Protein AF-0000000080271892 (afdb_homodimer)

Organism: NCBI:txid1552

Nearest PDB structures (foldseek):
  3av7-assembly1_C  TM=9.190E-01  e=1.797E-29  Pyrococcus horikoshii OT3
  1wst-assembly1_A-2  TM=9.150E-01  e=1.702E-29  Thermococcus profundus
  4n0b-assembly2_C  TM=7.225E-01  e=3.549E-30  Bacillus subtilis
  2zc0-assembly1_A  TM=8.458E-01  e=5.361E-26  Thermococcus litoralis
  5yhv-assembly1_B  TM=8.227E-01  e=1.534E-19  Mycobacterium tuberculosis H37Rv

Sequence (890 aa):
MLKYEKIIDYIHNGISAGNFTYKKKLPSIRTISQLFNCSIGTVLKAYDKLEKDNIVYPSPKSGYYLLEDFHNTNSTNNTIIDFSSGVPDIESFPYKDFQHCLNKSIDLYKETLFTYSNPRGLNSLTHVLSKHFQQYQVFTSSDNIVITSSSQQALTLLSIMPFPNGKSNILVEQPTYYGIIKILELNNVSVLGIERGLNGIDLYELENTFKYGNIKFFYTVPRFHNPTGTSYSKEEKESIVAMAQKYNVYIVEDDIVSDLDINKKNDPMFTYDTTEKVIYLKSYSKILMPGLRVAALILPSLLISTFLNYKKWTDMNSPILSQGALEIYLKSGLFDIHRNKMSTLYCDRMTYLKNTISLLQQSKIKWNIPKSGYFSCIYVDDSLQYDKIISSLLNNNIKMLDTNLCFLEQNRNDHYFRISISNVNEEKIKKGIPIVIDTIQKYMIMLKYEKIIDYIHNGISAGNFTYKKKLPSIRTISQLFNCSIGTVLKAYDKLEKDNIVYPSPKSGYYLLEDFHNTNSTNNTIIDFSSGVPDIESFPYKDFQHCLNKSIDLYKETLFTYSNPRGLNSLTHVLSKHFQQYQVFTSSDNIVITSSSQQALTLLSIMPFPNGKSNILVEQPTYYGIIKILELNNVSVLGIERGLNGIDLYELENTFKYGNIKFFYTVPRFHNPTGTSYSKEEKESIVAMAQKYNVYIVEDDIVSDLDINKKNDPMFTYDTTEKVIYLKSYSKILMPGLRVAALILPSLLISTFLNYKKWTDMNSPILSQGALEIYLKSGLFDIHRNKMSTLYCDRMTYLKNTISLLQQSKIKWNIPKSGYFSCIYVDDSLQYDKIISSLLNNNIKMLDTNLCFLEQNRNDHYFRISISNVNEEKIKKGIPIVIDTIQKYMI

Solvent-accessible surface area (backbone atoms only — not comparable to full-atom values): 46286 Å² total; per-residue (Å²): 128,56,67,38,54,53,51,42,49,50,50,50,50,27,39,74,72,57,75,47,40,68,86,35,75,45,77,40,60,68,55,48,13,61,74,68,69,48,52,60,66,43,38,47,50,22,51,48,49,33,33,62,65,44,37,28,41,82,41,89,101,71,38,38,24,37,36,74,79,38,64,72,82,67,78,84,85,73,63,65,41,43,27,46,45,83,45,48,40,69,88,70,48,61,56,68,63,44,52,52,23,35,51,51,31,44,69,59,49,46,62,66,44,32,35,84,61,52,46,48,38,62,65,71,36,30,50,51,43,31,59,56,33,42,83,58,55,38,84,59,58,38,88,32,40,34,42,32,40,22,57,48,30,50,50,44,51,62,69,72,51,88,56,93,76,72,40,67,24,33,35,34,44,34,51,25,54,38,63,64,52,50,38,33,58,76,67,69,49,58,71,46,77,42,62,36,55,96,87,43,65,56,65,67,61,47,48,52,42,47,67,71,53,49,33,36,31,39,46,44,46,52,55,49,14,48,46,49,14,47,58,62,51,72,68,54,37,50,51,51,48,51,49,24,63,76,51,58,25,32,34,38,39,43,45,48,56,58,72,30,54,82,58,84,81,70,61,50,58,59,56,70,46,85,79,61,39,45,29,41,37,36,37,41,30,55,77,54,34,44,20,51,31,44,13,40,34,38,44,31,77,87,48,44,67,62,51,45,54,52,47,28,47,40,40,44,52,51,54,38,54,44,46,41,15,49,39,46,35,55,74,69,45,56,45,60,56,49,38,53,52,49,25,52,51,32,25,52,48,32,51,50,48,48,55,56,55,69,69,50,90,61,87,63,54,44,72,39,73,36,72,35,48,44,27,16,20,38,37,39,80,60,55,58,49,50,69,59,40,56,51,53,36,41,77,67,34,30,39,64,46,69,43,51,53,20,28,56,83,93,61,56,55,78,36,53,39,40,39,20,51,31,53,45,55,67,70,48,45,68,60,46,50,60,52,51,53,50,44,51,58,69,40,46,104,129,58,67,38,54,53,51,42,48,49,50,52,49,27,39,73,72,57,76,46,41,65,85,36,75,45,79,41,60,68,55,48,15,61,74,67,69,46,53,61,65,44,40,48,50,23,51,48,48,34,33,61,65,46,35,28,41,84,40,90,101,71,39,38,27,38,36,74,80,40,64,70,78,70,63,85,87,72,64,64,42,43,27,45,45,82,46,48,41,69,90,70,45,62,54,68,63,45,50,53,22,34,52,52,31,42,70,58,51,45,63,66,43,32,35,83,61,53,45,48,38,61,66,71,35,31,49,52,44,30,59,58,34,42,82,59,54,39,83,59,60,39,88,34,39,34,40,31,42,21,56,48,30,48,52,43,51,61,68,72,50,89,54,92,76,71,38,69,24,33,35,34,43,34,52,24,54,38,63,63,51,49,39,33,58,77,66,67,48,58,70,47,79,42,62,36,57,98,86,42,66,56,66,67,60,48,50,51,41,46,68,72,53,46,33,34,30,40,46,44,46,52,56,50,13,49,46,48,14,50,58,62,50,71,66,54,38,49,50,52,48,52,49,25,64,74,52,57,24,32,33,39,39,45,45,48,54,59,72,29,54,84,59,86,80,68,61,52,58,60,57,70,47,86,77,62,39,46,29,40,36,36,36,41,30,54,76,55,37,44,21,52,31,44,14,40,33,38,44,31,78,88,49,45,66,62,48,44,53,53,48,28,47,40,41,43,52,50,54,38,54,45,45,42,15,48,40,45,34,54,74,68,46,54,46,60,56,49,38,53,53,50,26,51,51,32,26,52,47,32,50,49,46,47,57,55,56,69,69,49,90,61,87,61,56,45,71,40,72,36,72,37,46,44,28,17,20,39,36,40,80,59,55,58,49,50,70,58,41,56,51,53,35,42,77,68,34,30,39,64,47,69,44,50,54,20,27,55,83,93,60,54,55,76,37,53,40,41,40,21,52,31,55,44,55,67,69,47,45,68,60,46,49,60,52,52,55,50,44,51,60,68,43,47,104

Radius of gyration: 29.69 Å; Cα contacts (8 Å, |Δi|>4): 1701; chains: 2; bounding box: 80×80×88 Å

pLDDT: mean 89.12, std 12.48, range [31.44, 98.94]

Secondary structure (DSSP, 8-state):
--HHHHHHHHHHHHHHTTSS-TTPBPPPHHHHHHHHT--HHHHHHHHHHHHHTTSEEEETTTEEEE-TT---SSS-S---EETT--S--GGG--HHHHHHHHHHHHHHHGGGGGSPPPTT--HHHHHHHHHHGGGGT----GGGEEEES-HHHHHHHHHHS--TT---EEEEEES--HHHHHHHHHTT--EEEEEEETTEE-HHHHHHHHHHS-EEEEEE--SS-TTT-----HHHHHHHHHHHHHHT-EEEEE-TTGGG---TT---GGGG-SSS-EEEEEESTTTT-GGG--EEEE--HHHHHHHHHHHHHHHS---HHHHHHHHHHHHTTHHHHHHHHHHHHHHHHHHHHHHHHHTS--SSEEEE--SSSSEEEEEE-S-B-HHHHHHHHHHTTEE---GGGGS-GGG--TTEEEEE-TT--HHHHHHHHHHHHHHHHHTB-/--HHHHHHHHHHHHHHTTSS-TTPBPPPHHHHHHHHT--HHHHHHHHHHHHHTTSEEEETTTEEEE-TT---SSS-S---EETT--S--GGG--HHHHHHHHHHHHHHHGGGGGS---TT--HHHHHHHHHHGGGGT----GGGEEEES-HHHHHHHHHHS--TT---EEEEEES--HHHHHHHHHTT--EEEEEEETTEE-HHHHHHHHHHS-EEEEEE--SS-TTT-----HHHHHHHHHHHHHHT-EEEEE-TTGGG---TT---GGGG-SSS-EEEEEESTTTT-GGG--EEEE--HHHHHHHHHHHHHHHS---HHHHHHHHHHHHTTHHHHHHHHHHHHHHHHHHHHHHHHHTS--SSEEEE--SSSSEEEEEE-S-B-HHHHHHHHHHTTEE---GGGGS-GGG--TTEEEEE-TT--HHHHHHHHHHHHHHHHHTB-

InterPro domains:
  IPR000524 Transcription regulator HTH, GntR [PF00392] (3-65)
  IPR000524 Transcription regulator HTH, GntR [PS50949] (1-69)
  IPR000524 Transcription regulator HTH, GntR [SM00345] (7-66)
  IPR000524 Transcription regulator HTH, GntR [cd07377] (3-65)
  IPR004839 Aminotransferase, class I/classII, large domain [PF00155] (80-432)
  IPR015421 Pyridoxal phosphate-dependent transferase, major domain [G3DSA:3.40.640.10] (67-434)
  IPR015424 Pyridoxal phosphate-dependent transferase [SSF53383] (65-443)
  IPR036388 Winged helix-like DNA-binding domain superfamily [G3DSA:1.10.10.10] (2-66)
  IPR036390 Winged helix DNA-binding domain superfamily [SSF46785] (5-70)
  IPR051446 HTH-type transcriptional regulator with aminotransferase domain [PTHR46577] (3-443)

Structure (mmCIF, N/CA/C/O backbone):
data_AF-0000000080271892-model_v1
#
loop_
_entity.id
_entity.type
_entity.pdbx_description
1 polymer 'GntR family transcriptional regulator'
#
loop_
_atom_site.group_PDB
_atom_site.id
_atom_site.type_symbol
_atom_site.label_atom_id
_atom_site.label_alt_id
_atom_site.label_comp_id
_atom_site.label_asym_id
_atom_site.label_entity_id
_atom_site.label_seq_id
_atom_site.pdbx_PDB_ins_code
_atom_site.Cartn_x
_atom_site.Cartn_y
_atom_site.Cartn_z
_atom_site.occupancy
_atom_site.B_iso_or_equiv
_atom_site.auth_seq_id
_atom_site.auth_comp_id
_atom_site.auth_asym_id
_atom_site.auth_atom_id
_atom_site.pdbx_PDB_model_num
ATOM 1 N N . MET A 1 1 ? -4.547 0.405 48.406 1 55.66 1 MET A N 1
ATOM 2 C CA . MET A 1 1 ? -4 0.007 47.125 1 55.66 1 MET A CA 1
ATOM 3 C C . MET A 1 1 ? -4.125 -1.5 46.906 1 55.66 1 MET A C 1
ATOM 5 O O . MET A 1 1 ? -3.77 -2.281 47.812 1 55.66 1 MET A O 1
ATOM 9 N N . LEU A 1 2 ? -4.738 -1.966 46 1 74.69 2 LEU A N 1
ATOM 10 C CA . LEU A 1 2 ? -4.93 -3.393 45.75 1 74.69 2 LEU A CA 1
ATOM 11 C C . LEU A 1 2 ? -3.592 -4.086 45.5 1 74.69 2 LEU A C 1
ATOM 13 O O . LEU A 1 2 ? -2.67 -3.488 44.938 1 74.69 2 LEU A O 1
ATOM 17 N N . LYS A 1 3 ? -3.512 -5.172 45.969 1 79.25 3 LYS A N 1
ATOM 18 C CA . LYS A 1 3 ? -2.232 -5.875 46 1 79.25 3 LYS A CA 1
ATOM 19 C C . LYS A 1 3 ? -1.634 -5.977 44.594 1 79.25 3 LYS A C 1
ATOM 21 O O . LYS A 1 3 ? -0.42 -5.848 44.406 1 79.25 3 LYS A O 1
ATOM 26 N N . TYR A 1 4 ? -2.568 -6.203 43.594 1 81.56 4 TYR A N 1
ATOM 27 C CA . TYR A 1 4 ? -2.004 -6.32 42.25 1 81.56 4 TYR A CA 1
ATOM 28 C C . TYR A 1 4 ? -1.417 -4.992 41.781 1 81.56 4 TYR A C 1
ATOM 30 O O . TYR A 1 4 ? -0.429 -4.969 41.062 1 81.56 4 TYR A O 1
ATOM 38 N N . GLU A 1 5 ? -1.819 -3.914 42.281 1 81 5 GLU A N 1
ATOM 39 C CA . GLU A 1 5 ? -1.272 -2.596 41.969 1 81 5 GLU A CA 1
ATOM 40 C C . GLU A 1 5 ? 0.095 -2.4 42.625 1 81 5 GLU A C 1
ATOM 42 O O . GLU A 1 5 ? 0.984 -1.782 42.031 1 81 5 GLU A O 1
ATOM 47 N N . LYS A 1 6 ? 0.251 -2.852 43.781 1 82.31 6 LYS A N 1
ATOM 48 C CA . LYS A 1 6 ? 1.539 -2.783 44.469 1 82.31 6 LYS A CA 1
ATOM 49 C C . LYS A 1 6 ? 2.607 -3.564 43.719 1 82.31 6 LYS A C 1
ATOM 51 O O . LYS A 1 6 ? 3.764 -3.143 43.656 1 82.31 6 LYS A O 1
ATOM 56 N N . ILE A 1 7 ? 2.188 -4.691 43.156 1 85.75 7 ILE A N 1
ATOM 57 C CA . ILE A 1 7 ? 3.096 -5.5 42.344 1 85.75 7 ILE A CA 1
ATOM 58 C C . ILE A 1 7 ? 3.496 -4.73 41.094 1 85.75 7 ILE A C 1
ATOM 60 O O . ILE A 1 7 ? 4.672 -4.695 40.719 1 85.75 7 ILE A O 1
ATOM 64 N N . ILE A 1 8 ? 2.508 -4.082 40.562 1 81.12 8 ILE A N 1
ATOM 65 C CA . ILE A 1 8 ? 2.779 -3.291 39.344 1 81.12 8 ILE A CA 1
ATOM 66 C C . ILE A 1 8 ? 3.746 -2.158 39.688 1 81.12 8 ILE A C 1
ATOM 68 O O . ILE A 1 8 ? 4.715 -1.925 38.969 1 81.12 8 ILE A O 1
ATOM 72 N N . ASP A 1 9 ? 3.529 -1.544 40.812 1 80.19 9 ASP A N 1
ATOM 73 C CA . ASP A 1 9 ? 4.414 -0.485 41.281 1 80.19 9 ASP A CA 1
ATOM 74 C C . ASP A 1 9 ? 5.816 -1.024 41.562 1 80.19 9 ASP A C 1
ATOM 76 O O . ASP A 1 9 ? 6.812 -0.364 41.25 1 80.19 9 ASP A O 1
ATOM 80 N N . TYR A 1 10 ? 5.887 -2.17 42.094 1 82.25 10 TYR A N 1
ATOM 81 C CA . TYR A 1 10 ? 7.156 -2.834 42.375 1 82.25 10 TYR A CA 1
ATOM 82 C C . TYR A 1 10 ? 7.938 -3.086 41.094 1 82.25 10 TYR A C 1
ATOM 84 O O . TYR A 1 10 ? 9.141 -2.832 41.031 1 82.25 10 TYR A O 1
ATOM 92 N N . ILE A 1 11 ? 7.266 -3.492 40.094 1 79.25 11 ILE A N 1
ATOM 93 C CA . ILE A 1 11 ? 7.93 -3.768 38.812 1 79.25 11 ILE A CA 1
ATOM 94 C C . ILE A 1 11 ? 8.344 -2.457 38.156 1 79.25 11 ILE A C 1
ATOM 96 O O . ILE A 1 11 ? 9.477 -2.32 37.688 1 79.25 11 ILE A O 1
ATOM 100 N N . HIS A 1 12 ? 7.484 -1.486 38.219 1 76.38 12 HIS A N 1
ATOM 101 C CA . HIS A 1 12 ? 7.797 -0.176 37.656 1 76.38 12 HIS A CA 1
ATOM 102 C C . HIS A 1 12 ? 8.992 0.455 38.375 1 76.38 12 HIS A C 1
ATOM 104 O O . HIS A 1 12 ? 9.891 0.992 37.719 1 76.38 12 HIS A O 1
ATOM 110 N N . ASN A 1 13 ? 8.938 0.368 39.656 1 76.19 13 ASN A N 1
ATOM 111 C CA . ASN A 1 13 ? 10.039 0.899 40.469 1 76.19 13 ASN A CA 1
ATOM 112 C C . ASN A 1 13 ? 11.336 0.147 40.188 1 76.19 13 ASN A C 1
ATOM 114 O O . ASN A 1 13 ? 12.414 0.751 40.156 1 76.19 13 ASN A O 1
ATOM 118 N N . GLY A 1 14 ? 11.219 -1.125 40 1 77.44 14 GLY A N 1
ATOM 119 C CA . GLY A 1 14 ? 12.383 -1.925 39.656 1 77.44 14 GLY A CA 1
ATOM 120 C C . GLY A 1 14 ? 12.953 -1.587 38.312 1 77.44 14 GLY A C 1
ATOM 121 O O . GLY A 1 14 ? 14.172 -1.577 38.125 1 77.44 14 GLY A O 1
ATOM 122 N N . ILE A 1 15 ? 12.062 -1.291 37.469 1 72.81 15 ILE A N 1
ATOM 123 C CA . ILE A 1 15 ? 12.492 -0.89 36.125 1 72.81 15 ILE A CA 1
ATOM 124 C C . ILE A 1 15 ? 13.164 0.482 36.188 1 72.81 15 ILE A C 1
ATOM 126 O O . ILE A 1 15 ? 14.25 0.677 35.656 1 72.81 15 ILE A O 1
ATOM 130 N N . SER A 1 16 ? 12.617 1.364 36.875 1 66.81 16 SER A N 1
ATOM 131 C CA . SER A 1 16 ? 13.125 2.723 37.031 1 66.81 16 SER A CA 1
ATOM 132 C C . SER A 1 16 ? 14.445 2.734 37.812 1 66.81 16 SER A C 1
ATOM 134 O O . SER A 1 16 ? 15.312 3.568 37.531 1 66.81 16 SER A O 1
ATOM 136 N N . ALA A 1 17 ? 14.617 1.83 38.75 1 67.19 17 ALA A N 1
ATOM 137 C CA . ALA A 1 17 ? 15.805 1.739 39.594 1 67.19 17 ALA A CA 1
ATOM 138 C C . ALA A 1 17 ? 16.891 0.908 38.906 1 67.19 17 ALA A C 1
ATOM 140 O O . ALA A 1 17 ? 18 0.776 39.438 1 67.19 17 ALA A O 1
ATOM 141 N N . GLY A 1 18 ? 16.391 0.496 37.625 1 69.44 18 GLY A N 1
ATOM 142 C CA . GLY A 1 18 ? 17.359 -0.292 36.906 1 69.44 18 GLY A CA 1
ATOM 143 C C . GLY A 1 18 ? 17.5 -1.714 37.406 1 69.44 18 GLY A C 1
ATOM 144 O O . GLY A 1 18 ? 18.406 -2.443 37 1 69.44 18 GLY A O 1
ATOM 145 N N . ASN A 1 19 ? 16.75 -2.166 38.375 1 72.69 19 ASN A N 1
ATOM 146 C CA . ASN A 1 19 ? 16.812 -3.52 38.906 1 72.69 19 ASN A CA 1
ATOM 147 C C . ASN A 1 19 ? 16.281 -4.547 37.906 1 72.69 19 ASN A C 1
ATOM 149 O O . ASN A 1 19 ? 16.688 -5.707 37.938 1 72.69 19 ASN A O 1
ATOM 153 N N . PHE A 1 20 ? 15.312 -4.023 37.094 1 73.56 20 PHE A N 1
ATOM 154 C CA . PHE A 1 20 ? 14.781 -4.863 36.031 1 73.56 20 PHE A CA 1
ATOM 155 C C . PHE A 1 20 ? 15.102 -4.27 34.688 1 73.56 20 PHE A C 1
ATOM 157 O O . PHE A 1 20 ? 14.75 -3.127 34.375 1 73.56 20 PHE A O 1
ATOM 164 N N . THR A 1 21 ? 15.914 -4.926 34 1 64.75 21 THR A N 1
ATOM 165 C CA . THR A 1 21 ? 16.406 -4.406 32.719 1 64.75 21 THR A CA 1
ATOM 166 C C . THR A 1 21 ? 15.883 -5.25 31.562 1 64.75 21 THR A C 1
ATOM 168 O O . THR A 1 21 ? 15.445 -6.383 31.766 1 64.75 21 THR A O 1
ATOM 171 N N . TYR A 1 22 ? 16.094 -4.582 30.359 1 62.69 22 TYR A N 1
ATOM 172 C CA . TYR A 1 22 ? 15.703 -5.262 29.141 1 62.69 22 TYR A CA 1
ATOM 173 C C . TYR A 1 22 ? 16.438 -6.59 28.984 1 62.69 22 TYR A C 1
ATOM 175 O O . TYR A 1 22 ? 17.609 -6.703 29.359 1 62.69 22 TYR A O 1
ATOM 183 N N . LYS A 1 23 ? 15.727 -7.672 28.609 1 58.09 23 LYS A N 1
ATOM 184 C CA . LYS A 1 23 ? 16.234 -9.016 28.359 1 58.09 23 LYS A CA 1
ATOM 185 C C . LYS A 1 23 ? 16.484 -9.758 29.656 1 58.09 23 LYS A C 1
ATOM 187 O O . LYS A 1 23 ? 16.984 -10.891 29.656 1 58.09 23 LYS A O 1
ATOM 192 N N . LYS A 1 24 ? 16.203 -9.102 30.828 1 66.31 24 LYS A N 1
ATOM 193 C CA . LYS A 1 24 ? 16.344 -9.867 32.062 1 66.31 24 LYS A CA 1
ATOM 194 C C . LYS A 1 24 ? 14.992 -10.375 32.562 1 66.31 24 LYS A C 1
ATOM 196 O O . LYS A 1 24 ? 13.984 -9.664 32.469 1 66.31 24 LYS A O 1
ATOM 201 N N . LYS A 1 25 ? 15.055 -11.547 33.125 1 73.56 25 LYS A N 1
ATOM 202 C CA . LYS A 1 25 ? 13.867 -12.227 33.625 1 73.56 25 LYS A CA 1
ATOM 203 C C . LYS A 1 25 ? 13.328 -11.531 34.875 1 73.56 25 LYS A C 1
ATOM 205 O O . LYS A 1 25 ? 14.094 -11.219 35.812 1 73.56 25 LYS A O 1
ATOM 210 N N . LEU A 1 26 ? 12.062 -11.211 34.812 1 79.94 26 LEU A N 1
ATOM 211 C CA . LEU A 1 26 ? 11.406 -10.664 36 1 79.94 26 LEU A CA 1
ATOM 212 C C . LEU A 1 26 ? 11.188 -11.75 37.031 1 79.94 26 LEU A C 1
ATOM 214 O O . LEU A 1 26 ? 11.203 -12.938 36.719 1 79.94 26 LEU A O 1
ATOM 218 N N . PRO A 1 27 ? 11.023 -11.398 38.281 1 81.44 27 PRO A N 1
ATOM 219 C CA . PRO A 1 27 ? 10.742 -12.398 39.312 1 81.44 27 PRO A CA 1
ATOM 220 C C . PRO A 1 27 ? 9.57 -13.305 38.938 1 81.44 27 PRO A C 1
ATOM 222 O O . PRO A 1 27 ? 8.594 -12.852 38.375 1 81.44 27 PRO A O 1
ATOM 225 N N . SER A 1 28 ? 9.727 -14.539 39.125 1 79.69 28 SER A N 1
ATOM 226 C CA . SER A 1 28 ? 8.703 -15.516 38.812 1 79.69 28 SER A CA 1
ATOM 227 C C . SER A 1 28 ? 7.398 -15.227 39.531 1 79.69 28 SER A C 1
ATOM 229 O O . SER A 1 28 ? 7.402 -14.578 40.594 1 79.69 28 SER A O 1
ATOM 231 N N . ILE A 1 29 ? 6.332 -15.711 39.031 1 82.62 29 ILE A N 1
ATOM 232 C CA . ILE A 1 29 ? 5.004 -15.547 39.625 1 82.62 29 ILE A CA 1
ATOM 233 C C . ILE A 1 29 ? 5.004 -16.062 41.062 1 82.62 29 ILE A C 1
ATOM 235 O O . ILE A 1 29 ? 4.418 -15.43 41.938 1 82.62 29 ILE A O 1
ATOM 239 N N . ARG A 1 30 ? 5.684 -17.141 41.281 1 80.75 30 ARG A N 1
ATOM 240 C CA . ARG A 1 30 ? 5.758 -17.734 42.594 1 80.75 30 ARG A CA 1
ATOM 241 C C . ARG A 1 30 ? 6.555 -16.844 43.562 1 80.75 30 ARG A C 1
ATOM 243 O O . ARG A 1 30 ? 6.172 -16.656 44.719 1 80.75 30 ARG A O 1
ATOM 250 N N . THR A 1 31 ? 7.668 -16.266 43.031 1 84.62 31 THR A N 1
ATOM 251 C CA . THR A 1 31 ? 8.508 -15.375 43.844 1 84.62 31 THR A CA 1
ATOM 252 C C . THR A 1 31 ? 7.742 -14.125 44.25 1 84.62 31 THR A C 1
ATOM 254 O O . THR A 1 31 ? 7.805 -13.695 45.406 1 84.62 31 THR A O 1
ATOM 257 N N . ILE A 1 32 ? 6.984 -13.531 43.375 1 84.75 32 ILE A N 1
ATOM 258 C CA . ILE A 1 32 ? 6.227 -12.312 43.625 1 84.75 32 ILE A CA 1
ATOM 259 C C . ILE A 1 32 ? 5.078 -12.617 44.594 1 84.75 32 ILE A C 1
ATOM 261 O O . ILE A 1 32 ? 4.785 -11.82 45.469 1 84.75 32 ILE A O 1
ATOM 265 N N . SER A 1 33 ? 4.551 -13.758 44.312 1 88.56 33 SER A N 1
ATOM 266 C CA . SER A 1 33 ? 3.494 -14.18 45.219 1 88.56 33 SER A CA 1
ATOM 267 C C . SER A 1 33 ? 4 -14.25 46.656 1 88.56 33 SER A C 1
ATOM 269 O O . SER A 1 33 ? 3.314 -13.812 47.594 1 88.56 33 SER A O 1
ATOM 271 N N . GLN A 1 34 ? 5.148 -14.75 46.844 1 84.94 34 GLN A N 1
ATOM 272 C CA . GLN A 1 34 ? 5.762 -14.867 48.156 1 84.94 34 GLN A CA 1
ATOM 273 C C . GLN A 1 34 ? 6.164 -13.492 48.688 1 84.94 34 GLN A C 1
ATOM 275 O O . GLN A 1 34 ? 5.938 -13.195 49.875 1 84.94 34 GLN A O 1
ATOM 280 N N . LEU A 1 35 ? 6.672 -12.68 47.844 1 82.56 35 LEU A N 1
ATOM 281 C CA . LEU A 1 35 ? 7.184 -11.367 48.219 1 82.56 35 LEU A CA 1
ATOM 282 C C . LEU A 1 35 ? 6.059 -10.461 48.688 1 82.56 35 LEU A C 1
ATOM 284 O O . LEU A 1 35 ? 6.242 -9.688 49.656 1 82.56 35 LEU A O 1
ATOM 288 N N . PHE A 1 36 ? 4.898 -10.633 48.062 1 83.62 36 PHE A N 1
ATOM 289 C CA . PHE A 1 36 ? 3.797 -9.719 48.344 1 83.62 36 PHE A CA 1
ATOM 290 C C . PHE A 1 36 ? 2.689 -10.438 49.125 1 83.62 36 PHE A C 1
ATOM 292 O O . PHE A 1 36 ? 1.625 -9.859 49.375 1 83.62 36 PHE A O 1
ATOM 299 N N . ASN A 1 37 ? 2.996 -11.766 49.438 1 85.81 37 ASN A N 1
ATOM 300 C CA . ASN A 1 37 ? 2.059 -12.594 50.188 1 85.81 37 ASN A CA 1
ATOM 301 C C . ASN A 1 37 ? 0.652 -12.523 49.594 1 85.81 37 ASN A C 1
ATOM 303 O O . ASN A 1 37 ? -0.3 -12.164 50.281 1 85.81 37 ASN A O 1
ATOM 307 N N . CYS A 1 38 ? 0.627 -12.836 48.312 1 84.5 38 CYS A N 1
ATOM 308 C CA . CYS A 1 38 ? -0.662 -12.812 47.625 1 84.5 38 CYS A CA 1
ATOM 309 C C . CYS A 1 38 ? -0.835 -14.055 46.75 1 84.5 38 CYS A C 1
ATOM 311 O O . CYS A 1 38 ? 0.102 -14.836 46.594 1 84.5 38 CYS A O 1
ATOM 313 N N . SER A 1 39 ? -2.049 -14.281 46.281 1 81.38 39 SER A N 1
ATOM 314 C CA . SER A 1 39 ? -2.344 -15.453 45.469 1 81.38 39 SER A CA 1
ATOM 315 C C . SER A 1 39 ? -1.67 -15.352 44.094 1 81.38 39 SER A C 1
ATOM 317 O O . SER A 1 39 ? -1.348 -14.258 43.625 1 81.38 39 SER A O 1
ATOM 319 N N . ILE A 1 40 ? -1.516 -16.5 43.594 1 81.56 40 ILE A N 1
ATOM 320 C CA . ILE A 1 40 ? -0.978 -16.594 42.25 1 81.56 40 ILE A CA 1
ATOM 321 C C . ILE A 1 40 ? -1.882 -15.836 41.281 1 81.56 40 ILE A C 1
ATOM 323 O O . ILE A 1 40 ? -1.398 -15.172 40.344 1 81.56 40 ILE A O 1
ATOM 327 N N . GLY A 1 41 ? -3.037 -15.891 41.5 1 81.62 41 GLY A N 1
ATOM 328 C CA . GLY A 1 41 ? -4 -15.18 40.656 1 81.62 41 GLY A CA 1
ATOM 329 C C . GLY A 1 41 ? -3.812 -13.672 40.688 1 81.62 41 GLY A C 1
ATOM 330 O O . GLY A 1 41 ? -3.928 -13.016 39.656 1 81.62 41 GLY A O 1
ATOM 331 N N . THR A 1 42 ? -3.541 -13.227 41.781 1 80.31 42 THR A N 1
ATOM 332 C CA . THR A 1 42 ? -3.285 -11.797 41.969 1 80.31 42 THR A CA 1
ATOM 333 C C . THR A 1 42 ? -2.031 -11.383 41.188 1 80.31 42 THR A C 1
ATOM 335 O O . THR A 1 42 ? -2.006 -10.32 40.562 1 80.31 42 THR A O 1
ATOM 338 N N . VAL A 1 43 ? -1.01 -12.164 41.25 1 82.88 43 VAL A N 1
ATOM 339 C CA . VAL A 1 43 ? 0.233 -11.891 40.562 1 82.88 43 VAL A CA 1
ATOM 340 C C . VAL A 1 43 ? -0.014 -11.938 39.031 1 82.88 43 VAL A C 1
ATOM 342 O O . VAL A 1 43 ? 0.445 -11.062 38.312 1 82.88 43 VAL A O 1
ATOM 345 N N . LEU A 1 44 ? -0.759 -12.898 38.719 1 79.81 44 LEU A N 1
ATOM 346 C CA . LEU A 1 44 ? -1.065 -13.031 37.312 1 79.81 44 LEU A CA 1
ATOM 347 C C . LEU A 1 44 ? -1.852 -11.828 36.812 1 79.81 44 LEU A C 1
ATOM 349 O O . LEU A 1 44 ? -1.622 -11.352 35.688 1 79.81 44 LEU A O 1
ATOM 353 N N . LYS A 1 45 ? -2.645 -11.375 37.594 1 79.44 45 LYS A N 1
ATOM 354 C CA . LYS A 1 45 ? -3.383 -10.156 37.25 1 79.44 45 LYS A CA 1
ATOM 355 C C . LYS A 1 45 ? -2.436 -8.977 37.031 1 79.44 45 LYS A C 1
ATOM 357 O O . LYS A 1 45 ? -2.621 -8.188 36.125 1 79.44 45 LYS A O 1
ATOM 362 N N . ALA A 1 46 ? -1.484 -8.812 37.875 1 80.31 46 ALA A N 1
ATOM 363 C CA . ALA A 1 46 ? -0.488 -7.75 37.75 1 80.31 46 ALA A CA 1
ATOM 364 C C . ALA A 1 46 ? 0.334 -7.91 36.469 1 80.31 46 ALA A C 1
ATOM 366 O O . ALA A 1 46 ? 0.519 -6.953 35.719 1 80.31 46 ALA A O 1
ATOM 367 N N . TYR A 1 47 ? 0.828 -9.07 36.281 1 78.88 47 TYR A N 1
ATOM 368 C CA . TYR A 1 47 ? 1.67 -9.312 35.125 1 78.88 47 TYR A CA 1
ATOM 369 C C . TYR A 1 47 ? 0.86 -9.211 33.844 1 78.88 47 TYR A C 1
ATOM 371 O O . TYR A 1 47 ? 1.363 -8.742 32.812 1 78.88 47 TYR A O 1
ATOM 379 N N . ASP A 1 48 ? -0.367 -9.641 34.094 1 74 48 ASP A N 1
ATOM 380 C CA . ASP A 1 48 ? -1.277 -9.477 32.969 1 74 48 ASP A CA 1
ATOM 381 C C . ASP A 1 48 ? -1.467 -7.996 32.625 1 74 48 ASP A C 1
ATOM 383 O O . ASP A 1 48 ? -1.468 -7.617 31.453 1 74 48 ASP A O 1
ATOM 387 N N . LYS A 1 49 ? -1.61 -7.211 33.625 1 72.06 49 LYS A N 1
ATOM 388 C CA . LYS A 1 49 ? -1.705 -5.766 33.469 1 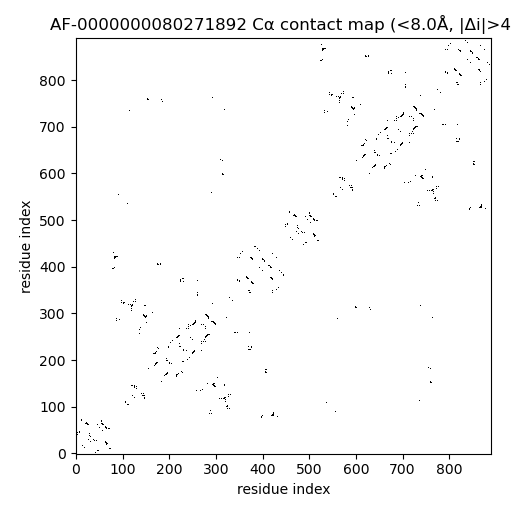72.06 49 LYS A CA 1
ATOM 389 C C . LYS A 1 49 ? -0.407 -5.199 32.875 1 72.06 49 LYS A C 1
ATOM 391 O O . LYS A 1 49 ? -0.434 -4.367 31.984 1 72.06 49 LYS A O 1
ATOM 396 N N . LEU A 1 50 ? 0.697 -5.551 33.375 1 73.5 50 LEU A N 1
ATOM 397 C CA . LEU A 1 50 ? 2.006 -5.121 32.875 1 73.5 50 LEU A CA 1
ATOM 398 C C . LEU A 1 50 ? 2.217 -5.539 31.438 1 73.5 50 LEU A C 1
ATOM 400 O O . LEU A 1 50 ? 2.807 -4.797 30.656 1 73.5 50 LEU A O 1
ATOM 404 N N . GLU A 1 51 ? 1.783 -6.719 31.203 1 69.56 51 GLU A N 1
ATOM 405 C CA . GLU A 1 51 ? 1.871 -7.223 29.844 1 69.56 51 GLU A CA 1
ATOM 406 C C . GLU A 1 51 ? 0.978 -6.418 28.906 1 69.56 51 GLU A C 1
ATOM 408 O O . GLU A 1 51 ? 1.399 -6.043 27.812 1 69.56 51 GLU A O 1
ATOM 413 N N . LYS A 1 52 ? -0.112 -6.059 29.391 1 63.47 52 LYS A N 1
ATOM 414 C CA . LYS A 1 52 ? -1.069 -5.25 28.641 1 63.47 52 LYS A CA 1
ATOM 415 C C . LYS A 1 52 ? -0.54 -3.838 28.406 1 63.47 52 LYS A C 1
ATOM 417 O O . LYS A 1 52 ? -0.806 -3.229 27.375 1 63.47 52 LYS A O 1
ATOM 422 N N . ASP A 1 53 ? 0.257 -3.424 29.406 1 59.22 53 ASP A N 1
ATOM 423 C CA . ASP A 1 53 ? 0.879 -2.105 29.359 1 59.22 53 ASP A CA 1
ATOM 424 C C . ASP A 1 53 ? 2.195 -2.148 28.578 1 59.22 53 ASP A C 1
ATOM 426 O O . ASP A 1 53 ? 2.947 -1.172 28.578 1 59.22 53 ASP A O 1
ATOM 430 N N . ASN A 1 54 ? 2.4 -3.229 28 1 58.88 54 ASN A N 1
ATOM 431 C CA . ASN A 1 54 ? 3.609 -3.49 27.219 1 58.88 54 ASN A CA 1
ATOM 432 C C . ASN A 1 54 ? 4.867 -3.229 28.047 1 58.88 54 ASN A C 1
ATOM 434 O O . ASN A 1 54 ? 5.84 -2.66 27.547 1 58.88 54 ASN A O 1
ATOM 438 N N . ILE A 1 55 ? 4.824 -3.436 29.141 1 65.75 55 ILE A N 1
ATOM 439 C CA . ILE A 1 55 ? 5.969 -3.285 30.047 1 65.75 55 ILE A CA 1
ATOM 440 C C . ILE A 1 55 ? 6.719 -4.609 30.141 1 65.75 55 ILE A C 1
ATOM 442 O O . ILE A 1 55 ? 7.953 -4.637 30.141 1 65.75 55 ILE A O 1
ATOM 446 N N . VAL A 1 56 ? 5.855 -5.707 30.188 1 71.06 56 VAL A N 1
ATOM 447 C CA . VAL A 1 56 ? 6.469 -7.027 30.312 1 71.06 56 VAL A CA 1
ATOM 448 C C . VAL A 1 56 ? 5.887 -7.965 29.266 1 71.06 56 VAL A C 1
ATOM 450 O O . VAL A 1 56 ? 4.809 -7.711 28.719 1 71.06 56 VAL A O 1
ATOM 453 N N . TYR A 1 57 ? 6.652 -8.945 28.812 1 64.75 57 TYR A N 1
ATOM 454 C CA . TYR A 1 57 ? 6.129 -9.984 27.922 1 64.75 57 TYR A CA 1
ATOM 455 C C . TYR A 1 57 ? 6.418 -11.367 28.5 1 64.75 57 TYR A C 1
ATOM 457 O O . TYR A 1 57 ? 7.473 -11.594 29.094 1 64.75 57 TYR A O 1
ATOM 465 N N . PRO A 1 58 ? 5.312 -12.273 28.422 1 65.38 58 PRO A N 1
ATOM 466 C CA . PRO A 1 58 ? 5.543 -13.641 28.906 1 65.38 58 PRO A CA 1
ATOM 467 C C . PRO A 1 58 ? 6.363 -14.484 27.922 1 65.38 58 PRO A C 1
ATOM 469 O O . PRO A 1 58 ? 6.246 -14.312 26.719 1 65.38 58 PRO A O 1
ATOM 472 N N . SER A 1 59 ? 7.383 -15.164 28.422 1 59.41 59 SER A N 1
ATOM 473 C CA . SER A 1 59 ? 8.117 -16.188 27.688 1 59.41 59 SER A CA 1
ATOM 474 C C . SER A 1 59 ? 7.727 -17.594 28.156 1 59.41 59 SER A C 1
ATOM 476 O O . SER A 1 59 ? 7.77 -17.875 29.359 1 59.41 59 SER A O 1
ATOM 478 N N . PRO A 1 60 ? 7.258 -18.453 27.281 1 55.44 60 PRO A N 1
ATOM 479 C CA . PRO A 1 60 ? 6.855 -19.797 27.703 1 55.44 60 PRO A CA 1
ATOM 480 C C . PRO A 1 60 ? 7.965 -20.531 28.453 1 55.44 60 PRO A C 1
ATOM 482 O O . PRO A 1 60 ? 9.102 -20.594 27.969 1 55.44 60 PRO A O 1
ATOM 485 N N . LYS A 1 61 ? 7.574 -21.141 29.641 1 59.44 61 LYS A N 1
ATOM 486 C CA . LYS A 1 61 ? 8.344 -21.969 30.562 1 59.44 61 LYS A CA 1
ATOM 487 C C . LYS A 1 61 ? 9.523 -21.188 31.141 1 59.44 61 LYS A C 1
ATOM 489 O O . LYS A 1 61 ? 10.414 -21.766 31.766 1 59.44 61 LYS A O 1
ATOM 494 N N . SER A 1 62 ? 9.594 -19.812 30.797 1 62.5 62 SER A N 1
ATOM 495 C CA . SER A 1 62 ? 10.742 -19.062 31.281 1 62.5 62 SER A CA 1
ATOM 496 C C . SER A 1 62 ? 10.305 -17.922 32.188 1 62.5 62 SER A C 1
ATOM 498 O O . SER A 1 62 ? 11.117 -17.375 32.938 1 62.5 62 SER A O 1
ATOM 500 N N . GLY A 1 63 ? 9.117 -17.453 32.094 1 68.88 63 GLY A N 1
ATOM 501 C CA . GLY A 1 63 ? 8.625 -16.391 32.938 1 68.88 63 GLY A CA 1
ATOM 502 C C . GLY A 1 63 ? 8.328 -15.109 32.156 1 68.88 63 GLY A C 1
ATOM 503 O O . GLY A 1 63 ? 8.062 -15.141 30.969 1 68.88 63 GLY A O 1
ATOM 504 N N . TYR A 1 64 ? 8.242 -13.953 32.844 1 75.75 64 TYR A N 1
ATOM 505 C CA . TYR A 1 64 ? 7.941 -12.641 32.281 1 75.75 64 TYR A CA 1
ATOM 506 C C . TYR A 1 64 ? 9.219 -11.82 32.094 1 75.75 64 TYR A C 1
ATOM 508 O O . TYR A 1 64 ? 10.133 -11.891 32.938 1 75.75 64 TYR A O 1
ATOM 516 N N . TYR A 1 65 ? 9.352 -11.133 31 1 71.56 65 TYR A N 1
ATOM 517 C CA . TYR A 1 65 ? 10.477 -10.273 30.672 1 71.56 65 TYR A CA 1
ATOM 518 C C . TYR A 1 65 ? 10.016 -8.844 30.406 1 71.56 65 TYR A C 1
ATOM 520 O O . TYR A 1 65 ? 8.867 -8.617 30.031 1 71.56 65 TYR A O 1
ATOM 528 N N . LEU A 1 66 ? 10.938 -7.898 30.703 1 62.56 66 LEU A N 1
ATOM 529 C CA . LEU A 1 66 ? 10.68 -6.496 30.406 1 62.56 66 LEU A CA 1
ATOM 530 C C . LEU A 1 66 ? 10.742 -6.246 28.906 1 62.56 66 LEU A C 1
ATOM 532 O O . LEU A 1 66 ? 11.641 -6.754 28.219 1 62.56 66 LEU A O 1
ATOM 536 N N . LEU A 1 67 ? 9.727 -5.668 28.328 1 55.28 67 LEU A N 1
ATOM 537 C CA . LEU A 1 67 ? 9.773 -5.258 26.938 1 55.28 67 LEU A CA 1
ATOM 538 C C . LEU A 1 67 ? 10.789 -4.137 26.719 1 55.28 67 LEU A C 1
ATOM 540 O O . LEU A 1 67 ? 10.969 -3.289 27.609 1 55.28 67 LEU A O 1
ATOM 544 N N . GLU A 1 68 ? 11.555 -4.145 25.734 1 45.31 68 GLU A N 1
ATOM 545 C CA . GLU A 1 68 ? 12.609 -3.158 25.516 1 45.31 68 GLU A CA 1
ATOM 546 C C . GLU A 1 68 ? 12.086 -1.738 25.719 1 45.31 68 GLU A C 1
ATOM 548 O O . GLU A 1 68 ? 12.734 -0.919 26.359 1 45.31 68 GLU A O 1
ATOM 553 N N . ASP A 1 69 ? 11.172 -1.341 24.812 1 40.94 69 ASP A N 1
ATOM 554 C CA . ASP A 1 69 ? 10.812 0.072 24.75 1 40.94 69 ASP A CA 1
ATOM 555 C C . ASP A 1 69 ? 9.852 0.439 25.875 1 40.94 69 ASP A C 1
ATOM 557 O O . ASP A 1 69 ? 9.125 1.432 25.781 1 40.94 69 ASP A O 1
ATOM 561 N N . PHE A 1 70 ? 9.617 -0.426 26.766 1 36.22 70 PHE A N 1
ATOM 562 C CA . PHE A 1 70 ? 8.781 0.045 27.859 1 36.22 70 PHE A CA 1
ATOM 563 C C . PHE A 1 70 ? 9.398 1.27 28.531 1 36.22 70 PHE A C 1
ATOM 565 O O . PHE A 1 70 ? 10.359 1.151 29.281 1 36.22 70 PHE A O 1
ATOM 572 N N . HIS A 1 71 ? 9.523 2.27 27.812 1 34.38 71 HIS A N 1
ATOM 573 C CA . HIS A 1 71 ? 9.742 3.463 28.625 1 34.38 71 HIS A CA 1
ATOM 574 C C . HIS A 1 71 ? 8.781 3.512 29.812 1 34.38 71 HIS A C 1
ATOM 576 O O . HIS A 1 71 ? 7.605 3.17 29.672 1 34.38 71 HIS A O 1
ATOM 582 N N . ASN A 1 72 ? 9.125 3.174 30.938 1 32.41 72 ASN A N 1
ATOM 583 C CA . ASN A 1 72 ? 8.508 3.559 32.219 1 32.41 72 ASN A CA 1
ATOM 584 C C . ASN A 1 72 ? 7.551 4.73 32.031 1 32.41 72 ASN A C 1
ATOM 586 O O . ASN A 1 72 ? 7.973 5.848 31.734 1 32.41 72 ASN A O 1
ATOM 590 N N . THR A 1 73 ? 6.383 4.523 31.719 1 32.22 73 THR A N 1
ATOM 591 C CA . THR A 1 73 ? 5.441 5.609 31.938 1 32.22 73 THR A CA 1
ATOM 592 C C . THR A 1 73 ? 5.578 6.156 33.375 1 32.22 73 THR A C 1
ATOM 594 O O . THR A 1 73 ? 4.832 7.051 33.781 1 32.22 73 THR A O 1
ATOM 597 N N . ASN A 1 74 ? 5.809 5.328 34.375 1 31.44 74 ASN A N 1
ATOM 598 C CA . ASN A 1 74 ? 5.707 5.977 35.688 1 31.44 74 ASN A CA 1
ATOM 599 C C . ASN A 1 74 ? 6.613 7.203 35.781 1 31.44 74 ASN A C 1
ATOM 601 O O . ASN A 1 74 ? 6.496 8.008 36.719 1 31.44 74 ASN A O 1
ATOM 605 N N . SER A 1 75 ? 8.008 6.816 36.156 1 32.16 75 SER A N 1
ATOM 606 C CA . SER A 1 75 ? 8.602 7.836 37 1 32.16 75 SER A CA 1
ATOM 607 C C . SER A 1 75 ? 8.328 9.234 36.469 1 32.16 75 SER A C 1
ATOM 609 O O . SER A 1 75 ? 7.797 10.086 37.188 1 32.16 75 SER A O 1
ATOM 611 N N . THR A 1 76 ? 9.516 10.055 36.5 1 33.06 76 THR A N 1
ATOM 612 C CA . THR A 1 76 ? 9.766 11.477 36.312 1 33.06 76 THR A CA 1
ATOM 613 C C . THR A 1 76 ? 9.148 11.953 35 1 33.06 76 THR A C 1
ATOM 615 O O . THR A 1 76 ? 8.914 11.156 34.094 1 33.06 76 THR A O 1
ATOM 618 N N . ASN A 1 77 ? 8.805 13.32 34.781 1 39.19 77 ASN A N 1
ATOM 619 C CA . ASN A 1 77 ? 8.445 14.586 34.156 1 39.19 77 ASN A CA 1
ATOM 620 C C . ASN A 1 77 ? 9.016 14.688 32.75 1 39.19 77 ASN A C 1
ATOM 622 O O . ASN A 1 77 ? 9.047 15.773 32.156 1 39.19 77 ASN A O 1
ATOM 626 N N . ASN A 1 78 ? 10 13.906 32.406 1 48.31 78 ASN A N 1
ATOM 627 C CA . ASN A 1 78 ? 10.711 14.336 31.219 1 48.31 78 ASN A CA 1
ATOM 628 C C . ASN A 1 78 ? 10.008 13.852 29.953 1 48.31 78 ASN A C 1
ATOM 630 O O . ASN A 1 78 ? 10.539 13.008 29.234 1 48.31 78 ASN A O 1
ATOM 634 N N . THR A 1 79 ? 8.727 13.695 29.922 1 74 79 THR A N 1
ATOM 635 C CA . THR A 1 79 ? 7.906 13.375 28.766 1 74 79 THR A CA 1
ATOM 636 C C . THR A 1 79 ? 8.25 14.281 27.578 1 74 79 THR A C 1
ATOM 638 O O . THR A 1 79 ? 8.289 15.508 27.734 1 74 79 THR A O 1
ATOM 641 N N . ILE A 1 80 ? 8.852 13.562 26.641 1 88.81 80 ILE A N 1
ATOM 642 C CA . ILE A 1 80 ? 9.172 14.32 25.438 1 88.81 80 ILE A CA 1
ATOM 643 C C . ILE A 1 80 ? 7.934 15.078 24.969 1 88.81 80 ILE A C 1
ATOM 645 O O . ILE A 1 80 ? 6.836 14.516 24.906 1 88.81 80 ILE A O 1
ATOM 649 N N . ILE A 1 81 ? 8.008 16.422 25.016 1 95.31 81 ILE A N 1
ATOM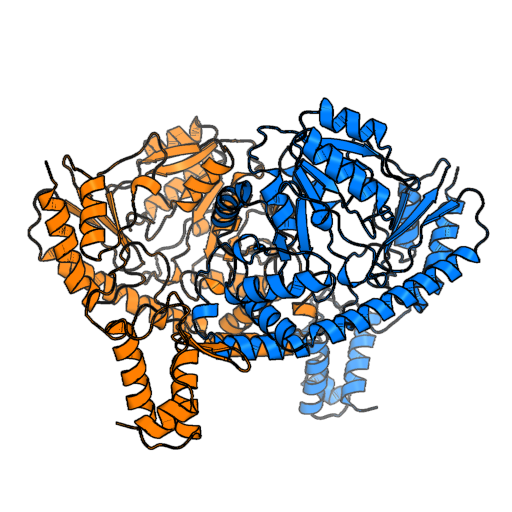 650 C CA . ILE A 1 81 ? 7.004 17.234 24.359 1 95.31 81 ILE A CA 1
ATOM 651 C C . ILE A 1 81 ? 7.242 17.219 22.844 1 95.31 81 ILE A C 1
ATOM 653 O O . ILE A 1 81 ? 8.234 17.781 22.359 1 95.31 81 ILE A O 1
ATOM 657 N N . ASP A 1 82 ? 6.359 16.578 22.109 1 94.62 82 ASP A N 1
ATOM 658 C CA . ASP A 1 82 ? 6.566 16.344 20.688 1 94.62 82 ASP A CA 1
ATOM 659 C C . ASP A 1 82 ? 5.797 17.375 19.844 1 94.62 82 ASP A C 1
ATOM 661 O O . ASP A 1 82 ? 4.648 17.141 19.484 1 94.62 82 ASP A O 1
ATOM 665 N N . PHE A 1 83 ? 6.504 18.438 19.422 1 97.25 83 PHE A N 1
ATOM 666 C CA . PHE A 1 83 ? 5.918 19.453 18.547 1 97.25 83 PHE A CA 1
ATOM 667 C C . PHE A 1 83 ? 6.152 19.094 17.078 1 97.25 83 PHE A C 1
ATOM 669 O O . PHE A 1 83 ? 5.891 19.906 16.188 1 97.25 83 PHE A O 1
ATOM 676 N N . SER A 1 84 ? 6.648 17.844 16.844 1 94.31 84 SER A N 1
ATOM 677 C CA . SER A 1 84 ? 7.016 17.469 15.484 1 94.31 84 SER A CA 1
ATOM 678 C C . SER A 1 84 ? 5.922 16.641 14.82 1 94.31 84 SER A C 1
ATOM 680 O O . SER A 1 84 ? 5.91 16.469 13.602 1 94.31 84 SER A O 1
ATOM 682 N N . SER A 1 85 ? 5.008 16.203 15.547 1 85.62 85 SER A N 1
ATOM 683 C CA . SER A 1 85 ? 4.113 15.133 15.109 1 85.62 85 SER A CA 1
ATOM 684 C C . SER A 1 85 ? 3.033 15.664 14.172 1 85.62 85 SER A C 1
ATOM 686 O O . SER A 1 85 ? 2.66 16.844 14.25 1 85.62 85 SER A O 1
ATOM 688 N N . GLY A 1 86 ? 2.631 14.852 13.25 1 84.38 86 GLY A N 1
ATOM 689 C CA . GLY A 1 86 ? 1.437 15.102 12.461 1 84.38 86 GLY A CA 1
ATOM 690 C C . GLY A 1 86 ? 0.332 14.094 12.711 1 84.38 86 GLY A C 1
ATOM 691 O O . GLY A 1 86 ? -0.587 13.961 11.898 1 84.38 86 GLY A O 1
ATOM 692 N N . VAL A 1 87 ? 0.42 13.453 13.797 1 82 87 VAL A N 1
ATOM 693 C CA . VAL A 1 87 ? -0.532 12.398 14.148 1 82 87 VAL A CA 1
ATOM 694 C C . VAL A 1 87 ? -1.455 12.891 15.258 1 82 87 VAL A C 1
ATOM 696 O O . VAL A 1 87 ? -1.01 13.57 16.188 1 82 87 VAL A O 1
ATOM 699 N N . PRO A 1 88 ? -2.678 12.57 15.125 1 83.25 88 PRO A N 1
ATOM 700 C CA . PRO A 1 88 ? -3.6 12.969 16.188 1 83.25 88 PRO A CA 1
ATOM 701 C C . PRO A 1 88 ? -3.236 12.359 17.547 1 83.25 88 PRO A C 1
ATOM 703 O O . PRO A 1 88 ? -2.494 11.375 17.609 1 83.25 88 PRO A O 1
ATOM 706 N N . ASP A 1 89 ? -3.779 12.945 18.516 1 82.06 89 ASP A N 1
ATOM 707 C CA . ASP A 1 89 ? -3.602 12.453 19.891 1 82.06 89 ASP A CA 1
ATOM 708 C C . ASP A 1 89 ? -4.18 11.047 20.047 1 82.06 89 ASP A C 1
ATOM 710 O O . ASP A 1 89 ? -5.379 10.836 19.828 1 82.06 89 ASP A O 1
ATOM 714 N N . ILE A 1 90 ? -3.418 10.172 20.484 1 78.62 90 ILE A N 1
ATOM 715 C CA . ILE A 1 90 ? -3.779 8.758 20.578 1 78.62 90 ILE A CA 1
ATOM 716 C C . ILE A 1 90 ? -4.969 8.594 21.531 1 78.62 90 ILE A C 1
ATOM 718 O O . ILE A 1 90 ? -5.816 7.723 21.312 1 78.62 90 ILE A O 1
ATOM 722 N N . GLU A 1 91 ? -5.008 9.445 22.516 1 79 91 GLU A N 1
ATOM 723 C CA . GLU A 1 91 ? -6.062 9.352 23.516 1 79 91 GLU A CA 1
ATOM 724 C C . GLU A 1 91 ? -7.426 9.68 22.922 1 79 91 GLU A C 1
ATOM 726 O O . GLU A 1 91 ? -8.461 9.344 23.5 1 79 91 GLU A O 1
ATOM 731 N N . SER A 1 92 ? -7.418 10.281 21.828 1 81.56 92 SER A N 1
ATOM 732 C CA . SER A 1 92 ? -8.664 10.703 21.188 1 81.56 92 SER A CA 1
ATOM 733 C C . SER A 1 92 ? -9.156 9.672 20.188 1 81.56 92 SER A C 1
ATOM 735 O O . SER A 1 92 ? -10.227 9.836 19.594 1 81.56 92 SER A O 1
ATOM 737 N N . PHE A 1 93 ? -8.43 8.594 20.078 1 82.62 93 PHE A N 1
ATOM 738 C CA . PHE A 1 93 ? -8.773 7.613 19.062 1 82.62 93 PHE A CA 1
ATOM 739 C C . PHE A 1 93 ? -10.109 6.945 19.375 1 82.62 93 PHE A C 1
ATOM 741 O O . PHE A 1 93 ? -10.297 6.434 20.484 1 82.62 93 PHE A O 1
ATOM 748 N N . PRO A 1 94 ? -10.961 6.91 18.438 1 89.38 94 PRO A N 1
ATOM 749 C CA . PRO A 1 94 ? -12.219 6.184 18.641 1 89.38 94 PRO A CA 1
ATOM 750 C C . PRO A 1 94 ? -12.109 4.703 18.281 1 89.38 94 PRO A C 1
ATOM 752 O O . PRO A 1 94 ? -12.961 4.176 17.562 1 89.38 94 PRO A O 1
ATOM 755 N N . TYR A 1 95 ? -11.156 3.998 18.828 1 86.81 95 TYR A N 1
ATOM 756 C CA . TYR A 1 95 ? -10.836 2.65 18.359 1 86.81 95 TYR A CA 1
ATOM 757 C C . TYR A 1 95 ? -11.945 1.674 18.734 1 86.81 95 TYR A C 1
ATOM 759 O O . TYR A 1 95 ? -12.219 0.729 17.984 1 86.81 95 TYR A O 1
ATOM 767 N N . LYS A 1 96 ? -12.719 1.914 19.875 1 86.44 96 LYS A N 1
ATOM 768 C CA . LYS A 1 96 ? -13.812 1.024 20.266 1 86.44 96 LYS A CA 1
ATOM 769 C C . LYS A 1 96 ? -14.977 1.129 19.281 1 86.44 96 LYS A C 1
ATOM 771 O O . LYS A 1 96 ? -15.57 0.116 18.906 1 86.44 96 LYS A O 1
ATOM 776 N N . ASP A 1 97 ? -15.266 2.395 18.922 1 88.06 97 ASP A N 1
ATOM 777 C CA . ASP A 1 97 ? -16.297 2.6 17.906 1 88.06 97 ASP A CA 1
ATOM 778 C C . ASP A 1 97 ? -15.945 1.894 16.609 1 88.06 97 ASP A C 1
ATOM 780 O O . ASP A 1 97 ? -16.812 1.266 15.984 1 88.06 97 ASP A O 1
ATOM 784 N N . PHE A 1 98 ? -14.734 1.939 16.297 1 89.44 98 PHE A N 1
ATOM 785 C CA . PHE A 1 98 ? -14.32 1.368 15.023 1 89.44 98 PHE A CA 1
ATOM 786 C C . PHE A 1 98 ? -14.281 -0.154 15.102 1 89.44 98 PHE A C 1
ATOM 788 O O . PHE A 1 98 ? -14.555 -0.836 14.109 1 89.44 98 PHE A O 1
ATOM 795 N N . GLN A 1 99 ? -13.867 -0.681 16.25 1 88.31 99 GLN A N 1
ATOM 796 C CA . GLN A 1 99 ? -13.953 -2.125 16.438 1 88.31 99 GLN A CA 1
ATOM 797 C C . GLN A 1 99 ? -15.375 -2.627 16.203 1 88.31 99 GLN A C 1
ATOM 799 O O . GLN A 1 99 ? -15.578 -3.65 15.539 1 88.31 99 GLN A O 1
ATOM 804 N N . HIS A 1 100 ? -16.297 -1.893 16.734 1 89.25 100 HIS A N 1
ATOM 805 C CA . HIS A 1 100 ? -17.703 -2.223 16.531 1 89.25 100 HIS A CA 1
ATOM 806 C C . HIS A 1 100 ? -18.078 -2.145 15.062 1 89.25 100 HIS A C 1
ATOM 808 O O . HIS A 1 100 ? -18.734 -3.049 14.531 1 89.25 100 HIS A O 1
ATOM 814 N N . CYS A 1 101 ? -17.672 -1.112 14.375 1 90.88 101 CYS A N 1
ATOM 815 C CA . CYS A 1 101 ? -17.969 -0.929 12.961 1 90.88 101 CYS A CA 1
ATOM 816 C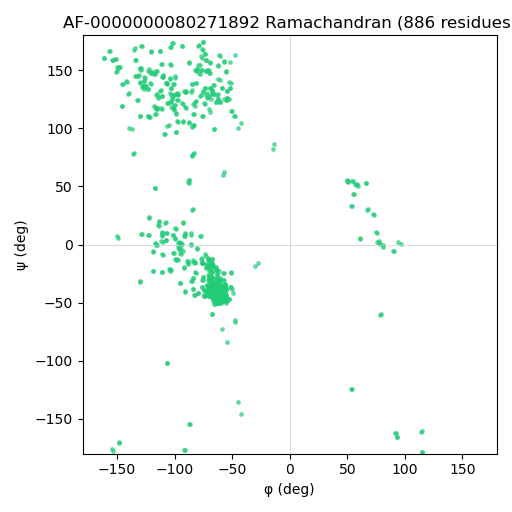 C . CYS A 1 101 ? -17.312 -2.021 12.117 1 90.88 101 CYS A C 1
ATOM 818 O O . CYS A 1 101 ? -17.891 -2.471 11.125 1 90.88 101 CYS A O 1
ATOM 820 N N . LEU A 1 102 ? -16.125 -2.447 12.516 1 91.38 102 LEU A N 1
ATOM 821 C CA . LEU A 1 102 ? -15.422 -3.529 11.844 1 91.38 102 LEU A CA 1
ATOM 822 C C . LEU A 1 102 ? -16.219 -4.828 11.914 1 91.38 102 LEU A C 1
ATOM 824 O O . LEU A 1 102 ? -16.406 -5.496 10.898 1 91.38 102 LEU A O 1
ATOM 828 N N . ASN A 1 103 ? -16.641 -5.121 13.078 1 89.25 103 ASN A N 1
ATOM 829 C CA . ASN A 1 103 ? -17.422 -6.344 13.266 1 89.25 103 ASN A CA 1
ATOM 830 C C . ASN A 1 103 ? -18.734 -6.309 12.477 1 89.25 103 ASN A C 1
ATOM 832 O O . ASN A 1 103 ? -19.094 -7.297 11.844 1 89.25 103 ASN A O 1
ATOM 836 N N . LYS A 1 104 ? -19.359 -5.215 12.516 1 88.12 104 LYS A N 1
ATOM 837 C CA . LYS A 1 104 ? -20.609 -5.062 11.758 1 88.12 104 LYS A CA 1
ATOM 838 C C . LYS A 1 104 ? -20.359 -5.223 10.266 1 88.12 104 LYS A C 1
ATOM 840 O O . LYS A 1 104 ? -21.172 -5.828 9.562 1 88.12 104 LYS A O 1
ATOM 845 N N . SER A 1 105 ? -19.312 -4.656 9.805 1 91.12 105 SER A N 1
ATOM 846 C CA . SER A 1 105 ? -18.969 -4.754 8.391 1 91.12 105 SER A CA 1
ATOM 847 C C . SER A 1 105 ? -18.688 -6.199 7.988 1 91.12 105 SER A C 1
ATOM 849 O O . SER A 1 105 ? -19.109 -6.645 6.918 1 91.12 105 SER A O 1
ATOM 851 N N . ILE A 1 106 ? -17.938 -6.93 8.812 1 89.25 106 ILE A N 1
ATOM 852 C CA . ILE A 1 106 ? -17.609 -8.328 8.531 1 89.25 106 ILE A CA 1
ATOM 853 C C . ILE A 1 106 ? -18.891 -9.156 8.508 1 89.25 106 ILE A C 1
ATOM 855 O O . ILE A 1 106 ? -19.047 -10.047 7.672 1 89.25 106 ILE A O 1
ATOM 859 N N . ASP A 1 107 ? -19.766 -8.828 9.422 1 86.31 107 ASP A N 1
ATOM 860 C CA . ASP A 1 107 ? -21.031 -9.539 9.469 1 86.31 107 ASP A CA 1
ATOM 861 C C . ASP A 1 107 ? -21.859 -9.258 8.219 1 86.31 107 ASP A C 1
ATOM 863 O O . ASP A 1 107 ? -22.562 -10.141 7.723 1 86.31 107 ASP A O 1
ATOM 867 N N . LEU A 1 108 ? -21.766 -8.062 7.77 1 85.62 108 LEU A N 1
ATOM 868 C CA . LEU A 1 108 ? -22.547 -7.621 6.625 1 85.62 108 LEU A CA 1
ATOM 869 C C . LEU A 1 108 ? -22 -8.203 5.328 1 85.62 108 LEU A C 1
ATOM 871 O O . LEU A 1 108 ? -22.75 -8.711 4.496 1 85.62 108 LEU A O 1
ATOM 875 N N . TYR A 1 109 ? -20.656 -8.18 5.141 1 85.06 109 TYR A N 1
ATOM 876 C CA . TYR A 1 109 ? -20.047 -8.492 3.852 1 85.06 109 TYR A CA 1
ATOM 877 C C . TYR A 1 109 ? -19.453 -9.891 3.854 1 85.06 109 TYR A C 1
ATOM 879 O O . TYR A 1 109 ? -19.156 -10.453 2.793 1 85.06 109 TYR A O 1
ATOM 887 N N . LYS A 1 110 ? -19.156 -10.438 4.984 1 83.56 110 LYS A N 1
ATOM 888 C CA . LYS A 1 110 ? -18.625 -11.789 5.168 1 83.56 110 LYS A CA 1
ATOM 889 C C . LYS A 1 110 ? -17.359 -12 4.328 1 83.56 110 LYS A C 1
ATOM 891 O O . LYS A 1 110 ? -16.438 -11.188 4.375 1 83.56 110 LYS A O 1
ATOM 896 N N . GLU A 1 111 ? -17.266 -12.969 3.475 1 78.75 111 GLU A N 1
ATOM 897 C CA . GLU A 1 111 ? -16.062 -13.359 2.746 1 78.75 111 GLU A CA 1
ATOM 898 C C . GLU A 1 111 ? -15.688 -12.312 1.701 1 78.75 111 GLU A C 1
ATOM 900 O O . GLU A 1 111 ? -14.523 -12.195 1.324 1 78.75 111 GLU A O 1
ATOM 905 N N . THR A 1 112 ? -16.547 -11.477 1.343 1 78.06 112 THR A N 1
ATOM 906 C CA . THR A 1 112 ? -16.281 -10.5 0.29 1 78.06 112 THR A CA 1
ATOM 907 C C . THR A 1 112 ? -15.328 -9.422 0.783 1 78.06 112 THR A C 1
ATOM 909 O O . THR A 1 112 ? -14.664 -8.758 -0.018 1 78.06 112 THR A O 1
ATOM 912 N N . LEU A 1 113 ? -15.242 -9.312 2.092 1 78.38 113 LEU A N 1
ATOM 913 C CA . LEU A 1 113 ? -14.328 -8.336 2.676 1 78.38 113 LEU A CA 1
ATOM 914 C C . LEU A 1 113 ? -12.898 -8.867 2.688 1 78.38 113 LEU A C 1
ATOM 916 O O . LEU A 1 113 ? -11.961 -8.125 3.006 1 78.38 113 LEU A O 1
ATOM 920 N N . PHE A 1 114 ? -12.844 -10.062 2.246 1 75.94 114 PHE A N 1
ATOM 921 C CA . PHE A 1 114 ? -11.531 -10.68 2.383 1 75.94 114 PHE A CA 1
ATOM 922 C C . PHE A 1 114 ? -11.008 -11.141 1.028 1 75.94 114 PHE A C 1
ATOM 924 O O . PHE A 1 114 ? -10.008 -11.852 0.956 1 75.94 114 PHE A O 1
ATOM 931 N N . THR A 1 115 ? -11.656 -10.812 0.007 1 75.94 115 THR A N 1
ATOM 932 C CA . THR A 1 115 ? -11.211 -11.156 -1.34 1 75.94 115 THR A CA 1
ATOM 933 C C . THR A 1 115 ? -10.562 -9.945 -2.018 1 75.94 115 THR A C 1
ATOM 935 O O . THR A 1 115 ? -10.461 -8.875 -1.42 1 75.94 115 THR A O 1
ATOM 938 N N . TYR A 1 116 ? -10 -10.305 -3.24 1 68.75 116 TYR A N 1
ATOM 939 C CA . TYR A 1 116 ? -9.508 -9.172 -4.016 1 68.75 116 TYR A CA 1
ATOM 940 C C . TYR A 1 116 ? -10.641 -8.227 -4.387 1 68.75 116 TYR A C 1
ATOM 942 O O . TYR A 1 116 ? -11.75 -8.672 -4.707 1 68.75 116 TYR A O 1
ATOM 950 N N . SER A 1 117 ? -10.312 -6.961 -4.047 1 66.5 117 SER A N 1
ATOM 951 C CA . SER A 1 117 ? -11.328 -5.953 -4.344 1 66.5 117 SER A CA 1
ATOM 952 C C . SER A 1 117 ? -10.961 -5.141 -5.582 1 66.5 117 SER A C 1
ATOM 954 O O . SER A 1 117 ? -9.914 -5.371 -6.191 1 66.5 117 SER A O 1
ATOM 956 N N . ASN A 1 118 ? -11.891 -4.395 -5.992 1 79.62 118 ASN A N 1
ATOM 957 C CA . ASN A 1 118 ? -11.688 -3.352 -6.992 1 79.62 118 ASN A CA 1
ATOM 958 C C . ASN A 1 118 ? -10.586 -2.381 -6.578 1 79.62 118 ASN A C 1
ATOM 960 O O . ASN A 1 118 ? -10.586 -1.889 -5.445 1 79.62 118 ASN A O 1
ATOM 964 N N . PRO A 1 119 ? -9.602 -2.268 -7.48 1 85.5 119 PRO A N 1
ATOM 965 C CA . PRO A 1 119 ? -8.547 -1.303 -7.141 1 85.5 119 PRO A CA 1
ATOM 966 C C . PRO A 1 119 ? -9.109 0.064 -6.754 1 85.5 119 PRO A C 1
ATOM 968 O O . PRO A 1 119 ? -8.445 0.831 -6.051 1 85.5 119 PRO A O 1
ATOM 971 N N . ARG A 1 120 ? -10.273 0.385 -7.195 1 90.88 120 ARG A N 1
ATOM 972 C CA . ARG A 1 120 ? -10.922 1.648 -6.852 1 90.88 120 ARG A CA 1
ATOM 973 C C . ARG A 1 120 ? -11.289 1.691 -5.371 1 90.88 120 ARG A C 1
ATOM 975 O O . ARG A 1 120 ? -11.305 2.764 -4.762 1 90.88 120 ARG A O 1
ATOM 982 N N . GLY A 1 121 ? -11.516 0.559 -4.82 1 91.75 121 GLY A N 1
ATOM 983 C CA . GLY A 1 121 ? -11.992 0.441 -3.451 1 91.75 121 GLY A CA 1
ATOM 984 C C . GLY A 1 121 ? -13.383 -0.152 -3.355 1 91.75 121 GLY A C 1
ATOM 985 O O . GLY A 1 121 ? -13.961 -0.574 -4.363 1 91.75 121 GLY A O 1
ATOM 986 N N . LEU A 1 122 ? -13.883 -0.257 -2.168 1 91.5 122 LEU A N 1
ATOM 987 C CA . LEU A 1 122 ? -15.219 -0.782 -1.916 1 91.5 122 LEU A CA 1
ATOM 988 C C . LEU A 1 122 ? -16.281 0.123 -2.529 1 91.5 122 LEU A C 1
ATOM 990 O O . LEU A 1 122 ? -16.359 1.309 -2.199 1 91.5 122 LEU A O 1
ATOM 994 N N . ASN A 1 123 ? -17.094 -0.443 -3.395 1 90.81 123 ASN A N 1
ATOM 995 C CA . ASN A 1 123 ? -18.078 0.331 -4.125 1 90.81 123 ASN A CA 1
ATOM 996 C C . ASN A 1 123 ? -19.047 1.044 -3.18 1 90.81 123 ASN A C 1
ATOM 998 O O . ASN A 1 123 ? -19.375 2.213 -3.387 1 90.81 123 ASN A O 1
ATOM 1002 N N . SER A 1 124 ? -19.484 0.343 -2.219 1 91.81 124 SER A N 1
ATOM 1003 C CA . SER A 1 124 ? -20.422 0.934 -1.268 1 91.81 124 SER A CA 1
ATOM 1004 C C . SER A 1 124 ? -19.797 2.123 -0.545 1 91.81 124 SER A C 1
ATOM 1006 O O . SER A 1 124 ? -20.469 3.113 -0.269 1 91.81 124 SER A O 1
ATOM 1008 N N . LEU A 1 125 ? -18.516 2.066 -0.3 1 95.62 125 LEU A N 1
ATOM 1009 C CA . LEU A 1 125 ? -17.844 3.17 0.375 1 95.62 125 LEU A CA 1
ATOM 1010 C C . LEU A 1 125 ? -17.75 4.391 -0.533 1 95.62 125 LEU A C 1
ATOM 1012 O O . LEU A 1 125 ? -17.969 5.52 -0.086 1 95.62 125 LEU A O 1
ATOM 1016 N N . THR A 1 126 ? -17.406 4.211 -1.835 1 96.56 126 THR A N 1
ATOM 1017 C CA . THR A 1 126 ? -17.281 5.348 -2.738 1 96.56 126 THR A CA 1
ATOM 1018 C C . THR A 1 126 ? -18.625 6.078 -2.867 1 96.56 126 THR A C 1
ATOM 1020 O O . THR A 1 126 ? -18.656 7.305 -2.986 1 96.56 126 THR A O 1
ATOM 1023 N N . HIS A 1 127 ? -19.719 5.367 -2.76 1 95.44 127 HIS A N 1
ATOM 1024 C CA . HIS A 1 127 ? -21.047 5.988 -2.807 1 95.44 127 HIS A CA 1
ATOM 1025 C C . HIS A 1 127 ? -21.312 6.801 -1.546 1 95.44 127 HIS A C 1
ATOM 1027 O O . HIS A 1 127 ? -21.828 7.918 -1.622 1 95.44 127 HIS A O 1
ATOM 1033 N N . VAL A 1 128 ? -20.938 6.234 -0.445 1 96.88 128 VAL A N 1
ATOM 1034 C CA . VAL A 1 128 ? -21.109 6.938 0.823 1 96.88 128 VAL A CA 1
ATOM 1035 C C . VAL A 1 128 ? -20.25 8.195 0.843 1 96.88 128 VAL A C 1
ATOM 1037 O O . VAL A 1 128 ? -20.703 9.25 1.303 1 96.88 128 VAL A O 1
ATOM 1040 N N . LEU A 1 129 ? -19.109 8.094 0.28 1 97.88 129 LEU A N 1
ATOM 1041 C CA . LEU A 1 129 ? -18.172 9.211 0.284 1 97.88 129 LEU A CA 1
ATOM 1042 C C . LEU A 1 129 ? -18.641 10.336 -0.633 1 97.88 129 LEU A C 1
ATOM 1044 O O . LEU A 1 129 ? -18.453 11.516 -0.334 1 97.88 129 LEU A O 1
ATOM 1048 N N . SER A 1 130 ? -19.25 9.969 -1.789 1 97.44 130 SER A N 1
ATOM 1049 C CA . SER A 1 130 ? -19.766 10.984 -2.697 1 97.44 130 SER A CA 1
ATOM 1050 C C . SER A 1 130 ? -20.781 11.891 -1.995 1 97.44 130 SER A C 1
ATOM 1052 O O . SER A 1 130 ? -20.812 13.102 -2.238 1 97.44 130 SER A O 1
ATOM 1054 N N . LYS A 1 131 ? -21.531 11.352 -1.09 1 95.62 131 LYS A N 1
ATOM 1055 C CA . LYS A 1 131 ? -22.484 12.125 -0.313 1 95.62 131 LYS A CA 1
ATOM 1056 C C . LYS A 1 131 ? -21.797 12.875 0.827 1 95.62 131 LYS A C 1
ATOM 1058 O O . LYS A 1 131 ? -22.109 14.039 1.083 1 95.62 131 LYS A O 1
ATOM 1063 N N . HIS A 1 132 ? -20.906 12.18 1.426 1 95.75 132 HIS A N 1
ATOM 1064 C CA . HIS A 1 132 ? -20.172 12.742 2.553 1 95.75 132 HIS A CA 1
ATOM 1065 C C . HIS A 1 132 ? -19.406 13.992 2.141 1 95.75 132 HIS A C 1
ATOM 1067 O O . HIS A 1 132 ? -19.359 14.977 2.889 1 95.75 132 HIS A O 1
ATOM 1073 N N . PHE A 1 133 ? -18.859 14.055 0.953 1 96.06 133 PHE A N 1
ATOM 1074 C CA . PHE A 1 133 ? -18.031 15.141 0.468 1 96.06 133 PHE A CA 1
ATOM 1075 C C . PHE A 1 133 ? -18.859 16.391 0.214 1 96.06 133 PHE A C 1
ATOM 1077 O O . PHE A 1 133 ? -18.312 17.5 0.188 1 96.06 133 PHE A O 1
ATOM 1084 N N . GLN A 1 134 ? -20.125 16.203 0.117 1 94.75 134 GLN A N 1
ATOM 1085 C CA . GLN A 1 134 ? -21 17.344 -0.147 1 94.75 134 GLN A CA 1
ATOM 1086 C C . GLN A 1 134 ? -20.969 18.344 1.013 1 94.75 134 GLN A C 1
ATOM 1088 O O . GLN A 1 134 ? -21.094 19.547 0.807 1 94.75 134 GLN A O 1
ATOM 1093 N N . GLN A 1 135 ? -20.734 17.859 2.207 1 91.81 135 GLN A N 1
ATOM 1094 C CA . GLN A 1 135 ? -20.688 18.734 3.375 1 91.81 135 GLN A CA 1
ATOM 1095 C C . GLN A 1 135 ? -19.469 19.656 3.314 1 91.81 135 GLN A C 1
ATOM 1097 O O . GLN A 1 135 ? -19.438 20.688 3.988 1 91.81 135 GLN A O 1
ATOM 1102 N N . TYR A 1 136 ? -18.516 19.297 2.484 1 92.81 136 TYR A N 1
ATOM 1103 C CA . TYR A 1 136 ? -17.328 20.125 2.287 1 92.81 136 TYR A CA 1
ATOM 1104 C C . TYR A 1 136 ? -17.438 20.922 0.993 1 92.81 136 TYR A C 1
ATOM 1106 O O . TYR A 1 136 ? -16.438 21.484 0.521 1 92.81 136 TYR A O 1
ATOM 1114 N N . GLN A 1 137 ? -18.594 20.891 0.366 1 93.56 137 GLN A N 1
ATOM 1115 C CA . GLN A 1 137 ? -18.859 21.562 -0.902 1 93.56 137 GLN A CA 1
ATOM 1116 C C . GLN A 1 137 ? -18.062 20.922 -2.037 1 93.56 137 GLN A C 1
ATOM 1118 O O . GLN A 1 137 ? -17.578 21.625 -2.936 1 93.56 137 GLN A O 1
ATOM 1123 N N . VAL A 1 138 ? -17.812 19.688 -1.892 1 95.44 138 VAL A N 1
ATOM 1124 C CA . VAL A 1 138 ? -17.203 18.875 -2.938 1 95.44 138 VAL A CA 1
ATOM 1125 C C . VAL A 1 138 ? -18.266 17.984 -3.578 1 95.44 138 VAL A C 1
ATOM 1127 O O . VAL A 1 138 ? -18.688 16.969 -2.988 1 95.44 138 VAL A O 1
ATOM 1130 N N . PHE A 1 139 ? -18.703 18.375 -4.73 1 95.31 139 PHE A N 1
ATOM 1131 C CA . PHE A 1 139 ? -19.719 17.625 -5.461 1 95.31 139 PHE A CA 1
ATOM 1132 C C . PHE A 1 139 ? -19.078 16.781 -6.559 1 95.31 139 PHE A C 1
ATOM 1134 O O . PHE A 1 139 ? -18.438 17.312 -7.469 1 95.31 139 PHE A O 1
ATOM 1141 N N . THR A 1 140 ? -19.203 15.508 -6.426 1 95.81 140 THR A N 1
ATOM 1142 C CA . THR A 1 140 ? -18.578 14.594 -7.371 1 95.81 140 THR A CA 1
ATOM 1143 C C . THR A 1 140 ? -19.359 13.289 -7.473 1 95.81 140 THR A C 1
ATOM 1145 O O . THR A 1 140 ? -20.25 13.023 -6.652 1 95.81 140 THR A O 1
ATOM 1148 N N . SER A 1 141 ? -19.141 12.57 -8.57 1 95.5 141 SER A N 1
ATOM 1149 C CA . SER A 1 141 ? -19.703 11.227 -8.727 1 95.5 141 SER A CA 1
ATOM 1150 C C . SER A 1 141 ? -18.844 10.188 -8.016 1 95.5 141 SER A C 1
ATOM 1152 O O . SER A 1 141 ? -17.625 10.352 -7.914 1 95.5 141 SER A O 1
ATOM 1154 N N . SER A 1 142 ? -19.484 9.078 -7.535 1 95.94 142 SER A N 1
ATOM 1155 C CA . SER A 1 142 ? -18.766 7.973 -6.922 1 95.94 142 SER A CA 1
ATOM 1156 C C . SER A 1 142 ? -17.734 7.387 -7.883 1 95.94 142 SER A C 1
ATOM 1158 O O . SER A 1 142 ? -16.688 6.883 -7.457 1 95.94 142 SER A O 1
ATOM 1160 N N . ASP A 1 143 ? -17.922 7.543 -9.18 1 94.25 143 ASP A N 1
ATOM 1161 C CA . ASP A 1 143 ? -17.047 6.984 -10.203 1 94.25 143 ASP A CA 1
ATOM 1162 C C . ASP A 1 143 ? -15.719 7.738 -10.266 1 94.25 143 ASP A C 1
ATOM 1164 O O . ASP A 1 143 ? -14.742 7.238 -10.82 1 94.25 143 ASP A O 1
ATOM 1168 N N . ASN A 1 144 ? -15.703 8.922 -9.68 1 97.44 144 ASN A N 1
ATOM 1169 C CA . ASN A 1 144 ? -14.492 9.727 -9.695 1 97.44 144 ASN A CA 1
ATOM 1170 C C . ASN A 1 144 ? -13.688 9.555 -8.406 1 97.44 144 ASN A C 1
ATOM 1172 O O . ASN A 1 144 ? -12.594 10.094 -8.273 1 97.44 144 ASN A O 1
ATOM 1176 N N . ILE A 1 145 ? -14.242 8.758 -7.496 1 98 145 ILE A N 1
ATOM 1177 C CA . ILE A 1 145 ? -13.602 8.562 -6.203 1 98 145 ILE A CA 1
ATOM 1178 C C . ILE A 1 145 ? -12.781 7.277 -6.219 1 98 145 ILE A C 1
ATOM 1180 O O . ILE A 1 145 ? -13.266 6.227 -6.641 1 98 145 ILE A O 1
ATOM 1184 N N . VAL A 1 146 ? -11.516 7.352 -5.816 1 97.38 146 VAL A N 1
ATOM 1185 C CA . VAL A 1 146 ? -10.648 6.188 -5.648 1 97.38 146 VAL A CA 1
ATOM 1186 C C . VAL A 1 146 ? -10.109 6.148 -4.219 1 97.38 146 VAL A C 1
ATOM 1188 O O . VAL A 1 146 ? -9.688 7.176 -3.68 1 97.38 146 VAL A O 1
ATOM 1191 N N . ILE A 1 147 ? -10.18 4.949 -3.619 1 96.5 147 ILE A N 1
ATOM 1192 C CA . ILE A 1 147 ? -9.664 4.754 -2.27 1 96.5 147 ILE A CA 1
ATOM 1193 C C . ILE A 1 147 ? -8.203 4.328 -2.334 1 96.5 147 ILE A C 1
ATOM 1195 O O . ILE A 1 147 ? -7.832 3.467 -3.135 1 96.5 147 ILE A O 1
ATOM 1199 N N . THR A 1 148 ? -7.348 4.941 -1.592 1 95.06 148 THR A N 1
ATOM 1200 C CA . THR A 1 148 ? -5.953 4.547 -1.416 1 95.06 148 THR A CA 1
ATOM 1201 C C . THR A 1 148 ? -5.656 4.258 0.053 1 95.06 148 THR A C 1
ATOM 1203 O O . THR A 1 148 ? -6.465 4.57 0.929 1 95.06 148 THR A O 1
ATOM 1206 N N . SER A 1 149 ? -4.543 3.645 0.313 1 91.88 149 SER A N 1
ATOM 1207 C CA . SER A 1 149 ? -4.156 3.326 1.684 1 91.88 149 SER A CA 1
ATOM 1208 C C . SER A 1 149 ? -3.771 4.582 2.455 1 91.88 149 SER A C 1
ATOM 1210 O O . SER A 1 149 ? -3.844 4.609 3.686 1 91.88 149 SER A O 1
ATOM 1212 N N . SER A 1 150 ? -3.324 5.574 1.745 1 92.06 150 SER A N 1
ATOM 1213 C CA . SER A 1 150 ? -2.93 6.852 2.328 1 92.06 150 SER A CA 1
ATOM 1214 C C . SER A 1 150 ? -2.883 7.953 1.273 1 92.06 150 SER A C 1
ATOM 1216 O O . SER A 1 150 ? -2.859 7.668 0.074 1 92.06 150 SER A O 1
ATOM 1218 N N . SER A 1 151 ? -2.936 9.172 1.797 1 94.31 151 SER A N 1
ATOM 1219 C CA . SER A 1 151 ? -2.693 10.281 0.879 1 94.31 151 SER A CA 1
ATOM 1220 C C . SER A 1 151 ? -1.283 10.227 0.302 1 94.31 151 SER A C 1
ATOM 1222 O O . SER A 1 151 ? -1.057 10.633 -0.839 1 94.31 151 SER A O 1
ATOM 1224 N N . GLN A 1 152 ? -0.392 9.648 1.076 1 94.25 152 GLN A N 1
ATOM 1225 C CA . GLN A 1 152 ? 0.978 9.484 0.601 1 94.25 152 GLN A CA 1
ATOM 1226 C C . GLN A 1 152 ? 1.036 8.555 -0.608 1 94.25 152 GLN A C 1
ATOM 1228 O O . GLN A 1 152 ? 1.78 8.812 -1.558 1 94.25 152 GLN A O 1
ATOM 1233 N N . GLN A 1 153 ? 0.299 7.477 -0.554 1 95.06 153 GLN A N 1
ATOM 1234 C CA . GLN A 1 153 ? 0.247 6.594 -1.713 1 95.06 153 GLN A CA 1
ATOM 1235 C C . GLN A 1 153 ? -0.3 7.32 -2.938 1 95.06 153 GLN A C 1
ATOM 1237 O O . GLN A 1 153 ? 0.207 7.148 -4.047 1 95.06 153 GLN A O 1
ATOM 1242 N N . ALA A 1 154 ? -1.347 8.078 -2.729 1 96.81 154 ALA A N 1
ATOM 1243 C CA . ALA A 1 154 ? -1.921 8.859 -3.822 1 96.81 154 ALA A CA 1
ATOM 1244 C C . ALA A 1 154 ? -0.875 9.766 -4.453 1 96.81 154 ALA A C 1
ATOM 1246 O O . ALA A 1 154 ? -0.749 9.82 -5.68 1 96.81 154 ALA A O 1
ATOM 1247 N N . LEU A 1 155 ? -0.153 10.43 -3.609 1 97.75 155 LEU A N 1
ATOM 1248 C CA . LEU A 1 155 ? 0.875 11.352 -4.082 1 97.75 155 LEU A CA 1
ATOM 1249 C C . LEU A 1 155 ? 1.96 10.602 -4.852 1 97.75 155 LEU A C 1
ATOM 1251 O O . LEU A 1 155 ? 2.445 11.094 -5.875 1 97.75 155 LEU A O 1
ATOM 1255 N N . THR A 1 156 ? 2.322 9.477 -4.359 1 96.62 156 THR A N 1
ATOM 1256 C CA . THR A 1 156 ? 3.332 8.664 -5.031 1 96.62 156 THR A CA 1
ATOM 1257 C C . THR A 1 156 ? 2.875 8.281 -6.438 1 96.62 156 THR A C 1
ATOM 1259 O O . THR A 1 156 ? 3.609 8.477 -7.406 1 96.62 156 THR A O 1
ATOM 1262 N N . LEU A 1 157 ? 1.683 7.785 -6.547 1 96.88 157 LEU A N 1
ATOM 1263 C CA . LEU A 1 157 ? 1.146 7.34 -7.828 1 96.88 157 LEU A CA 1
ATOM 1264 C C . LEU A 1 157 ? 1.008 8.508 -8.797 1 96.88 157 LEU A C 1
ATOM 1266 O O . LEU A 1 157 ? 1.408 8.406 -9.961 1 96.88 157 LEU A O 1
ATOM 1270 N N . LEU A 1 158 ? 0.484 9.625 -8.312 1 98.25 158 LEU A N 1
ATOM 1271 C CA . LEU A 1 158 ? 0.301 10.805 -9.148 1 98.25 158 LEU A CA 1
ATOM 1272 C C . LEU A 1 158 ? 1.642 11.328 -9.656 1 98.25 158 LEU A C 1
ATOM 1274 O O . LEU A 1 158 ? 1.729 11.852 -10.766 1 98.25 158 LEU A O 1
ATOM 1278 N N . SER A 1 159 ? 2.654 11.203 -8.859 1 97.69 159 SER A N 1
ATOM 1279 C CA . SER A 1 159 ? 3.963 11.75 -9.203 1 97.69 159 SER A CA 1
ATOM 1280 C C . SER A 1 159 ? 4.609 10.969 -10.336 1 97.69 159 SER A C 1
ATOM 1282 O O . SER A 1 159 ? 5.32 11.539 -11.172 1 97.69 159 SER A O 1
ATOM 1284 N N . ILE A 1 160 ? 4.324 9.672 -10.445 1 95.62 160 ILE A N 1
ATOM 1285 C CA . ILE A 1 160 ? 5.094 8.852 -11.375 1 95.62 160 ILE A CA 1
ATOM 1286 C C . ILE A 1 160 ? 4.258 8.562 -12.625 1 95.62 160 ILE A C 1
ATOM 1288 O O . ILE A 1 160 ? 4.805 8.25 -13.688 1 95.62 160 ILE A O 1
ATOM 1292 N N . MET A 1 161 ? 2.953 8.633 -12.547 1 97 161 MET A N 1
ATOM 1293 C CA . MET A 1 161 ? 2.107 8.297 -13.695 1 97 161 MET A CA 1
ATOM 1294 C C . MET A 1 161 ? 2.072 9.438 -14.703 1 97 161 MET A C 1
ATOM 1296 O O . MET A 1 161 ? 2.27 10.594 -14.336 1 97 161 MET A O 1
ATOM 1300 N N . PRO A 1 162 ? 1.813 9.18 -15.969 1 96.94 162 PRO A N 1
ATOM 1301 C CA . PRO A 1 162 ? 1.656 10.25 -16.953 1 96.94 162 PRO A CA 1
ATOM 1302 C C . PRO A 1 162 ? 0.304 10.953 -16.859 1 96.94 162 PRO A C 1
ATOM 1304 O O . PRO A 1 162 ? -0.671 10.359 -16.391 1 96.94 162 PRO A O 1
ATOM 1307 N N . PHE A 1 163 ? 0.299 12.188 -17.219 1 97.88 163 PHE A N 1
ATOM 1308 C CA . PHE A 1 163 ? -0.921 12.984 -17.281 1 97.88 163 PHE A CA 1
ATOM 1309 C C . PHE A 1 163 ? -1.271 13.328 -18.719 1 97.88 163 PHE A C 1
ATOM 1311 O O . PHE A 1 163 ? -0.396 13.352 -19.594 1 97.88 163 PHE A O 1
ATOM 1318 N N . PRO A 1 164 ? -2.52 13.578 -18.938 1 97.12 164 PRO A N 1
ATOM 1319 C CA . PRO A 1 164 ? -2.951 13.836 -20.312 1 97.12 164 PRO A CA 1
ATOM 1320 C C . PRO A 1 164 ? -2.443 15.172 -20.859 1 97.12 164 PRO A C 1
ATOM 1322 O O . PRO A 1 164 ? -2.475 15.406 -22.062 1 97.12 164 PRO A O 1
ATOM 1325 N N . ASN A 1 165 ? -2.053 16.141 -20 1 97.81 165 ASN A N 1
ATOM 1326 C CA . ASN A 1 165 ? -1.551 17.422 -20.484 1 97.81 165 ASN A CA 1
ATOM 1327 C C . ASN A 1 165 ? -0.152 17.281 -21.078 1 97.81 165 ASN A C 1
ATOM 1329 O O . ASN A 1 165 ? 0.373 18.234 -21.672 1 97.81 165 ASN A O 1
ATOM 1333 N N . GLY A 1 166 ? 0.511 16.125 -20.922 1 97.56 166 GLY A N 1
ATOM 1334 C CA . GLY A 1 166 ? 1.773 15.82 -21.578 1 97.56 166 GLY A CA 1
ATOM 1335 C C . GLY A 1 166 ? 2.959 16.531 -20.938 1 97.56 166 GLY A C 1
ATOM 1336 O O . GLY A 1 166 ? 4.055 16.531 -21.5 1 97.56 166 GLY A O 1
ATOM 1337 N N . LYS A 1 167 ? 2.76 17.141 -19.812 1 98 167 LYS A N 1
ATOM 1338 C CA . LYS A 1 167 ? 3.812 17.891 -19.141 1 98 167 LYS A CA 1
ATOM 1339 C C . LYS A 1 167 ? 4.547 17.031 -18.109 1 98 167 LYS A C 1
ATOM 1341 O O . LYS A 1 167 ? 4.129 15.914 -17.828 1 98 167 LYS A O 1
ATOM 1346 N N . SER A 1 168 ? 5.695 17.578 -17.547 1 97.38 168 SER A N 1
ATOM 1347 C CA . SER A 1 168 ? 6.547 16.641 -16.812 1 97.38 168 SER A CA 1
ATOM 1348 C C . SER A 1 168 ? 6.906 17.172 -15.438 1 97.38 168 SER A C 1
ATOM 1350 O O . SER A 1 168 ? 7.051 16.406 -14.484 1 97.38 168 SER A O 1
ATOM 1352 N N . ASN A 1 169 ? 7.02 18.516 -15.25 1 98.62 169 ASN A N 1
ATOM 1353 C CA . ASN A 1 169 ? 7.516 19.062 -13.992 1 98.62 169 ASN A CA 1
ATOM 1354 C C . ASN A 1 169 ? 6.41 19.125 -12.938 1 98.62 169 ASN A C 1
ATOM 1356 O O . ASN A 1 169 ? 5.262 19.438 -13.258 1 98.62 169 ASN A O 1
ATOM 1360 N N . ILE A 1 170 ? 6.758 18.781 -11.734 1 98.88 170 ILE A N 1
ATOM 1361 C CA . ILE A 1 170 ? 5.863 18.984 -10.594 1 98.88 170 ILE A CA 1
ATOM 1362 C C . ILE A 1 170 ? 6.242 20.25 -9.852 1 98.88 170 ILE A C 1
ATOM 1364 O O . ILE A 1 170 ? 7.422 20.516 -9.609 1 98.88 170 ILE A O 1
ATOM 1368 N N . LEU A 1 171 ? 5.273 21.109 -9.609 1 98.94 171 LEU A N 1
ATOM 1369 C CA . LEU A 1 171 ? 5.488 22.344 -8.844 1 98.94 171 LEU A CA 1
ATOM 1370 C C . LEU A 1 171 ? 5.016 22.172 -7.406 1 98.94 171 LEU A C 1
ATOM 1372 O O . LEU A 1 171 ? 3.9 21.703 -7.164 1 98.94 171 LEU A O 1
ATOM 1376 N N . VAL A 1 172 ? 5.922 22.531 -6.461 1 98.75 172 VAL A N 1
ATOM 1377 C CA . VAL A 1 172 ? 5.559 22.422 -5.051 1 98.75 172 VAL A CA 1
ATOM 1378 C C . VAL A 1 172 ? 5.871 23.734 -4.336 1 98.75 172 VAL A C 1
ATOM 1380 O O . VAL A 1 172 ? 6.785 24.453 -4.73 1 98.75 172 VAL A O 1
ATOM 1383 N N . GLU A 1 173 ? 5.148 24 -3.336 1 98.44 173 GLU A N 1
ATOM 1384 C CA . GLU A 1 173 ? 5.371 25.156 -2.488 1 98.44 173 GLU A CA 1
ATOM 1385 C C . GLU A 1 173 ? 6.641 25 -1.655 1 98.44 173 GLU A C 1
ATOM 1387 O O . GLU A 1 173 ? 7.047 23.891 -1.342 1 98.44 173 GLU A O 1
ATOM 1392 N N . GLN A 1 174 ? 7.301 26.141 -1.328 1 97.81 174 GLN A N 1
ATOM 1393 C CA . GLN A 1 174 ? 8.453 26.188 -0.438 1 97.81 174 GLN A CA 1
ATOM 1394 C C . GLN A 1 174 ? 8.188 27.109 0.751 1 97.81 174 GLN A C 1
ATOM 1396 O O . GLN A 1 174 ? 8.125 28.328 0.598 1 97.81 174 GLN A O 1
ATOM 1401 N N . PRO A 1 175 ? 8.039 26.5 1.943 1 97.31 175 PRO A N 1
ATOM 1402 C CA . PRO A 1 175 ? 8.07 25.078 2.279 1 97.31 175 PRO A CA 1
ATOM 1403 C C . PRO A 1 175 ? 6.75 24.375 1.963 1 97.31 175 PRO A C 1
ATOM 1405 O O . PRO A 1 175 ? 5.773 25.031 1.586 1 97.31 175 PRO A O 1
ATOM 1408 N N . THR A 1 176 ? 6.73 23.031 2.062 1 97.88 176 THR A N 1
ATOM 1409 C CA . THR A 1 176 ? 5.52 22.234 1.915 1 97.88 176 THR A CA 1
ATOM 1410 C C . THR A 1 176 ? 5.637 20.922 2.686 1 97.88 176 THR A C 1
ATOM 1412 O O . THR A 1 176 ? 6.562 20.734 3.484 1 97.88 176 THR A O 1
ATOM 1415 N N . TYR A 1 177 ? 4.652 20.109 2.6 1 97.12 177 TYR A N 1
ATOM 1416 C CA . TYR A 1 177 ? 4.645 18.797 3.238 1 97.12 177 TYR A CA 1
ATOM 1417 C C . TYR A 1 177 ? 5.859 17.984 2.816 1 97.12 177 TYR A C 1
ATOM 1419 O O . TYR A 1 177 ? 6.055 17.719 1.627 1 97.12 177 TYR A O 1
ATOM 1427 N N . TYR A 1 178 ? 6.598 17.5 3.754 1 96.56 178 TYR A N 1
ATOM 1428 C CA . TYR A 1 178 ? 7.883 16.875 3.484 1 96.56 178 TYR A CA 1
ATOM 1429 C C . TYR A 1 178 ? 7.699 15.539 2.768 1 96.56 178 TYR A C 1
ATOM 1431 O O . TYR A 1 178 ? 8.609 15.07 2.078 1 96.56 178 TYR A O 1
ATOM 1439 N N . GLY A 1 179 ? 6.539 14.883 2.875 1 96 179 GLY A N 1
ATOM 1440 C CA . GLY A 1 179 ? 6.305 13.617 2.203 1 96 179 GLY A CA 1
ATOM 1441 C C . GLY A 1 179 ? 6.379 13.719 0.691 1 96 179 GLY A C 1
ATOM 1442 O O . GLY A 1 179 ? 6.898 12.82 0.027 1 96 179 GLY A O 1
ATOM 1443 N N . ILE A 1 180 ? 5.824 14.805 0.131 1 97.69 180 ILE A N 1
ATOM 1444 C CA . ILE A 1 180 ? 5.871 14.984 -1.315 1 97.69 180 ILE A CA 1
ATOM 1445 C C . ILE A 1 180 ? 7.309 15.242 -1.758 1 97.69 180 ILE A C 1
ATOM 1447 O O . ILE A 1 180 ? 7.734 14.758 -2.811 1 97.69 180 ILE A O 1
ATOM 1451 N N . ILE A 1 181 ? 8.062 15.953 -0.97 1 97.5 181 ILE A N 1
ATOM 1452 C CA . ILE A 1 181 ? 9.461 16.234 -1.288 1 97.5 181 ILE A CA 1
ATOM 1453 C C . ILE A 1 181 ? 10.25 14.922 -1.337 1 97.5 181 ILE A C 1
ATOM 1455 O O . ILE A 1 181 ? 10.984 14.672 -2.291 1 97.5 181 ILE A O 1
ATOM 1459 N N . LYS A 1 182 ? 10.031 14.125 -0.378 1 95.75 182 LYS A N 1
ATOM 1460 C CA . LYS A 1 182 ? 10.781 12.883 -0.248 1 95.75 182 LYS A CA 1
ATOM 1461 C C . LYS A 1 182 ? 10.492 11.945 -1.414 1 95.75 182 LYS A C 1
ATOM 1463 O O . LYS A 1 182 ? 11.406 11.336 -1.976 1 95.75 182 LYS A O 1
ATOM 1468 N N . ILE A 1 183 ? 9.266 11.766 -1.803 1 95.44 183 ILE A N 1
ATOM 1469 C CA . ILE A 1 183 ? 8.922 10.805 -2.846 1 95.44 183 ILE A CA 1
ATOM 1470 C C . ILE A 1 183 ? 9.445 11.305 -4.191 1 95.44 183 ILE A C 1
ATOM 1472 O O . ILE A 1 183 ? 9.844 10.5 -5.043 1 95.44 183 ILE A O 1
ATOM 1476 N N . LEU A 1 184 ? 9.406 12.594 -4.375 1 97.06 184 LEU A N 1
ATOM 1477 C CA . LEU A 1 184 ? 9.93 13.141 -5.621 1 97.06 184 LEU A CA 1
ATOM 1478 C C . LEU A 1 184 ? 11.43 12.922 -5.723 1 97.06 184 LEU A C 1
ATOM 1480 O O . LEU A 1 184 ? 11.945 12.602 -6.797 1 97.06 184 LEU A O 1
ATOM 1484 N N . GLU A 1 185 ? 12.078 13.062 -4.574 1 95.94 185 GLU A N 1
ATOM 1485 C CA . GLU A 1 185 ? 13.516 12.812 -4.512 1 95.94 185 GLU A CA 1
ATOM 1486 C C . GLU A 1 185 ? 13.836 11.344 -4.762 1 95.94 185 GLU A C 1
ATOM 1488 O O . GLU A 1 185 ? 14.695 11.023 -5.582 1 95.94 185 GLU A O 1
ATOM 1493 N N . LEU A 1 186 ? 13.164 10.477 -4.117 1 92.94 186 LEU A N 1
ATOM 1494 C CA . LEU A 1 186 ? 13.438 9.047 -4.184 1 92.94 186 LEU A CA 1
ATOM 1495 C C . LEU A 1 186 ? 13.195 8.508 -5.59 1 92.94 186 LEU A C 1
ATOM 1497 O O . LEU A 1 186 ? 13.898 7.605 -6.047 1 92.94 186 LEU A O 1
ATOM 1501 N N . ASN A 1 187 ? 12.242 9.055 -6.277 1 93.38 187 ASN A N 1
ATOM 1502 C CA . ASN A 1 187 ? 11.875 8.562 -7.602 1 93.38 187 ASN A CA 1
ATOM 1503 C C . ASN A 1 187 ? 12.492 9.414 -8.703 1 93.38 187 ASN A C 1
ATOM 1505 O O . ASN A 1 187 ? 12.172 9.242 -9.883 1 93.38 187 ASN A O 1
ATOM 1509 N N . ASN A 1 188 ? 13.32 10.367 -8.344 1 93.88 188 ASN A N 1
ATOM 1510 C CA . ASN A 1 188 ? 14.031 11.227 -9.281 1 93.88 188 ASN A CA 1
ATOM 1511 C C . ASN A 1 188 ? 13.078 11.938 -10.234 1 93.88 188 ASN A C 1
ATOM 1513 O O . ASN A 1 188 ? 13.289 11.93 -11.445 1 93.88 188 ASN A O 1
ATOM 1517 N N . VAL A 1 189 ? 11.977 12.445 -9.695 1 96.25 189 VAL A N 1
ATOM 1518 C CA . VAL A 1 189 ? 10.992 13.172 -10.477 1 96.25 189 VAL A CA 1
ATOM 1519 C C . VAL A 1 189 ? 11.398 14.641 -10.594 1 96.25 189 VAL A C 1
ATOM 1521 O O . VAL A 1 189 ? 11.875 15.234 -9.617 1 96.25 189 VAL A O 1
ATOM 1524 N N . SER A 1 190 ? 11.258 15.242 -11.773 1 97.25 190 SER A N 1
ATOM 1525 C CA . SER A 1 190 ? 11.57 16.656 -11.984 1 97.25 190 SER A CA 1
ATOM 1526 C C . SER A 1 190 ? 10.625 17.547 -11.195 1 97.25 190 SER A C 1
ATOM 1528 O O . SER A 1 190 ? 9.398 17.422 -11.305 1 97.25 190 SER A O 1
ATOM 1530 N N . VAL A 1 191 ? 11.203 18.5 -10.422 1 98.38 191 VAL A N 1
ATOM 1531 C CA . VAL A 1 191 ? 10.391 19.297 -9.516 1 98.38 191 VAL A CA 1
ATOM 1532 C C . VAL A 1 191 ? 10.883 20.734 -9.5 1 98.38 191 VAL A C 1
ATOM 1534 O O . VAL A 1 191 ? 12.078 21 -9.641 1 98.38 191 VAL A O 1
ATOM 1537 N N . LEU A 1 192 ? 9.969 21.703 -9.469 1 98.38 192 LEU A N 1
ATOM 1538 C CA . LEU A 1 192 ? 10.219 23.125 -9.266 1 98.38 192 LEU A CA 1
ATOM 1539 C C . LEU A 1 192 ? 9.594 23.609 -7.961 1 98.38 192 LEU A C 1
ATOM 1541 O O . LEU A 1 192 ? 8.586 23.047 -7.508 1 98.38 192 LEU A O 1
ATOM 1545 N N . GLY A 1 193 ? 10.227 24.609 -7.355 1 98.25 193 GLY A N 1
ATOM 1546 C CA . GLY A 1 193 ? 9.695 25.203 -6.137 1 98.25 193 GLY A CA 1
ATOM 1547 C C . GLY A 1 193 ? 9.18 26.609 -6.336 1 98.25 193 GLY A C 1
ATOM 1548 O O . GLY A 1 193 ? 9.719 27.359 -7.148 1 98.25 193 GLY A O 1
ATOM 1549 N N . ILE A 1 194 ? 8.148 26.906 -5.598 1 98.31 194 ILE A N 1
ATOM 1550 C CA . ILE A 1 194 ? 7.648 28.281 -5.539 1 98.31 194 ILE A CA 1
ATOM 1551 C C . ILE A 1 194 ? 7.473 28.703 -4.082 1 98.31 194 ILE A C 1
ATOM 1553 O O . ILE A 1 194 ? 6.973 27.938 -3.26 1 98.31 194 ILE A O 1
ATOM 1557 N N . GLU A 1 195 ? 7.82 29.859 -3.797 1 96.19 195 GLU A N 1
ATOM 1558 C CA . GLU A 1 195 ? 7.801 30.312 -2.414 1 96.19 195 GLU A CA 1
ATOM 1559 C C . GLU A 1 195 ? 6.371 30.516 -1.92 1 96.19 195 GLU A C 1
ATOM 1561 O O . GLU A 1 195 ? 5.539 31.094 -2.627 1 96.19 195 GLU A O 1
ATOM 1566 N N . ARG A 1 196 ? 6.105 29.953 -0.769 1 94.5 196 ARG A N 1
ATOM 1567 C CA . ARG A 1 196 ? 4.898 30.203 0.017 1 94.5 196 ARG A CA 1
ATOM 1568 C C . ARG A 1 196 ? 5.234 30.375 1.494 1 94.5 196 ARG A C 1
ATOM 1570 O O . ARG A 1 196 ? 5.039 29.469 2.295 1 94.5 196 ARG A O 1
ATOM 1577 N N . GLY A 1 197 ? 5.723 31.516 1.817 1 85.81 197 GLY A N 1
ATOM 1578 C CA . GLY A 1 197 ? 6.062 31.828 3.197 1 85.81 197 GLY A CA 1
ATOM 1579 C C . GLY A 1 197 ? 4.895 32.375 3.994 1 85.81 197 GLY A C 1
ATOM 1580 O O . GLY A 1 197 ? 3.738 32.062 3.707 1 85.81 197 GLY A O 1
ATOM 1581 N N . LEU A 1 198 ? 5.184 33.125 5.008 1 87.69 198 LEU A N 1
ATOM 1582 C CA . LEU A 1 198 ? 4.164 33.656 5.895 1 87.69 198 LEU A CA 1
ATOM 1583 C C . LEU A 1 198 ? 3.338 34.719 5.18 1 87.69 198 LEU A C 1
ATOM 1585 O O . LEU A 1 198 ? 2.197 35 5.562 1 87.69 198 LEU A O 1
ATOM 1589 N N . ASN A 1 199 ? 3.953 35.188 4.105 1 85.06 199 ASN A N 1
ATOM 1590 C CA . ASN A 1 199 ? 3.266 36.25 3.352 1 85.06 199 ASN A CA 1
ATOM 1591 C C . ASN A 1 199 ? 2.443 35.656 2.209 1 85.06 199 ASN A C 1
ATOM 1593 O O . ASN A 1 199 ? 1.804 36.375 1.455 1 85.06 199 ASN A O 1
ATOM 1597 N N . GLY A 1 200 ? 2.471 34.406 2.105 1 89.19 200 GLY A N 1
ATOM 1598 C CA . GLY A 1 200 ? 1.662 33.75 1.088 1 89.19 200 GLY A CA 1
ATOM 1599 C C . GLY A 1 200 ? 2.404 33.531 -0.218 1 89.19 200 GLY A C 1
ATOM 1600 O O . GLY A 1 200 ? 3.635 33.469 -0.238 1 89.19 200 GLY A O 1
ATOM 1601 N N . ILE A 1 201 ? 1.652 33.281 -1.278 1 95.25 201 ILE A N 1
ATOM 1602 C CA . ILE A 1 201 ? 2.213 32.938 -2.582 1 95.25 201 ILE A CA 1
ATOM 1603 C C . ILE A 1 201 ? 2.123 34.156 -3.51 1 95.25 201 ILE A C 1
ATOM 1605 O O . ILE A 1 201 ? 1.201 34.969 -3.396 1 95.25 201 ILE A O 1
ATOM 1609 N N . ASP A 1 202 ? 3.141 34.375 -4.371 1 96.62 202 ASP A N 1
ATOM 1610 C CA . ASP A 1 202 ? 3.096 35.406 -5.426 1 96.62 202 ASP A CA 1
ATOM 1611 C C . ASP A 1 202 ? 2.369 34.875 -6.66 1 96.62 202 ASP A C 1
ATOM 1613 O O . ASP A 1 202 ? 2.918 34.062 -7.41 1 96.62 202 ASP A O 1
ATOM 1617 N N . LEU A 1 203 ? 1.214 35.438 -6.93 1 97.75 203 LEU A N 1
ATOM 1618 C CA . LEU A 1 203 ? 0.363 34.938 -8 1 97.75 203 LEU A CA 1
ATOM 1619 C C . LEU A 1 203 ? 0.974 35.219 -9.367 1 97.75 203 LEU A C 1
ATOM 1621 O O . LEU A 1 203 ? 0.785 34.469 -10.32 1 97.75 203 LEU A O 1
ATOM 1625 N N . TYR A 1 204 ? 1.696 36.281 -9.445 1 97.69 204 TYR A N 1
ATOM 1626 C CA . TYR A 1 204 ? 2.361 36.625 -10.711 1 97.69 204 TYR A CA 1
ATOM 1627 C C . TYR A 1 204 ? 3.459 35.594 -11.016 1 97.69 204 TYR A C 1
ATOM 1629 O O . TYR A 1 204 ? 3.578 35.125 -12.148 1 97.69 204 TYR A O 1
ATOM 1637 N N . GLU A 1 205 ? 4.199 35.281 -10.047 1 97.94 205 GLU A N 1
ATOM 1638 C CA . GLU A 1 205 ? 5.234 34.281 -10.211 1 97.94 205 GLU A CA 1
ATOM 1639 C C . GLU A 1 205 ? 4.621 32.906 -10.547 1 97.94 205 GLU A C 1
ATOM 1641 O O . GLU A 1 205 ? 5.152 32.188 -11.383 1 97.94 205 GLU A O 1
ATOM 1646 N N . LEU A 1 206 ? 3.541 32.656 -9.922 1 98.62 206 LEU A N 1
ATOM 1647 C CA . LEU A 1 206 ? 2.859 31.375 -10.172 1 98.62 206 LEU A CA 1
ATOM 1648 C C . LEU A 1 206 ? 2.379 31.297 -11.617 1 98.62 206 LEU A C 1
ATOM 1650 O O . LEU A 1 206 ? 2.555 30.266 -12.273 1 98.62 206 LEU A O 1
ATOM 1654 N N . GLU A 1 207 ? 1.791 32.344 -12.039 1 98.62 207 GLU A N 1
ATOM 1655 C CA . GLU A 1 207 ? 1.288 32.375 -13.414 1 98.62 207 GLU A CA 1
ATOM 1656 C C . GLU A 1 207 ? 2.416 32.156 -14.414 1 98.62 207 GLU A C 1
ATOM 1658 O O . GLU A 1 207 ? 2.262 31.391 -15.375 1 98.62 207 GLU A O 1
ATOM 1663 N N . ASN A 1 208 ? 3.48 32.812 -14.195 1 98.56 208 ASN A N 1
ATOM 1664 C CA . ASN A 1 208 ? 4.637 32.656 -15.062 1 98.56 208 ASN A CA 1
ATOM 1665 C C . ASN A 1 208 ? 5.145 31.219 -15.055 1 98.56 208 ASN A C 1
ATOM 1667 O O . ASN A 1 208 ? 5.531 30.688 -16.094 1 98.56 208 ASN A O 1
ATOM 1671 N N . THR A 1 209 ? 5.164 30.625 -13.938 1 98.69 209 THR A N 1
ATOM 1672 C CA . THR A 1 209 ? 5.625 29.25 -13.805 1 98.69 209 THR A CA 1
ATOM 1673 C C . THR A 1 209 ? 4.672 28.281 -14.516 1 98.69 209 THR A C 1
ATOM 1675 O O . THR A 1 209 ? 5.113 2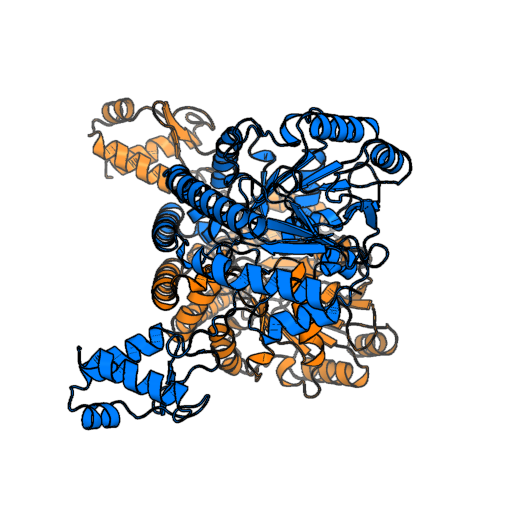7.328 -15.164 1 98.69 209 THR A O 1
ATOM 1678 N N . PHE A 1 210 ? 3.373 28.531 -14.375 1 98.81 210 PHE A N 1
ATOM 1679 C CA . PHE A 1 210 ? 2.393 27.719 -15.086 1 98.81 210 PHE A CA 1
ATOM 1680 C C . PHE A 1 210 ? 2.572 27.844 -16.594 1 98.81 210 PHE A C 1
ATOM 1682 O O . PHE A 1 210 ? 2.467 26.844 -17.312 1 98.81 210 PHE A O 1
ATOM 1689 N N . LYS A 1 211 ? 2.848 29.047 -17.016 1 98.38 211 LYS A N 1
ATOM 1690 C CA . LYS A 1 211 ? 2.922 29.359 -18.438 1 98.38 211 LYS A CA 1
ATOM 1691 C C . LYS A 1 211 ? 4.18 28.766 -19.062 1 98.38 211 LYS A C 1
ATOM 1693 O O . LYS A 1 211 ? 4.129 28.219 -20.172 1 98.38 211 LYS A O 1
ATOM 1698 N N . TYR A 1 212 ? 5.328 28.797 -18.391 1 98.25 212 TYR A N 1
ATOM 1699 C CA . TYR A 1 212 ? 6.598 28.516 -19.047 1 98.25 212 TYR A CA 1
ATOM 1700 C C . TYR A 1 212 ? 7.273 27.297 -18.422 1 98.25 212 TYR A C 1
ATOM 1702 O O . TYR A 1 212 ? 8.219 26.75 -18.984 1 98.25 212 TYR A O 1
ATOM 1710 N N . GLY A 1 213 ? 6.789 26.734 -17.375 1 98.5 213 GLY A N 1
ATOM 1711 C CA . GLY A 1 213 ? 7.543 25.781 -16.578 1 98.5 213 GLY A CA 1
ATOM 1712 C C . GLY A 1 213 ? 7.258 24.328 -16.953 1 98.5 213 GLY A C 1
ATOM 1713 O O . GLY A 1 213 ? 7.801 23.406 -16.344 1 98.5 213 GLY A O 1
ATOM 1714 N N . ASN A 1 214 ? 6.395 24.016 -17.953 1 98.62 214 ASN A N 1
ATOM 1715 C CA . ASN A 1 214 ? 6.039 22.656 -18.328 1 98.62 214 ASN A CA 1
ATOM 1716 C C . ASN A 1 214 ? 5.527 21.859 -17.141 1 98.62 214 ASN A C 1
ATOM 1718 O O . ASN A 1 214 ? 6.008 20.75 -16.859 1 98.62 214 ASN A O 1
ATOM 1722 N N . ILE A 1 215 ? 4.512 22.422 -16.484 1 98.88 215 ILE A N 1
ATOM 1723 C CA . ILE A 1 215 ? 4.059 21.922 -15.188 1 98.88 215 ILE A CA 1
ATOM 1724 C C . ILE A 1 215 ? 2.984 20.859 -15.391 1 98.88 215 ILE A C 1
ATOM 1726 O O . ILE A 1 215 ? 1.912 21.141 -15.93 1 98.88 215 ILE A O 1
ATOM 1730 N N . LYS A 1 216 ? 3.332 19.625 -14.914 1 98.5 216 LYS A N 1
ATOM 1731 C CA . LYS A 1 216 ? 2.381 18.531 -14.883 1 98.5 216 LYS A CA 1
ATOM 1732 C C . LYS A 1 216 ? 1.26 18.797 -13.883 1 98.5 216 LYS A C 1
ATOM 1734 O O . LYS A 1 216 ? 0.086 18.828 -14.258 1 98.5 216 LYS A O 1
ATOM 1739 N N . PHE A 1 217 ? 1.614 18.953 -12.688 1 98.88 217 PHE A N 1
ATOM 1740 C CA . PHE A 1 217 ? 0.64 19.391 -11.695 1 98.88 217 PHE A CA 1
ATOM 1741 C C . PHE A 1 217 ? 1.304 20.25 -10.625 1 98.88 217 PHE A C 1
ATOM 1743 O O . PHE A 1 217 ? 2.521 20.188 -10.438 1 98.88 217 PHE A O 1
ATOM 1750 N N . PHE A 1 218 ? 0.503 21.141 -10.031 1 98.94 218 PHE A N 1
ATOM 1751 C CA . PHE A 1 218 ? 0.848 21.969 -8.875 1 98.94 218 PHE A CA 1
ATOM 1752 C C . PHE A 1 218 ? 0.295 21.359 -7.59 1 98.94 218 PHE A C 1
ATOM 1754 O O . PHE A 1 218 ? -0.92 21.219 -7.434 1 98.94 218 PHE A O 1
ATOM 1761 N N . TYR A 1 219 ? 1.185 20.891 -6.715 1 98.88 219 TYR A N 1
ATOM 1762 C CA . TYR A 1 219 ? 0.777 20.406 -5.406 1 98.88 219 TYR A CA 1
ATOM 1763 C C . TYR A 1 219 ? 0.663 21.547 -4.402 1 98.88 219 TYR A C 1
ATOM 1765 O O . TYR A 1 219 ? 1.604 22.328 -4.23 1 98.88 219 TYR A O 1
ATOM 1773 N N . THR A 1 220 ? -0.46 21.547 -3.67 1 98.62 220 THR A N 1
ATOM 1774 C CA . THR A 1 220 ? -0.647 22.625 -2.717 1 98.62 220 THR A CA 1
ATOM 1775 C C . THR A 1 220 ? -1.495 22.172 -1.533 1 98.62 220 THR A C 1
ATOM 1777 O O . THR A 1 220 ? -2.305 21.25 -1.661 1 98.62 220 THR A O 1
ATOM 1780 N N . VAL A 1 221 ? -1.226 22.734 -0.425 1 97.94 221 VAL A N 1
ATOM 1781 C CA . VAL A 1 221 ? -2.035 22.609 0.782 1 97.94 221 VAL A CA 1
ATOM 1782 C C . VAL A 1 221 ? -2.756 23.922 1.064 1 97.94 221 VAL A C 1
ATOM 1784 O O . VAL A 1 221 ? -2.246 24.781 1.804 1 97.94 221 VAL A O 1
ATOM 1787 N N . PRO A 1 222 ? -3.959 24.062 0.631 1 97.5 222 PRO A N 1
ATOM 1788 C CA . PRO A 1 222 ? -4.582 25.391 0.601 1 97.5 222 PRO A CA 1
ATOM 1789 C C . PRO A 1 222 ? -5.023 25.859 1.983 1 97.5 222 PRO A C 1
ATOM 1791 O O . PRO A 1 222 ? -5.113 27.062 2.225 1 97.5 222 PRO A O 1
ATOM 1794 N N . ARG A 1 223 ? -5.387 24.953 2.836 1 95.31 223 ARG A N 1
ATOM 1795 C CA . ARG A 1 223 ? -5.797 25.359 4.18 1 95.31 223 ARG A CA 1
ATOM 1796 C C . ARG A 1 223 ? -4.996 24.609 5.242 1 95.31 223 ARG A C 1
ATOM 1798 O O . ARG A 1 223 ? -4.668 23.438 5.062 1 95.31 223 ARG A O 1
ATOM 1805 N N . PHE A 1 224 ? -4.715 25.375 6.312 1 95.81 224 PHE A N 1
ATOM 1806 C CA . PHE A 1 224 ? -3.934 24.828 7.422 1 95.81 224 PHE A CA 1
ATOM 1807 C C . PHE A 1 224 ? -2.656 24.172 6.918 1 95.81 224 PHE A C 1
ATOM 1809 O O . PHE A 1 224 ? -2.375 23.016 7.246 1 95.81 224 PHE A O 1
ATOM 1816 N N . HIS A 1 225 ? -1.936 24.906 6.215 1 96.94 225 HIS A N 1
ATOM 1817 C CA . HIS A 1 225 ? -0.752 24.531 5.457 1 96.94 225 HIS A CA 1
ATOM 1818 C C . HIS A 1 225 ? 0.262 23.812 6.34 1 96.94 225 HIS A C 1
ATOM 1820 O O . HIS A 1 225 ? 0.518 24.234 7.469 1 96.94 225 HIS A O 1
ATOM 1826 N N . ASN A 1 226 ? 0.644 22.672 5.949 1 96.38 226 ASN A N 1
ATOM 1827 C CA . ASN A 1 226 ? 1.82 22.016 6.5 1 96.38 226 ASN A CA 1
ATOM 1828 C C . ASN A 1 226 ? 3.092 22.422 5.762 1 96.38 226 ASN A C 1
ATOM 1830 O O . ASN A 1 226 ? 3.295 22.047 4.609 1 96.38 226 ASN A O 1
ATOM 1834 N N . PRO A 1 227 ? 3.945 23.25 6.312 1 96.06 227 PRO A N 1
ATOM 1835 C CA . PRO A 1 227 ? 4.203 23.344 7.75 1 96.06 227 PRO A CA 1
ATOM 1836 C C . PRO A 1 227 ? 3.793 24.703 8.336 1 96.06 227 PRO A C 1
ATOM 1838 O O . PRO A 1 227 ? 3.869 24.906 9.547 1 96.06 227 PRO A O 1
ATOM 1841 N N . THR A 1 228 ? 3.273 25.672 7.598 1 96.19 228 THR A N 1
ATOM 1842 C CA . THR A 1 228 ? 3.246 27.062 8.047 1 96.19 228 THR A CA 1
ATOM 1843 C C . THR A 1 228 ? 1.94 27.375 8.773 1 96.19 228 THR A C 1
ATOM 1845 O O . THR A 1 228 ? 1.826 28.391 9.453 1 96.19 228 THR A O 1
ATOM 1848 N N . GLY A 1 229 ? 0.923 26.562 8.547 1 95.88 229 GLY A N 1
ATOM 1849 C CA . GLY A 1 229 ? -0.376 26.797 9.156 1 95.88 229 GLY A CA 1
ATOM 1850 C C . GLY A 1 229 ? -1.2 27.844 8.422 1 95.88 229 GLY A C 1
ATOM 1851 O O . GLY A 1 229 ? -2.355 28.078 8.766 1 95.88 229 GLY A O 1
ATOM 1852 N N . THR A 1 230 ? -0.678 28.406 7.375 1 95.62 230 THR A N 1
ATOM 1853 C CA . THR A 1 230 ? -1.384 29.438 6.621 1 95.62 230 THR A CA 1
ATOM 1854 C C . THR A 1 230 ? -2.455 28.812 5.73 1 95.62 230 THR A C 1
ATOM 1856 O O . THR A 1 230 ? -2.453 27.609 5.5 1 95.62 230 THR A O 1
ATOM 1859 N N . SER A 1 231 ? -3.393 29.625 5.289 1 96.31 231 SER A N 1
ATOM 1860 C CA . SER A 1 231 ? -4.434 29.219 4.355 1 96.31 231 SER A CA 1
ATOM 1861 C C . SER A 1 231 ? -4.617 30.25 3.244 1 96.31 231 SER A C 1
ATOM 1863 O O . SER A 1 231 ? -4.445 31.453 3.467 1 96.31 231 SER A O 1
ATOM 1865 N N . TYR A 1 232 ? -4.926 29.797 2.066 1 96.94 232 TYR A N 1
ATOM 1866 C CA . TYR A 1 232 ? -5.289 30.703 0.978 1 96.94 232 TYR A CA 1
ATOM 1867 C C . TYR A 1 232 ? -6.652 31.344 1.228 1 96.94 232 TYR A C 1
ATOM 1869 O O . TYR A 1 232 ? -7.547 30.719 1.793 1 96.94 232 TYR A O 1
ATOM 1877 N N . SER A 1 233 ? -6.777 32.562 0.763 1 95.69 233 SER A N 1
ATOM 1878 C CA . SER A 1 233 ? -8.094 33.188 0.72 1 95.69 233 SER A CA 1
ATOM 1879 C C . SER A 1 233 ? -8.938 32.656 -0.421 1 95.69 233 SER A C 1
ATOM 1881 O O . SER A 1 233 ? -8.43 31.922 -1.284 1 95.69 233 SER A O 1
ATOM 1883 N N . LYS A 1 234 ? -10.203 33 -0.354 1 96.62 234 LYS A N 1
ATOM 1884 C CA . LYS A 1 234 ? -11.102 32.594 -1.435 1 96.62 234 LYS A CA 1
ATOM 1885 C C . LYS A 1 234 ? -10.609 33.125 -2.779 1 96.62 234 LYS A C 1
ATOM 1887 O O . LYS A 1 234 ? -10.578 32.406 -3.768 1 96.62 234 LYS A O 1
ATOM 1892 N N . GLU A 1 235 ? -10.195 34.375 -2.807 1 96.81 235 GLU A N 1
ATOM 1893 C CA . GLU A 1 235 ? -9.742 35.031 -4.035 1 96.81 235 GLU A CA 1
ATOM 1894 C C . GLU A 1 235 ? -8.492 34.344 -4.582 1 96.81 235 GLU A C 1
ATOM 1896 O O . GLU A 1 235 ? -8.359 34.156 -5.793 1 96.81 235 GLU A O 1
ATOM 1901 N N . GLU A 1 236 ? -7.605 34 -3.756 1 97.31 236 GLU A N 1
ATOM 1902 C CA . GLU A 1 236 ? -6.398 33.281 -4.168 1 97.31 236 GLU A CA 1
ATOM 1903 C C . GLU A 1 236 ? -6.73 31.938 -4.777 1 97.31 236 GLU A C 1
ATOM 1905 O O . GLU A 1 236 ? -6.191 31.562 -5.824 1 97.31 236 GLU A O 1
ATOM 1910 N N . LYS A 1 237 ? -7.605 31.188 -4.133 1 98.06 237 LYS A N 1
ATOM 1911 C CA . LYS A 1 237 ? -8.008 29.875 -4.625 1 98.06 237 LYS A CA 1
ATOM 1912 C C . LYS A 1 237 ? -8.633 29.984 -6.012 1 98.06 237 LYS A C 1
ATOM 1914 O O . LYS A 1 237 ? -8.281 29.219 -6.918 1 98.06 237 LYS A O 1
ATOM 1919 N N . GLU A 1 238 ? -9.516 30.922 -6.156 1 98 238 GLU A N 1
ATOM 1920 C CA . GLU A 1 238 ? -10.18 31.141 -7.438 1 98 238 GLU A CA 1
ATOM 1921 C C . GLU A 1 238 ? -9.172 31.484 -8.523 1 98 238 GLU A C 1
ATOM 1923 O O . GLU A 1 238 ? -9.25 30.969 -9.641 1 98 238 GLU A O 1
ATOM 1928 N N . SER A 1 239 ? -8.266 32.344 -8.18 1 98.31 239 SER A N 1
ATOM 1929 C CA . SER A 1 239 ? -7.246 32.75 -9.133 1 98.31 239 SER A CA 1
ATOM 1930 C C . SER A 1 239 ? -6.359 31.594 -9.555 1 98.31 239 SER A C 1
ATOM 1932 O O . SER A 1 239 ? -6.047 31.453 -10.742 1 98.31 239 SER A O 1
ATOM 1934 N N . ILE A 1 240 ? -5.957 30.781 -8.648 1 98.69 240 ILE A N 1
ATOM 1935 C CA . ILE A 1 240 ? -5.07 29.656 -8.922 1 98.69 240 ILE A CA 1
ATOM 1936 C C . ILE A 1 240 ? -5.777 28.641 -9.828 1 98.69 240 ILE A C 1
ATOM 1938 O O . ILE A 1 240 ? -5.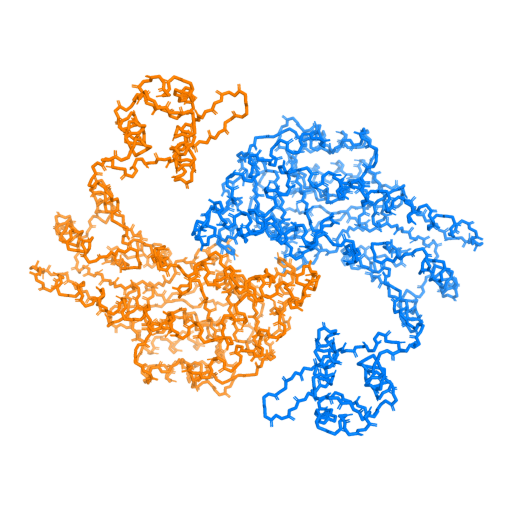199 28.172 -10.805 1 98.69 240 ILE A O 1
ATOM 1942 N N . VAL A 1 241 ? -7.031 28.359 -9.508 1 98.69 241 VAL A N 1
ATOM 1943 C CA . VAL A 1 241 ? -7.809 27.422 -10.305 1 98.69 241 VAL A CA 1
ATOM 1944 C C . VAL A 1 241 ? -7.984 27.953 -11.719 1 98.69 241 VAL A C 1
ATOM 1946 O O . VAL A 1 241 ? -7.859 27.203 -12.695 1 98.69 241 VAL A O 1
ATOM 1949 N N . ALA A 1 242 ? -8.266 29.234 -11.789 1 98.44 242 ALA A N 1
ATOM 1950 C CA . ALA A 1 242 ? -8.43 29.859 -13.102 1 98.44 242 ALA A CA 1
ATOM 1951 C C . ALA A 1 242 ? -7.141 29.766 -13.914 1 98.44 242 ALA A C 1
ATOM 1953 O O . ALA A 1 242 ? -7.18 29.5 -15.125 1 98.44 242 ALA A O 1
ATOM 1954 N N . MET A 1 243 ? -6.023 30.016 -13.305 1 98.38 243 MET A N 1
ATOM 1955 C CA . MET A 1 243 ? -4.73 29.922 -13.977 1 98.38 243 MET A CA 1
ATOM 1956 C C . MET A 1 243 ? -4.469 28.484 -14.438 1 98.38 243 MET A C 1
ATOM 1958 O O . MET A 1 243 ? -3.906 28.266 -15.516 1 98.38 243 MET A O 1
ATOM 1962 N N . ALA A 1 244 ? -4.84 27.531 -13.586 1 98.44 244 ALA A N 1
ATOM 1963 C CA . ALA A 1 244 ? -4.648 26.109 -13.93 1 98.44 244 ALA A CA 1
ATOM 1964 C C . ALA A 1 244 ? -5.402 25.766 -15.211 1 98.44 244 ALA A C 1
ATOM 1966 O O . ALA A 1 244 ? -4.879 25.047 -16.062 1 98.44 244 ALA A O 1
ATOM 1967 N N . GLN A 1 245 ? -6.598 26.266 -15.328 1 97.56 245 GLN A N 1
ATOM 1968 C CA . GLN A 1 245 ? -7.402 26.062 -16.531 1 97.56 245 GLN A CA 1
ATOM 1969 C C . GLN A 1 245 ? -6.766 26.719 -17.75 1 97.56 245 GLN A C 1
ATOM 1971 O O . GLN A 1 245 ? -6.625 26.109 -18.797 1 97.56 245 GLN A O 1
ATOM 1976 N N . LYS A 1 246 ? -6.375 27.906 -17.531 1 98.12 246 LYS A N 1
ATOM 1977 C CA . LYS A 1 246 ? -5.828 28.719 -18.609 1 98.12 246 LYS A CA 1
ATOM 1978 C C . LYS A 1 246 ? -4.574 28.078 -19.203 1 98.12 246 LYS A C 1
ATOM 1980 O O . LYS A 1 246 ? -4.387 28.062 -20.422 1 98.12 246 LYS A O 1
ATOM 1985 N N . TYR A 1 247 ? -3.744 27.484 -18.375 1 98.56 247 TYR A N 1
ATOM 1986 C CA . TYR A 1 247 ? -2.436 27.031 -18.828 1 98.56 247 TYR A CA 1
ATOM 1987 C C . TYR A 1 247 ? -2.363 25.5 -18.859 1 98.56 247 TYR A C 1
ATOM 1989 O O . TYR A 1 247 ? -1.284 24.922 -19.016 1 98.56 247 TYR A O 1
ATOM 1997 N N . ASN A 1 248 ? -3.453 24.828 -18.641 1 98.38 248 ASN A N 1
ATOM 1998 C CA . ASN A 1 248 ? -3.568 23.375 -18.703 1 98.38 248 ASN A CA 1
ATOM 1999 C C . ASN A 1 248 ? -2.627 22.688 -17.703 1 98.38 248 ASN A C 1
ATOM 2001 O O . ASN A 1 248 ? -1.834 21.828 -18.078 1 98.38 248 ASN A O 1
ATOM 2005 N N . VAL A 1 249 ? -2.723 23.156 -16.5 1 98.75 249 VAL A N 1
ATOM 2006 C CA . VAL A 1 249 ? -1.992 22.578 -15.375 1 98.75 249 VAL A CA 1
ATOM 2007 C C . VAL A 1 249 ? -2.969 21.922 -14.414 1 98.75 249 VAL A C 1
ATOM 2009 O O . VAL A 1 249 ? -4.055 22.438 -14.156 1 98.75 249 VAL A O 1
ATOM 2012 N N . TYR A 1 250 ? -2.686 20.688 -13.977 1 98.88 250 TYR A N 1
ATOM 2013 C CA . TYR A 1 250 ? -3.508 20.078 -12.938 1 98.88 250 TYR A CA 1
ATOM 2014 C C . TYR A 1 250 ? -3.113 20.578 -11.555 1 98.88 250 TYR A C 1
ATOM 2016 O O . TYR A 1 250 ? -1.98 21.016 -11.352 1 98.88 250 TYR A O 1
ATOM 2024 N N . ILE A 1 251 ? -4.051 20.609 -10.648 1 98.88 251 ILE A N 1
ATOM 2025 C CA . ILE A 1 251 ? -3.809 20.953 -9.25 1 98.88 251 ILE A CA 1
ATOM 2026 C C . ILE A 1 251 ? -4.07 19.719 -8.375 1 98.88 251 ILE A C 1
ATOM 2028 O O . ILE A 1 251 ? -5.098 19.062 -8.516 1 98.88 251 ILE A O 1
ATOM 2032 N N . VAL A 1 252 ? -3.137 19.359 -7.578 1 98.88 252 VAL A N 1
ATOM 2033 C CA . VAL A 1 252 ? -3.361 18.391 -6.5 1 98.88 252 VAL A CA 1
ATOM 2034 C C . VAL A 1 252 ? -3.602 19.141 -5.188 1 98.88 252 VAL A C 1
ATOM 2036 O O . VAL A 1 252 ? -2.666 19.672 -4.594 1 98.88 252 VAL A O 1
ATOM 2039 N N . GLU A 1 253 ? -4.812 19.156 -4.766 1 98.75 253 GLU A N 1
ATOM 2040 C CA . GLU A 1 253 ? -5.238 19.844 -3.547 1 98.75 253 GLU A CA 1
ATOM 2041 C C . GLU A 1 253 ? -5.211 18.891 -2.35 1 98.75 253 GLU A C 1
ATOM 2043 O O . GLU A 1 253 ? -6.078 18.031 -2.217 1 98.75 253 GLU A O 1
ATOM 2048 N N . ASP A 1 254 ? -4.246 19.094 -1.539 1 98.12 254 ASP A N 1
ATOM 2049 C CA . ASP A 1 254 ? -4.125 18.328 -0.301 1 98.12 254 ASP A CA 1
ATOM 2050 C C . ASP A 1 254 ? -4.969 18.953 0.811 1 98.12 254 ASP A C 1
ATOM 2052 O O . ASP A 1 254 ? -4.527 19.875 1.484 1 98.12 254 ASP A O 1
ATOM 2056 N N . ASP A 1 255 ? -6.105 18.391 1.067 1 96.69 255 ASP A N 1
ATOM 2057 C CA . ASP A 1 255 ? -7.07 18.953 2.002 1 96.69 255 ASP A CA 1
ATOM 2058 C C . ASP A 1 255 ? -7.297 18.016 3.191 1 96.69 255 ASP A C 1
ATOM 2060 O O . ASP A 1 255 ? -8.438 17.797 3.605 1 96.69 255 ASP A O 1
ATOM 2064 N N . ILE A 1 256 ? -6.285 17.562 3.777 1 90.62 256 ILE A N 1
ATOM 2065 C CA . ILE A 1 256 ? -6.312 16.453 4.738 1 90.62 256 ILE A CA 1
ATOM 2066 C C . ILE A 1 256 ? -6.852 16.969 6.078 1 90.62 256 ILE A C 1
ATOM 2068 O O . ILE A 1 256 ? -7.297 16.172 6.91 1 90.62 256 ILE A O 1
ATOM 2072 N N . VAL A 1 257 ? -6.926 18.266 6.367 1 91.06 257 VAL A N 1
ATOM 2073 C CA . VAL A 1 257 ? -7.344 18.766 7.676 1 91.06 257 VAL A CA 1
ATOM 2074 C C . VAL A 1 257 ? -8.672 19.516 7.547 1 91.06 257 VAL A C 1
ATOM 2076 O O . VAL A 1 257 ? -9.07 20.234 8.453 1 91.06 257 VAL A O 1
ATOM 2079 N N . SER A 1 258 ? -9.375 19.328 6.469 1 92.69 258 SER A N 1
ATOM 2080 C CA . SER A 1 258 ? -10.625 20.031 6.219 1 92.69 258 SER A CA 1
ATOM 2081 C C . SER A 1 258 ? -11.633 19.781 7.332 1 92.69 258 SER A C 1
ATOM 2083 O O . SER A 1 258 ? -12.445 20.641 7.656 1 92.69 258 SER A O 1
ATOM 2085 N N . ASP A 1 259 ? -11.555 18.641 7.938 1 94.19 259 ASP A N 1
ATOM 2086 C CA . ASP A 1 259 ? -12.5 18.234 8.961 1 94.19 259 ASP A CA 1
ATOM 2087 C C . ASP A 1 259 ? -12.375 19.109 10.211 1 94.19 259 ASP A C 1
ATOM 2089 O O . ASP A 1 259 ? -13.312 19.188 11.016 1 94.19 259 ASP A O 1
ATOM 2093 N N . LEU A 1 260 ? -11.281 19.766 10.336 1 94.25 260 LEU A N 1
ATOM 2094 C CA . LEU A 1 260 ? -11.031 20.562 11.539 1 94.25 260 LEU A CA 1
ATOM 2095 C C . LEU A 1 260 ? -11.422 22.016 11.312 1 94.25 260 LEU A C 1
ATOM 2097 O O . LEU A 1 260 ? -11.383 22.812 12.242 1 94.25 260 LEU A O 1
ATOM 2101 N N . ASP A 1 261 ? -11.758 22.359 10.109 1 94.25 261 ASP A N 1
ATOM 2102 C CA . ASP A 1 261 ? -12.086 23.75 9.789 1 94.25 261 ASP A CA 1
ATOM 2103 C C . ASP A 1 261 ? -13.461 24.125 10.336 1 94.25 261 ASP A C 1
ATOM 2105 O O . ASP A 1 261 ? -14.469 23.531 9.953 1 94.25 261 ASP A O 1
ATOM 2109 N N . ILE A 1 262 ? -13.531 25.094 11.148 1 91.44 262 ILE A N 1
ATOM 2110 C CA . ILE A 1 262 ? -14.781 25.531 11.75 1 91.44 262 ILE A CA 1
ATOM 2111 C C . ILE A 1 262 ? -15.469 26.562 10.844 1 91.44 262 ILE A C 1
ATOM 2113 O O . ILE A 1 262 ? -16.641 26.875 11.031 1 91.44 262 ILE A O 1
ATOM 2117 N N . ASN A 1 263 ? -14.68 27.062 9.938 1 91.81 263 ASN A N 1
ATOM 2118 C CA . ASN A 1 263 ? -15.242 28 8.961 1 91.81 263 ASN A CA 1
ATOM 2119 C C . ASN A 1 263 ? -15.898 27.266 7.797 1 91.81 263 ASN A C 1
ATOM 2121 O O . ASN A 1 263 ? -15.227 26.891 6.836 1 91.81 263 ASN A O 1
ATOM 2125 N N . LYS A 1 264 ? -17.156 27.188 7.781 1 85.25 264 LYS A N 1
ATOM 2126 C CA . LYS A 1 264 ? -17.906 26.438 6.777 1 85.25 264 LYS A CA 1
ATOM 2127 C C . LYS A 1 264 ? -17.844 27.125 5.418 1 85.25 264 LYS A C 1
ATOM 2129 O O . LYS A 1 264 ? -18.172 26.516 4.395 1 85.25 264 LYS A O 1
ATOM 2134 N N . LYS A 1 265 ? -17.406 28.328 5.352 1 88.69 265 LYS A N 1
ATOM 2135 C CA . LYS A 1 265 ? -17.359 29.078 4.102 1 88.69 265 LYS A CA 1
ATOM 2136 C C . LYS A 1 265 ? -16.016 28.922 3.408 1 88.69 265 LYS A C 1
ATOM 2138 O O . LYS A 1 265 ? -15.812 29.422 2.303 1 88.69 265 LYS A O 1
ATOM 2143 N N . ASN A 1 266 ? -15.133 28.281 4.039 1 94.31 266 ASN A N 1
ATOM 2144 C CA . ASN A 1 266 ? -13.812 28.047 3.455 1 94.31 266 ASN A CA 1
ATOM 2145 C C . ASN A 1 266 ? -13.82 26.844 2.514 1 94.31 266 ASN A C 1
ATOM 2147 O O . ASN A 1 266 ? -13.234 25.812 2.824 1 94.31 266 ASN A O 1
ATOM 2151 N N . ASP A 1 267 ? -14.336 27.109 1.326 1 96.5 267 ASP A N 1
ATOM 2152 C CA . ASP A 1 267 ? -14.492 26.047 0.345 1 96.5 267 ASP A CA 1
ATOM 2153 C C . ASP A 1 267 ? -13.141 25.625 -0.237 1 96.5 267 ASP A C 1
ATOM 2155 O O . ASP A 1 267 ? -12.227 26.453 -0.343 1 96.5 267 ASP A O 1
ATOM 2159 N N . PRO A 1 268 ? -13.031 24.375 -0.615 1 97.69 268 PRO A N 1
ATOM 2160 C CA . PRO A 1 268 ? -11.789 23.953 -1.267 1 97.69 268 PRO A CA 1
ATOM 2161 C C . PRO A 1 268 ? -11.664 24.469 -2.699 1 97.69 268 PRO A C 1
ATOM 2163 O O . PRO A 1 268 ? -12.656 24.922 -3.283 1 97.69 268 PRO A O 1
ATOM 2166 N N . MET A 1 269 ? -10.461 24.422 -3.242 1 98.06 269 MET A N 1
ATOM 2167 C CA . MET A 1 269 ? -10.219 24.797 -4.629 1 98.06 269 MET A CA 1
ATOM 2168 C C . MET A 1 269 ? -11.094 23.984 -5.578 1 98.06 269 MET A C 1
ATOM 2170 O O . MET A 1 269 ? -11.523 24.484 -6.621 1 98.06 269 MET A O 1
ATOM 2174 N N . PHE A 1 270 ? -11.32 22.75 -5.211 1 98.19 270 PHE A N 1
ATOM 2175 C CA . PHE A 1 270 ? -12.133 21.844 -6.004 1 98.19 270 PHE A CA 1
ATOM 2176 C C . PHE A 1 270 ? -13.477 22.484 -6.352 1 98.19 270 PHE A C 1
ATOM 2178 O O . PHE A 1 270 ? -14 22.281 -7.453 1 98.19 270 PHE A O 1
ATOM 2185 N N . THR A 1 271 ? -14.039 23.234 -5.461 1 96.81 271 THR A N 1
ATOM 2186 C CA . THR A 1 271 ? -15.344 23.859 -5.617 1 96.81 271 THR A CA 1
ATOM 2187 C C . THR A 1 271 ? -15.352 24.797 -6.82 1 96.81 271 THR A C 1
ATOM 2189 O O . THR A 1 271 ? -16.375 24.969 -7.477 1 96.81 271 THR A O 1
ATOM 2192 N N . TYR A 1 272 ? -14.258 25.375 -7.133 1 96.94 272 TYR A N 1
ATOM 2193 C CA . TYR A 1 272 ? -14.188 26.422 -8.148 1 96.94 272 TYR A CA 1
ATOM 2194 C C . TYR A 1 272 ? -13.781 25.844 -9.5 1 96.94 272 TYR A C 1
ATOM 2196 O O . TYR A 1 272 ? -13.734 26.547 -10.5 1 96.94 272 TYR A O 1
ATOM 2204 N N . ASP A 1 273 ? -13.492 24.547 -9.5 1 96.06 273 ASP A N 1
ATOM 2205 C CA . ASP A 1 273 ? -13.023 23.875 -10.719 1 96.06 273 ASP A CA 1
ATOM 2206 C C . ASP A 1 273 ? -14.195 23.516 -11.633 1 96.06 273 ASP A C 1
ATOM 2208 O O . ASP A 1 273 ? -15.07 22.734 -11.25 1 96.06 273 ASP A O 1
ATOM 2212 N N . THR A 1 274 ? -14.172 23.969 -12.836 1 91.56 274 THR A N 1
ATOM 2213 C CA . THR A 1 274 ? -15.234 23.688 -13.789 1 91.56 274 THR A CA 1
ATOM 2214 C C . THR A 1 274 ? -14.695 22.891 -14.977 1 91.56 274 THR A C 1
ATOM 2216 O O . THR A 1 274 ? -15.445 22.531 -15.891 1 91.56 274 THR A O 1
ATOM 2219 N N . THR A 1 275 ? -13.461 22.562 -14.992 1 93.38 275 THR A N 1
ATOM 2220 C CA . THR A 1 275 ? -12.867 21.953 -16.172 1 93.38 275 THR A CA 1
ATOM 2221 C C . THR A 1 275 ? -12.117 20.688 -15.812 1 93.38 275 THR A C 1
ATOM 2223 O O . THR A 1 275 ? -11.305 20.188 -16.594 1 93.38 275 THR A O 1
ATOM 2226 N N . GLU A 1 276 ? -12.227 20.188 -14.602 1 94.81 276 GLU A N 1
ATOM 2227 C CA . GLU A 1 276 ? -11.633 18.953 -14.133 1 94.81 276 GLU A CA 1
ATOM 2228 C C . GLU A 1 276 ? -10.109 19.031 -14.102 1 94.81 276 GLU A C 1
ATOM 2230 O O . GLU A 1 276 ? -9.422 18.188 -14.656 1 94.81 276 GLU A O 1
ATOM 2235 N N . LYS A 1 277 ? -9.648 20.062 -13.445 1 97.81 277 LYS A N 1
ATOM 2236 C CA . LYS A 1 277 ? -8.203 20.234 -13.32 1 97.81 277 LYS A CA 1
ATOM 2237 C C . LYS A 1 277 ? -7.746 20.016 -11.883 1 97.81 277 LYS A C 1
ATOM 2239 O O . LYS A 1 277 ? -6.551 19.859 -11.617 1 97.81 277 LYS A O 1
ATOM 2244 N N . VAL A 1 278 ? -8.688 19.875 -10.977 1 98.62 278 VAL A N 1
ATOM 2245 C CA . VAL A 1 278 ? -8.32 19.766 -9.57 1 98.62 278 VAL A CA 1
ATOM 2246 C C . VAL A 1 278 ? -8.492 18.328 -9.094 1 98.62 278 VAL A C 1
ATOM 2248 O O . VAL A 1 278 ? -9.57 17.75 -9.25 1 98.62 278 VAL A O 1
ATOM 2251 N N . ILE A 1 279 ? -7.441 17.766 -8.617 1 98.75 279 ILE A N 1
ATOM 2252 C CA . ILE A 1 279 ? -7.441 16.484 -7.902 1 98.75 279 ILE A CA 1
ATOM 2253 C C . ILE A 1 279 ? -7.543 16.75 -6.398 1 98.75 279 ILE A C 1
ATOM 2255 O O . ILE A 1 279 ? -6.707 17.453 -5.824 1 98.75 279 ILE A O 1
ATOM 2259 N N . TYR A 1 280 ? -8.562 16.203 -5.797 1 98.44 280 TYR A N 1
ATOM 2260 C CA . TYR A 1 280 ? -8.844 16.453 -4.391 1 98.44 280 TYR A CA 1
ATOM 2261 C C . TYR A 1 280 ? -8.398 15.281 -3.525 1 98.44 280 TYR A C 1
ATOM 2263 O O . TYR A 1 280 ? -8.773 14.141 -3.783 1 98.44 280 TYR A O 1
ATOM 2271 N N . LEU A 1 281 ? -7.574 15.562 -2.533 1 97.88 281 LEU A N 1
ATOM 2272 C CA . LEU A 1 281 ? -7.09 14.523 -1.629 1 97.88 281 LEU A CA 1
ATOM 2273 C C . LEU A 1 281 ? -7.676 14.703 -0.233 1 97.88 281 LEU A C 1
ATOM 2275 O O . LEU A 1 281 ? -7.586 15.789 0.351 1 97.88 281 LEU A O 1
ATOM 2279 N N . LYS A 1 282 ? -8.242 13.641 0.244 1 96.12 282 LYS A N 1
ATOM 2280 C CA . LYS A 1 282 ? -8.773 13.562 1.602 1 96.12 282 LYS A CA 1
ATOM 2281 C C . LYS A 1 282 ? -8.195 12.359 2.35 1 96.12 282 LYS A C 1
ATOM 2283 O O . LYS A 1 282 ? -8.062 11.273 1.781 1 96.12 282 LYS A O 1
ATOM 2288 N N . SER A 1 283 ? -7.781 12.578 3.557 1 92.62 283 SER A N 1
ATOM 2289 C CA . SER A 1 283 ? -7.277 11.492 4.383 1 92.62 283 SER A CA 1
ATOM 2290 C C . SER A 1 283 ? -8.117 11.32 5.648 1 92.62 283 SER A C 1
ATOM 2292 O O . SER A 1 283 ? -8.617 12.305 6.203 1 92.62 283 SER A O 1
ATOM 2294 N N . TYR A 1 284 ? -8.219 10.164 6.105 1 92.88 284 TYR A N 1
ATOM 2295 C CA . TYR A 1 284 ? -8.945 9.898 7.344 1 92.88 284 TYR A CA 1
ATOM 2296 C C . TYR A 1 284 ? -7.988 9.555 8.477 1 92.88 284 TYR A C 1
ATOM 2298 O O . TYR A 1 284 ? -8.422 9.273 9.602 1 92.88 284 TYR A O 1
ATOM 2306 N N . SER A 1 285 ? -6.73 9.641 8.156 1 86.56 285 SER A N 1
ATOM 2307 C CA . SER A 1 285 ? -5.691 9.375 9.148 1 86.56 285 SER A CA 1
ATOM 2308 C C . SER A 1 285 ? -5.613 10.492 10.18 1 86.56 285 SER A C 1
ATOM 2310 O O . SER A 1 285 ? -5.285 10.25 11.344 1 86.56 285 SER A O 1
ATOM 2312 N N . LYS A 1 286 ? -5.848 11.703 9.688 1 86.75 286 LYS A N 1
ATOM 2313 C CA . LYS A 1 286 ? -5.621 12.859 10.547 1 86.75 286 LYS A CA 1
ATOM 2314 C C . LYS A 1 286 ? -6.828 13.125 11.438 1 86.75 286 LYS A C 1
ATOM 2316 O O . LYS A 1 286 ? -6.691 13.688 12.523 1 86.75 286 LYS A O 1
ATOM 2321 N N . ILE A 1 287 ? -7.973 12.781 11.016 1 91.31 287 ILE A N 1
ATOM 2322 C CA . ILE A 1 287 ? -9.172 13.047 11.797 1 91.31 287 ILE A CA 1
ATOM 2323 C C . ILE A 1 287 ? -9.539 11.82 12.633 1 91.31 287 ILE A C 1
ATOM 2325 O O . ILE A 1 287 ? -10.148 11.938 13.688 1 91.31 287 ILE A O 1
ATOM 2329 N N . LEU A 1 288 ? -9.289 10.703 12.148 1 92 288 LEU A N 1
ATOM 2330 C CA . LEU A 1 288 ? -9.617 9.461 12.859 1 92 288 LEU A CA 1
ATOM 2331 C C . LEU A 1 288 ? -8.352 8.805 13.406 1 92 288 LEU A C 1
ATOM 2333 O O . LEU A 1 288 ? -7.738 9.32 14.344 1 92 288 LEU A O 1
ATOM 2337 N N . MET A 1 289 ? -7.883 7.758 12.711 1 89.56 289 MET A N 1
ATOM 2338 C CA . MET A 1 289 ? -6.715 7.004 13.156 1 89.56 289 MET A CA 1
ATOM 2339 C C . MET A 1 289 ? -5.824 6.629 11.977 1 89.56 289 MET A C 1
ATOM 2341 O O . MET A 1 289 ? -6.293 6.039 11 1 89.56 289 MET A O 1
ATOM 2345 N N . PRO A 1 290 ? -4.535 6.918 12.133 1 85.38 290 PRO A N 1
ATOM 2346 C CA . PRO A 1 290 ? -3.629 6.641 11.008 1 85.38 290 PRO A CA 1
ATOM 2347 C C . PRO A 1 290 ? -3.557 5.156 10.664 1 85.38 290 PRO A C 1
ATOM 2349 O O . PRO A 1 290 ? -3.346 4.797 9.5 1 85.38 290 PRO A O 1
ATOM 2352 N N . GLY A 1 291 ? -3.803 4.336 11.523 1 85.75 291 GLY A N 1
ATOM 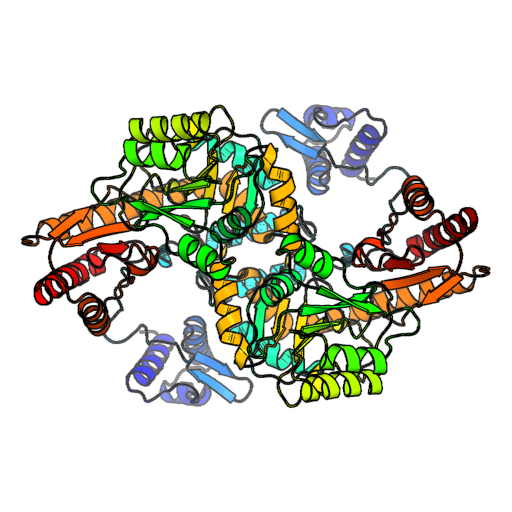2353 C CA . GLY A 1 291 ? -3.732 2.896 11.312 1 85.75 291 GLY A CA 1
ATOM 2354 C C . GLY A 1 291 ? -4.832 2.371 10.414 1 85.75 291 GLY A C 1
ATOM 2355 O O . GLY A 1 291 ? -4.754 1.24 9.922 1 85.75 291 GLY A O 1
ATOM 2356 N N . LEU A 1 292 ? -5.812 3.121 10.148 1 87.5 292 LEU A N 1
ATOM 2357 C CA . LEU A 1 292 ? -6.891 2.705 9.258 1 87.5 292 LEU A CA 1
ATOM 2358 C C . LEU A 1 292 ? -6.395 2.586 7.82 1 87.5 292 LEU A C 1
ATOM 2360 O O . LEU A 1 292 ? -6.922 1.789 7.039 1 87.5 292 LEU A O 1
ATOM 2364 N N . ARG A 1 293 ? -5.484 3.365 7.48 1 90 293 ARG A N 1
ATOM 2365 C CA . ARG A 1 293 ? -4.875 3.336 6.156 1 90 293 ARG A CA 1
ATOM 2366 C C . ARG A 1 293 ? -5.922 3.525 5.066 1 90 293 ARG A C 1
ATOM 2368 O O . ARG A 1 293 ? -5.969 2.758 4.102 1 90 293 ARG A O 1
ATOM 2375 N N . VAL A 1 294 ? -6.73 4.574 5.211 1 93.44 294 VAL A N 1
ATOM 2376 C CA . VAL A 1 294 ? -7.746 4.879 4.203 1 93.44 294 VAL A CA 1
ATOM 2377 C C . VAL A 1 294 ? -7.688 6.359 3.84 1 93.44 294 VAL A C 1
ATOM 2379 O O . VAL A 1 294 ? -7.77 7.223 4.715 1 93.44 294 VAL A O 1
ATOM 2382 N N . ALA A 1 295 ? -7.539 6.613 2.658 1 95.56 295 ALA A N 1
ATOM 2383 C CA . ALA A 1 295 ? -7.656 7.941 2.062 1 95.56 295 ALA A CA 1
ATOM 2384 C C . ALA A 1 295 ? -8.508 7.902 0.794 1 95.56 295 ALA A C 1
ATOM 2386 O O . ALA A 1 295 ? -8.758 6.828 0.244 1 95.56 295 ALA A O 1
ATOM 2387 N N . ALA A 1 296 ? -9.016 8.992 0.425 1 96.81 296 ALA A N 1
ATOM 2388 C CA . ALA A 1 296 ? -9.82 9.109 -0.792 1 96.81 296 ALA A CA 1
ATOM 2389 C C . ALA A 1 296 ? -9.289 10.227 -1.691 1 96.81 296 ALA A C 1
ATOM 2391 O O . ALA A 1 296 ? -8.859 11.273 -1.205 1 96.81 296 ALA A O 1
ATOM 2392 N N . LEU A 1 297 ? -9.328 9.93 -2.945 1 96.94 297 LEU A N 1
ATOM 2393 C CA . LEU A 1 297 ? -8.977 10.938 -3.943 1 96.94 297 LEU A CA 1
ATOM 2394 C C . LEU A 1 297 ? -10.078 11.07 -4.992 1 96.94 297 LEU A C 1
ATOM 2396 O O . LEU A 1 297 ? -10.688 10.07 -5.387 1 96.94 297 LEU A O 1
ATOM 2400 N N . ILE A 1 298 ? -10.375 12.289 -5.309 1 98.31 298 ILE A N 1
ATOM 2401 C CA . ILE A 1 298 ? -11.258 12.578 -6.43 1 98.31 298 ILE A CA 1
ATOM 2402 C C . ILE A 1 298 ? -10.438 12.961 -7.652 1 98.31 298 ILE A C 1
ATOM 2404 O O . ILE A 1 298 ? -9.68 13.938 -7.617 1 98.31 298 ILE A O 1
ATOM 2408 N N . LEU A 1 299 ? -10.609 12.18 -8.695 1 98.31 299 LEU A N 1
ATOM 2409 C CA . LEU A 1 299 ? -9.812 12.359 -9.898 1 98.31 299 LEU A CA 1
ATOM 2410 C C . LEU A 1 299 ? -10.672 12.891 -11.047 1 98.31 299 LEU A C 1
ATOM 2412 O O . LEU A 1 299 ? -11.828 12.492 -11.188 1 98.31 299 LEU A O 1
ATOM 2416 N N . PRO A 1 300 ? -10.016 13.758 -11.859 1 97.5 300 PRO A N 1
ATOM 2417 C CA . PRO A 1 300 ? -10.617 14 -13.172 1 97.5 300 PRO A CA 1
ATOM 2418 C C . PRO A 1 300 ? -10.828 12.711 -13.961 1 97.5 300 PRO A C 1
ATOM 2420 O O . PRO A 1 300 ? -10.016 11.781 -13.875 1 97.5 300 PRO A O 1
ATOM 2423 N N . SER A 1 301 ? -11.859 12.672 -14.773 1 95.75 301 SER A N 1
ATOM 2424 C CA . SER A 1 301 ? -12.266 11.477 -15.508 1 95.75 301 SER A CA 1
ATOM 2425 C C . SER A 1 301 ? -11.133 10.938 -16.375 1 95.75 301 SER A C 1
ATOM 2427 O O . SER A 1 301 ? -10.922 9.727 -16.438 1 95.75 301 SER A O 1
ATOM 2429 N N . LEU A 1 302 ? -10.344 11.805 -16.891 1 96.38 302 LEU A N 1
ATOM 2430 C CA . LEU A 1 302 ? -9.312 11.422 -17.844 1 96.38 302 LEU A CA 1
ATOM 2431 C C . LEU A 1 302 ? -8.133 10.766 -17.141 1 96.38 302 LEU A C 1
ATOM 2433 O O . LEU A 1 302 ? -7.285 10.141 -17.781 1 96.38 302 LEU A O 1
ATOM 2437 N N . LEU A 1 303 ? -8.047 10.914 -15.82 1 97.94 303 LEU A N 1
ATOM 2438 C CA . LEU A 1 303 ? -6.906 10.391 -15.078 1 97.94 303 LEU A CA 1
ATOM 2439 C C . LEU A 1 303 ? -7.242 9.039 -14.445 1 97.94 303 LEU A C 1
ATOM 2441 O O . LEU A 1 303 ? -6.348 8.312 -14.016 1 97.94 303 LEU A O 1
ATOM 2445 N N . ILE A 1 304 ? -8.5 8.641 -14.414 1 96.62 304 ILE A N 1
ATOM 2446 C CA . ILE A 1 304 ? -8.992 7.543 -13.594 1 96.62 304 ILE A CA 1
ATOM 2447 C C . ILE A 1 304 ? -8.375 6.227 -14.07 1 96.62 304 ILE A C 1
ATOM 2449 O O . ILE A 1 304 ? -7.801 5.48 -13.273 1 96.62 304 ILE A O 1
ATOM 2453 N N . SER A 1 305 ? -8.438 5.922 -15.32 1 96.06 305 SER A N 1
ATOM 2454 C CA . SER A 1 305 ? -7.973 4.645 -15.852 1 96.06 305 SER A CA 1
ATOM 2455 C C . SER A 1 305 ? -6.48 4.461 -15.609 1 96.06 305 SER A C 1
ATOM 2457 O O . SER A 1 305 ? -6.043 3.393 -15.172 1 96.06 305 SER A O 1
ATOM 2459 N N . THR A 1 306 ? -5.703 5.504 -15.898 1 96.25 306 THR A N 1
ATOM 2460 C CA . THR A 1 306 ? -4.258 5.453 -15.703 1 96.25 306 THR A CA 1
ATOM 2461 C C . THR A 1 306 ? -3.922 5.273 -14.219 1 96.25 306 THR A C 1
ATOM 2463 O O . THR A 1 306 ? -3.07 4.457 -13.867 1 96.25 306 THR A O 1
ATOM 2466 N N . PHE A 1 307 ? -4.613 6.004 -13.406 1 97.62 307 PHE A N 1
ATOM 2467 C CA . PHE A 1 307 ? -4.363 5.922 -11.969 1 97.62 307 PHE A CA 1
ATOM 2468 C C . PHE A 1 307 ? -4.652 4.52 -11.453 1 97.62 307 PHE A C 1
ATOM 2470 O O . PHE A 1 307 ? -3.855 3.953 -10.703 1 97.62 307 PHE A O 1
ATOM 2477 N N . LEU A 1 308 ? -5.762 3.988 -11.828 1 95.12 308 LEU A N 1
ATOM 2478 C CA . LEU A 1 308 ? -6.16 2.664 -11.367 1 95.12 308 LEU A CA 1
ATOM 2479 C C . LEU A 1 308 ? -5.18 1.603 -11.852 1 95.12 308 LEU A C 1
ATOM 2481 O O . LEU A 1 308 ? -4.906 0.634 -11.141 1 95.12 308 LEU A O 1
ATOM 2485 N N . ASN A 1 309 ? -4.699 1.761 -13.031 1 94.25 309 ASN A N 1
ATOM 2486 C CA . ASN A 1 309 ? -3.703 0.838 -13.562 1 94.25 309 ASN A CA 1
ATOM 2487 C C . ASN A 1 309 ? -2.424 0.857 -12.727 1 94.25 309 ASN A C 1
ATOM 2489 O O . ASN A 1 309 ? -1.91 -0.196 -12.344 1 94.25 309 ASN A O 1
ATOM 2493 N N . TYR A 1 310 ? -1.908 2.041 -12.43 1 95.5 310 TYR A N 1
ATOM 2494 C CA . TYR A 1 310 ? -0.719 2.178 -11.594 1 95.5 310 TYR A CA 1
ATOM 2495 C C . TYR A 1 310 ? -0.974 1.643 -10.195 1 95.5 310 TYR A C 1
ATOM 2497 O O . TYR A 1 310 ? -0.123 0.958 -9.617 1 95.5 310 TYR A O 1
ATOM 2505 N N . LYS A 1 311 ? -2.102 1.972 -9.68 1 94.38 311 LYS A N 1
ATOM 2506 C CA . LYS A 1 311 ? -2.438 1.521 -8.336 1 94.38 311 LYS A CA 1
ATOM 2507 C C . LYS A 1 311 ? -2.48 -0.002 -8.258 1 94.38 311 LYS A C 1
ATOM 2509 O O . LYS A 1 311 ? -1.913 -0.599 -7.34 1 94.38 311 LYS A O 1
ATOM 2514 N N . LYS A 1 312 ? -3.162 -0.587 -9.18 1 91.94 312 LYS A N 1
ATOM 2515 C CA . LYS A 1 312 ? -3.307 -2.039 -9.211 1 91.94 312 LYS A CA 1
ATOM 2516 C C . LYS A 1 312 ? -1.948 -2.73 -9.156 1 91.94 312 LYS A C 1
ATOM 2518 O O . LYS A 1 312 ? -1.728 -3.611 -8.32 1 91.94 312 LYS A O 1
ATOM 2523 N N . TRP A 1 313 ? -1.112 -2.266 -9.93 1 91.88 313 TRP A N 1
ATOM 2524 C CA . TRP A 1 313 ? 0.13 -3.012 -10.102 1 91.88 313 TRP A CA 1
ATOM 2525 C C . TRP A 1 313 ? 1.171 -2.586 -9.07 1 91.88 313 TRP A C 1
ATOM 2527 O O . TRP A 1 313 ? 2.17 -3.279 -8.867 1 91.88 313 TRP A O 1
ATOM 2537 N N . THR A 1 314 ? 0.926 -1.454 -8.406 1 90.19 314 THR A N 1
ATOM 2538 C CA . THR A 1 314 ? 1.811 -1.05 -7.32 1 90.19 314 THR A CA 1
ATOM 2539 C C . THR A 1 314 ? 1.565 -1.902 -6.078 1 90.19 314 THR A C 1
ATOM 2541 O O . THR A 1 314 ? 2.514 -2.328 -5.414 1 90.19 314 THR A O 1
ATOM 2544 N N . ASP A 1 315 ? 0.318 -2.133 -5.762 1 82.5 315 ASP A N 1
ATOM 2545 C CA . ASP A 1 315 ? 0.085 -2.895 -4.539 1 82.5 315 ASP A CA 1
ATOM 2546 C C . ASP A 1 315 ? -1.196 -3.719 -4.641 1 82.5 315 ASP A C 1
ATOM 2548 O O . ASP A 1 315 ? -1.629 -4.328 -3.658 1 82.5 315 ASP A O 1
ATOM 2552 N N . MET A 1 316 ? -1.83 -3.758 -5.715 1 76.06 316 MET A N 1
ATOM 2553 C CA . MET A 1 316 ? -3.01 -4.555 -6.043 1 76.06 316 MET A CA 1
ATOM 2554 C C . MET A 1 316 ? -4.273 -3.92 -5.469 1 76.06 316 MET A C 1
ATOM 2556 O O . MET A 1 316 ? -5.199 -3.596 -6.211 1 76.06 316 MET A O 1
ATOM 2560 N N . ASN A 1 317 ? -4.293 -3.775 -4.133 1 79.06 317 ASN A N 1
ATOM 2561 C CA . ASN A 1 317 ? -5.52 -3.262 -3.533 1 79.06 317 ASN A CA 1
ATOM 2562 C C . ASN A 1 317 ? -5.246 -2.572 -2.201 1 79.06 317 ASN A C 1
ATOM 2564 O O . ASN A 1 317 ? -4.148 -2.688 -1.651 1 79.06 317 ASN A O 1
ATOM 2568 N N . SER A 1 318 ? -6.176 -1.748 -1.841 1 83.88 318 SER A N 1
ATOM 2569 C CA . SER A 1 318 ? -6.176 -1.16 -0.505 1 83.88 318 SER A CA 1
ATOM 2570 C C . SER A 1 318 ? -6.902 -2.055 0.493 1 83.88 318 SER A C 1
ATOM 2572 O O . SER A 1 318 ? -7.758 -2.854 0.111 1 83.88 318 SER A O 1
ATOM 2574 N N . PRO A 1 319 ? -6.562 -1.89 1.733 1 85.06 319 PRO A N 1
ATOM 2575 C CA . PRO A 1 319 ? -7.191 -2.756 2.734 1 85.06 319 PRO A CA 1
ATOM 2576 C C . PRO A 1 319 ? -8.711 -2.602 2.777 1 85.06 319 PRO A C 1
ATOM 2578 O O . PRO A 1 319 ? -9.219 -1.542 3.154 1 85.06 319 PRO A O 1
ATOM 2581 N N . ILE A 1 320 ? -9.422 -3.59 2.596 1 87.75 320 ILE A N 1
ATOM 2582 C CA . ILE A 1 320 ? -10.875 -3.549 2.43 1 87.75 320 ILE A CA 1
ATOM 2583 C C . ILE A 1 320 ? -11.547 -3.543 3.799 1 87.75 320 ILE A C 1
ATOM 2585 O O . ILE A 1 320 ? -12.625 -2.963 3.965 1 87.75 320 ILE A O 1
ATOM 2589 N N . LEU A 1 321 ? -10.961 -4.176 4.793 1 89.06 321 LEU A N 1
ATOM 2590 C CA . LEU A 1 321 ? -11.531 -4.227 6.133 1 89.06 321 LEU A CA 1
ATOM 2591 C C . LEU A 1 321 ? -11.742 -2.824 6.688 1 89.06 321 LEU A C 1
ATOM 2593 O O . LEU A 1 321 ? -12.812 -2.514 7.211 1 89.06 321 LEU A O 1
ATOM 2597 N N . SER A 1 322 ? -10.742 -2.016 6.543 1 92.44 322 SER A N 1
ATOM 2598 C CA . SER A 1 322 ? -10.828 -0.642 7.027 1 92.44 322 SER A CA 1
ATOM 2599 C C . SER A 1 322 ? -11.883 0.151 6.262 1 92.44 322 SER A C 1
ATOM 2601 O O . SER A 1 322 ? -12.555 1.011 6.832 1 92.44 322 SER A O 1
ATOM 2603 N N . GLN A 1 323 ? -11.984 -0.16 5 1 93.69 323 GLN A N 1
ATOM 2604 C CA . GLN A 1 323 ? -12.969 0.529 4.164 1 93.69 323 GLN A CA 1
ATOM 2605 C C . GLN A 1 323 ? -14.391 0.212 4.613 1 93.69 323 GLN A C 1
ATOM 2607 O O . GLN A 1 323 ? -15.234 1.108 4.707 1 93.69 323 GLN A O 1
ATOM 2612 N N . GLY A 1 324 ? -14.633 -1.092 4.844 1 93.44 324 GLY A N 1
ATOM 2613 C CA . GLY A 1 324 ? -15.945 -1.478 5.348 1 93.44 324 GLY A CA 1
ATOM 2614 C C . GLY A 1 324 ? -16.297 -0.818 6.668 1 93.44 324 GLY A C 1
ATOM 2615 O O . GLY A 1 324 ? -17.422 -0.353 6.859 1 93.44 324 GLY A O 1
ATOM 2616 N N . ALA A 1 325 ? -15.344 -0.777 7.555 1 92.94 325 ALA A N 1
ATOM 2617 C CA . ALA A 1 325 ? -15.547 -0.147 8.852 1 92.94 325 ALA A CA 1
ATOM 2618 C C . ALA A 1 325 ? -15.844 1.343 8.703 1 92.94 325 ALA A C 1
ATOM 2620 O O . ALA A 1 325 ? -16.734 1.88 9.375 1 92.94 325 ALA A O 1
ATOM 2621 N N . LEU A 1 326 ? -15.102 2.018 7.855 1 95.88 326 LEU A N 1
ATOM 2622 C CA . LEU A 1 326 ? -15.297 3.445 7.625 1 95.88 326 LEU A CA 1
ATOM 2623 C C . LEU A 1 326 ? -16.688 3.717 7.059 1 95.88 326 LEU A C 1
ATOM 2625 O O . LEU A 1 326 ? -17.344 4.688 7.445 1 95.88 326 LEU A O 1
ATOM 2629 N N . GLU A 1 327 ? -17.094 2.832 6.133 1 95.62 327 GLU A N 1
ATOM 2630 C CA . GLU A 1 327 ? -18.438 2.969 5.555 1 95.62 327 GLU A CA 1
ATOM 2631 C C . GLU A 1 327 ? -19.5 3 6.637 1 95.62 327 GLU A C 1
ATOM 2633 O O . GLU A 1 327 ? -20.359 3.893 6.648 1 95.62 327 GLU A O 1
ATOM 2638 N N . ILE A 1 328 ? -19.406 2.055 7.555 1 92.69 328 ILE A N 1
ATOM 2639 C CA . ILE A 1 328 ? -20.391 1.949 8.625 1 92.69 328 ILE A CA 1
ATOM 2640 C C . ILE A 1 328 ? -20.25 3.148 9.562 1 92.69 328 ILE A C 1
ATOM 2642 O O . ILE A 1 328 ? -21.266 3.715 10 1 92.69 328 ILE A O 1
ATOM 2646 N N . TYR A 1 329 ? -19.062 3.553 9.844 1 94.75 329 TYR A N 1
ATOM 2647 C CA . TYR A 1 329 ? -18.797 4.68 10.734 1 94.75 329 TYR A CA 1
ATOM 2648 C C . TYR A 1 329 ? -19.391 5.965 10.18 1 94.75 329 TYR A C 1
ATOM 2650 O O . TYR A 1 329 ? -19.969 6.758 10.93 1 94.75 329 TYR A O 1
ATOM 2658 N N . LEU A 1 330 ? -19.312 6.176 8.914 1 95.69 330 LEU A N 1
ATOM 2659 C CA . LEU A 1 330 ? -19.859 7.352 8.25 1 95.69 330 LEU A CA 1
ATOM 2660 C C . LEU A 1 330 ? -21.391 7.305 8.242 1 95.69 330 LEU A C 1
ATOM 2662 O O . LEU A 1 330 ? -22.047 8.289 8.586 1 95.69 330 LEU A O 1
ATOM 2666 N N . LYS A 1 331 ? -21.922 6.188 7.953 1 91.56 331 LYS A N 1
ATOM 2667 C CA . LYS A 1 331 ? -23.359 6.023 7.836 1 91.56 331 LYS A CA 1
ATOM 2668 C C . LYS A 1 331 ? -24.047 6.18 9.188 1 91.56 331 LYS A C 1
ATOM 2670 O O . LYS A 1 331 ? -25.188 6.645 9.266 1 91.56 331 LYS A O 1
ATOM 2675 N N . SER A 1 332 ? -23.344 5.848 10.242 1 89 332 SER A N 1
ATOM 2676 C CA . SER A 1 332 ? -23.938 5.832 11.57 1 89 332 SER A CA 1
ATOM 2677 C C . SER A 1 332 ? -23.969 7.23 12.18 1 89 332 SER A C 1
ATOM 2679 O O . SER A 1 332 ? -24.594 7.445 13.219 1 89 332 SER A O 1
ATOM 2681 N N . GLY A 1 333 ? -23.234 8.172 11.648 1 88.94 333 GLY A N 1
ATOM 2682 C CA . GLY A 1 333 ? -23.172 9.516 12.195 1 88.94 333 GLY A CA 1
ATOM 2683 C C . GLY A 1 333 ? -22.078 9.695 13.227 1 88.94 333 GLY A C 1
ATOM 2684 O O . GLY A 1 333 ? -21.797 10.82 13.664 1 88.94 333 GLY A O 1
ATOM 2685 N N . LEU A 1 334 ? -21.438 8.586 13.555 1 89.94 334 LEU A N 1
ATOM 2686 C CA . LEU A 1 334 ? -20.375 8.617 14.555 1 89.94 334 LEU A CA 1
ATOM 2687 C C . LEU A 1 334 ? -19.234 9.523 14.102 1 89.94 334 LEU A C 1
ATOM 2689 O O . LEU A 1 334 ? -18.578 10.156 14.922 1 89.94 334 LEU A O 1
ATOM 2693 N N . PHE A 1 335 ? -19.047 9.617 12.82 1 94.94 335 PHE A N 1
ATOM 2694 C CA . PHE A 1 335 ? -17.984 10.445 12.273 1 94.94 335 PHE A CA 1
ATOM 2695 C C . PHE A 1 335 ? -18.203 11.914 12.617 1 94.94 335 PHE A C 1
ATOM 2697 O O . PHE A 1 335 ? -17.281 12.602 13.07 1 94.94 335 PHE A O 1
ATOM 2704 N N . ASP A 1 336 ? -19.391 12.352 12.406 1 92.75 336 ASP A N 1
ATOM 2705 C CA . ASP A 1 336 ? -19.719 13.758 12.641 1 92.75 336 ASP A CA 1
ATOM 2706 C C . ASP A 1 336 ? -19.547 14.117 14.117 1 92.75 336 ASP A C 1
ATOM 2708 O O . ASP A 1 336 ? -19.062 15.203 14.445 1 92.75 336 ASP A O 1
ATOM 2712 N N . ILE A 1 337 ? -19.938 13.227 14.938 1 92.31 337 ILE A N 1
ATOM 2713 C CA . ILE A 1 337 ? -19.781 13.43 16.375 1 92.31 337 ILE A CA 1
ATOM 2714 C C . ILE A 1 337 ? -18.312 13.547 16.719 1 92.31 337 ILE A C 1
ATOM 2716 O O . ILE A 1 337 ? -17.906 14.477 17.438 1 92.31 337 ILE A O 1
ATOM 2720 N N . HIS A 1 338 ? -17.547 12.656 16.188 1 93.19 338 HIS A N 1
ATOM 2721 C CA . HIS A 1 338 ? -16.109 12.664 16.453 1 93.19 338 HIS A CA 1
ATOM 2722 C C . HIS A 1 338 ? -15.445 13.906 15.867 1 93.19 338 HIS A C 1
ATOM 2724 O O . HIS A 1 338 ? -14.602 14.523 16.531 1 93.19 338 HIS A O 1
ATOM 2730 N N . ARG A 1 339 ? -15.773 14.211 14.68 1 94.25 339 ARG A N 1
ATOM 2731 C CA . ARG A 1 339 ? -15.219 15.375 13.992 1 94.25 339 ARG A CA 1
ATOM 2732 C C . ARG A 1 339 ? -15.438 16.656 14.805 1 94.25 339 ARG A C 1
ATOM 2734 O O . ARG A 1 339 ? -14.523 17.469 14.945 1 94.25 339 ARG A O 1
ATOM 2741 N N . ASN A 1 340 ? -16.625 16.812 15.305 1 93.62 340 ASN A N 1
ATOM 2742 C CA . ASN A 1 340 ? -16.938 17.984 16.109 1 93.62 340 ASN A CA 1
ATOM 2743 C C . ASN A 1 340 ? -16.109 18.031 17.391 1 93.62 340 ASN A C 1
ATOM 2745 O O . ASN A 1 340 ? -15.641 19.094 17.781 1 93.62 340 ASN A O 1
ATOM 2749 N N . LYS A 1 341 ? -15.992 16.906 17.953 1 93.38 341 LYS A N 1
ATOM 2750 C CA . LYS A 1 341 ? -15.172 16.797 19.141 1 93.38 341 LYS A CA 1
ATOM 2751 C C . LYS A 1 341 ? -13.727 17.203 18.859 1 93.38 341 LYS A C 1
ATOM 2753 O O . LYS A 1 341 ? -13.125 17.969 19.609 1 93.38 341 LYS A O 1
ATOM 2758 N N . MET A 1 342 ? -13.203 16.734 17.781 1 94.38 342 MET A N 1
ATOM 2759 C CA . MET A 1 342 ? -11.82 17 17.422 1 94.38 342 MET A CA 1
ATOM 2760 C C . MET A 1 342 ? -11.641 18.469 17.031 1 94.38 342 MET A C 1
ATOM 2762 O O . MET A 1 342 ? -10.633 19.094 17.375 1 94.38 342 MET A O 1
ATOM 2766 N N . SER A 1 343 ? -12.57 18.984 16.281 1 94.44 343 SER A N 1
ATOM 2767 C CA . SER A 1 343 ? -12.508 20.391 15.875 1 94.44 343 SER A CA 1
ATOM 2768 C C . SER A 1 343 ? -12.453 21.312 17.094 1 94.44 343 SER A C 1
ATOM 2770 O O . SER A 1 343 ? -11.641 22.234 17.141 1 94.44 343 SER A O 1
ATOM 2772 N N . THR A 1 344 ? -13.273 21.016 18.062 1 94.75 344 THR A N 1
ATOM 2773 C CA . THR A 1 344 ? -13.297 21.812 19.281 1 94.75 344 THR A CA 1
ATOM 2774 C C . THR A 1 344 ? -11.969 21.688 20.031 1 94.75 344 THR A C 1
ATOM 2776 O O . THR A 1 344 ? -11.398 22.688 20.469 1 94.75 344 THR A O 1
ATOM 2779 N N . LEU A 1 345 ? -11.516 20.5 20.125 1 94.44 345 LEU A N 1
ATOM 2780 C CA . LEU A 1 345 ? -10.273 20.219 20.828 1 94.44 345 LEU A CA 1
ATOM 2781 C C . LEU A 1 345 ? -9.109 21 20.234 1 94.44 345 LEU A C 1
ATOM 2783 O O . LEU A 1 345 ? -8.367 21.672 20.969 1 94.44 345 LEU A O 1
ATOM 2787 N N . TYR A 1 346 ? -8.977 20.969 18.953 1 95.38 346 TYR A N 1
ATOM 2788 C CA . TYR A 1 346 ? -7.797 21.562 18.344 1 95.38 346 TYR A CA 1
ATOM 2789 C C . TYR A 1 346 ? -7.957 23.062 18.188 1 95.38 346 TYR A C 1
ATOM 2791 O O . TYR A 1 346 ? -6.969 23.797 18.172 1 95.38 346 TYR A O 1
ATOM 2799 N N . CYS A 1 347 ? -9.188 23.562 18.141 1 96.69 347 CYS A N 1
ATOM 2800 C CA . CYS A 1 347 ? -9.406 25 18.25 1 96.69 347 CYS A CA 1
ATOM 2801 C C . CYS A 1 347 ? -8.953 25.516 19.594 1 96.69 347 CYS A C 1
ATOM 2803 O O . CYS A 1 347 ? -8.289 26.547 19.688 1 96.69 347 CYS A O 1
ATOM 2805 N N . ASP A 1 348 ? -9.312 24.797 20.609 1 96.25 348 ASP A N 1
ATOM 2806 C CA . ASP A 1 348 ? -8.938 25.172 21.969 1 96.25 348 ASP A CA 1
ATOM 2807 C C . ASP A 1 348 ? -7.418 25.156 22.141 1 96.25 348 ASP A C 1
ATOM 2809 O O . ASP A 1 348 ? -6.844 26.078 22.734 1 96.25 348 ASP A O 1
ATOM 2813 N N . ARG A 1 349 ? -6.824 24.141 21.625 1 95.69 349 ARG A N 1
ATOM 2814 C CA . ARG A 1 349 ? -5.375 24.016 21.734 1 95.69 349 ARG A CA 1
ATOM 2815 C C . ARG A 1 349 ? -4.668 25.141 20.984 1 95.69 349 ARG A C 1
ATOM 2817 O O . ARG A 1 349 ? -3.666 25.688 21.453 1 95.69 349 ARG A O 1
ATOM 2824 N N . MET A 1 350 ? -5.188 25.469 19.812 1 97.44 350 MET A N 1
ATOM 2825 C CA . MET A 1 350 ? -4.598 26.547 19.031 1 97.44 350 MET A CA 1
ATOM 2826 C C . MET A 1 350 ? -4.746 27.875 19.766 1 97.44 350 MET A C 1
ATOM 2828 O O . MET A 1 350 ? -3.822 28.703 19.766 1 97.44 350 MET A O 1
ATOM 2832 N N . THR A 1 351 ? -5.871 28.078 20.328 1 97.25 351 THR A N 1
ATOM 2833 C CA . THR A 1 351 ? -6.102 29.297 21.094 1 97.25 351 THR A CA 1
ATOM 2834 C C . THR A 1 351 ? -5.129 29.391 22.266 1 97.25 351 THR A C 1
ATOM 2836 O O . THR A 1 351 ? -4.562 30.453 22.531 1 97.25 351 THR A O 1
ATOM 2839 N N . TYR A 1 352 ? -4.965 28.281 22.875 1 97.31 352 TYR A N 1
ATOM 2840 C CA . TYR A 1 352 ? -4.039 28.25 24 1 97.31 352 TYR A CA 1
ATOM 2841 C C . TYR A 1 352 ? -2.615 28.547 23.547 1 97.31 352 TYR A C 1
ATOM 2843 O O . TYR A 1 352 ? -1.881 29.281 24.219 1 97.31 352 TYR A O 1
ATOM 2851 N N . LEU A 1 353 ? -2.246 27.953 22.484 1 97.62 353 LEU A N 1
ATOM 2852 C CA . LEU A 1 353 ? -0.927 28.203 21.922 1 97.62 353 LEU A CA 1
ATOM 2853 C C . LEU A 1 353 ? -0.75 29.688 21.594 1 97.62 353 LEU A C 1
ATOM 2855 O O . LEU A 1 353 ? 0.282 30.281 21.922 1 97.62 353 LEU A O 1
ATOM 2859 N N . LYS A 1 354 ? -1.698 30.266 20.953 1 96.62 354 LYS A N 1
ATOM 2860 C CA . LYS A 1 354 ? -1.658 31.688 20.578 1 96.62 354 LYS A CA 1
ATOM 2861 C C . LYS A 1 354 ? -1.494 32.562 21.812 1 96.62 354 LYS A C 1
ATOM 2863 O O . LYS A 1 354 ? -0.679 33.5 21.828 1 96.62 354 LYS A O 1
ATOM 2868 N N . ASN A 1 355 ? -2.258 32.25 22.812 1 96.19 355 ASN A N 1
ATOM 2869 C CA . ASN A 1 355 ? -2.174 33 24.047 1 96.19 355 ASN A CA 1
ATOM 2870 C C . ASN A 1 355 ? -0.799 32.875 24.703 1 96.19 355 ASN A C 1
ATOM 2872 O O . ASN A 1 355 ? -0.253 33.844 25.219 1 96.19 355 ASN A O 1
ATOM 2876 N N . THR A 1 356 ? -0.298 31.688 24.656 1 95.31 356 THR A N 1
ATOM 2877 C CA . THR A 1 356 ? 0.995 31.422 25.266 1 95.31 356 THR A CA 1
ATOM 2878 C C . THR A 1 356 ? 2.109 32.156 24.547 1 95.31 356 THR A C 1
ATOM 2880 O O . THR A 1 356 ? 2.945 32.812 25.188 1 95.31 356 THR A O 1
ATOM 2883 N N . ILE A 1 357 ? 2.107 32.125 23.281 1 93.69 357 ILE A N 1
ATOM 2884 C CA . ILE A 1 357 ? 3.178 32.75 22.5 1 93.69 357 ILE A CA 1
ATOM 2885 C C . ILE A 1 357 ? 3.055 34.281 22.562 1 93.69 357 ILE A C 1
ATOM 2887 O O . ILE A 1 357 ? 4.062 34.969 22.594 1 93.69 357 ILE A O 1
ATOM 2891 N N . SER A 1 358 ? 1.873 34.781 22.609 1 91.81 358 SER A N 1
ATOM 2892 C CA . SER A 1 358 ? 1.628 36.219 22.625 1 91.81 358 SER A CA 1
ATOM 2893 C C . SER A 1 358 ? 2.184 36.875 23.891 1 91.81 358 SER A C 1
ATOM 2895 O O . SER A 1 358 ? 2.484 38.062 23.906 1 91.81 358 SER A O 1
ATOM 2897 N N . LEU A 1 359 ? 2.352 36.125 24.875 1 89.69 359 LEU A N 1
ATOM 2898 C CA . LEU A 1 359 ? 2.832 36.625 26.156 1 89.69 359 LEU A CA 1
ATOM 2899 C C . LEU A 1 359 ? 4.355 36.719 26.172 1 89.69 359 LEU A C 1
ATOM 2901 O O . LEU A 1 359 ? 4.938 37.344 27.047 1 89.69 359 LEU A O 1
ATOM 2905 N N . LEU A 1 360 ? 4.816 36.094 25.266 1 83.25 360 LEU A N 1
ATOM 2906 C CA . LEU A 1 360 ? 6.273 36.062 25.266 1 83.25 360 LEU A CA 1
ATOM 2907 C C . LEU A 1 360 ? 6.859 37.219 24.469 1 83.25 360 LEU A C 1
ATOM 2909 O O . LEU A 1 360 ? 6.27 37.625 23.469 1 83.25 360 LEU A O 1
ATOM 2913 N N . GLN A 1 361 ? 7.906 37.938 25.109 1 66.69 361 GLN A N 1
ATOM 2914 C CA . GLN A 1 361 ? 8.586 39.062 24.469 1 66.69 361 GLN A CA 1
ATOM 2915 C C . GLN A 1 361 ? 9.438 38.594 23.297 1 66.69 361 GLN A C 1
ATOM 2917 O O . GLN A 1 361 ? 10.242 37.656 23.422 1 66.69 361 GLN A O 1
ATOM 2922 N N . GLN A 1 362 ? 9.117 38.969 22.094 1 66.5 362 GLN A N 1
ATOM 2923 C CA . GLN A 1 362 ? 9.883 38.406 20.984 1 66.5 362 GLN A CA 1
ATOM 2924 C C . GLN A 1 362 ? 10.227 39.469 19.953 1 66.5 362 GLN A C 1
ATOM 2926 O O . GLN A 1 362 ? 9.336 40.094 19.375 1 66.5 362 GLN A O 1
ATOM 2931 N N . SER A 1 363 ? 11.516 39.938 20.109 1 71.44 363 SER A N 1
ATOM 2932 C CA . SER A 1 363 ? 11.953 40.812 19.016 1 71.44 363 SER A CA 1
ATOM 2933 C C . SER A 1 363 ? 12.43 39.969 17.828 1 71.44 363 SER A C 1
ATOM 2935 O O . SER A 1 363 ? 13.086 38.938 18 1 71.44 363 SER A O 1
ATOM 2937 N N . LYS A 1 364 ? 11.93 39.969 16.641 1 84.94 364 LYS A N 1
ATOM 2938 C CA . LYS A 1 364 ? 12.406 39.406 15.375 1 84.94 364 LYS A CA 1
ATOM 2939 C C . LYS A 1 364 ? 11.781 38.031 15.109 1 84.94 364 LYS A C 1
ATOM 2941 O O . LYS A 1 364 ? 12.273 37.281 14.273 1 84.94 364 LYS A O 1
ATOM 2946 N N . ILE A 1 365 ? 10.953 37.656 16.062 1 89.81 365 ILE A N 1
ATOM 2947 C CA . ILE A 1 365 ? 10.258 36.406 15.859 1 89.81 365 ILE A CA 1
ATOM 2948 C C . ILE A 1 365 ? 8.828 36.656 15.391 1 89.81 365 ILE A C 1
ATOM 2950 O O . ILE A 1 365 ? 8.086 37.406 16.047 1 89.81 365 ILE A O 1
ATOM 2954 N N . LYS A 1 366 ? 8.625 36.188 14.273 1 91.94 366 LYS A N 1
ATOM 2955 C CA . LYS A 1 366 ? 7.266 36.188 13.742 1 91.94 366 LYS A CA 1
ATOM 2956 C C . LYS A 1 366 ? 6.629 34.812 13.836 1 91.94 366 LYS A C 1
ATOM 2958 O O . LYS A 1 366 ? 7.328 33.812 14 1 91.94 366 LYS A O 1
ATOM 2963 N N . TRP A 1 367 ? 5.301 34.812 13.883 1 93.25 367 TRP A N 1
ATOM 2964 C CA . TRP A 1 367 ? 4.645 33.5 13.93 1 93.25 367 TRP A CA 1
ATOM 2965 C C . TRP A 1 367 ? 3.277 33.562 13.258 1 93.25 367 TRP A C 1
ATOM 2967 O O . TRP A 1 367 ? 2.709 34.625 13.078 1 93.25 367 TRP A O 1
ATOM 2977 N N . ASN A 1 368 ? 2.846 32.469 12.75 1 95.38 368 ASN A N 1
ATOM 2978 C CA . ASN A 1 368 ? 1.478 32.25 12.305 1 95.38 368 ASN A CA 1
ATOM 2979 C C . ASN A 1 368 ? 0.807 31.125 13.102 1 95.38 368 ASN A C 1
ATOM 2981 O O . ASN A 1 368 ? 1.286 30 13.117 1 95.38 368 ASN A O 1
ATOM 2985 N N . ILE A 1 369 ? -0.264 31.484 13.789 1 96.62 369 ILE A N 1
ATOM 2986 C CA . ILE A 1 369 ? -1.079 30.516 14.516 1 96.62 369 ILE A CA 1
ATOM 2987 C C . ILE A 1 369 ? -2.523 30.594 14.031 1 96.62 369 ILE A C 1
ATOM 2989 O O . ILE A 1 369 ? -3.244 31.547 14.336 1 96.62 369 ILE A O 1
ATOM 2993 N N . PRO A 1 370 ? -2.955 29.594 13.352 1 96.38 370 PRO A N 1
ATOM 2994 C CA . PRO A 1 370 ? -4.324 29.609 12.836 1 96.38 370 PRO A CA 1
ATOM 2995 C C . PRO A 1 370 ? -5.367 29.344 13.914 1 96.38 370 PRO A C 1
ATOM 2997 O O . PRO A 1 370 ? -5.012 29.078 15.07 1 96.38 370 PRO A O 1
ATOM 3000 N N . LYS A 1 371 ? -6.598 29.469 13.5 1 95.5 371 LYS A N 1
ATOM 3001 C CA . LYS A 1 371 ? -7.699 29.281 14.438 1 95.5 371 LYS A CA 1
ATOM 3002 C C . LYS A 1 371 ? -7.914 27.797 14.75 1 95.5 371 LYS A C 1
ATOM 3004 O O . LYS A 1 371 ? -8.484 27.453 15.789 1 95.5 371 LYS A O 1
ATOM 3009 N N . SER A 1 372 ? -7.566 26.938 13.812 1 95.31 372 SER A N 1
ATOM 3010 C CA . SER A 1 372 ? -7.688 25.484 13.938 1 95.31 372 SER A CA 1
ATOM 3011 C C . SER A 1 372 ? -6.59 24.781 13.164 1 95.31 372 SER A C 1
ATOM 3013 O O . SER A 1 372 ? -5.605 25.391 12.75 1 95.31 372 SER A O 1
ATOM 3015 N N . GLY A 1 373 ? -6.742 23.422 13.062 1 94.38 373 GLY A N 1
ATOM 3016 C CA . GLY A 1 373 ? -5.707 22.641 12.398 1 94.38 373 GLY A CA 1
ATOM 3017 C C . GLY A 1 373 ? -4.672 22.094 13.359 1 94.38 373 GLY A C 1
ATOM 3018 O O . GLY A 1 373 ? -4.883 22.094 14.578 1 94.38 373 GLY A O 1
ATOM 3019 N N . TYR A 1 374 ? -3.559 21.641 12.742 1 95.31 374 TYR A N 1
ATOM 3020 C CA . TYR A 1 374 ? -2.533 20.984 13.547 1 95.31 374 TYR A CA 1
ATOM 3021 C C . TYR A 1 374 ? -1.276 21.844 13.641 1 95.31 374 TYR A C 1
ATOM 3023 O O . TYR A 1 374 ? -0.506 21.734 14.594 1 95.31 374 TYR A O 1
ATOM 3031 N N . PHE A 1 375 ? -1.1 22.703 12.688 1 96.94 375 PHE A N 1
ATOM 3032 C CA . PHE A 1 375 ? 0.246 23.234 12.508 1 96.94 375 PHE A CA 1
ATOM 3033 C C . PHE A 1 375 ? 0.254 24.766 12.656 1 96.94 375 PHE A C 1
ATOM 3035 O O . PHE A 1 375 ? -0.67 25.438 12.203 1 96.94 375 PHE A O 1
ATOM 3042 N N . SER A 1 376 ? 1.22 25.219 13.305 1 96.88 376 SER A N 1
ATOM 3043 C CA . SER A 1 376 ? 1.634 26.625 13.359 1 96.88 376 SER A CA 1
ATOM 3044 C C . SER A 1 376 ? 3.119 26.766 13.047 1 96.88 376 SER A C 1
ATOM 3046 O O . SER A 1 376 ? 3.83 25.781 12.898 1 96.88 376 SER A O 1
ATOM 3048 N N . CYS A 1 377 ? 3.525 28.031 12.883 1 96.69 377 CYS A N 1
ATOM 3049 C CA . CYS A 1 377 ? 4.902 28.203 12.438 1 96.69 377 CYS A CA 1
ATOM 3050 C C . CYS A 1 377 ? 5.52 29.453 13.062 1 96.69 377 CYS A C 1
ATOM 3052 O O . CYS A 1 377 ? 4.852 30.469 13.211 1 96.69 377 CYS A O 1
ATOM 3054 N N . ILE A 1 378 ? 6.75 29.297 13.477 1 95.06 378 ILE A N 1
ATOM 3055 C CA . ILE A 1 378 ? 7.586 30.406 13.906 1 95.06 378 ILE A CA 1
ATOM 3056 C C . ILE A 1 378 ? 8.594 30.766 12.812 1 95.06 378 ILE A C 1
ATOM 3058 O O . ILE A 1 378 ? 9.18 29.859 12.195 1 95.06 378 ILE A O 1
ATOM 3062 N N . TYR A 1 379 ? 8.664 31.969 12.469 1 94.25 379 TYR A N 1
ATOM 3063 C CA . TYR A 1 379 ? 9.633 32.5 11.508 1 94.25 379 TYR A CA 1
ATOM 3064 C C . TYR A 1 379 ? 10.586 33.469 12.18 1 94.25 379 TYR A C 1
ATOM 3066 O O . TYR A 1 379 ? 10.148 34.406 12.844 1 94.25 379 TYR A O 1
ATOM 3074 N N . VAL A 1 380 ? 11.891 33.281 11.992 1 93 380 VAL A N 1
ATOM 3075 C CA . VAL A 1 380 ? 12.898 34.156 12.57 1 93 380 VAL A CA 1
ATOM 3076 C C . VAL A 1 380 ? 13.664 34.875 11.453 1 93 380 VAL A C 1
ATOM 3078 O O . VAL A 1 380 ? 14.352 34.219 10.664 1 93 380 VAL A O 1
ATOM 3081 N N . ASP A 1 381 ? 13.492 36.125 11.508 1 85.62 381 ASP A N 1
ATOM 3082 C CA . ASP A 1 381 ? 14.148 36.938 10.492 1 85.62 381 ASP A CA 1
ATOM 3083 C C . ASP A 1 381 ? 15.57 37.312 10.922 1 85.62 381 ASP A C 1
ATOM 3085 O O . ASP A 1 381 ? 15.883 38.5 11.062 1 85.62 381 ASP A O 1
ATOM 3089 N N . ASP A 1 382 ? 16.391 36.438 11.234 1 86.94 382 ASP A N 1
ATOM 3090 C CA . ASP A 1 382 ? 17.781 36.656 11.633 1 86.94 382 ASP A CA 1
ATOM 3091 C C . ASP A 1 382 ? 18.609 35.375 11.391 1 86.94 382 ASP A C 1
ATOM 3093 O O . ASP A 1 382 ? 18.062 34.312 11.086 1 86.94 382 ASP A O 1
ATOM 3097 N N . SER A 1 383 ? 19.938 35.594 11.469 1 89.12 383 SER A N 1
ATOM 3098 C CA . SER A 1 383 ? 20.812 34.438 11.352 1 89.12 383 SER A CA 1
ATOM 3099 C C . SER A 1 383 ? 20.688 33.531 12.57 1 89.12 383 SER A C 1
ATOM 3101 O O . SER A 1 383 ? 20.562 34.031 13.703 1 89.12 383 SER A O 1
ATOM 3103 N N . LEU A 1 384 ? 20.594 32.281 12.227 1 91.88 384 LEU A N 1
ATOM 3104 C CA . LEU A 1 384 ? 20.391 31.297 13.297 1 91.88 384 LEU A CA 1
ATOM 3105 C C . LEU A 1 384 ? 21.375 30.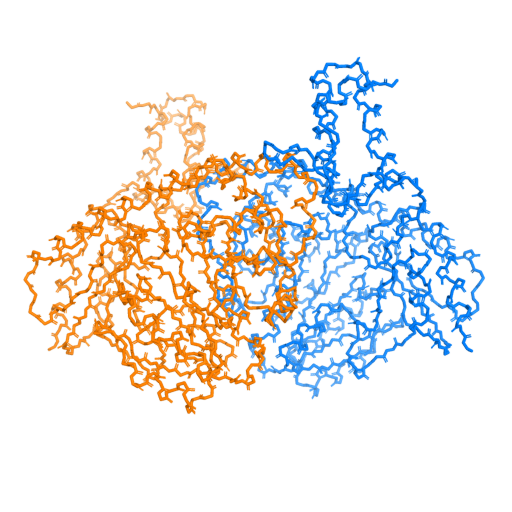125 13.164 1 91.88 384 LEU A C 1
ATOM 3107 O O . LEU A 1 384 ? 21.781 29.797 12.055 1 91.88 384 LEU A O 1
ATOM 3111 N N . GLN A 1 385 ? 21.766 29.625 14.281 1 92.94 385 GLN A N 1
ATOM 3112 C CA . GLN A 1 385 ? 22.391 28.297 14.32 1 92.94 385 GLN A CA 1
ATOM 3113 C C . GLN A 1 385 ? 21.328 27.203 14.398 1 92.94 385 GLN A C 1
ATOM 3115 O O . GLN A 1 385 ? 21.172 26.562 15.445 1 92.94 385 GLN A O 1
ATOM 3120 N N . TYR A 1 386 ? 20.734 26.922 13.352 1 94.56 386 TYR A N 1
ATOM 3121 C CA . TYR A 1 386 ? 19.516 26.109 13.25 1 94.56 386 TYR A CA 1
ATOM 3122 C C . TYR A 1 386 ? 19.719 24.734 13.875 1 94.56 386 TYR A C 1
ATOM 3124 O O . TYR A 1 386 ? 18.922 24.297 14.711 1 94.56 386 TYR A O 1
ATOM 3132 N N . ASP A 1 387 ? 20.844 24.047 13.5 1 93.5 387 ASP A N 1
ATOM 3133 C CA . ASP A 1 387 ? 21.094 22.688 13.977 1 93.5 387 ASP A CA 1
ATOM 3134 C C . ASP A 1 387 ? 21.281 22.672 15.492 1 93.5 387 ASP A C 1
ATOM 3136 O O . ASP A 1 387 ? 20.875 21.719 16.156 1 93.5 387 ASP A O 1
ATOM 3140 N N . LYS A 1 388 ? 21.875 23.656 16.016 1 94.31 388 LYS A N 1
ATOM 3141 C CA . LYS A 1 388 ? 22.094 23.75 17.453 1 94.31 388 LYS A CA 1
ATOM 3142 C C . LYS A 1 388 ? 20.766 23.938 18.188 1 94.31 388 LYS A C 1
ATOM 3144 O O . LYS A 1 388 ? 20.594 23.422 19.297 1 94.31 388 LYS A O 1
ATOM 3149 N N . ILE A 1 389 ? 19.938 24.688 17.578 1 96.38 389 ILE A N 1
ATOM 3150 C CA . ILE A 1 389 ? 18.625 24.906 18.172 1 96.38 389 ILE A CA 1
ATOM 3151 C C . ILE A 1 389 ? 17.875 23.578 18.281 1 96.38 389 ILE A C 1
ATOM 3153 O O . ILE A 1 389 ? 17.406 23.219 19.359 1 96.38 389 ILE A O 1
ATOM 3157 N N . ILE A 1 390 ? 17.812 22.828 17.188 1 96.12 390 ILE A N 1
ATOM 3158 C CA . ILE A 1 390 ? 17.078 21.578 17.141 1 96.12 390 ILE A CA 1
ATOM 3159 C C . ILE A 1 390 ? 17.672 20.594 18.141 1 96.12 390 ILE A C 1
ATOM 3161 O O . ILE A 1 390 ? 16.953 19.938 18.891 1 96.12 390 ILE A O 1
ATOM 3165 N N . SER A 1 391 ? 18.953 20.5 18.203 1 94.88 391 SER A N 1
ATOM 3166 C CA . SER A 1 391 ? 19.625 19.562 19.109 1 94.88 391 SER A CA 1
ATOM 3167 C C . SER A 1 391 ? 19.438 19.969 20.562 1 94.88 391 SER A C 1
ATOM 3169 O O . SER A 1 391 ? 19.234 19.125 21.422 1 94.88 391 SER A O 1
ATOM 3171 N N . SER A 1 392 ? 19.578 21.25 20.828 1 95.81 392 SER A N 1
ATOM 3172 C CA . SER A 1 392 ? 19.391 21.766 22.188 1 95.81 392 SER A CA 1
ATOM 3173 C C . SER A 1 392 ? 17.984 21.484 22.703 1 95.81 392 SER A C 1
ATOM 3175 O O . SER A 1 392 ? 17.812 21.094 23.859 1 95.81 392 SER A O 1
ATOM 3177 N N . LEU A 1 393 ? 17.016 21.703 21.828 1 97.38 393 LEU A N 1
ATOM 3178 C CA . LEU A 1 393 ? 15.633 21.422 22.203 1 97.38 393 LEU A CA 1
ATOM 3179 C C . LEU A 1 393 ? 15.43 19.953 22.5 1 97.38 393 LEU A C 1
ATOM 3181 O O . LEU A 1 393 ? 14.773 19.594 23.5 1 97.38 393 LEU A O 1
ATOM 3185 N N . LEU A 1 394 ? 15.984 19.125 21.656 1 95.31 394 LEU A N 1
ATOM 3186 C CA . LEU A 1 394 ? 15.867 17.688 21.891 1 95.31 394 LEU A CA 1
ATOM 3187 C C . LEU A 1 394 ? 16.5 17.297 23.219 1 95.31 394 LEU A C 1
ATOM 3189 O O . LEU A 1 394 ? 15.969 16.469 23.953 1 95.31 394 LEU A O 1
ATOM 3193 N N . ASN A 1 395 ? 17.641 17.875 23.562 1 92.75 395 ASN A N 1
ATOM 3194 C CA . ASN A 1 395 ? 18.312 17.625 24.828 1 92.75 395 ASN A CA 1
ATOM 3195 C C . ASN A 1 395 ? 17.469 18.078 26.016 1 92.75 395 ASN A C 1
ATOM 3197 O O . ASN A 1 395 ? 17.656 17.594 27.141 1 92.75 395 ASN A O 1
ATOM 3201 N N . ASN A 1 396 ? 16.578 18.953 25.75 1 94.19 396 ASN A N 1
ATOM 3202 C CA . ASN A 1 396 ? 15.656 19.422 26.766 1 94.19 396 ASN A CA 1
ATOM 3203 C C . ASN A 1 396 ? 14.305 18.734 26.672 1 94.19 396 ASN A C 1
ATOM 3205 O O . ASN A 1 396 ? 13.289 19.266 27.125 1 94.19 396 ASN A O 1
ATOM 3209 N N . ASN A 1 397 ? 14.242 17.641 25.906 1 94.31 397 ASN A N 1
ATOM 3210 C CA . ASN A 1 397 ? 13.078 16.766 25.781 1 94.31 397 ASN A CA 1
ATOM 3211 C C . ASN A 1 397 ? 11.961 17.422 24.984 1 94.31 397 ASN A C 1
ATOM 3213 O O . ASN A 1 397 ? 10.781 17.25 25.281 1 94.31 397 ASN A O 1
ATOM 3217 N N . ILE A 1 398 ? 12.359 18.328 24.141 1 96.88 398 ILE A N 1
ATOM 3218 C CA . ILE A 1 398 ? 11.43 18.922 23.188 1 96.88 398 ILE A CA 1
ATOM 3219 C C . ILE A 1 398 ? 11.797 18.484 21.766 1 96.88 398 ILE A C 1
ATOM 3221 O O . ILE A 1 398 ? 12.891 18.781 21.297 1 96.88 398 ILE A O 1
ATOM 3225 N N . LYS A 1 399 ? 10.891 17.797 21.172 1 96.19 399 LYS A N 1
ATOM 3226 C CA . LYS A 1 399 ? 11.125 17.312 19.812 1 96.19 399 LYS A CA 1
ATOM 3227 C C . LYS A 1 399 ? 10.477 18.234 18.797 1 96.19 399 LYS A C 1
ATOM 3229 O O . LYS A 1 399 ? 9.281 18.531 18.875 1 96.19 399 LYS A O 1
ATOM 3234 N N . MET A 1 400 ? 11.305 18.719 17.859 1 96.44 400 MET A N 1
ATOM 3235 C CA . MET A 1 400 ? 10.844 19.547 16.75 1 96.44 400 MET A CA 1
ATOM 3236 C C . MET A 1 400 ? 11.109 18.859 15.406 1 96.44 400 MET A C 1
ATOM 3238 O O . MET A 1 400 ? 12.062 18.078 15.281 1 96.44 400 MET A O 1
ATOM 3242 N N . LEU A 1 401 ? 10.266 19.078 14.5 1 95.69 401 LEU A N 1
ATOM 3243 C CA . LEU A 1 401 ? 10.578 18.688 13.125 1 95.69 401 LEU A CA 1
ATOM 3244 C C . LEU A 1 401 ? 11.719 19.531 12.57 1 95.69 401 LEU A C 1
ATOM 3246 O O . LEU A 1 401 ? 11.766 20.734 12.773 1 95.69 401 LEU A O 1
ATOM 3250 N N . ASP A 1 402 ? 12.695 18.891 11.938 1 95.31 402 ASP A N 1
ATOM 3251 C CA . ASP A 1 402 ? 13.594 19.656 11.078 1 95.31 402 ASP A CA 1
ATOM 3252 C C . ASP A 1 402 ? 12.844 20.219 9.875 1 95.31 402 ASP A C 1
ATOM 3254 O O . ASP A 1 402 ? 12.656 19.531 8.875 1 95.31 402 ASP A O 1
ATOM 3258 N N . THR A 1 403 ? 12.461 21.453 9.914 1 96.06 403 THR A N 1
ATOM 3259 C CA . THR A 1 403 ? 11.586 22.047 8.906 1 96.06 403 THR A CA 1
ATOM 3260 C C . THR A 1 403 ? 12.297 22.141 7.559 1 96.06 403 THR A C 1
ATOM 3262 O O . THR A 1 403 ? 11.656 22.328 6.523 1 96.06 403 THR A O 1
ATOM 3265 N N . ASN A 1 404 ? 13.625 21.922 7.566 1 94.56 404 ASN A N 1
ATOM 3266 C CA . ASN A 1 404 ? 14.352 21.891 6.305 1 94.56 404 ASN A CA 1
ATOM 3267 C C . ASN A 1 404 ? 13.906 20.734 5.426 1 94.56 404 ASN A C 1
ATOM 3269 O O . ASN A 1 404 ? 14.055 20.766 4.207 1 94.56 404 ASN A O 1
ATOM 3273 N N . LEU A 1 405 ? 13.297 19.75 6.047 1 95.62 405 LEU A N 1
ATOM 3274 C CA . LEU A 1 405 ? 12.766 18.625 5.301 1 95.62 405 LEU A CA 1
ATOM 3275 C C . LEU A 1 405 ? 11.594 19.047 4.426 1 95.62 405 LEU A C 1
ATOM 3277 O O . LEU A 1 405 ? 11.195 18.312 3.51 1 95.62 405 LEU A O 1
ATOM 3281 N N . CYS A 1 406 ? 11.039 20.203 4.719 1 97.69 406 CYS A N 1
ATOM 3282 C CA . CYS A 1 406 ? 9.859 20.703 4.016 1 97.69 406 CYS A CA 1
ATOM 3283 C C . CYS A 1 406 ? 10.258 21.547 2.811 1 97.69 406 CYS A C 1
ATOM 3285 O O . CYS A 1 406 ? 9.406 22.188 2.193 1 97.69 406 CYS A O 1
ATOM 3287 N N . PHE A 1 407 ? 11.57 21.562 2.512 1 97.62 407 PHE A N 1
ATOM 3288 C CA . PHE A 1 407 ? 12.094 22.328 1.389 1 97.62 407 PHE A CA 1
ATOM 3289 C C . PHE A 1 407 ? 12.805 21.406 0.399 1 97.62 407 PHE A C 1
ATOM 3291 O O . PHE A 1 407 ? 13.391 20.406 0.791 1 97.62 407 PHE A O 1
ATOM 3298 N N . LEU A 1 408 ? 12.68 21.828 -0.833 1 97.19 408 LEU A N 1
ATOM 3299 C CA . LEU A 1 408 ? 13.648 21.266 -1.774 1 97.19 408 LEU A CA 1
ATOM 3300 C C . LEU A 1 408 ? 15.07 21.656 -1.386 1 97.19 408 LEU A C 1
ATOM 3302 O O . LEU A 1 408 ? 15.289 22.719 -0.783 1 97.19 408 LEU A O 1
ATOM 3306 N N . GLU A 1 409 ? 16.031 20.859 -1.783 1 93.62 409 GLU A N 1
ATOM 3307 C CA . GLU A 1 409 ? 17.422 21.094 -1.394 1 93.62 409 GLU A CA 1
ATOM 3308 C C . GLU A 1 409 ? 17.891 22.484 -1.798 1 93.62 409 GLU A C 1
ATOM 3310 O O . GLU A 1 409 ? 18.547 23.172 -1.018 1 93.62 409 GLU A O 1
ATOM 3315 N N . GLN A 1 410 ? 17.547 22.938 -2.938 1 93.25 410 GLN A N 1
ATOM 3316 C CA . GLN A 1 410 ? 18 24.219 -3.467 1 93.25 410 GLN A CA 1
ATOM 3317 C C . GLN A 1 410 ? 17.25 25.391 -2.812 1 93.25 410 GLN A C 1
ATOM 3319 O O . GLN A 1 410 ? 17.656 26.547 -2.947 1 93.25 410 GLN A O 1
ATOM 3324 N N . ASN A 1 411 ? 16.156 25.078 -2.07 1 93.25 411 ASN A N 1
ATOM 3325 C CA . ASN A 1 411 ? 15.32 26.125 -1.467 1 93.25 411 ASN A CA 1
ATOM 3326 C C . ASN A 1 411 ? 15.445 26.125 0.054 1 93.25 411 ASN A C 1
ATOM 3328 O O . ASN A 1 411 ? 14.688 26.812 0.741 1 93.25 411 ASN A O 1
ATOM 3332 N N . ARG A 1 412 ? 16.359 25.422 0.536 1 90.38 412 ARG A N 1
ATOM 3333 C CA . ARG A 1 412 ? 16.484 25.281 1.981 1 90.38 412 ARG A CA 1
ATOM 3334 C C . ARG A 1 412 ? 16.531 26.641 2.666 1 90.38 412 ARG A C 1
ATOM 3336 O O . ARG A 1 412 ? 17.125 27.578 2.146 1 90.38 412 ARG A O 1
ATOM 3343 N N . ASN A 1 413 ? 15.836 26.703 3.822 1 90.31 413 ASN A N 1
ATOM 3344 C CA . ASN A 1 413 ? 15.672 27.922 4.609 1 90.31 413 ASN A CA 1
ATOM 3345 C C . ASN A 1 413 ? 15.633 27.625 6.105 1 90.31 413 ASN A C 1
ATOM 3347 O O . ASN A 1 413 ? 14.672 27.016 6.598 1 90.31 413 ASN A O 1
ATOM 3351 N N . ASP A 1 414 ? 16.5 28.125 6.844 1 90.94 414 ASP A N 1
ATOM 3352 C CA . ASP A 1 414 ? 16.688 27.781 8.25 1 90.94 414 ASP A CA 1
ATOM 3353 C C . ASP A 1 414 ? 15.898 28.734 9.148 1 90.94 414 ASP A C 1
ATOM 3355 O O . ASP A 1 414 ? 16.172 28.812 10.352 1 90.94 414 ASP A O 1
ATOM 3359 N N . HIS A 1 415 ? 14.953 29.406 8.586 1 93.5 415 HIS A N 1
ATOM 3360 C CA . HIS A 1 415 ? 14.273 30.453 9.352 1 93.5 415 HIS A CA 1
ATOM 3361 C C . HIS A 1 415 ? 12.922 29.953 9.867 1 93.5 415 HIS A C 1
ATOM 3363 O O . HIS A 1 415 ? 12.266 30.656 10.641 1 93.5 415 HIS A O 1
ATOM 3369 N N . TYR A 1 416 ? 12.531 28.766 9.43 1 95.5 416 TYR A N 1
ATOM 3370 C CA . TYR A 1 416 ? 11.195 28.281 9.75 1 95.5 416 TYR A CA 1
ATOM 3371 C C . TYR A 1 416 ? 11.25 27.188 10.805 1 95.5 416 TYR A C 1
ATOM 3373 O O . TYR A 1 416 ? 12.117 26.297 10.75 1 95.5 416 TYR A O 1
ATOM 3381 N N . PHE A 1 417 ? 10.32 27.219 11.773 1 96.62 417 PHE A N 1
ATOM 3382 C CA . PHE A 1 417 ? 10.094 26.172 12.766 1 96.62 417 PHE A CA 1
ATOM 3383 C C . PHE A 1 417 ? 8.625 25.797 12.828 1 96.62 417 PHE A C 1
ATOM 3385 O O . PHE A 1 417 ? 7.797 26.578 13.32 1 96.62 417 PHE A O 1
ATOM 3392 N N . ARG A 1 418 ? 8.273 24.625 12.383 1 97.31 418 ARG A N 1
ATOM 3393 C CA . ARG A 1 418 ? 6.895 24.156 12.492 1 97.31 418 ARG A CA 1
ATOM 3394 C C . ARG A 1 418 ? 6.559 23.766 13.93 1 97.31 418 ARG A C 1
ATOM 3396 O O . ARG A 1 418 ? 7.355 23.094 14.602 1 97.31 418 ARG A O 1
ATOM 3403 N N . ILE A 1 419 ? 5.453 24.172 14.398 1 97.44 419 ILE A N 1
ATOM 3404 C CA . ILE A 1 419 ? 4.922 23.75 15.688 1 97.44 419 ILE A CA 1
ATOM 3405 C C . ILE A 1 419 ? 3.621 22.984 15.484 1 97.44 419 ILE A C 1
ATOM 3407 O O . ILE A 1 419 ? 2.625 23.531 15.016 1 97.44 419 ILE A O 1
ATOM 3411 N N . SER A 1 420 ? 3.639 21.75 15.859 1 97.25 420 SER A N 1
ATOM 3412 C CA . SER A 1 420 ? 2.434 20.938 15.766 1 97.25 420 SER A CA 1
ATOM 3413 C C . SER A 1 420 ? 1.775 20.766 17.125 1 97.25 420 SER A C 1
ATOM 3415 O O . SER A 1 420 ? 2.455 20.5 18.125 1 97.25 420 SER A O 1
ATOM 3417 N N . ILE A 1 421 ? 0.511 20.922 17.188 1 96.12 421 ILE A N 1
ATOM 3418 C CA . ILE A 1 421 ? -0.214 20.75 18.453 1 96.12 421 ILE A CA 1
ATOM 3419 C C . ILE A 1 421 ? -0.996 19.438 18.406 1 96.12 421 ILE A C 1
ATOM 3421 O O . ILE A 1 421 ? -1.851 19.188 19.266 1 96.12 421 ILE A O 1
ATOM 3425 N N . SER A 1 422 ? -0.742 18.641 17.422 1 92.25 422 SER A N 1
ATOM 3426 C CA . SER A 1 422 ? -1.528 17.422 17.203 1 92.25 422 SER A CA 1
ATOM 3427 C C . SER A 1 422 ? -1.439 16.484 18.391 1 92.25 422 SER A C 1
ATOM 3429 O O . SER A 1 422 ? -2.428 15.844 18.766 1 92.25 422 SER A O 1
ATOM 3431 N N . ASN A 1 423 ? -0.274 16.406 19 1 89.12 423 ASN A N 1
ATOM 3432 C CA . ASN A 1 423 ? -0.058 15.414 20.047 1 89.12 423 ASN A CA 1
ATOM 3433 C C . ASN A 1 423 ? 0.359 16.062 21.359 1 89.12 423 ASN A C 1
ATOM 3435 O O . ASN A 1 423 ? 1.067 15.453 22.172 1 89.12 423 ASN A O 1
ATOM 3439 N N . VAL A 1 424 ? 0.051 17.328 21.578 1 92.81 424 VAL A N 1
ATOM 3440 C CA . VAL A 1 424 ? 0.394 18.016 22.828 1 92.81 424 VAL A CA 1
ATOM 3441 C C . VAL A 1 424 ? -0.853 18.672 23.406 1 92.81 424 VAL A C 1
ATOM 3443 O O . VAL A 1 424 ? -1.687 19.203 22.688 1 92.81 424 VAL A O 1
ATOM 3446 N N . ASN A 1 425 ? -0.993 18.516 24.656 1 92.06 425 ASN A N 1
ATOM 3447 C CA . ASN A 1 425 ? -2.092 19.188 25.344 1 92.06 425 ASN A CA 1
ATOM 3448 C C . ASN A 1 425 ? -1.671 20.547 25.875 1 92.06 425 ASN A C 1
ATOM 3450 O O . ASN A 1 425 ? -0.55 21 25.625 1 92.06 425 ASN A O 1
ATOM 3454 N N . GLU A 1 426 ? -2.564 21.203 26.562 1 94.12 426 GLU A N 1
ATOM 3455 C CA . GLU A 1 426 ? -2.346 22.562 27.031 1 94.12 426 GLU A CA 1
ATOM 3456 C C . GLU A 1 426 ? -1.184 22.625 28.016 1 94.12 426 GLU A C 1
ATOM 3458 O O . GLU A 1 426 ? -0.393 23.578 28 1 94.12 426 GLU A O 1
ATOM 3463 N N . GLU A 1 427 ? -1.06 21.609 28.812 1 93.44 427 GLU A N 1
ATOM 3464 C CA . GLU A 1 427 ? 0.029 21.562 29.797 1 93.44 427 GLU A CA 1
ATOM 3465 C C . GLU A 1 427 ? 1.387 21.5 29.094 1 93.44 427 GLU A C 1
ATOM 3467 O O . GLU A 1 427 ? 2.326 22.188 29.5 1 93.44 427 GLU A O 1
ATOM 3472 N N . LYS A 1 428 ? 1.44 20.734 28.109 1 95 428 LYS A N 1
ATOM 3473 C CA . LYS A 1 428 ? 2.68 20.594 27.359 1 95 428 LYS A CA 1
ATOM 3474 C C . LYS A 1 428 ? 2.994 21.875 26.578 1 95 428 LYS A C 1
ATOM 3476 O O . LYS A 1 428 ? 4.16 22.25 26.453 1 95 428 LYS A O 1
ATOM 3481 N N . ILE A 1 429 ? 2.004 22.547 26.094 1 96.62 429 ILE A N 1
ATOM 3482 C CA . ILE A 1 429 ? 2.182 23.812 25.391 1 96.62 429 ILE A CA 1
ATOM 3483 C C . ILE A 1 429 ? 2.734 24.859 26.359 1 96.62 429 ILE A C 1
ATOM 3485 O O . ILE A 1 429 ? 3.717 25.547 26.047 1 96.62 429 ILE A O 1
ATOM 3489 N N . LYS A 1 430 ? 2.156 24.922 27.5 1 95.25 430 LYS A N 1
ATOM 3490 C CA . LYS A 1 430 ? 2.561 25.891 28.5 1 95.25 430 LYS A CA 1
ATOM 3491 C C . LYS A 1 430 ? 4.016 25.688 28.922 1 95.25 430 LYS A C 1
ATOM 3493 O O . LYS A 1 430 ? 4.754 26.656 29.109 1 95.25 430 LYS A O 1
ATOM 3498 N N . LYS A 1 431 ? 4.359 24.484 28.969 1 95.44 431 LYS A N 1
ATOM 3499 C CA . LYS A 1 431 ? 5.703 24.125 29.422 1 95.44 431 LYS A CA 1
ATOM 3500 C C . LYS A 1 431 ? 6.715 24.25 28.297 1 95.44 431 LYS A C 1
ATOM 3502 O O . LYS A 1 431 ? 7.832 24.734 28.5 1 95.44 431 LYS A O 1
ATOM 3507 N N . GLY A 1 432 ? 6.379 23.797 27.156 1 96.88 432 GLY A N 1
ATOM 3508 C CA . GLY A 1 432 ? 7.32 23.594 26.078 1 96.88 432 GLY A CA 1
ATOM 3509 C C . GLY A 1 432 ? 7.574 24.859 25.266 1 96.88 432 GLY A C 1
ATOM 3510 O O . GLY A 1 432 ? 8.711 25.125 24.875 1 96.88 432 GLY A O 1
ATOM 3511 N N . ILE A 1 433 ? 6.605 25.672 25 1 96.62 433 ILE A N 1
ATOM 3512 C CA . ILE A 1 433 ? 6.699 26.781 24.062 1 96.62 433 ILE A CA 1
ATOM 3513 C C . ILE A 1 433 ? 7.676 27.828 24.578 1 96.62 433 ILE A C 1
ATOM 3515 O O . ILE A 1 433 ? 8.516 28.328 23.828 1 96.62 433 ILE A O 1
ATOM 3519 N N . PRO A 1 434 ? 7.645 28.188 25.891 1 95.38 434 PRO A N 1
ATOM 3520 C CA . PRO A 1 434 ? 8.648 29.141 26.391 1 95.38 434 PRO A CA 1
ATOM 3521 C C . PRO A 1 434 ? 10.078 28.656 26.188 1 95.38 434 PRO A C 1
ATOM 3523 O O . PRO A 1 434 ? 10.961 29.438 25.859 1 95.38 434 PRO A O 1
ATOM 3526 N N . ILE A 1 435 ? 10.242 27.344 26.328 1 95.5 435 ILE A N 1
ATOM 3527 C CA . ILE A 1 435 ? 11.57 26.766 26.141 1 95.5 435 ILE A CA 1
ATOM 3528 C C . ILE A 1 435 ? 11.984 26.906 24.672 1 95.5 435 ILE A C 1
ATOM 3530 O O . ILE A 1 435 ? 13.133 27.234 24.375 1 95.5 435 ILE A O 1
ATOM 3534 N N . VAL A 1 436 ? 11.055 26.656 23.781 1 96.38 436 VAL A N 1
ATOM 3535 C CA . VAL A 1 436 ? 11.32 26.766 22.344 1 96.38 436 VAL A CA 1
ATOM 3536 C C . VAL A 1 436 ? 11.742 28.203 22.016 1 96.38 436 VAL A C 1
ATOM 3538 O O . VAL A 1 436 ? 12.781 28.406 21.375 1 96.38 436 VAL A O 1
ATOM 3541 N N . ILE A 1 437 ? 11.008 29.156 22.469 1 94.62 437 ILE A N 1
ATOM 3542 C CA . ILE A 1 437 ? 11.266 30.562 22.141 1 94.62 437 ILE A CA 1
ATOM 3543 C C . ILE A 1 437 ? 12.602 31 22.75 1 94.62 437 ILE A C 1
ATOM 3545 O O . ILE A 1 437 ? 13.406 31.656 22.094 1 94.62 437 ILE A O 1
ATOM 3549 N N . ASP A 1 438 ? 12.844 30.625 23.984 1 93.38 438 ASP A N 1
ATOM 3550 C CA . ASP A 1 438 ? 14.086 30.969 24.656 1 93.38 438 ASP A CA 1
ATOM 3551 C C . ASP A 1 438 ? 15.297 30.391 23.938 1 93.38 438 ASP A C 1
ATOM 3553 O O . ASP A 1 438 ? 16.328 31.047 23.797 1 93.38 438 ASP A O 1
ATOM 3557 N N . THR A 1 439 ? 15.148 29.141 23.531 1 94.88 439 THR A N 1
ATOM 3558 C CA . THR A 1 439 ? 16.25 28.469 22.844 1 94.88 439 THR A CA 1
ATOM 3559 C C . THR A 1 439 ? 16.516 29.141 21.5 1 94.88 439 THR A C 1
ATOM 3561 O O . THR A 1 439 ? 17.688 29.312 21.109 1 94.88 439 THR A O 1
ATOM 3564 N N . ILE A 1 440 ? 15.492 29.5 20.75 1 94.38 440 ILE A N 1
ATOM 3565 C CA . ILE A 1 440 ? 15.656 30.188 19.469 1 94.38 440 ILE A CA 1
ATOM 3566 C C . ILE A 1 440 ? 16.375 31.516 19.703 1 94.38 440 ILE A C 1
ATOM 3568 O O . ILE A 1 440 ? 17.328 31.844 18.969 1 94.38 440 ILE A O 1
ATOM 3572 N N . GLN A 1 441 ? 16.031 32.219 20.734 1 91.94 441 GLN A N 1
ATOM 3573 C CA . GLN A 1 441 ? 16.641 33.531 21.031 1 91.94 441 GLN A CA 1
ATOM 3574 C C . GLN A 1 441 ? 18.109 33.375 21.438 1 91.94 441 GLN A C 1
ATOM 3576 O O . GLN A 1 441 ? 18.938 34.219 21.078 1 91.94 441 GLN A O 1
ATOM 3581 N N . LYS A 1 442 ? 18.328 32.344 22.141 1 91.75 442 LYS A N 1
ATOM 3582 C CA . LYS A 1 442 ? 19.688 32.094 22.594 1 91.75 442 LYS A CA 1
ATOM 3583 C C . LYS A 1 442 ? 20.641 31.875 21.422 1 91.75 442 LYS A C 1
ATOM 3585 O O . LYS A 1 442 ? 21.812 32.25 21.5 1 91.75 442 LYS A O 1
ATOM 3590 N N . TYR A 1 443 ? 20.156 31.281 20.406 1 91.88 443 TYR A N 1
ATOM 3591 C CA . TYR A 1 443 ? 21.047 30.906 19.297 1 91.88 443 TYR A CA 1
ATOM 3592 C C . TYR A 1 443 ? 20.812 31.781 18.078 1 91.88 443 TYR A C 1
ATOM 3594 O O . TYR A 1 443 ? 21.109 31.391 16.953 1 91.88 443 TYR A O 1
ATOM 3602 N N . MET A 1 444 ? 20.188 32.875 18.359 1 88.06 444 MET A N 1
ATOM 3603 C CA . MET A 1 444 ? 20.141 33.938 17.359 1 88.06 444 MET A CA 1
ATOM 3604 C C . MET A 1 444 ? 21.469 34.688 17.297 1 88.06 444 MET A C 1
ATOM 3606 O O . MET A 1 444 ? 22.109 34.906 18.328 1 88.06 444 MET A O 1
ATOM 3610 N N . ILE A 1 445 ? 22.031 34.844 16.156 1 78.12 445 ILE A N 1
ATOM 3611 C CA . ILE A 1 445 ? 23.312 35.5 15.992 1 78.12 445 ILE A CA 1
ATOM 3612 C C . ILE A 1 445 ? 23.094 37 15.781 1 78.12 445 ILE A C 1
ATOM 3614 O O . ILE A 1 445 ? 22.203 37.406 15.023 1 78.12 445 ILE A O 1
ATOM 3618 N N . MET B 1 1 ? -41.312 -25.688 1.802 1 56.03 1 MET B N 1
ATOM 3619 C CA . MET B 1 1 ? -40.469 -24.516 1.599 1 56.03 1 MET B CA 1
ATOM 3620 C C . MET B 1 1 ? -40.938 -23.344 2.463 1 56.03 1 MET B C 1
ATOM 3622 O O . MET B 1 1 ? -42.125 -23.047 2.506 1 56.03 1 MET B O 1
ATOM 3626 N N . LEU B 1 2 ? -40.219 -22.828 3.293 1 74.81 2 LEU B N 1
ATOM 3627 C CA . LEU B 1 2 ? -40.594 -21.719 4.168 1 74.81 2 LEU B CA 1
ATOM 3628 C C . LEU B 1 2 ? -40.969 -20.484 3.355 1 74.81 2 LEU B C 1
ATOM 3630 O O . LEU B 1 2 ? -40.406 -20.25 2.287 1 74.81 2 LEU B O 1
ATOM 3634 N N . LYS B 1 3 ? -41.875 -19.875 3.797 1 79.5 3 LYS B N 1
ATOM 3635 C CA . LYS B 1 3 ? -42.469 -18.781 3.027 1 79.5 3 LYS B CA 1
ATOM 3636 C C . LYS B 1 3 ? -41.438 -17.75 2.621 1 79.5 3 LYS B C 1
ATOM 3638 O O . LYS B 1 3 ? -41.469 -17.219 1.51 1 79.5 3 LYS B O 1
ATOM 3643 N N . TYR B 1 4 ? -40.469 -17.531 3.592 1 81.62 4 TYR B N 1
ATOM 3644 C CA . TYR B 1 4 ? -39.469 -16.531 3.223 1 81.62 4 TYR B CA 1
ATOM 3645 C C . TYR B 1 4 ? -38.594 -17.031 2.084 1 81.62 4 TYR B C 1
ATOM 3647 O O . TYR B 1 4 ? -38.156 -16.25 1.24 1 81.62 4 TYR B O 1
ATOM 3655 N N . GLU B 1 5 ? -38.469 -18.266 1.878 1 81 5 GLU B N 1
ATOM 3656 C CA . GLU B 1 5 ? -37.719 -18.859 0.769 1 81 5 GLU B CA 1
ATOM 3657 C C . GLU B 1 5 ? -38.5 -18.703 -0.545 1 81 5 GLU B C 1
ATOM 3659 O O . GLU B 1 5 ? -37.875 -18.484 -1.597 1 81 5 GLU B O 1
ATOM 3664 N N . LYS B 1 6 ? -39.75 -18.859 -0.513 1 82.31 6 LYS B N 1
ATOM 3665 C CA . LYS B 1 6 ? -40.562 -18.672 -1.697 1 82.31 6 LYS B CA 1
ATOM 3666 C C . LYS B 1 6 ? -40.469 -17.234 -2.207 1 82.31 6 LYS B C 1
ATOM 3668 O O . LYS B 1 6 ? -40.469 -17 -3.418 1 82.31 6 LYS B O 1
ATOM 3673 N N . ILE B 1 7 ? -40.375 -16.312 -1.265 1 85.94 7 ILE B N 1
ATOM 3674 C CA . ILE B 1 7 ? -40.25 -14.906 -1.621 1 85.94 7 ILE B CA 1
ATOM 3675 C C . ILE B 1 7 ? -38.875 -14.688 -2.287 1 85.94 7 ILE B C 1
ATOM 3677 O O . ILE B 1 7 ? -38.781 -14.008 -3.311 1 85.94 7 ILE B O 1
ATOM 3681 N N . ILE B 1 8 ? -37.938 -15.344 -1.724 1 81.12 8 ILE B N 1
ATOM 3682 C CA . ILE B 1 8 ? -36.594 -15.234 -2.291 1 81.12 8 ILE B CA 1
ATOM 3683 C C . ILE B 1 8 ? -36.562 -15.812 -3.703 1 81.12 8 ILE B C 1
ATOM 3685 O O . ILE B 1 8 ? -36.031 -15.195 -4.629 1 81.12 8 ILE B O 1
ATOM 3689 N N . ASP B 1 9 ? -37.219 -16.906 -3.881 1 80.25 9 ASP B N 1
ATOM 3690 C CA . ASP B 1 9 ? -37.344 -17.531 -5.195 1 80.25 9 ASP B CA 1
ATOM 3691 C C . ASP B 1 9 ? -38.125 -16.641 -6.16 1 80.25 9 ASP B C 1
ATOM 3693 O O . ASP B 1 9 ? -37.75 -16.531 -7.336 1 80.25 9 ASP B O 1
ATOM 3697 N N . TYR B 1 10 ? -39.125 -16.016 -5.688 1 82.31 10 TYR B N 1
ATOM 3698 C CA . TYR B 1 10 ? -39.938 -15.094 -6.477 1 82.31 10 TYR B CA 1
ATOM 3699 C C . TYR B 1 10 ? -39.094 -13.922 -6.973 1 82.31 10 TYR B C 1
ATOM 3701 O O . TYR B 1 10 ? -39.156 -13.547 -8.141 1 82.31 10 TYR B O 1
ATOM 3709 N N . ILE B 1 11 ? -38.25 -13.43 -6.129 1 79.44 11 ILE B N 1
ATOM 3710 C CA . ILE B 1 11 ? -37.406 -12.305 -6.512 1 79.44 11 ILE B CA 1
ATOM 3711 C C . ILE B 1 11 ? -36.312 -12.781 -7.484 1 79.44 11 ILE B C 1
ATOM 3713 O O . ILE B 1 11 ? -36.094 -12.148 -8.516 1 79.44 11 ILE B O 1
ATOM 3717 N N . HIS B 1 12 ? -35.75 -13.922 -7.227 1 76.56 12 HIS B N 1
ATOM 3718 C CA . HIS B 1 12 ? -34.75 -14.492 -8.117 1 76.56 12 HIS B CA 1
ATOM 3719 C C . HIS B 1 12 ? -35.344 -14.781 -9.5 1 76.56 12 HIS B C 1
ATOM 3721 O O . HIS B 1 12 ? -34.719 -14.461 -10.516 1 76.56 12 HIS B O 1
ATOM 3727 N N . ASN B 1 13 ? -36.469 -15.367 -9.477 1 76.25 13 ASN B N 1
ATOM 3728 C CA . ASN B 1 13 ? -37.156 -15.664 -10.727 1 76.25 13 ASN B CA 1
ATOM 3729 C C . ASN B 1 13 ? -37.531 -14.391 -11.477 1 76.25 13 ASN B C 1
ATOM 3731 O O . ASN B 1 13 ? -37.469 -14.344 -12.703 1 76.25 13 ASN B O 1
ATOM 3735 N N . GLY B 1 14 ? -37.938 -13.398 -10.742 1 77.5 14 GLY B N 1
ATOM 3736 C CA . GLY B 1 14 ? -38.219 -12.109 -11.344 1 77.5 14 GLY B CA 1
ATOM 3737 C C . GLY B 1 14 ? -37 -11.438 -11.945 1 77.5 14 GLY B C 1
ATOM 3738 O O . GLY B 1 14 ? -37.094 -10.812 -13 1 77.5 14 GLY B O 1
ATOM 3739 N N . ILE B 1 15 ? -35.938 -11.641 -11.266 1 72.75 15 ILE B N 1
ATOM 3740 C CA . ILE B 1 15 ? -34.688 -11.094 -11.773 1 72.75 15 ILE B CA 1
ATOM 3741 C C . ILE B 1 15 ? -34.281 -11.852 -13.031 1 72.75 15 ILE B C 1
ATOM 3743 O O . ILE B 1 15 ? -33.938 -11.25 -14.047 1 72.75 15 ILE B O 1
ATOM 3747 N N . SER B 1 16 ? -34.375 -13.102 -13.031 1 66.94 16 SER B N 1
ATOM 3748 C CA . SER B 1 16 ? -34 -13.969 -14.148 1 66.94 16 SER B CA 1
ATOM 3749 C C . SER B 1 16 ? -34.938 -13.758 -15.336 1 66.94 16 SER B C 1
ATOM 3751 O O . SER B 1 16 ? -34.5 -13.859 -16.484 1 66.94 16 SER B O 1
ATOM 3753 N N . ALA B 1 17 ? -36.219 -13.469 -15.094 1 67.31 17 ALA B N 1
ATOM 3754 C CA . ALA B 1 17 ? -37.219 -13.281 -16.125 1 67.31 17 ALA B CA 1
ATOM 3755 C C . ALA B 1 17 ? -37.219 -11.844 -16.641 1 67.31 17 ALA B C 1
ATOM 3757 O O . ALA B 1 17 ? -37.969 -11.508 -17.562 1 67.31 17 ALA B O 1
ATOM 3758 N N . GLY B 1 18 ? -36.219 -11.125 -15.922 1 69.62 18 GLY B N 1
ATOM 3759 C CA . GLY B 1 18 ? -36.125 -9.742 -16.344 1 69.62 18 GLY B CA 1
ATOM 3760 C C . GLY B 1 18 ? -37.219 -8.867 -15.789 1 69.62 18 GLY B C 1
ATOM 3761 O O . GLY B 1 18 ? -37.375 -7.715 -16.203 1 69.62 18 GLY B O 1
ATOM 3762 N N . ASN B 1 19 ? -38.125 -9.336 -14.945 1 72.75 19 ASN B N 1
ATOM 3763 C CA . ASN B 1 19 ? -39.188 -8.562 -14.352 1 72.75 19 ASN B CA 1
ATOM 3764 C C . ASN B 1 19 ? -38.688 -7.543 -13.344 1 72.75 19 ASN B C 1
ATOM 3766 O O . ASN B 1 19 ? -39.281 -6.504 -13.125 1 72.75 19 ASN B O 1
ATOM 3770 N N . PHE B 1 20 ? -37.531 -7.965 -12.727 1 73.94 20 PHE B N 1
ATOM 3771 C CA . PHE B 1 20 ? -36.875 -7.055 -11.805 1 73.94 20 PHE B CA 1
ATOM 3772 C C . PHE B 1 20 ? -35.469 -6.684 -12.32 1 73.94 20 PHE B C 1
ATOM 3774 O O . PHE B 1 20 ? -34.656 -7.559 -12.555 1 73.94 20 PHE B O 1
ATOM 3781 N N . THR B 1 21 ? -35.344 -5.496 -12.672 1 65.12 21 THR B N 1
ATOM 3782 C CA . THR B 1 21 ? -34.125 -5.047 -13.289 1 65.12 21 THR B CA 1
ATOM 3783 C C . THR B 1 21 ? -33.375 -4.074 -12.375 1 65.12 21 THR B C 1
ATOM 3785 O O . THR B 1 21 ? -33.969 -3.52 -11.445 1 65.12 21 THR B O 1
ATOM 3788 N N . TYR B 1 22 ? -32.094 -3.885 -12.812 1 63.03 22 TYR B N 1
ATOM 3789 C CA . TYR B 1 22 ? -31.234 -2.945 -12.086 1 63.03 22 TYR B CA 1
ATOM 3790 C C . TYR B 1 22 ? -31.859 -1.554 -12.07 1 63.03 22 TYR B C 1
ATOM 3792 O O . TYR B 1 22 ? -32.469 -1.124 -13.055 1 63.03 22 TYR B O 1
ATOM 3800 N N . LYS B 1 23 ? -31.859 -0.884 -10.906 1 58.06 23 LYS B N 1
ATOM 3801 C CA . LYS B 1 23 ? -32.344 0.471 -10.672 1 58.06 23 LYS B CA 1
ATOM 3802 C C . LYS B 1 23 ? -33.875 0.502 -10.594 1 58.06 23 LYS B C 1
ATOM 3804 O O . LYS B 1 23 ? -34.469 1.572 -10.477 1 58.06 23 LYS B O 1
ATOM 3809 N N . LYS B 1 24 ? -34.531 -0.69 -10.719 1 66.25 24 LYS B N 1
ATOM 3810 C CA . LYS B 1 24 ? -36 -0.668 -10.531 1 66.25 24 LYS B CA 1
ATOM 3811 C C . LYS B 1 24 ? -36.375 -1.134 -9.125 1 66.25 24 LYS B C 1
ATOM 3813 O O . LYS B 1 24 ? -35.75 -2.066 -8.594 1 66.25 24 LYS B O 1
ATOM 3818 N N . LYS B 1 25 ? -37.375 -0.5 -8.625 1 73.44 25 LYS B N 1
ATOM 3819 C CA . LYS B 1 25 ? -37.906 -0.77 -7.281 1 73.44 25 LYS B CA 1
ATOM 3820 C C . LYS B 1 25 ? -38.562 -2.143 -7.211 1 73.44 25 LYS B C 1
ATOM 3822 O O . LYS B 1 25 ? -39.375 -2.488 -8.062 1 73.44 25 LYS B O 1
ATOM 3827 N N . LEU B 1 26 ? -38.094 -2.906 -6.266 1 80.06 26 LEU B N 1
ATOM 3828 C CA . LEU B 1 26 ? -38.75 -4.191 -6.016 1 80.06 26 LEU B CA 1
ATOM 3829 C C . LEU B 1 26 ? -40.094 -3.994 -5.34 1 80.06 26 LEU B C 1
ATOM 3831 O O . LEU B 1 26 ? -40.344 -2.938 -4.762 1 80.06 26 LEU B O 1
ATOM 3835 N N . PRO B 1 27 ? -41 -4.953 -5.422 1 81.56 27 PRO B N 1
ATOM 3836 C CA . PRO B 1 27 ? -42.281 -4.832 -4.73 1 81.56 27 PRO B CA 1
ATOM 3837 C C . PRO B 1 27 ? -42.125 -4.496 -3.25 1 81.56 27 PRO B C 1
ATOM 3839 O O . PRO B 1 27 ? -41.188 -4.988 -2.594 1 81.56 27 PRO B O 1
ATOM 3842 N N . SER B 1 28 ? -42.875 -3.605 -2.797 1 79.62 28 SER B N 1
ATOM 3843 C CA . SER B 1 28 ? -42.812 -3.164 -1.407 1 79.62 28 SER B CA 1
ATOM 3844 C C . SER B 1 28 ? -43.031 -4.324 -0.448 1 79.62 28 SER B C 1
ATOM 3846 O O . SER B 1 28 ? -43.656 -5.328 -0.82 1 79.62 28 SER B O 1
ATOM 3848 N N . ILE B 1 29 ? -42.594 -4.199 0.736 1 82.69 29 ILE B N 1
ATOM 3849 C CA . ILE B 1 29 ? -42.75 -5.195 1.789 1 82.69 29 ILE B CA 1
ATOM 3850 C C . ILE B 1 29 ? -44.25 -5.523 1.969 1 82.69 29 ILE B C 1
ATOM 3852 O O . ILE B 1 29 ? -44.594 -6.688 2.129 1 82.69 29 ILE B O 1
ATOM 3856 N N . ARG B 1 30 ? -45.031 -4.512 1.882 1 80.75 30 ARG B N 1
ATOM 3857 C CA . ARG B 1 30 ? -46.5 -4.688 2.041 1 80.75 30 ARG B CA 1
ATOM 3858 C C . ARG B 1 30 ? -47.062 -5.461 0.867 1 80.75 30 ARG B C 1
ATOM 3860 O O . ARG B 1 30 ? -47.938 -6.332 1.056 1 80.75 30 ARG B O 1
ATOM 3867 N N . THR B 1 31 ? -46.594 -5.16 -0.354 1 84.5 31 THR B N 1
ATOM 3868 C CA . THR B 1 31 ? -47.062 -5.836 -1.559 1 84.5 31 THR B CA 1
ATOM 3869 C C . THR B 1 31 ? -46.719 -7.316 -1.526 1 84.5 31 THR B C 1
ATOM 3871 O O . THR B 1 31 ? -47.531 -8.172 -1.848 1 84.5 31 THR B O 1
ATOM 3874 N N . ILE B 1 32 ? -45.531 -7.656 -1.12 1 84.69 32 ILE B N 1
ATOM 3875 C CA . ILE B 1 32 ? -45.062 -9.031 -1.066 1 84.69 32 ILE B CA 1
ATOM 3876 C C . ILE B 1 32 ? -45.781 -9.789 0.038 1 84.69 32 ILE B C 1
ATOM 3878 O O . ILE B 1 32 ? -46.156 -10.953 -0.137 1 84.69 32 ILE B O 1
ATOM 3882 N N . SER B 1 33 ? -45.938 -9.047 1.081 1 88.44 33 SER B N 1
ATOM 3883 C CA . SER B 1 33 ? -46.719 -9.648 2.166 1 88.44 33 SER B CA 1
ATOM 3884 C C . SER B 1 33 ? -48.094 -10.07 1.694 1 88.44 33 SER B C 1
ATOM 3886 O O . SER B 1 33 ? -48.562 -11.164 2.029 1 88.44 33 SER B O 1
ATOM 3888 N N . GLN B 1 34 ? -48.719 -9.273 0.923 1 84.94 34 GLN B N 1
ATOM 3889 C CA . GLN B 1 34 ? -50.031 -9.562 0.384 1 84.94 34 GLN B CA 1
ATOM 3890 C C . GLN B 1 34 ? -49.969 -10.672 -0.662 1 84.94 34 GLN B C 1
ATOM 3892 O O . GLN B 1 34 ? -50.812 -11.57 -0.667 1 84.94 34 GLN B O 1
ATOM 3897 N N . LEU B 1 35 ? -48.969 -10.633 -1.459 1 82.75 35 LEU B N 1
ATOM 3898 C CA . LEU B 1 35 ? -48.812 -11.57 -2.568 1 82.75 35 LEU B CA 1
ATOM 3899 C C . LEU B 1 35 ? -48.594 -12.992 -2.055 1 82.75 35 LEU B C 1
ATOM 3901 O O . LEU B 1 35 ? -49.125 -13.945 -2.635 1 82.75 35 LEU B O 1
ATOM 3905 N N . PHE B 1 36 ? -47.906 -13.078 -0.925 1 83.62 36 PHE B N 1
ATOM 3906 C CA . PHE B 1 36 ? -47.531 -14.391 -0.426 1 83.62 36 PHE B CA 1
ATOM 3907 C C . PHE B 1 36 ? -48.281 -14.727 0.858 1 83.62 36 PHE B C 1
ATOM 3909 O O . PHE B 1 36 ? -48 -15.742 1.493 1 83.62 36 PHE B O 1
ATOM 3916 N N . ASN B 1 37 ? -49.188 -13.742 1.23 1 85.75 37 ASN B N 1
ATOM 3917 C CA . ASN B 1 37 ? -50 -13.914 2.416 1 85.75 37 ASN B CA 1
ATOM 3918 C C . ASN B 1 37 ? -49.188 -14.297 3.635 1 85.75 37 ASN B C 1
ATOM 3920 O O . ASN B 1 37 ? -49.438 -15.336 4.254 1 85.75 37 ASN B O 1
ATOM 3924 N N . CYS B 1 38 ? -48.188 -13.445 3.865 1 84.56 38 CYS B N 1
ATOM 3925 C CA . CYS B 1 38 ? -47.344 -13.695 5.012 1 84.56 38 CYS B CA 1
ATOM 3926 C C . CYS B 1 38 ? -47.094 -12.422 5.809 1 84.56 38 CYS B C 1
ATOM 3928 O O . CYS B 1 38 ? -47.5 -11.336 5.387 1 84.56 38 CYS B O 1
ATOM 3930 N N . SER B 1 39 ? -46.531 -12.562 6.996 1 81.69 39 SER B N 1
ATOM 3931 C CA . SER B 1 39 ? -46.281 -11.414 7.867 1 81.69 39 SER B CA 1
ATOM 3932 C C . SER B 1 39 ? -45.188 -10.516 7.297 1 81.69 39 SER B C 1
ATOM 3934 O O . SER B 1 39 ? -44.375 -10.961 6.496 1 81.69 39 SER B O 1
ATOM 3936 N N . ILE B 1 40 ? -45.312 -9.344 7.742 1 81.75 40 ILE B N 1
ATOM 3937 C CA . ILE B 1 40 ? -44.281 -8.367 7.383 1 81.75 40 ILE B CA 1
ATOM 3938 C C . ILE B 1 40 ? -42.906 -8.867 7.84 1 81.75 40 ILE B C 1
ATOM 3940 O O . ILE B 1 40 ? -41.906 -8.688 7.137 1 81.75 40 ILE B O 1
ATOM 3944 N N . GLY B 1 41 ? -42.875 -9.461 8.859 1 81.75 41 GLY B N 1
ATOM 3945 C CA . GLY B 1 41 ? -41.656 -10.016 9.383 1 81.75 41 GLY B CA 1
ATOM 3946 C C . GLY B 1 41 ? -41.031 -11.062 8.484 1 81.75 41 GLY B C 1
ATOM 3947 O O . GLY B 1 41 ? -39.812 -11.102 8.305 1 81.75 41 GLY B O 1
ATOM 3948 N N . THR B 1 42 ? -41.812 -11.828 7.969 1 80.5 42 THR B N 1
ATOM 3949 C CA . THR B 1 42 ? -41.375 -12.859 7.039 1 80.5 42 THR B CA 1
ATOM 3950 C C . THR B 1 42 ? -40.781 -12.242 5.773 1 80.5 42 THR B C 1
ATOM 3952 O O . THR B 1 42 ? -39.781 -12.711 5.262 1 80.5 42 THR B O 1
ATOM 3955 N N . VAL B 1 43 ? -41.438 -11.227 5.273 1 83.25 43 VAL B N 1
ATOM 3956 C CA . VAL B 1 43 ? -40.938 -10.523 4.086 1 83.25 43 VAL B CA 1
ATOM 3957 C C . VAL B 1 43 ? -39.625 -9.852 4.395 1 83.25 43 VAL B C 1
ATOM 3959 O O . VAL B 1 43 ? -38.688 -9.938 3.598 1 83.25 43 VAL B O 1
ATOM 3962 N N . LEU B 1 44 ? -39.625 -9.32 5.523 1 80.06 44 LEU B N 1
ATOM 3963 C CA . LEU B 1 44 ? -38.375 -8.656 5.926 1 80.06 44 LEU B CA 1
ATOM 3964 C C . LEU B 1 44 ? -37.219 -9.656 6.043 1 80.06 44 LEU B C 1
ATOM 3966 O O . LEU B 1 44 ? -36.094 -9.359 5.66 1 80.06 44 LEU B O 1
ATOM 3970 N N . LYS B 1 45 ? -37.531 -10.734 6.477 1 79.69 45 LYS B N 1
ATOM 3971 C CA . LYS B 1 45 ? -36.562 -11.812 6.535 1 79.69 45 LYS B CA 1
ATOM 3972 C C . LYS B 1 45 ? -36.031 -12.164 5.145 1 79.69 45 LYS B C 1
ATOM 3974 O O . LYS B 1 45 ? -34.844 -12.375 4.961 1 79.69 45 LYS B O 1
ATOM 3979 N N . ALA B 1 46 ? -36.875 -12.258 4.184 1 80.56 46 ALA B N 1
ATOM 3980 C CA . ALA B 1 46 ? -36.5 -12.547 2.803 1 80.56 46 ALA B CA 1
ATOM 3981 C C . ALA B 1 46 ? -35.625 -11.43 2.225 1 80.56 46 ALA B C 1
ATOM 3983 O O . ALA B 1 46 ? -34.594 -11.695 1.625 1 80.56 46 ALA B O 1
ATOM 3984 N N . TYR B 1 47 ? -36.094 -10.266 2.377 1 79.19 47 TYR B N 1
ATOM 3985 C CA . TYR B 1 47 ? -35.375 -9.133 1.816 1 79.19 47 TYR B CA 1
ATOM 3986 C C . TYR B 1 47 ? -34.031 -8.93 2.531 1 79.19 47 TYR B C 1
ATOM 3988 O O . TYR B 1 47 ? -33.031 -8.555 1.909 1 79.19 47 TYR B O 1
ATOM 3996 N N . ASP B 1 48 ? -34.188 -9.281 3.801 1 74.31 48 ASP B N 1
ATOM 3997 C CA . ASP B 1 48 ? -32.938 -9.258 4.566 1 74.31 48 ASP B CA 1
ATOM 3998 C C . ASP B 1 48 ? -31.938 -10.281 4.027 1 74.31 48 ASP B C 1
ATOM 4000 O O . ASP B 1 48 ? -30.75 -9.992 3.895 1 74.31 48 ASP B O 1
ATOM 4004 N N . LYS B 1 49 ? -32.438 -11.438 3.711 1 72.56 49 LYS B N 1
ATOM 4005 C CA . LYS B 1 49 ? -31.609 -12.469 3.096 1 72.56 49 LYS B CA 1
ATOM 4006 C C . LYS B 1 49 ? -31.141 -12.039 1.713 1 72.56 49 LYS B C 1
ATOM 4008 O O . LYS B 1 49 ? -29.969 -12.227 1.369 1 72.56 49 LYS B O 1
ATOM 4013 N N . LEU B 1 50 ? -31.938 -11.523 0.898 1 73.81 50 LEU B N 1
ATOM 4014 C CA . LEU B 1 50 ? -31.594 -11.023 -0.43 1 73.81 50 LEU B CA 1
ATOM 4015 C C . LEU B 1 50 ? -30.578 -9.898 -0.342 1 73.81 50 LEU B C 1
ATOM 4017 O O . LEU B 1 50 ? -29.672 -9.812 -1.184 1 73.81 50 LEU B O 1
ATOM 4021 N N . GLU B 1 51 ? -30.812 -9.094 0.627 1 69.69 51 GLU B N 1
ATOM 4022 C CA . GLU B 1 51 ? -29.875 -8.008 0.862 1 69.69 51 GLU B CA 1
ATOM 4023 C C . GLU B 1 51 ? -28.516 -8.547 1.293 1 69.69 51 GLU B C 1
ATOM 4025 O O . GLU B 1 51 ? -27.469 -8.102 0.792 1 69.69 51 GLU B O 1
ATOM 4030 N N . LYS B 1 52 ? -28.562 -9.531 2.045 1 63.84 52 LYS B N 1
ATOM 4031 C CA . LYS B 1 52 ? -27.359 -10.195 2.521 1 63.84 52 LYS B CA 1
ATOM 4032 C C . LYS B 1 52 ? -26.641 -10.906 1.381 1 63.84 52 LYS B C 1
ATOM 4034 O O . LYS B 1 52 ? -25.406 -10.977 1.361 1 63.84 52 LYS B O 1
ATOM 4039 N N . ASP B 1 53 ? -27.469 -11.367 0.432 1 59.72 53 ASP B N 1
ATOM 4040 C CA . ASP B 1 53 ? -26.953 -12.047 -0.754 1 59.72 53 ASP B CA 1
ATOM 4041 C C . ASP B 1 53 ? -26.578 -11.047 -1.843 1 59.72 53 ASP B C 1
ATOM 4043 O O . ASP B 1 53 ? -26.281 -11.438 -2.975 1 59.72 53 ASP B O 1
ATOM 4047 N N . ASN B 1 54 ? -26.594 -9.875 -1.459 1 58.91 54 ASN B N 1
ATOM 4048 C CA . ASN B 1 54 ? -26.281 -8.758 -2.35 1 58.91 54 ASN B CA 1
ATOM 4049 C C . ASN B 1 54 ? -27.141 -8.797 -3.613 1 58.91 54 ASN B C 1
ATOM 4051 O O . ASN B 1 54 ? -26.641 -8.547 -4.711 1 58.91 54 ASN B O 1
ATOM 4055 N N . ILE B 1 55 ? -28.172 -9.195 -3.529 1 65.69 55 ILE B N 1
ATOM 4056 C CA . ILE B 1 55 ? -29.125 -9.227 -4.641 1 65.69 55 ILE B CA 1
ATOM 4057 C C . ILE B 1 55 ? -29.953 -7.949 -4.648 1 65.69 55 ILE B C 1
ATOM 4059 O O . ILE B 1 55 ? -30.219 -7.379 -5.711 1 65.69 55 ILE B O 1
ATOM 4063 N N . VAL B 1 56 ? -30.328 -7.539 -3.354 1 71 56 VAL B N 1
ATOM 4064 C CA . VAL B 1 56 ? -31.156 -6.336 -3.246 1 71 56 VAL B CA 1
ATOM 4065 C C . VAL B 1 56 ? -30.531 -5.375 -2.234 1 71 56 VAL B C 1
ATOM 4067 O O . VAL B 1 56 ? -29.734 -5.781 -1.395 1 71 56 VAL B O 1
ATOM 4070 N N . TYR B 1 57 ? -30.719 -4.074 -2.406 1 65.38 57 TYR B N 1
ATOM 4071 C CA . TYR B 1 57 ? -30.312 -3.098 -1.401 1 65.38 57 TYR B CA 1
ATOM 4072 C C . TYR B 1 57 ? -31.484 -2.213 -0.997 1 65.38 57 TYR B C 1
ATOM 4074 O O . TYR B 1 57 ? -32.312 -1.872 -1.829 1 65.38 57 TYR B O 1
ATOM 4082 N N . PRO B 1 58 ? -31.578 -2.002 0.42 1 65.38 58 PRO B N 1
ATOM 4083 C CA . PRO B 1 58 ? -32.656 -1.118 0.872 1 65.38 58 PRO B CA 1
ATOM 4084 C C . PRO B 1 58 ? -32.375 0.357 0.613 1 65.38 58 PRO B C 1
ATOM 4086 O O . PRO B 1 58 ? -31.203 0.775 0.677 1 65.38 58 PRO B O 1
ATOM 4089 N N . SER B 1 59 ? -33.312 1.073 0.04 1 59.72 59 SER B N 1
ATOM 4090 C CA . SER B 1 59 ? -33.281 2.529 -0.061 1 59.72 59 SER B CA 1
ATOM 4091 C C . SER B 1 59 ? -34.219 3.164 0.948 1 59.72 59 SER B C 1
ATOM 4093 O O . SER B 1 59 ? -35.406 2.811 1.006 1 59.72 59 SER B O 1
ATOM 4095 N N . PRO B 1 60 ? -33.75 4.035 1.83 1 55.81 60 PRO B N 1
ATOM 4096 C CA . PRO B 1 60 ? -34.625 4.645 2.824 1 55.81 60 PRO B CA 1
ATOM 4097 C C . PRO B 1 60 ? -35.844 5.336 2.193 1 55.81 60 PRO B C 1
ATOM 4099 O O . PRO B 1 60 ? -35.688 6.105 1.242 1 55.81 60 PRO B O 1
ATOM 4102 N N . LYS B 1 61 ? -37.062 5.031 2.783 1 59.44 61 LYS B N 1
ATOM 4103 C CA . LYS B 1 61 ? -38.406 5.551 2.475 1 59.44 61 LYS B CA 1
ATOM 4104 C C . LYS B 1 61 ? -38.812 5.215 1.042 1 59.44 61 LYS B C 1
ATOM 4106 O O . LYS B 1 61 ? -39.781 5.746 0.529 1 59.44 61 LYS B O 1
ATOM 4111 N N . SER B 1 62 ? -37.906 4.398 0.311 1 62.69 62 SER B N 1
ATOM 4112 C CA . SER B 1 62 ? -38.25 4.113 -1.079 1 62.69 62 SER B CA 1
ATOM 4113 C C . SER B 1 62 ? -38.438 2.617 -1.305 1 62.69 62 SER B C 1
ATOM 4115 O O . SER B 1 62 ? -39.031 2.205 -2.305 1 62.69 62 SER B O 1
ATOM 4117 N N . GLY B 1 63 ? -37.875 1.782 -0.497 1 69.25 63 GLY B N 1
ATOM 4118 C CA . GLY B 1 63 ? -38.031 0.343 -0.632 1 69.25 63 GLY B CA 1
ATOM 4119 C C . GLY B 1 63 ? -36.75 -0.37 -0.974 1 69.25 63 GLY B C 1
ATOM 4120 O O . GLY B 1 63 ? -35.656 0.127 -0.674 1 69.25 63 GLY B O 1
ATOM 4121 N N . TYR B 1 64 ? -36.781 -1.595 -1.511 1 76.12 64 TYR B N 1
ATOM 4122 C CA . TYR B 1 64 ? -35.656 -2.436 -1.873 1 76.12 64 TYR B CA 1
ATOM 4123 C C . TYR B 1 64 ? -35.406 -2.387 -3.375 1 76.12 64 TYR B C 1
ATOM 4125 O O . TYR B 1 64 ? -36.344 -2.324 -4.172 1 76.12 64 TYR B O 1
ATOM 4133 N N . TYR B 1 65 ? -34.156 -2.316 -3.787 1 72 65 TYR B N 1
ATOM 4134 C CA . TYR B 1 65 ? -33.719 -2.291 -5.18 1 72 65 TYR B CA 1
ATOM 4135 C C . TYR B 1 65 ? -32.75 -3.432 -5.473 1 72 65 TYR B C 1
ATOM 4137 O O . TYR B 1 65 ? -32.094 -3.939 -4.562 1 72 65 TYR B O 1
ATOM 4145 N N . LEU B 1 66 ? -32.812 -3.875 -6.742 1 62.97 66 LEU B N 1
ATOM 4146 C CA . LEU B 1 66 ? -31.859 -4.887 -7.195 1 62.97 66 LEU B CA 1
ATOM 4147 C C . LEU B 1 66 ? -30.453 -4.309 -7.312 1 62.97 66 LEU B C 1
ATOM 4149 O O . LEU B 1 66 ? -30.281 -3.189 -7.801 1 62.97 66 LEU B O 1
ATOM 4153 N N . LEU B 1 67 ? -29.484 -4.922 -6.715 1 55.91 67 LEU B N 1
ATOM 4154 C CA . LEU B 1 67 ? -28.094 -4.523 -6.902 1 55.91 67 LEU B CA 1
ATOM 4155 C C . LEU B 1 67 ? -27.641 -4.797 -8.336 1 55.91 67 LEU B C 1
ATOM 4157 O O . LEU B 1 67 ? -28.062 -5.777 -8.945 1 55.91 67 LEU B O 1
ATOM 4161 N N . GLU B 1 68 ? -26.953 -3.953 -8.953 1 45.69 68 GLU B N 1
ATOM 4162 C CA . GLU B 1 68 ? -26.547 -4.098 -10.352 1 45.69 68 GLU B CA 1
ATOM 4163 C C . GLU B 1 68 ? -25.969 -5.488 -10.617 1 45.69 68 GLU B C 1
ATOM 4165 O O . GLU B 1 68 ? -26.297 -6.117 -11.625 1 45.69 68 GLU B O 1
ATOM 4170 N N . ASP B 1 69 ? -24.844 -5.773 -9.984 1 41.16 69 ASP B N 1
ATOM 4171 C CA . ASP B 1 69 ? -24.078 -6.965 -10.352 1 41.16 69 ASP B CA 1
ATOM 4172 C C . ASP B 1 69 ? -24.719 -8.227 -9.773 1 41.16 69 ASP B C 1
ATOM 4174 O O . ASP B 1 69 ? -24.047 -9.25 -9.625 1 41.16 69 ASP B O 1
ATOM 4178 N N . PHE B 1 70 ? -25.844 -8.125 -9.203 1 36.94 70 PHE B N 1
ATOM 4179 C CA . PHE B 1 70 ? -26.438 -9.391 -8.781 1 36.94 70 PHE B CA 1
ATOM 4180 C C . PHE B 1 70 ? -26.609 -10.328 -9.969 1 36.94 70 PHE B C 1
ATOM 4182 O O . PHE B 1 70 ? -27.531 -10.164 -10.773 1 36.94 70 PHE B O 1
ATOM 4189 N N . HIS B 1 71 ? -25.609 -10.648 -10.594 1 34.56 71 HIS B N 1
ATOM 4190 C CA . HIS B 1 71 ? -25.828 -11.828 -11.422 1 34.56 71 HIS B CA 1
ATOM 4191 C C . HIS B 1 71 ? -26.625 -12.891 -10.672 1 34.56 71 HIS B C 1
ATOM 4193 O O . HIS B 1 71 ? -26.406 -13.094 -9.477 1 34.56 71 HIS B O 1
ATOM 4199 N N . ASN B 1 72 ? -27.828 -13.102 -10.914 1 32.75 72 ASN B N 1
ATOM 4200 C CA . ASN B 1 72 ? -28.625 -14.297 -10.648 1 32.75 72 ASN B CA 1
ATOM 4201 C C . ASN B 1 72 ? -27.734 -15.5 -10.32 1 32.75 72 ASN B C 1
ATOM 4203 O O . ASN B 1 72 ? -27.047 -16.016 -11.195 1 32.75 72 ASN B O 1
ATOM 4207 N N . THR B 1 73 ? -27.312 -15.648 -9.211 1 32.34 73 THR B N 1
ATOM 4208 C CA . THR B 1 73 ? -26.797 -16.984 -8.891 1 32.34 73 THR B CA 1
ATOM 4209 C C . THR B 1 73 ? -27.797 -18.062 -9.305 1 32.34 73 THR B C 1
ATOM 4211 O O . THR B 1 73 ? -27.531 -19.25 -9.141 1 32.34 73 THR B O 1
ATOM 4214 N N . ASN B 1 74 ? -29.094 -17.891 -9.094 1 31.84 74 ASN B N 1
ATOM 4215 C CA . ASN B 1 74 ? -29.906 -19.062 -9.336 1 31.84 74 ASN B CA 1
ATOM 4216 C C . ASN B 1 74 ? -29.766 -19.562 -10.773 1 31.84 74 ASN B C 1
ATOM 4218 O O . ASN B 1 74 ? -30.391 -20.547 -11.164 1 31.84 74 ASN B O 1
ATOM 4222 N N . SER B 1 75 ? -30.422 -18.703 -11.742 1 32.12 75 SER B N 1
ATOM 4223 C CA . SER B 1 75 ? -30.828 -19.547 -12.867 1 32.12 75 SER B CA 1
ATOM 4224 C C . SER B 1 75 ? -29.734 -20.531 -13.234 1 32.12 75 SER B C 1
ATOM 4226 O O . SER B 1 75 ? -28.609 -20.438 -12.742 1 32.12 75 SER B O 1
ATOM 4228 N N . THR B 1 76 ? -29.703 -20.766 -14.648 1 33.66 76 THR B N 1
ATOM 4229 C CA . THR B 1 76 ? -28.922 -21.719 -15.414 1 33.66 76 THR B CA 1
ATOM 4230 C C . THR B 1 76 ? -27.453 -21.688 -14.984 1 33.66 76 THR B C 1
ATOM 4232 O O . THR B 1 76 ? -27 -20.703 -14.398 1 33.66 76 THR B O 1
ATOM 4235 N N . ASN B 1 77 ? -26.562 -22.766 -15.32 1 39.59 77 ASN B N 1
ATOM 4236 C CA . ASN B 1 77 ? -25.391 -23.609 -15.609 1 39.59 77 ASN B CA 1
ATOM 4237 C C . ASN B 1 77 ? -24.234 -22.766 -16.141 1 39.59 77 ASN B C 1
ATOM 4239 O O . ASN B 1 77 ? -23.281 -23.312 -16.688 1 39.59 77 ASN B O 1
ATOM 4243 N N . ASN B 1 78 ? -24.484 -21.578 -16.562 1 49.28 78 ASN B N 1
ATOM 4244 C CA . ASN B 1 78 ? -23.391 -21 -17.344 1 49.28 78 ASN B CA 1
ATOM 4245 C C . ASN B 1 78 ? -22.359 -20.344 -16.438 1 49.28 78 ASN B C 1
ATOM 4247 O O . ASN B 1 78 ? -22.094 -19.141 -16.547 1 49.28 78 ASN B O 1
ATOM 4251 N N . THR B 1 79 ? -22.156 -20.766 -15.266 1 74.62 79 THR B N 1
ATOM 4252 C CA . THR B 1 79 ? -21.109 -20.344 -14.344 1 74.62 79 THR B CA 1
ATOM 4253 C C . THR B 1 79 ? -19.75 -20.328 -15.039 1 74.62 79 THR B C 1
ATOM 4255 O O . THR B 1 79 ? -19.359 -21.312 -15.664 1 74.62 79 THR B O 1
ATOM 4258 N N . ILE B 1 80 ? -19.344 -19.094 -15.172 1 89.06 80 ILE B N 1
ATOM 4259 C CA . ILE B 1 80 ? -18.016 -18.969 -15.766 1 89.06 80 ILE B CA 1
ATOM 4260 C C . ILE B 1 80 ? -17.031 -19.859 -15.016 1 89.06 80 ILE B C 1
ATOM 4262 O O . ILE B 1 80 ? -17 -19.875 -13.781 1 89.06 80 ILE B O 1
ATOM 4266 N N . ILE B 1 81 ? -16.5 -20.875 -15.734 1 95.44 81 ILE B N 1
ATOM 4267 C CA . ILE B 1 81 ? -15.367 -21.625 -15.211 1 95.44 81 ILE B CA 1
ATOM 4268 C C . ILE B 1 81 ? -14.094 -20.797 -15.359 1 95.44 81 ILE B C 1
ATOM 4270 O O . ILE B 1 81 ? -13.625 -20.562 -16.484 1 95.44 81 ILE B O 1
ATOM 4274 N N . ASP B 1 82 ? -13.555 -20.344 -14.242 1 94.62 82 ASP B N 1
ATOM 4275 C CA . ASP B 1 82 ? -12.438 -19.406 -14.266 1 94.62 82 ASP B CA 1
ATOM 4276 C C . ASP B 1 82 ? -11.109 -20.125 -14.047 1 94.62 82 ASP B C 1
ATOM 4278 O O . ASP B 1 82 ? -10.656 -20.266 -12.914 1 94.62 82 ASP B O 1
ATOM 4282 N N . PHE B 1 83 ? -10.398 -20.438 -15.164 1 97.25 83 PHE B N 1
ATOM 4283 C CA . PHE B 1 83 ? -9.078 -21.047 -15.102 1 97.25 83 PHE B CA 1
ATOM 4284 C C . PHE B 1 83 ? -7.988 -19.984 -15.078 1 97.25 83 PHE B C 1
ATOM 4286 O O . PHE B 1 83 ? -6.801 -20.297 -15.203 1 97.25 83 PHE B O 1
ATOM 4293 N N . SER B 1 84 ? -8.43 -18.703 -14.914 1 94.38 84 SER B N 1
ATOM 4294 C CA . SER B 1 84 ? -7.469 -17.609 -15.008 1 94.38 84 SER B CA 1
ATOM 4295 C C . SER B 1 84 ? -7.027 -17.141 -13.625 1 94.38 84 SER B C 1
ATOM 4297 O O . SER B 1 84 ? -6.023 -16.438 -13.492 1 94.38 84 SER B O 1
ATOM 4299 N N . SER B 1 85 ? -7.676 -17.531 -12.641 1 85.38 85 SER B N 1
ATOM 4300 C CA . SER B 1 85 ? -7.574 -16.906 -11.328 1 85.38 85 SER B CA 1
ATOM 4301 C C . SER B 1 85 ? -6.309 -17.344 -10.602 1 85.38 85 SER B C 1
ATOM 4303 O O . SER B 1 85 ? -5.801 -18.438 -10.836 1 85.38 85 SER B O 1
ATOM 4305 N N . GLY B 1 86 ? -5.773 -16.453 -9.828 1 84.19 86 GLY B N 1
ATOM 4306 C CA . GLY B 1 86 ? -4.734 -16.797 -8.867 1 84.19 86 GLY B CA 1
ATOM 4307 C C . GLY B 1 86 ? -5.176 -16.625 -7.426 1 84.19 86 GLY B C 1
ATOM 4308 O O . GLY B 1 86 ? -4.34 -16.531 -6.523 1 84.19 86 GLY B O 1
ATOM 4309 N N . VAL B 1 87 ? -6.422 -16.594 -7.238 1 81.75 87 VAL B N 1
ATOM 4310 C CA . VAL B 1 87 ? -6.996 -16.359 -5.918 1 81.75 87 VAL B CA 1
ATOM 4311 C C . VAL B 1 87 ? -7.59 -17.672 -5.383 1 81.75 87 VAL B C 1
ATOM 4313 O O . VAL B 1 87 ? -8.211 -18.422 -6.129 1 81.75 87 VAL B O 1
ATOM 4316 N N . PRO B 1 88 ? -7.367 -17.891 -4.148 1 83.12 88 PRO B N 1
ATOM 4317 C CA . PRO B 1 88 ? -7.957 -19.109 -3.568 1 83.12 88 PRO B CA 1
ATOM 4318 C C . PRO B 1 88 ? -9.484 -19.109 -3.646 1 83.12 88 PRO B C 1
ATOM 4320 O O . PRO B 1 88 ? -10.102 -18.062 -3.824 1 83.12 88 PRO B O 1
ATOM 4323 N N . ASP B 1 89 ? -9.992 -20.25 -3.486 1 81.88 89 ASP B N 1
ATOM 4324 C CA . ASP B 1 89 ? -11.438 -20.438 -3.459 1 81.88 89 ASP B CA 1
ATOM 4325 C C . ASP B 1 89 ? -12.07 -19.688 -2.287 1 81.88 89 ASP B C 1
ATOM 4327 O O . ASP B 1 89 ? -11.734 -19.953 -1.128 1 81.88 89 ASP B O 1
ATOM 4331 N N . ILE B 1 90 ? -12.992 -18.891 -2.547 1 78.44 90 ILE B N 1
ATOM 4332 C CA . ILE B 1 90 ? -13.617 -18.016 -1.562 1 78.44 90 ILE B CA 1
ATOM 4333 C C . ILE B 1 90 ? -14.289 -18.859 -0.475 1 78.44 90 ILE B C 1
ATOM 4335 O O . ILE B 1 90 ? -14.312 -18.453 0.693 1 78.44 90 ILE B O 1
ATOM 4339 N N . GLU B 1 91 ? -14.773 -19.984 -0.877 1 78.94 91 GLU B N 1
ATOM 4340 C CA . GLU B 1 91 ? -15.492 -20.844 0.055 1 78.94 91 GLU B CA 1
ATOM 4341 C C . GLU B 1 91 ? -14.555 -21.422 1.118 1 78.94 91 GLU B C 1
ATOM 4343 O O . GLU B 1 91 ? -15 -21.875 2.168 1 78.94 91 GLU B O 1
ATOM 4348 N N . SER B 1 92 ? -13.328 -21.344 0.865 1 81.56 92 SER B N 1
ATOM 4349 C CA . SER B 1 92 ? -12.344 -21.922 1.782 1 81.56 92 SER B CA 1
ATOM 4350 C C . SER B 1 92 ? -11.805 -20.859 2.74 1 81.56 92 SER B C 1
ATOM 4352 O O . SER B 1 92 ? -11.008 -21.172 3.631 1 81.56 92 SER B O 1
ATOM 4354 N N . PHE B 1 93 ? -12.32 -19.672 2.611 1 82.94 93 PHE B N 1
ATOM 4355 C CA . PHE B 1 93 ? -11.773 -18.594 3.422 1 82.94 93 PHE B CA 1
ATOM 4356 C C . PHE B 1 93 ? -12.094 -18.812 4.898 1 82.94 93 PHE B C 1
ATOM 4358 O O . PHE B 1 93 ? -13.25 -19.016 5.266 1 82.94 93 PHE B O 1
ATOM 4365 N N . PRO B 1 94 ? -11.102 -18.703 5.707 1 89.38 94 PRO B N 1
ATOM 4366 C CA . PRO B 1 94 ? -11.359 -18.797 7.145 1 89.38 94 PRO B CA 1
ATOM 4367 C C . PRO B 1 94 ? -11.703 -17.438 7.762 1 89.38 94 PRO B C 1
ATOM 4369 O O . PRO B 1 94 ? -11.125 -17.062 8.789 1 89.38 94 PRO B O 1
ATOM 4372 N N . TYR B 1 95 ? -12.664 -16.75 7.242 1 86.81 95 TYR B N 1
ATOM 4373 C CA . TYR B 1 95 ? -12.906 -15.352 7.617 1 86.81 95 TYR B CA 1
ATOM 4374 C C . TYR B 1 95 ? -13.438 -15.258 9.047 1 86.81 95 TYR B C 1
ATOM 4376 O O . TYR B 1 95 ? -13.141 -14.297 9.758 1 86.81 95 TYR B O 1
ATOM 4384 N N . LYS B 1 96 ? -14.188 -16.312 9.562 1 86.5 96 LYS B N 1
ATOM 4385 C CA . LYS B 1 96 ? -14.695 -16.297 10.938 1 86.5 96 LYS B CA 1
ATOM 4386 C C . LYS B 1 96 ? -13.562 -16.406 11.945 1 86.5 96 LYS B C 1
ATOM 4388 O O . LYS B 1 96 ? -13.547 -15.711 12.961 1 86.5 96 LYS B O 1
ATOM 4393 N N . ASP B 1 97 ? -12.648 -17.344 11.633 1 88.19 97 ASP B N 1
ATOM 4394 C CA . ASP B 1 97 ? -11.469 -17.469 12.484 1 88.19 97 ASP B CA 1
ATOM 4395 C C . ASP B 1 97 ? -10.695 -16.156 12.555 1 88.19 97 ASP B C 1
ATOM 4397 O O . ASP B 1 97 ? -10.25 -15.75 13.625 1 88.19 97 ASP B O 1
ATOM 4401 N N . PHE B 1 98 ? -10.641 -15.523 11.469 1 89.5 98 PHE B N 1
ATOM 4402 C CA . PHE B 1 98 ? -9.844 -14.297 11.414 1 89.5 98 PHE B CA 1
ATOM 4403 C C . PHE B 1 98 ? -10.578 -13.148 12.102 1 89.5 98 PHE B C 1
ATOM 4405 O O . PHE B 1 98 ? -9.945 -12.273 12.703 1 89.5 98 PHE B O 1
ATOM 4412 N N . GLN B 1 99 ? -11.898 -13.109 11.953 1 88.38 99 GLN B N 1
ATOM 4413 C CA . GLN B 1 99 ? -12.672 -12.125 12.711 1 88.38 99 GLN B CA 1
ATOM 4414 C C . GLN B 1 99 ? -12.398 -12.242 14.203 1 88.38 99 GLN B C 1
ATOM 4416 O O . GLN B 1 99 ? -12.227 -11.234 14.891 1 88.38 99 GLN B O 1
ATOM 4421 N N . HIS B 1 100 ? -12.367 -13.461 14.648 1 89.25 100 HIS B N 1
ATOM 4422 C CA . HIS B 1 100 ? -12.055 -13.719 16.047 1 89.25 100 HIS B CA 1
ATOM 4423 C C . HIS B 1 100 ? -10.648 -13.242 16.391 1 89.25 100 HIS B C 1
ATOM 4425 O O . HIS B 1 100 ? -10.453 -12.586 17.422 1 89.25 100 HIS B O 1
ATOM 4431 N N . CYS B 1 101 ? -9.68 -13.547 15.562 1 90.94 101 CYS B N 1
ATOM 4432 C CA . CYS B 1 101 ? -8.297 -13.148 15.789 1 90.94 101 CYS B CA 1
ATOM 4433 C C . CYS B 1 101 ? -8.164 -11.625 15.766 1 90.94 101 CYS B C 1
ATOM 4435 O O . CYS B 1 101 ? -7.371 -11.062 16.516 1 90.94 101 CYS B O 1
ATOM 4437 N N . LEU B 1 102 ? -8.938 -10.969 14.906 1 91.5 102 LEU B N 1
ATOM 4438 C CA . LEU B 1 102 ? -8.945 -9.508 14.82 1 91.5 102 LEU B CA 1
ATOM 4439 C C . LEU B 1 102 ? -9.406 -8.891 16.141 1 91.5 102 LEU B C 1
ATOM 4441 O O . LEU B 1 102 ? -8.766 -7.98 16.656 1 91.5 102 LEU B O 1
ATOM 4445 N N . ASN B 1 103 ? -10.469 -9.406 16.625 1 89.25 103 ASN B N 1
ATOM 4446 C CA . ASN B 1 103 ? -11.016 -8.891 17.875 1 89.25 103 ASN B CA 1
ATOM 4447 C C . ASN B 1 103 ? -10.047 -9.109 19.031 1 89.25 103 ASN B C 1
ATOM 4449 O O . ASN B 1 103 ? -9.844 -8.211 19.859 1 89.25 103 ASN B O 1
ATOM 4453 N N . LYS B 1 104 ? -9.492 -10.242 19.062 1 88.06 104 LYS B N 1
ATOM 4454 C CA . LYS B 1 104 ? -8.516 -10.539 20.109 1 88.06 104 LYS B CA 1
ATOM 4455 C C . LYS B 1 104 ? -7.316 -9.602 20.031 1 88.06 104 LYS B C 1
ATOM 4457 O O . LYS B 1 104 ? -6.797 -9.156 21.062 1 88.06 104 LYS B O 1
ATOM 4462 N N . SER B 1 105 ? -6.879 -9.367 18.844 1 91.12 105 SER B N 1
ATOM 4463 C CA . SER B 1 105 ? -5.746 -8.469 18.641 1 91.12 105 SER B CA 1
ATOM 4464 C C . SER B 1 105 ? -6.074 -7.051 19.094 1 91.12 105 SER B C 1
ATOM 4466 O O . SER B 1 105 ? -5.242 -6.383 19.719 1 91.12 105 SER B O 1
ATOM 4468 N N . ILE B 1 106 ? -7.258 -6.551 18.75 1 89.31 106 ILE B N 1
ATOM 4469 C CA . ILE B 1 106 ? -7.684 -5.211 19.141 1 89.31 106 ILE B CA 1
ATOM 4470 C C . ILE B 1 106 ? -7.77 -5.113 20.656 1 89.31 106 ILE B C 1
ATOM 4472 O O . ILE B 1 106 ? -7.391 -4.098 21.25 1 89.31 106 ILE B O 1
ATOM 4476 N N . ASP B 1 107 ? -8.25 -6.172 21.25 1 86.19 107 ASP B N 1
ATOM 4477 C CA . ASP B 1 107 ? -8.352 -6.199 22.703 1 86.19 107 ASP B CA 1
ATOM 4478 C C . ASP B 1 107 ? -6.965 -6.184 23.344 1 86.19 107 ASP B C 1
ATOM 4480 O O . ASP B 1 107 ? -6.77 -5.582 24.406 1 86.19 107 ASP B O 1
ATOM 4484 N N . LEU B 1 108 ? -6.082 -6.848 22.688 1 85.38 108 LEU B N 1
ATOM 4485 C CA . LEU B 1 108 ? -4.73 -6.988 23.219 1 85.38 108 LEU B CA 1
ATOM 4486 C C . LEU B 1 108 ? -3.945 -5.691 23.062 1 85.38 108 LEU B C 1
ATOM 4488 O O . LEU B 1 108 ? -3.287 -5.234 24 1 85.38 108 LEU B O 1
ATOM 4492 N N . TYR B 1 109 ? -4.039 -5.035 21.875 1 85.06 109 TYR B N 1
ATOM 4493 C CA . TYR B 1 109 ? -3.15 -3.93 21.531 1 85.06 109 TYR B CA 1
ATOM 4494 C C . TYR B 1 109 ? -3.875 -2.594 21.656 1 85.06 109 TYR B C 1
ATOM 4496 O O . TYR B 1 109 ? -3.24 -1.538 21.703 1 85.06 109 TYR B O 1
ATOM 4504 N N . LYS B 1 110 ? -5.164 -2.574 21.625 1 83.44 110 LYS B N 1
ATOM 4505 C CA . LYS B 1 110 ? -6.012 -1.393 21.781 1 83.44 110 LYS B CA 1
ATOM 4506 C C . LYS B 1 110 ? -5.602 -0.292 20.812 1 83.44 110 LYS B C 1
ATOM 4508 O O . LYS B 1 110 ? -5.465 -0.539 19.609 1 83.44 110 LYS B O 1
ATOM 4513 N N . GLU B 1 111 ? -5.289 0.899 21.219 1 78.56 111 GLU B N 1
ATOM 4514 C CA . GLU B 1 111 ? -5.043 2.066 20.375 1 78.56 111 GLU B CA 1
ATOM 4515 C C . GLU B 1 111 ? -3.746 1.914 19.578 1 78.56 111 GLU B C 1
ATOM 4517 O O . GLU B 1 111 ? -3.592 2.51 18.516 1 78.56 111 GLU B O 1
ATOM 4522 N N . THR B 1 112 ? -2.908 1.067 19.953 1 77.94 112 THR B N 1
ATOM 4523 C CA . THR B 1 112 ? -1.613 0.922 19.297 1 77.94 112 THR B CA 1
ATOM 4524 C C . THR B 1 112 ? -1.77 0.277 17.922 1 77.94 112 THR B C 1
ATOM 4526 O O . THR B 1 112 ? -0.913 0.441 17.047 1 77.94 112 THR B O 1
ATOM 4529 N N . LEU B 1 113 ? -2.891 -0.384 17.75 1 78.31 113 LEU B N 1
ATOM 4530 C CA . LEU B 1 113 ? -3.162 -1.013 16.453 1 78.31 113 LEU B CA 1
ATOM 4531 C C . LEU B 1 113 ? -3.676 0.011 15.453 1 78.31 113 LEU B C 1
ATOM 4533 O O . LEU B 1 113 ? -3.812 -0.294 14.266 1 78.31 113 LEU B O 1
ATOM 4537 N N . PHE B 1 114 ? -3.834 1.163 15.992 1 75.75 114 PHE B N 1
ATOM 4538 C CA . PHE B 1 114 ? -4.484 2.143 15.125 1 75.75 114 PHE B CA 1
ATOM 4539 C C . PHE B 1 114 ? -3.594 3.365 14.93 1 75.75 114 PHE B C 1
ATOM 4541 O O . PHE B 1 114 ? -4.039 4.387 14.398 1 75.75 114 PHE B O 1
ATOM 4548 N N . THR B 1 115 ? -2.422 3.316 15.375 1 75.81 115 THR B N 1
ATOM 4549 C CA . THR B 1 115 ? -1.476 4.41 15.195 1 75.81 115 THR B CA 1
ATOM 4550 C C . THR B 1 115 ? -0.479 4.086 14.086 1 75.81 115 THR B C 1
ATOM 4552 O O . THR B 1 115 ? -0.559 3.027 13.461 1 75.81 115 THR B O 1
ATOM 4555 N N . TYR B 1 116 ? 0.337 5.184 13.805 1 68.56 116 TYR B N 1
ATOM 4556 C CA . TYR B 1 116 ? 1.415 4.895 12.859 1 68.56 116 TYR B CA 1
ATOM 4557 C C . TYR B 1 116 ? 2.373 3.857 13.43 1 68.56 116 TYR B C 1
ATOM 4559 O O . TYR B 1 116 ? 2.68 3.877 14.625 1 68.56 116 TYR B O 1
ATOM 4567 N N . SER B 1 117 ? 2.557 2.859 12.531 1 66.69 117 SER B N 1
ATOM 4568 C CA . SER B 1 117 ? 3.451 1.789 12.969 1 66.69 117 SER B CA 1
ATOM 4569 C C . SER B 1 117 ? 4.816 1.904 12.297 1 66.69 117 SER B C 1
ATOM 4571 O O . SER B 1 117 ? 5.047 2.816 11.5 1 66.69 117 SER B O 1
ATOM 4573 N N . ASN B 1 118 ? 5.695 1.135 12.766 1 79.56 118 ASN B N 1
ATOM 4574 C CA . ASN B 1 118 ? 6.984 0.897 12.133 1 79.56 118 ASN B CA 1
ATOM 4575 C C . ASN B 1 118 ? 6.824 0.432 10.688 1 79.56 118 ASN B C 1
ATOM 4577 O O . ASN B 1 118 ? 6.043 -0.479 10.406 1 79.56 118 ASN B O 1
ATOM 4581 N N . PRO B 1 119 ? 7.473 1.189 9.797 1 85.38 119 PRO B N 1
ATOM 4582 C CA . PRO B 1 119 ? 7.387 0.742 8.406 1 85.38 119 PRO B CA 1
ATOM 4583 C C . PRO B 1 119 ? 7.746 -0.733 8.234 1 85.38 119 PRO B C 1
ATOM 4585 O O . PRO B 1 119 ? 7.332 -1.365 7.262 1 85.38 119 PRO B O 1
ATOM 4588 N N . ARG B 1 120 ? 8.492 -1.281 9.133 1 91 120 ARG B N 1
ATOM 4589 C CA . ARG B 1 120 ? 8.867 -2.691 9.086 1 91 120 ARG B CA 1
ATOM 4590 C C . ARG B 1 120 ? 7.656 -3.584 9.344 1 91 120 ARG B C 1
ATOM 4592 O O . ARG B 1 120 ? 7.586 -4.703 8.836 1 91 120 ARG B O 1
ATOM 4599 N N . GLY B 1 121 ? 6.727 -3.074 10.055 1 91.62 121 GLY B N 1
ATOM 4600 C CA . GLY B 1 121 ? 5.566 -3.836 10.484 1 91.62 121 GLY B CA 1
ATOM 4601 C C . GLY B 1 121 ? 5.5 -4.027 11.984 1 91.62 121 GLY B C 1
ATOM 4602 O O . GLY B 1 121 ? 6.312 -3.467 12.727 1 91.62 121 GLY B O 1
ATOM 4603 N N . LEU B 1 122 ? 4.5 -4.723 12.438 1 91.44 122 LEU B N 1
ATOM 4604 C CA . LEU B 1 122 ? 4.32 -5.016 13.852 1 91.44 122 LEU B CA 1
ATOM 4605 C C . LEU B 1 122 ? 5.461 -5.879 14.383 1 91.44 122 LEU B C 1
ATOM 4607 O O . LEU B 1 122 ? 5.695 -6.98 13.875 1 91.44 122 LEU B O 1
ATOM 4611 N N . ASN B 1 123 ? 6.137 -5.383 15.391 1 90.75 123 ASN B N 1
ATOM 4612 C CA . ASN B 1 123 ? 7.312 -6.062 15.922 1 90.75 123 ASN B CA 1
ATOM 4613 C C . ASN B 1 123 ? 6.977 -7.477 16.391 1 90.75 123 ASN B C 1
ATOM 4615 O O . ASN B 1 123 ? 7.73 -8.414 16.141 1 90.75 123 ASN B O 1
ATOM 4619 N N . SER B 1 124 ? 5.895 -7.582 17.078 1 91.88 124 SER B N 1
ATOM 4620 C CA . SER B 1 124 ? 5.496 -8.891 17.578 1 91.88 124 SER B CA 1
ATOM 4621 C C . SER B 1 124 ? 5.254 -9.875 16.438 1 91.88 124 SER B C 1
ATOM 4623 O O . SER B 1 124 ? 5.574 -11.062 16.562 1 91.88 124 SER B O 1
ATOM 4625 N N . LEU B 1 125 ? 4.77 -9.391 15.344 1 95.56 125 LEU B N 1
ATOM 4626 C CA . LEU B 1 125 ? 4.52 -10.266 14.195 1 95.56 125 LEU B CA 1
ATOM 4627 C C . LEU B 1 125 ? 5.832 -10.734 13.578 1 95.56 125 LEU B C 1
ATOM 4629 O O . LEU B 1 125 ? 5.969 -11.906 13.211 1 95.56 125 LEU B O 1
ATOM 4633 N N . THR B 1 126 ? 6.836 -9.828 13.398 1 96.56 126 THR B N 1
ATOM 4634 C CA . THR B 1 126 ? 8.102 -10.227 12.789 1 96.56 126 THR B CA 1
ATOM 4635 C C . THR B 1 126 ? 8.789 -11.297 13.617 1 96.56 126 THR B C 1
ATOM 4637 O O . THR B 1 126 ? 9.43 -12.195 13.07 1 96.56 126 THR B O 1
ATOM 4640 N N . HIS B 1 127 ? 8.602 -11.289 14.93 1 95.44 127 HIS B N 1
ATOM 4641 C CA . HIS B 1 127 ? 9.164 -12.312 15.797 1 95.44 127 HIS B CA 1
ATOM 4642 C C . HIS B 1 127 ? 8.461 -13.648 15.602 1 95.44 127 HIS B C 1
ATOM 4644 O O . HIS B 1 127 ? 9.117 -14.695 15.523 1 95.44 127 HIS B O 1
ATOM 4650 N N . VAL B 1 128 ? 7.176 -13.578 15.508 1 96.81 128 VAL B N 1
ATOM 4651 C CA . VAL B 1 128 ? 6.398 -14.789 15.281 1 96.81 128 VAL B CA 1
ATOM 4652 C C . VAL B 1 128 ? 6.758 -15.391 13.922 1 96.81 128 VAL B C 1
ATOM 4654 O O . VAL B 1 128 ? 6.895 -16.609 13.797 1 96.81 128 VAL B O 1
ATOM 4657 N N . LEU B 1 129 ? 6.988 -14.547 12.977 1 97.81 129 LEU B N 1
ATOM 4658 C CA . LEU B 1 129 ? 7.281 -15 11.617 1 97.81 129 LEU B CA 1
ATOM 4659 C C . LEU B 1 129 ? 8.672 -15.633 11.547 1 97.81 129 LEU B C 1
ATOM 4661 O O . LEU B 1 129 ? 8.875 -16.594 10.805 1 97.81 129 LEU B O 1
ATOM 4665 N N . SER B 1 130 ? 9.648 -15.062 12.289 1 97.38 130 SER B N 1
ATOM 4666 C CA . SER B 1 130 ? 10.984 -15.641 12.305 1 97.38 130 SER B CA 1
ATOM 4667 C C . SER B 1 130 ? 10.953 -17.109 12.734 1 97.38 130 SER B C 1
ATOM 4669 O O . SER B 1 130 ? 11.688 -17.922 12.188 1 97.38 130 SER B O 1
ATOM 4671 N N . LYS B 1 131 ? 10.078 -17.438 13.609 1 95.56 131 LYS B N 1
ATOM 4672 C CA . LYS B 1 131 ? 9.914 -18.828 14.062 1 95.56 131 LYS B CA 1
ATOM 4673 C C . LYS B 1 131 ? 9.102 -19.641 13.055 1 95.56 131 LYS B C 1
ATOM 4675 O O . LYS B 1 131 ? 9.438 -20.781 12.758 1 95.56 131 LYS B O 1
ATOM 4680 N N . HIS B 1 132 ? 8.094 -19 12.578 1 95.69 132 HIS B N 1
ATOM 4681 C CA . HIS B 1 132 ? 7.203 -19.656 11.625 1 95.69 132 HIS B CA 1
ATOM 4682 C C . HIS B 1 132 ? 7.957 -20.078 10.375 1 95.69 132 HIS B C 1
ATOM 4684 O O . HIS B 1 132 ? 7.711 -21.172 9.836 1 95.69 132 HIS B O 1
ATOM 4690 N N . PHE B 1 133 ? 8.914 -19.328 9.914 1 96 133 PHE B N 1
ATOM 4691 C CA . PHE B 1 133 ? 9.648 -19.562 8.68 1 96 133 PHE B CA 1
ATOM 4692 C C . PHE B 1 133 ? 10.578 -20.766 8.828 1 96 133 PHE B C 1
ATOM 4694 O O . PHE B 1 133 ? 10.977 -21.375 7.836 1 96 133 PHE B O 1
ATOM 4701 N N . GLN B 1 134 ? 10.844 -21.125 10.031 1 94.62 134 GLN B N 1
ATOM 4702 C CA . GLN B 1 134 ? 11.734 -22.25 10.266 1 94.62 134 GLN B CA 1
ATOM 4703 C C . GLN B 1 134 ? 11.133 -23.547 9.727 1 94.62 134 GLN B C 1
ATOM 4705 O O . GLN B 1 134 ? 11.867 -24.438 9.281 1 94.62 134 GLN B O 1
ATOM 4710 N N . GLN B 1 135 ? 9.812 -23.656 9.719 1 91.75 135 GLN B N 1
ATOM 4711 C CA . GLN B 1 135 ? 9.156 -24.859 9.219 1 91.75 135 GLN B CA 1
ATOM 4712 C C . GLN B 1 135 ? 9.375 -25.016 7.719 1 91.75 135 GLN B C 1
ATOM 4714 O O . GLN B 1 135 ? 9.219 -26.125 7.18 1 91.75 135 GLN B O 1
ATOM 4719 N N . TYR B 1 136 ? 9.766 -23.938 7.074 1 92.75 136 TYR B N 1
ATOM 4720 C CA . TYR B 1 136 ? 10.07 -23.969 5.648 1 92.75 136 TYR B CA 1
ATOM 4721 C C . TYR B 1 136 ? 11.57 -24.016 5.406 1 92.75 136 TYR B C 1
ATOM 4723 O O . TYR B 1 136 ? 12.031 -23.797 4.285 1 92.75 136 TYR B O 1
ATOM 4731 N N . GLN B 1 137 ? 12.336 -24.188 6.449 1 93.44 137 GLN B N 1
ATOM 4732 C CA . GLN B 1 137 ? 13.797 -24.219 6.41 1 93.44 137 GLN B CA 1
ATOM 4733 C C . GLN B 1 137 ? 14.359 -22.844 6.051 1 93.44 137 GLN B C 1
ATOM 4735 O O . GLN B 1 137 ? 15.359 -22.75 5.336 1 93.44 137 GLN B O 1
ATOM 4740 N N . VAL B 1 138 ? 13.656 -21.859 6.438 1 95.38 138 VAL B N 1
ATOM 4741 C CA . VAL B 1 138 ? 14.102 -20.484 6.324 1 95.38 138 VAL B CA 1
ATOM 4742 C C . VAL B 1 138 ? 14.492 -19.938 7.699 1 95.38 138 VAL B C 1
ATOM 4744 O O . VAL B 1 138 ? 13.617 -19.641 8.523 1 95.38 138 VAL B O 1
ATOM 4747 N N . PHE B 1 139 ? 15.758 -19.891 7.926 1 95.25 139 PHE B N 1
ATOM 4748 C CA . PHE B 1 139 ? 16.281 -19.406 9.203 1 95.25 139 PHE B CA 1
ATOM 4749 C C . PHE B 1 139 ? 16.766 -17.969 9.078 1 95.25 139 PHE B C 1
ATOM 4751 O O . PHE B 1 139 ? 17.656 -17.672 8.297 1 95.25 139 PHE B O 1
ATOM 4758 N N . THR B 1 140 ? 16.109 -17.109 9.797 1 95.75 140 THR B N 1
ATOM 4759 C CA . THR B 1 140 ? 16.422 -15.68 9.711 1 95.75 140 THR B CA 1
ATOM 4760 C C . THR B 1 140 ? 16.109 -14.977 11.023 1 95.75 140 THR B C 1
ATOM 4762 O O . THR B 1 140 ? 15.453 -15.555 11.898 1 95.75 140 THR B O 1
ATOM 4765 N N . SER B 1 141 ? 16.719 -13.812 11.219 1 95.38 141 SER B N 1
ATOM 4766 C CA . SER B 1 141 ? 16.391 -12.953 12.352 1 95.38 141 SER B CA 1
ATOM 4767 C C . SER B 1 141 ? 15.141 -12.117 12.062 1 95.38 141 SER B C 1
ATOM 4769 O O . SER B 1 141 ? 14.883 -11.766 10.906 1 95.38 141 SER B O 1
ATOM 4771 N N . SER B 1 142 ? 14.359 -11.789 13.141 1 95.88 142 SER B N 1
ATOM 4772 C CA . SER B 1 142 ? 13.203 -10.914 13 1 95.88 142 SER B CA 1
ATOM 4773 C C . SER B 1 142 ? 13.586 -9.562 12.406 1 95.88 142 SER B C 1
ATOM 4775 O O . SER B 1 142 ? 12.789 -8.93 11.719 1 95.88 142 SER B O 1
ATOM 4777 N N . ASP B 1 143 ? 14.836 -9.141 12.555 1 94.12 143 ASP B N 1
ATOM 4778 C CA . ASP B 1 143 ? 15.328 -7.84 12.086 1 94.12 143 ASP B CA 1
ATOM 4779 C C . ASP B 1 143 ? 15.445 -7.816 10.562 1 94.12 143 ASP B C 1
ATOM 4781 O O . ASP B 1 143 ? 15.531 -6.742 9.961 1 94.12 143 ASP B O 1
ATOM 4785 N N . ASN B 1 144 ? 15.445 -9 9.969 1 97.38 144 ASN B N 1
ATOM 4786 C CA . ASN B 1 144 ? 15.562 -9.078 8.516 1 97.38 144 ASN B CA 1
ATOM 4787 C C . ASN B 1 144 ? 14.203 -9.211 7.844 1 97.38 144 ASN B C 1
ATOM 4789 O O . ASN B 1 144 ? 14.102 -9.211 6.613 1 97.38 144 ASN B O 1
ATOM 4793 N N . ILE B 1 145 ? 13.164 -9.273 8.672 1 98 145 ILE B N 1
ATOM 4794 C CA . ILE B 1 145 ? 11.82 -9.461 8.148 1 98 145 ILE B CA 1
ATOM 4795 C C . ILE B 1 145 ? 11.117 -8.109 8.039 1 98 145 ILE B C 1
ATOM 4797 O O . ILE B 1 145 ? 11.125 -7.312 8.977 1 98 145 ILE B O 1
ATOM 4801 N N . VAL B 1 146 ? 10.539 -7.809 6.867 1 97.38 146 VAL B N 1
ATOM 4802 C CA . VAL B 1 146 ? 9.719 -6.625 6.648 1 97.38 146 VAL B CA 1
ATOM 4803 C C . VAL B 1 146 ? 8.344 -7.035 6.141 1 97.38 146 VAL B C 1
ATOM 4805 O O . VAL B 1 146 ? 8.227 -7.902 5.273 1 97.38 146 VAL B O 1
ATOM 4808 N N . ILE B 1 147 ? 7.312 -6.422 6.75 1 96.5 147 ILE B N 1
ATOM 4809 C CA . ILE B 1 147 ? 5.938 -6.688 6.34 1 96.5 147 ILE B CA 1
ATOM 4810 C C . ILE B 1 147 ? 5.523 -5.695 5.254 1 96.5 147 ILE B C 1
ATOM 4812 O O . ILE B 1 147 ? 5.785 -4.492 5.371 1 96.5 147 ILE B O 1
ATOM 4816 N N . THR B 1 148 ? 4.973 -6.152 4.188 1 95.06 148 THR B N 1
ATOM 4817 C CA . THR B 1 148 ? 4.371 -5.332 3.141 1 95.06 148 THR B CA 1
ATOM 4818 C C . THR B 1 148 ? 2.896 -5.676 2.961 1 95.06 148 THR B C 1
ATOM 4820 O O . THR B 1 148 ? 2.42 -6.684 3.488 1 95.06 148 THR B O 1
ATOM 4823 N N . SER B 1 149 ? 2.18 -4.836 2.271 1 91.81 149 SER B N 1
ATOM 4824 C CA . SER B 1 149 ? 0.76 -5.078 2.031 1 91.81 149 SER B CA 1
ATOM 4825 C C . SER B 1 149 ? 0.552 -6.238 1.066 1 91.81 149 SER B C 1
ATOM 4827 O O . SER B 1 149 ? -0.501 -6.879 1.076 1 91.81 149 SER B O 1
ATOM 4829 N N . SER B 1 150 ? 1.514 -6.469 0.223 1 92.12 150 SER B N 1
ATOM 4830 C CA . SER B 1 150 ? 1.476 -7.551 -0.753 1 92.12 150 SER B CA 1
ATOM 4831 C C . SER B 1 150 ? 2.871 -7.875 -1.275 1 92.12 150 SER B C 1
ATOM 4833 O O . SER B 1 150 ? 3.799 -7.078 -1.118 1 92.12 150 SER B O 1
ATOM 4835 N N . SER B 1 151 ? 2.947 -9.086 -1.827 1 94.31 151 SER B N 1
ATOM 4836 C CA . SER B 1 151 ? 4.188 -9.398 -2.531 1 94.31 151 SER B CA 1
ATOM 4837 C C . SER B 1 151 ? 4.395 -8.469 -3.721 1 94.31 151 SER B C 1
ATOM 4839 O O . SER B 1 151 ? 5.535 -8.141 -4.066 1 94.31 151 SER B O 1
ATOM 4841 N N . GLN B 1 152 ? 3.295 -8.008 -4.258 1 94.19 152 GLN B N 1
ATOM 4842 C CA . GLN B 1 152 ? 3.375 -7.062 -5.367 1 94.19 152 GLN B CA 1
ATOM 4843 C C . GLN B 1 152 ? 4.027 -5.754 -4.93 1 94.19 152 GLN B C 1
ATOM 4845 O O . GLN B 1 152 ? 4.828 -5.176 -5.668 1 94.19 152 GLN B O 1
ATOM 4850 N N . GLN B 1 153 ? 3.656 -5.266 -3.771 1 95.06 153 GLN B N 1
ATOM 4851 C CA . GLN B 1 153 ? 4.305 -4.062 -3.262 1 95.06 153 GLN B CA 1
ATOM 4852 C C . GLN B 1 153 ? 5.805 -4.281 -3.08 1 95.06 153 GLN B C 1
ATOM 4854 O O . GLN B 1 153 ? 6.605 -3.402 -3.404 1 95.06 153 GLN B O 1
ATOM 4859 N N . ALA B 1 154 ? 6.148 -5.422 -2.531 1 96.81 154 ALA B N 1
ATOM 4860 C CA . ALA B 1 154 ? 7.559 -5.75 -2.354 1 96.81 154 ALA B CA 1
ATOM 4861 C C . ALA B 1 154 ? 8.305 -5.695 -3.682 1 96.81 154 ALA B C 1
ATOM 4863 O O . ALA B 1 154 ? 9.383 -5.105 -3.773 1 96.81 154 ALA B O 1
ATOM 4864 N N . LEU B 1 155 ? 7.707 -6.289 -4.66 1 97.75 155 LEU B N 1
ATOM 4865 C CA . LEU B 1 155 ? 8.32 -6.328 -5.984 1 97.75 155 LEU B CA 1
ATOM 4866 C C . LEU B 1 155 ? 8.469 -4.922 -6.555 1 97.75 155 LEU B C 1
ATOM 4868 O O . LEU B 1 155 ? 9.484 -4.598 -7.172 1 97.75 155 LEU B O 1
ATOM 4872 N N . THR B 1 156 ? 7.473 -4.129 -6.363 1 96.56 156 THR B N 1
ATOM 4873 C CA . THR B 1 156 ? 7.512 -2.752 -6.84 1 96.56 156 THR B CA 1
ATOM 4874 C C . THR B 1 156 ? 8.672 -1.993 -6.203 1 96.56 156 THR B C 1
ATOM 4876 O O . THR B 1 156 ? 9.469 -1.361 -6.906 1 96.56 156 THR B O 1
ATOM 4879 N N . LEU B 1 157 ? 8.789 -2.074 -4.914 1 96.94 157 LEU B N 1
ATOM 4880 C CA . LEU B 1 157 ? 9.828 -1.354 -4.184 1 96.94 157 LEU B CA 1
ATOM 4881 C C . LEU B 1 157 ? 11.211 -1.853 -4.574 1 96.94 157 LEU B C 1
ATOM 4883 O O . LEU B 1 157 ? 12.117 -1.053 -4.836 1 96.94 157 LEU B O 1
ATOM 4887 N N . LEU B 1 158 ? 11.367 -3.162 -4.668 1 98.25 158 LEU B N 1
ATOM 4888 C CA . LEU B 1 158 ? 12.656 -3.75 -5.031 1 98.25 158 LEU B CA 1
ATOM 4889 C C . LEU B 1 158 ? 13.062 -3.328 -6.438 1 98.25 158 LEU B C 1
ATOM 4891 O O . LEU B 1 158 ? 14.25 -3.166 -6.723 1 98.25 158 LEU B O 1
ATOM 4895 N N . SER B 1 159 ? 12.117 -3.178 -7.305 1 97.69 159 SER B N 1
ATOM 4896 C CA . SER B 1 159 ? 12.398 -2.869 -8.703 1 97.69 159 SER B CA 1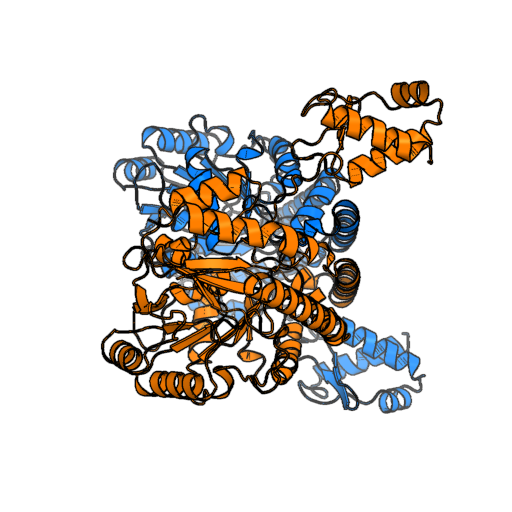
ATOM 4897 C C . SER B 1 159 ? 12.93 -1.448 -8.859 1 97.69 159 SER B C 1
ATOM 4899 O O . SER B 1 159 ? 13.766 -1.185 -9.727 1 97.69 159 SER B O 1
ATOM 4901 N N . ILE B 1 160 ? 12.516 -0.523 -7.984 1 95.62 160 ILE B N 1
ATOM 4902 C CA . ILE B 1 160 ? 12.828 0.879 -8.242 1 95.62 160 ILE B CA 1
ATOM 4903 C C . ILE B 1 160 ? 13.953 1.335 -7.316 1 95.62 160 ILE B C 1
ATOM 4905 O O . ILE B 1 160 ? 14.648 2.312 -7.609 1 95.62 160 ILE B O 1
ATOM 4909 N N . MET B 1 161 ? 14.188 0.675 -6.211 1 97 161 MET B N 1
ATOM 4910 C CA . MET B 1 161 ? 15.211 1.111 -5.266 1 97 161 MET B CA 1
ATOM 4911 C C . MET B 1 161 ? 16.594 0.696 -5.734 1 97 161 MET B C 1
ATOM 4913 O O . MET B 1 161 ? 16.75 -0.279 -6.477 1 97 161 MET B O 1
ATOM 4917 N N . PRO B 1 162 ? 17.656 1.388 -5.336 1 97 162 PRO B N 1
ATOM 4918 C CA . PRO B 1 162 ? 19.016 0.967 -5.668 1 97 162 PRO B CA 1
ATOM 4919 C C . PRO B 1 162 ? 19.5 -0.205 -4.812 1 97 162 PRO B C 1
ATOM 4921 O O . PRO B 1 162 ? 19.031 -0.389 -3.688 1 97 162 PRO B O 1
ATOM 4924 N N . PHE B 1 163 ? 20.359 -1.001 -5.391 1 97.94 163 PHE B N 1
ATOM 4925 C CA . PHE B 1 163 ? 21 -2.109 -4.688 1 97.94 163 PHE B CA 1
ATOM 4926 C C . PHE B 1 163 ? 22.484 -1.843 -4.492 1 97.94 163 PHE B C 1
ATOM 4928 O O . PHE B 1 163 ? 23.078 -1.075 -5.246 1 97.94 163 PHE B O 1
ATOM 4935 N N . PRO B 1 164 ? 23.031 -2.469 -3.504 1 97.19 164 PRO B N 1
ATOM 4936 C CA . PRO B 1 164 ? 24.438 -2.203 -3.197 1 97.19 164 PRO B CA 1
ATOM 4937 C C . PRO B 1 164 ? 25.375 -2.75 -4.262 1 97.19 164 PRO B C 1
ATOM 4939 O O . PRO B 1 164 ? 26.547 -2.371 -4.301 1 97.19 164 PRO B O 1
ATOM 4942 N N . ASN B 1 165 ? 24.969 -3.727 -5.098 1 97.75 165 ASN B N 1
ATOM 4943 C CA . ASN B 1 165 ? 25.859 -4.258 -6.129 1 97.75 165 ASN B CA 1
ATOM 4944 C C . ASN B 1 165 ? 26.031 -3.266 -7.273 1 97.75 165 ASN B C 1
ATOM 4946 O O . ASN B 1 165 ? 26.859 -3.484 -8.164 1 97.75 165 ASN B O 1
ATOM 4950 N N . GLY B 1 166 ? 25.266 -2.168 -7.309 1 97.5 166 GLY B N 1
ATOM 4951 C CA . GLY B 1 166 ? 25.453 -1.075 -8.25 1 97.5 166 GLY B CA 1
ATOM 4952 C C . GLY B 1 166 ? 24.984 -1.402 -9.648 1 97.5 166 GLY B C 1
ATOM 4953 O O . GLY B 1 166 ? 25.266 -0.66 -10.594 1 97.5 166 GLY B O 1
ATOM 4954 N N . LYS B 1 167 ? 24.297 -2.494 -9.805 1 98.06 167 LYS B N 1
ATOM 4955 C CA . LYS B 1 167 ? 23.828 -2.938 -11.117 1 98.06 167 LYS B CA 1
ATOM 4956 C C . LYS B 1 167 ? 22.406 -2.443 -11.391 1 98.06 167 LYS B C 1
ATOM 4958 O O . LYS B 1 167 ? 21.75 -1.9 -10.5 1 98.06 167 LYS B O 1
ATOM 4963 N N . SER B 1 168 ? 21.906 -2.631 -12.672 1 97.38 168 SER B N 1
ATOM 4964 C CA . SER B 1 168 ? 20.688 -1.889 -13.008 1 97.38 168 SER B CA 1
ATOM 4965 C C . SER B 1 168 ? 19.641 -2.801 -13.617 1 97.38 168 SER B C 1
ATOM 4967 O O . SER B 1 168 ? 18.438 -2.604 -13.406 1 97.38 168 SER B O 1
ATOM 4969 N N . ASN B 1 169 ? 20.031 -3.859 -14.375 1 98.62 169 ASN B N 1
ATOM 4970 C CA . ASN B 1 169 ? 19.062 -4.664 -15.109 1 98.62 169 ASN B CA 1
ATOM 4971 C C . ASN B 1 169 ? 18.391 -5.695 -14.211 1 98.62 169 ASN B C 1
ATOM 4973 O O . ASN B 1 169 ? 19.031 -6.285 -13.344 1 98.62 169 ASN B O 1
ATOM 4977 N N . ILE B 1 170 ? 17.109 -5.852 -14.391 1 98.88 170 ILE B N 1
ATOM 4978 C CA . ILE B 1 170 ? 16.375 -6.926 -13.742 1 98.88 170 ILE B CA 1
ATOM 4979 C C . ILE B 1 170 ? 16.203 -8.094 -14.703 1 98.88 170 ILE B C 1
ATOM 4981 O O . ILE B 1 170 ? 15.875 -7.898 -15.875 1 98.88 170 ILE B O 1
ATOM 4985 N N . LEU B 1 171 ? 16.531 -9.289 -14.258 1 98.88 171 LEU B N 1
ATOM 4986 C CA . LEU B 1 171 ? 16.359 -10.5 -15.055 1 98.88 171 LEU B CA 1
ATOM 4987 C C . LEU B 1 171 ? 15.109 -11.258 -14.617 1 98.88 171 LEU B C 1
ATOM 4989 O O . LEU B 1 171 ? 14.914 -11.5 -13.422 1 98.88 171 LEU B O 1
ATOM 4993 N N . VAL B 1 172 ? 14.258 -11.578 -15.617 1 98.75 172 VAL B N 1
ATOM 4994 C CA . VAL B 1 172 ? 13.039 -12.32 -15.305 1 98.75 172 VAL B CA 1
ATOM 4995 C C . VAL B 1 172 ? 12.914 -13.531 -16.219 1 98.75 172 VAL B C 1
ATOM 4997 O O . VAL B 1 172 ? 13.391 -13.508 -17.359 1 98.75 172 VAL B O 1
ATOM 5000 N N . GLU B 1 173 ? 12.281 -14.516 -15.75 1 98.44 173 GLU B N 1
ATOM 5001 C CA . GLU B 1 173 ? 12 -15.711 -16.531 1 98.44 173 GLU B CA 1
ATOM 5002 C C . GLU B 1 173 ? 10.945 -15.438 -17.594 1 98.44 173 GLU B C 1
ATOM 5004 O O . GLU B 1 173 ? 10.102 -14.555 -17.438 1 98.44 173 GLU B O 1
ATOM 5009 N N . GLN B 1 174 ? 11.016 -16.172 -18.734 1 97.81 174 GLN B N 1
ATOM 5010 C CA . GLN B 1 174 ? 10.031 -16.141 -19.812 1 97.81 174 GLN B CA 1
ATOM 5011 C C . GLN B 1 174 ? 9.438 -17.531 -20.062 1 97.81 174 GLN B C 1
ATOM 5013 O O . GLN B 1 174 ? 10.117 -18.422 -20.562 1 97.81 174 GLN B O 1
ATOM 5018 N N . PRO B 1 175 ? 8.164 -17.672 -19.688 1 97.31 175 PRO B N 1
ATOM 5019 C CA . PRO B 1 175 ? 7.246 -16.734 -19.047 1 97.31 175 PRO B CA 1
ATOM 5020 C C . PRO B 1 175 ? 7.477 -16.609 -17.547 1 97.31 175 PRO B C 1
ATOM 5022 O O . PRO B 1 175 ? 8.281 -17.359 -16.984 1 97.31 175 PRO B O 1
ATOM 5025 N N . THR B 1 176 ? 6.793 -15.648 -16.891 1 97.88 176 THR B N 1
ATOM 5026 C CA . THR B 1 176 ? 6.82 -15.492 -15.438 1 97.88 176 THR B CA 1
ATOM 5027 C C . THR B 1 176 ? 5.551 -14.805 -14.945 1 97.88 176 THR B C 1
ATOM 5029 O O . THR B 1 176 ? 4.594 -14.633 -15.703 1 97.88 176 THR B O 1
ATOM 5032 N N . TYR B 1 177 ? 5.527 -14.555 -13.703 1 97.19 177 TYR B N 1
ATOM 5033 C CA . TYR B 1 177 ? 4.398 -13.852 -13.094 1 97.19 177 TYR B CA 1
ATOM 5034 C C . TYR B 1 177 ? 4.176 -12.5 -13.758 1 97.19 177 TYR B C 1
ATOM 5036 O O . TYR B 1 177 ? 5.07 -11.648 -13.766 1 97.19 177 TYR B O 1
ATOM 5044 N N . TYR B 1 178 ? 2.971 -12.266 -14.234 1 96.31 178 TYR B N 1
ATOM 5045 C CA . TYR B 1 178 ? 2.68 -11.094 -15.055 1 96.31 178 TYR B CA 1
ATOM 5046 C C . TYR B 1 178 ? 2.771 -9.82 -14.227 1 96.31 178 TYR B C 1
ATOM 5048 O O . TYR B 1 178 ? 2.998 -8.734 -14.773 1 96.31 178 TYR B O 1
ATOM 5056 N N . GLY B 1 179 ? 2.613 -9.875 -12.891 1 96 179 GLY B N 1
ATOM 5057 C CA . GLY B 1 179 ? 2.703 -8.688 -12.055 1 96 179 GLY B CA 1
ATOM 5058 C C . GLY B 1 179 ? 4.066 -8.023 -12.109 1 96 179 GLY B C 1
ATOM 5059 O O . GLY B 1 179 ? 4.16 -6.793 -12.109 1 96 179 GLY B O 1
ATOM 5060 N N . ILE B 1 180 ? 5.137 -8.82 -12.133 1 97.69 180 ILE B N 1
ATOM 5061 C CA . ILE B 1 180 ? 6.48 -8.258 -12.203 1 97.69 180 ILE B CA 1
ATOM 5062 C C . ILE B 1 180 ? 6.699 -7.621 -13.57 1 97.69 180 ILE B C 1
ATOM 5064 O O . ILE B 1 180 ? 7.328 -6.566 -13.68 1 97.69 180 ILE B O 1
ATOM 5068 N N . ILE B 1 181 ? 6.16 -8.211 -14.602 1 97.44 181 ILE B N 1
ATOM 5069 C CA . ILE B 1 181 ? 6.289 -7.66 -15.945 1 97.44 181 ILE B CA 1
ATOM 5070 C C . ILE B 1 181 ? 5.613 -6.293 -16.016 1 97.44 181 ILE B C 1
ATOM 5072 O O . ILE B 1 181 ? 6.199 -5.328 -16.5 1 97.44 181 ILE B O 1
ATOM 5076 N N . LYS B 1 182 ? 4.461 -6.234 -15.484 1 95.75 182 LYS B N 1
ATOM 5077 C CA . LYS B 1 182 ? 3.662 -5.016 -15.555 1 95.75 182 LYS B CA 1
ATOM 5078 C C . LYS B 1 182 ? 4.336 -3.867 -14.812 1 95.75 182 LYS B C 1
ATOM 5080 O O . LYS B 1 182 ? 4.391 -2.742 -15.312 1 95.75 182 LYS B O 1
ATOM 5085 N N . ILE B 1 183 ? 4.844 -4.086 -13.641 1 95.44 183 ILE B N 1
ATOM 5086 C CA . ILE B 1 183 ? 5.414 -3.004 -12.844 1 95.44 183 ILE B CA 1
ATOM 5087 C C . ILE B 1 183 ? 6.715 -2.521 -13.484 1 95.44 183 ILE B C 1
ATOM 5089 O O . ILE B 1 183 ? 7.039 -1.333 -13.414 1 95.44 183 ILE B O 1
ATOM 5093 N N . LEU B 1 184 ? 7.441 -3.439 -14.062 1 97.06 184 LEU B N 1
ATOM 5094 C CA . LEU B 1 184 ? 8.672 -3.041 -14.734 1 97.06 184 LEU B CA 1
ATOM 5095 C C . LEU B 1 184 ? 8.375 -2.172 -15.945 1 97.06 184 LEU B C 1
ATOM 5097 O O . LEU B 1 184 ? 9.086 -1.199 -16.219 1 97.06 184 LEU B O 1
ATOM 5101 N N . GLU B 1 185 ? 7.301 -2.545 -16.641 1 96 185 GLU B N 1
ATOM 5102 C CA . GLU B 1 185 ? 6.859 -1.764 -17.781 1 96 185 GLU B CA 1
ATOM 5103 C C . GLU B 1 185 ? 6.379 -0.378 -17.359 1 96 185 GLU B C 1
ATOM 5105 O O . GLU B 1 185 ? 6.797 0.631 -17.938 1 96 185 GLU B O 1
ATOM 5110 N N . LEU B 1 186 ? 5.559 -0.312 -16.375 1 92.94 186 LEU B N 1
ATOM 5111 C CA . LEU B 1 186 ? 4.941 0.935 -15.938 1 92.94 186 LEU B CA 1
ATOM 5112 C C . LEU B 1 186 ? 5.996 1.905 -15.414 1 92.94 186 LEU B C 1
ATOM 5114 O O . LEU B 1 186 ? 5.871 3.119 -15.594 1 92.94 186 LEU B O 1
ATOM 5118 N N . ASN B 1 187 ? 7.031 1.399 -14.812 1 93.5 187 ASN B N 1
ATOM 5119 C CA . ASN B 1 187 ? 8.055 2.248 -14.211 1 93.5 187 ASN B CA 1
ATOM 5120 C C . ASN B 1 187 ? 9.273 2.383 -15.117 1 93.5 187 ASN B C 1
ATOM 5122 O O . ASN B 1 187 ? 10.305 2.922 -14.703 1 93.5 187 ASN B O 1
ATOM 5126 N N . ASN B 1 188 ? 9.195 1.849 -16.297 1 94 188 ASN B N 1
ATOM 5127 C CA . ASN B 1 188 ? 10.25 1.935 -17.297 1 94 188 ASN B CA 1
ATOM 5128 C C . ASN B 1 188 ? 11.586 1.427 -16.766 1 94 188 ASN B C 1
ATOM 5130 O O . ASN B 1 188 ? 12.609 2.096 -16.891 1 94 188 ASN B O 1
ATOM 5134 N N . VAL B 1 189 ? 11.539 0.305 -16.062 1 96.25 189 VAL B N 1
ATOM 5135 C CA . VAL B 1 189 ? 12.734 -0.314 -15.5 1 96.25 189 VAL B CA 1
ATOM 5136 C C . VAL B 1 189 ? 13.391 -1.205 -16.562 1 96.25 189 VAL B C 1
ATOM 5138 O O . VAL B 1 189 ? 12.703 -1.917 -17.297 1 96.25 189 VAL B O 1
ATOM 5141 N N . SER B 1 190 ? 14.727 -1.17 -16.672 1 97.31 190 SER B N 1
ATOM 5142 C CA . SER B 1 190 ? 15.461 -2.016 -17.609 1 97.31 190 SER B CA 1
ATOM 5143 C C . SER B 1 190 ? 15.344 -3.488 -17.234 1 97.31 190 SER B C 1
ATOM 5145 O O . SER B 1 190 ? 15.633 -3.867 -16.094 1 97.31 190 SER B O 1
ATOM 5147 N N . VAL B 1 191 ? 14.969 -4.328 -18.219 1 98.38 191 VAL B N 1
ATOM 5148 C CA . VAL B 1 191 ? 14.672 -5.723 -17.906 1 98.38 191 VAL B CA 1
ATOM 5149 C C . VAL B 1 191 ? 15.188 -6.621 -19.031 1 98.38 191 VAL B C 1
ATOM 5151 O O . VAL B 1 191 ? 15.18 -6.23 -20.203 1 98.38 191 VAL B O 1
ATOM 5154 N N . LEU B 1 192 ? 15.75 -7.77 -18.688 1 98.38 192 LEU B N 1
ATOM 5155 C CA . LEU B 1 192 ? 16.125 -8.844 -19.594 1 98.38 192 LEU B CA 1
ATOM 5156 C C . LEU B 1 192 ? 15.32 -10.109 -19.312 1 98.38 192 LEU B C 1
ATOM 5158 O O . LEU B 1 192 ? 14.875 -10.328 -18.188 1 98.38 192 LEU B O 1
ATOM 5162 N N . GLY B 1 193 ? 15.094 -10.883 -20.359 1 98.25 193 GLY B N 1
ATOM 5163 C CA . GLY B 1 193 ? 14.383 -12.141 -20.234 1 98.25 193 GLY B CA 1
ATOM 5164 C C . GLY B 1 193 ? 15.273 -13.359 -20.438 1 98.25 193 GLY B C 1
ATOM 5165 O O . GLY B 1 193 ? 16.203 -13.32 -21.234 1 98.25 193 GLY B O 1
ATOM 5166 N N . ILE B 1 194 ? 14.945 -14.383 -19.688 1 98.25 194 ILE B N 1
ATOM 5167 C CA . ILE B 1 194 ? 15.586 -15.68 -19.906 1 98.25 194 ILE B CA 1
ATOM 5168 C C . ILE B 1 194 ? 14.516 -16.766 -20 1 98.25 194 ILE B C 1
ATOM 5170 O O . ILE B 1 194 ? 13.555 -16.781 -19.234 1 98.25 194 ILE B O 1
ATOM 5174 N N . GLU B 1 195 ? 14.703 -17.641 -20.859 1 96.06 195 GLU B N 1
ATOM 5175 C CA . GLU B 1 195 ? 13.688 -18.656 -21.125 1 96.06 195 GLU B CA 1
ATOM 5176 C C . GLU B 1 195 ? 13.617 -19.672 -19.984 1 96.06 195 GLU B C 1
ATOM 5178 O O . GLU B 1 195 ? 14.648 -20.141 -19.5 1 96.06 195 GLU B O 1
ATOM 5183 N N . ARG B 1 196 ? 12.414 -19.875 -19.516 1 94.44 196 ARG B N 1
ATOM 5184 C CA . ARG B 1 196 ? 12.062 -20.969 -18.609 1 94.44 196 ARG B CA 1
ATOM 5185 C C . ARG B 1 196 ? 10.773 -21.641 -19.047 1 94.44 196 ARG B C 1
ATOM 5187 O O . ARG B 1 196 ? 9.711 -21.406 -18.453 1 94.44 196 ARG B O 1
ATOM 5194 N N . GLY B 1 197 ? 10.883 -22.469 -20.016 1 85.94 197 GLY B N 1
ATOM 5195 C CA . GLY B 1 197 ? 9.734 -23.203 -20.516 1 85.94 197 GLY B CA 1
ATOM 5196 C C . GLY B 1 197 ? 9.492 -24.5 -19.781 1 85.94 197 GLY B C 1
ATOM 5197 O O . GLY B 1 197 ? 9.836 -24.625 -18.609 1 85.94 197 GLY B O 1
ATOM 5198 N N . LEU B 1 198 ? 8.875 -25.422 -20.438 1 87.62 198 LEU B N 1
ATOM 5199 C CA . LEU B 1 198 ? 8.531 -26.719 -19.844 1 87.62 198 LEU B CA 1
ATOM 5200 C C . LEU B 1 198 ? 9.781 -27.547 -19.609 1 87.62 198 LEU B C 1
ATOM 5202 O O . LEU B 1 198 ? 9.789 -28.438 -18.75 1 87.62 198 LEU B O 1
ATOM 5206 N N . ASN B 1 199 ? 10.805 -27.141 -20.328 1 85.12 199 ASN B N 1
ATOM 5207 C CA . ASN B 1 199 ? 12.055 -27.875 -20.203 1 85.12 199 ASN B CA 1
ATOM 5208 C C . ASN B 1 199 ? 12.969 -27.25 -19.156 1 85.12 199 ASN B C 1
ATOM 5210 O O . ASN B 1 199 ? 14.078 -27.75 -18.906 1 85.12 199 ASN B O 1
ATOM 5214 N N . GLY B 1 200 ? 12.508 -26.234 -18.578 1 89.06 200 GLY B N 1
ATOM 5215 C CA . GLY B 1 200 ? 13.273 -25.609 -17.516 1 89.06 200 GLY B CA 1
ATOM 5216 C C . GLY B 1 200 ? 14.195 -24.5 -18 1 89.06 200 GLY B C 1
ATOM 5217 O O . GLY B 1 200 ? 13.953 -23.922 -19.062 1 89.06 200 GLY B O 1
ATOM 5218 N N . ILE B 1 201 ? 15.172 -24.141 -17.188 1 95.12 201 ILE B N 1
ATOM 5219 C CA . ILE B 1 201 ? 16.062 -23.031 -17.453 1 95.12 201 ILE B CA 1
ATOM 5220 C C . ILE B 1 201 ? 17.422 -23.547 -17.922 1 95.12 201 ILE B C 1
ATOM 5222 O O . ILE B 1 201 ? 17.859 -24.625 -17.5 1 95.12 201 ILE B O 1
ATOM 5226 N N . ASP B 1 202 ? 18.078 -22.859 -18.875 1 96.56 202 ASP B N 1
ATOM 5227 C CA . ASP B 1 202 ? 19.453 -23.156 -19.281 1 96.56 202 ASP B CA 1
ATOM 5228 C C . ASP B 1 202 ? 20.453 -22.484 -18.344 1 96.56 202 ASP B C 1
ATOM 5230 O O . ASP B 1 202 ? 20.656 -21.266 -18.422 1 96.56 202 ASP B O 1
ATOM 5234 N N . LEU B 1 203 ? 21.172 -23.297 -17.594 1 97.75 203 LEU B N 1
ATOM 5235 C CA . LEU B 1 203 ? 22.062 -22.766 -16.562 1 97.75 203 LEU B CA 1
ATOM 5236 C C . LEU B 1 203 ? 23.281 -22.078 -17.203 1 97.75 203 LEU B C 1
ATOM 5238 O O . LEU B 1 203 ? 23.812 -21.125 -16.641 1 97.75 203 LEU B O 1
ATOM 5242 N N . TYR B 1 204 ? 23.672 -22.547 -18.344 1 97.62 204 TYR B N 1
ATOM 5243 C CA . TYR B 1 204 ? 24.781 -21.906 -19.031 1 97.62 204 TYR B CA 1
ATOM 5244 C C . TYR B 1 204 ? 24.406 -20.5 -19.516 1 97.62 204 TYR B C 1
ATOM 5246 O O . TYR B 1 204 ? 25.172 -19.562 -19.344 1 97.62 204 TYR B O 1
ATOM 5254 N N . GLU B 1 205 ? 23.266 -20.406 -20.047 1 97.94 205 GLU B N 1
ATOM 5255 C CA . GLU B 1 205 ? 22.766 -19.094 -20.453 1 97.94 205 GLU B CA 1
ATOM 5256 C C . GLU B 1 205 ? 22.594 -18.172 -19.266 1 97.94 205 GLU B C 1
ATOM 5258 O O . GLU B 1 205 ? 22.906 -16.969 -19.359 1 97.94 205 GLU B O 1
ATOM 5263 N N . LEU B 1 206 ? 22.141 -18.734 -18.203 1 98.62 206 LEU B N 1
ATOM 5264 C CA . LEU B 1 206 ? 21.953 -17.938 -17 1 98.62 206 LEU B CA 1
ATOM 5265 C C . LEU B 1 206 ? 23.281 -17.391 -16.484 1 98.62 206 LEU B C 1
ATOM 5267 O O . LEU B 1 206 ? 23.375 -16.219 -16.125 1 98.62 206 LEU B O 1
ATOM 5271 N N . GLU B 1 207 ? 24.219 -18.266 -16.453 1 98.56 207 GLU B N 1
ATOM 5272 C CA . GLU B 1 207 ? 25.531 -17.828 -15.969 1 98.56 207 GLU B CA 1
ATOM 5273 C C . GLU B 1 207 ? 26.094 -16.703 -16.828 1 98.56 207 GLU B C 1
ATOM 5275 O O . GLU B 1 207 ? 26.641 -15.734 -16.297 1 98.56 207 GLU B O 1
ATOM 5280 N N . ASN B 1 208 ? 25.984 -16.859 -18.094 1 98.56 208 ASN B N 1
ATOM 5281 C CA . ASN B 1 208 ? 26.453 -15.82 -19 1 98.56 208 ASN B CA 1
ATOM 5282 C C . ASN B 1 208 ? 25.719 -14.5 -18.766 1 98.56 208 ASN B C 1
ATOM 5284 O O . ASN B 1 208 ? 26.328 -13.43 -18.812 1 98.56 208 ASN B O 1
ATOM 5288 N N . THR B 1 209 ? 24.469 -14.57 -18.531 1 98.69 209 THR B N 1
ATOM 5289 C CA . THR B 1 209 ? 23.672 -13.375 -18.281 1 98.69 209 THR B CA 1
ATOM 5290 C C . THR B 1 209 ? 24.078 -12.719 -16.969 1 98.69 209 THR B C 1
ATOM 5292 O O . THR B 1 209 ? 24.141 -11.492 -16.875 1 98.69 209 THR B O 1
ATOM 5295 N N . PHE B 1 210 ? 24.312 -13.547 -15.953 1 98.81 210 PHE B N 1
ATOM 5296 C CA . PHE B 1 210 ? 24.781 -13.008 -14.68 1 98.81 210 PHE B CA 1
ATOM 5297 C C . PHE B 1 210 ? 26.125 -12.312 -14.844 1 98.81 210 PHE B C 1
ATOM 5299 O O . PHE B 1 210 ? 26.359 -11.25 -14.25 1 98.81 210 PHE B O 1
ATOM 5306 N N . LYS B 1 211 ? 26.953 -12.914 -15.648 1 98.38 211 LYS B N 1
ATOM 5307 C CA . LYS B 1 211 ? 28.328 -12.445 -15.812 1 98.38 211 LYS B CA 1
ATOM 5308 C C . LYS B 1 211 ? 28.375 -11.148 -16.609 1 98.38 211 LYS B C 1
ATOM 5310 O O . LYS B 1 211 ? 29.125 -10.227 -16.266 1 98.38 211 LYS B O 1
ATOM 5315 N N . TYR B 1 212 ? 27.578 -10.992 -17.656 1 98.25 212 TYR B N 1
ATOM 5316 C CA . TYR B 1 212 ? 27.781 -9.906 -18.625 1 98.25 212 TYR B CA 1
ATOM 5317 C C . TYR B 1 212 ? 26.562 -8.977 -18.656 1 98.25 212 TYR B C 1
ATOM 5319 O O . TYR B 1 212 ? 26.641 -7.879 -19.203 1 98.25 212 TYR B O 1
ATOM 5327 N N . GLY B 1 213 ? 25.5 -9.25 -17.984 1 98.5 213 GLY B N 1
ATOM 5328 C CA . GLY B 1 213 ? 24.234 -8.562 -18.234 1 98.5 213 GLY B CA 1
ATOM 5329 C C . GLY B 1 213 ? 24 -7.406 -17.281 1 98.5 213 GLY B C 1
ATOM 5330 O O . GLY B 1 213 ? 22.953 -6.75 -17.344 1 98.5 213 GLY B O 1
ATOM 5331 N N . ASN B 1 214 ? 24.906 -7.066 -16.344 1 98.62 214 ASN B N 1
ATOM 5332 C CA . ASN B 1 214 ? 24.719 -5.996 -15.375 1 98.62 214 ASN B CA 1
ATOM 5333 C C . ASN B 1 214 ? 23.438 -6.172 -14.586 1 98.62 214 ASN B C 1
ATOM 5335 O O . ASN B 1 214 ? 22.625 -5.246 -14.492 1 98.62 214 ASN B O 1
ATOM 5339 N N . ILE B 1 215 ? 23.297 -7.363 -13.961 1 98.88 215 ILE B N 1
ATOM 5340 C CA . ILE B 1 215 ? 22.031 -7.785 -13.375 1 98.88 215 ILE B CA 1
ATOM 5341 C C . ILE B 1 215 ? 21.969 -7.34 -11.914 1 98.88 215 ILE B C 1
ATOM 5343 O O . ILE B 1 215 ? 22.781 -7.77 -11.094 1 98.88 215 ILE B O 1
ATOM 5347 N N . LYS B 1 216 ? 20.953 -6.48 -11.664 1 98.56 216 LYS B N 1
ATOM 5348 C CA . LYS B 1 216 ? 20.641 -6.059 -10.305 1 98.56 216 LYS B CA 1
ATOM 5349 C C . LYS B 1 216 ? 20.094 -7.223 -9.484 1 98.56 216 LYS B C 1
ATOM 5351 O O . LYS B 1 216 ? 20.672 -7.586 -8.453 1 98.56 216 LYS B O 1
ATOM 5356 N N . PHE B 1 217 ? 19.031 -7.766 -9.914 1 98.88 217 PHE B N 1
ATOM 5357 C CA . PHE B 1 217 ? 18.547 -8.992 -9.305 1 98.88 217 PHE B CA 1
ATOM 5358 C C . PHE B 1 217 ? 17.828 -9.867 -10.328 1 98.88 217 PHE B C 1
ATOM 5360 O O . PHE B 1 217 ? 17.406 -9.375 -11.375 1 98.88 217 PHE B O 1
ATOM 5367 N N . PHE B 1 218 ? 17.844 -11.188 -10.078 1 98.94 218 PHE B N 1
ATOM 5368 C CA . PHE B 1 218 ? 17.109 -12.211 -10.812 1 98.94 218 PHE B CA 1
ATOM 5369 C C . PHE B 1 218 ? 15.828 -12.594 -10.086 1 98.94 218 PHE B C 1
ATOM 5371 O O . PHE B 1 218 ? 15.867 -13.102 -8.969 1 98.94 218 PHE B O 1
ATOM 5378 N N . TYR B 1 219 ? 14.688 -12.258 -10.695 1 98.88 219 TYR B N 1
ATOM 5379 C CA . TYR B 1 219 ? 13.398 -12.68 -10.148 1 98.88 219 TYR B CA 1
ATOM 5380 C C . TYR B 1 219 ? 13.031 -14.078 -10.633 1 98.88 219 TYR B C 1
ATOM 5382 O O . TYR B 1 219 ? 13.039 -14.352 -11.836 1 98.88 219 TYR B O 1
ATOM 5390 N N . THR B 1 220 ? 12.633 -14.914 -9.656 1 98.62 220 THR B N 1
ATOM 5391 C CA . THR B 1 220 ? 12.297 -16.281 -10.047 1 98.62 220 THR B CA 1
ATOM 5392 C C . THR B 1 220 ? 11.227 -16.859 -9.125 1 98.62 220 THR B C 1
ATOM 5394 O O . THR B 1 220 ? 11.094 -16.438 -7.977 1 98.62 220 THR B O 1
ATOM 5397 N N . VAL B 1 221 ? 10.445 -17.703 -9.672 1 97.94 221 VAL B N 1
ATOM 5398 C CA . VAL B 1 221 ? 9.484 -18.531 -8.938 1 97.94 221 VAL B CA 1
ATOM 5399 C C . VAL B 1 221 ? 9.945 -19.984 -8.938 1 97.94 221 VAL B C 1
ATOM 5401 O O . VAL B 1 221 ? 9.562 -20.766 -9.812 1 97.94 221 VAL B O 1
ATOM 5404 N N . PRO B 1 222 ? 10.625 -20.406 -7.93 1 97.5 222 PRO B N 1
ATOM 5405 C CA . PRO B 1 222 ? 11.344 -21.672 -8.008 1 97.5 222 PRO B CA 1
ATOM 5406 C C . PRO B 1 222 ? 10.422 -22.875 -7.898 1 97.5 222 PRO B C 1
ATOM 5408 O O . PRO B 1 222 ? 10.75 -23.953 -8.398 1 97.5 222 PRO B O 1
ATOM 5411 N N . ARG B 1 223 ? 9.352 -22.75 -7.188 1 95.25 223 ARG B N 1
ATOM 5412 C CA . ARG B 1 223 ? 8.422 -23.875 -7.07 1 95.25 223 ARG B CA 1
ATOM 5413 C C . ARG B 1 223 ? 7.008 -23.453 -7.453 1 95.25 223 ARG B C 1
ATOM 5415 O O . ARG B 1 223 ? 6.598 -22.328 -7.18 1 95.25 223 ARG B O 1
ATOM 5422 N N . PHE B 1 224 ? 6.328 -24.422 -8.102 1 95.75 224 PHE B N 1
ATOM 5423 C CA . PHE B 1 224 ? 4.969 -24.203 -8.57 1 95.75 224 PHE B CA 1
ATOM 5424 C C . PHE B 1 224 ? 4.879 -22.891 -9.367 1 95.75 224 PHE B C 1
ATOM 5426 O O . PHE B 1 224 ? 4.035 -22.047 -9.078 1 95.75 224 PHE B O 1
ATOM 5433 N N . HIS B 1 225 ? 5.668 -22.828 -10.32 1 96.94 225 HIS B N 1
ATOM 5434 C CA . HIS B 1 225 ? 5.941 -21.656 -11.156 1 96.94 225 HIS B CA 1
ATOM 5435 C C . HIS B 1 225 ? 4.652 -21.094 -11.742 1 96.94 225 HIS B C 1
ATOM 5437 O O . HIS B 1 225 ? 3.789 -21.844 -12.203 1 96.94 225 HIS B O 1
ATOM 5443 N N . ASN B 1 226 ? 4.434 -19.859 -11.523 1 96.31 226 ASN B N 1
ATOM 5444 C CA . ASN B 1 226 ? 3.428 -19.109 -12.266 1 96.31 226 ASN B CA 1
ATOM 5445 C C . ASN B 1 226 ? 4.004 -18.516 -13.555 1 96.31 226 ASN B C 1
ATOM 5447 O O . ASN B 1 226 ? 4.816 -17.594 -13.508 1 96.31 226 ASN B O 1
ATOM 5451 N N . PRO B 1 227 ? 3.729 -19.047 -14.711 1 96.06 227 PRO B N 1
ATOM 5452 C CA . PRO B 1 227 ? 2.453 -19.688 -15.039 1 96.06 227 PRO B CA 1
ATOM 5453 C C . PRO B 1 227 ? 2.605 -21.172 -15.344 1 96.06 227 PRO B C 1
ATOM 5455 O O . PRO B 1 227 ? 1.608 -21.875 -15.547 1 96.06 227 PRO B O 1
ATOM 5458 N N . THR B 1 228 ? 3.771 -21.797 -15.32 1 96.25 228 THR B N 1
ATOM 5459 C CA . THR B 1 228 ? 3.977 -23.094 -15.977 1 96.25 228 THR B CA 1
ATOM 5460 C C . THR B 1 228 ? 3.721 -24.234 -15 1 96.25 228 THR B C 1
ATOM 5462 O O . THR B 1 228 ? 3.584 -25.391 -15.406 1 96.25 228 THR B O 1
ATOM 5465 N N . GLY B 1 229 ? 3.77 -23.953 -13.711 1 95.81 229 GLY B N 1
ATOM 5466 C CA . GLY B 1 229 ? 3.596 -24.984 -12.703 1 95.81 229 GLY B CA 1
ATOM 5467 C C . GLY B 1 229 ? 4.859 -25.781 -12.445 1 95.81 229 GLY B C 1
ATOM 5468 O O . GLY B 1 229 ? 4.887 -26.641 -11.555 1 95.81 229 GLY B O 1
ATOM 5469 N N . THR B 1 230 ? 5.918 -25.516 -13.133 1 95.62 230 THR B N 1
ATOM 5470 C CA . THR B 1 230 ? 7.168 -26.25 -12.977 1 95.62 230 THR B CA 1
ATOM 5471 C C . THR B 1 230 ? 7.891 -25.812 -11.703 1 95.62 230 THR B C 1
ATOM 5473 O O . THR B 1 230 ? 7.57 -24.781 -11.125 1 95.62 230 THR B O 1
ATOM 5476 N N . SER B 1 231 ? 8.805 -26.641 -11.234 1 96.31 231 SER B N 1
ATOM 5477 C CA . SER B 1 231 ? 9.648 -26.344 -10.086 1 96.31 231 SER B CA 1
ATOM 5478 C C . SER B 1 231 ? 11.109 -26.672 -10.375 1 96.31 231 SER B C 1
ATOM 5480 O O . SER B 1 231 ? 11.398 -27.641 -11.094 1 96.31 231 SER B O 1
ATOM 5482 N N . TYR B 1 232 ? 12.016 -25.906 -9.859 1 96.94 232 TYR B N 1
ATOM 5483 C CA . TYR B 1 232 ? 13.438 -26.234 -9.922 1 96.94 232 TYR B CA 1
ATOM 5484 C C . TYR B 1 232 ? 13.758 -27.438 -9.039 1 96.94 232 TYR B C 1
ATOM 5486 O O . TYR B 1 232 ? 13.164 -27.609 -7.973 1 96.94 232 TYR B O 1
ATOM 5494 N N . SER B 1 233 ? 14.727 -28.203 -9.484 1 95.62 233 SER B N 1
ATOM 5495 C CA . SER B 1 233 ? 15.297 -29.25 -8.633 1 95.62 233 SER B CA 1
ATOM 5496 C C . SER B 1 233 ? 16.219 -28.641 -7.578 1 95.62 233 SER B C 1
ATOM 5498 O O . SER B 1 233 ? 16.578 -27.469 -7.652 1 95.62 233 SER B O 1
ATOM 5500 N N . LYS B 1 234 ? 16.562 -29.484 -6.629 1 96.62 234 LYS B N 1
ATOM 5501 C CA . LYS B 1 234 ? 17.516 -29.062 -5.613 1 96.62 234 LYS B CA 1
ATOM 5502 C C . LYS B 1 234 ? 18.828 -28.625 -6.246 1 96.62 234 LYS B C 1
ATOM 5504 O O . LYS B 1 234 ? 19.375 -27.578 -5.887 1 96.62 234 LYS B O 1
ATOM 5509 N N . GLU B 1 235 ? 19.312 -29.391 -7.199 1 96.81 235 GLU B N 1
ATOM 5510 C CA . GLU B 1 235 ? 20.594 -29.094 -7.859 1 96.81 235 GLU B CA 1
ATOM 5511 C C . GLU B 1 235 ? 20.531 -27.781 -8.617 1 96.81 235 GLU B C 1
ATOM 5513 O O . GLU B 1 235 ? 21.484 -27 -8.586 1 96.81 235 GLU B O 1
ATOM 5518 N N . GLU B 1 236 ? 19.484 -27.531 -9.266 1 97.25 236 GLU B N 1
ATOM 5519 C CA . GLU B 1 236 ? 19.312 -26.266 -9.977 1 97.25 236 GLU B CA 1
ATOM 5520 C C . GLU B 1 236 ? 19.328 -25.078 -9.023 1 97.25 236 GLU B C 1
ATOM 5522 O O . GLU B 1 236 ? 19.984 -24.078 -9.281 1 97.25 236 GLU B O 1
ATOM 5527 N N . LYS B 1 237 ? 18.594 -25.203 -7.918 1 98.06 237 LYS B N 1
ATOM 5528 C CA . LYS B 1 237 ? 18.547 -24.125 -6.926 1 98.06 237 LYS B CA 1
ATOM 5529 C C . LYS B 1 237 ? 19.938 -23.828 -6.371 1 98.06 237 LYS B C 1
ATOM 5531 O O . LYS B 1 237 ? 20.328 -22.656 -6.285 1 98.06 237 LYS B O 1
ATOM 5536 N N . GLU B 1 238 ? 20.641 -24.859 -6.035 1 98 238 GLU B N 1
ATOM 5537 C CA . GLU B 1 238 ? 22 -24.703 -5.508 1 98 238 GLU B CA 1
ATOM 5538 C C . GLU B 1 238 ? 22.906 -24.016 -6.52 1 98 238 GLU B C 1
ATOM 5540 O O . GLU B 1 238 ? 23.688 -23.125 -6.164 1 98 238 GLU B O 1
ATOM 5545 N N . SER B 1 239 ? 22.797 -24.438 -7.738 1 98.31 239 SER B N 1
ATOM 5546 C CA . SER B 1 239 ? 23.625 -23.875 -8.797 1 98.31 239 SER B CA 1
ATOM 5547 C C . SER B 1 239 ? 23.312 -22.391 -9.016 1 98.31 239 SER B C 1
ATOM 5549 O O . SER B 1 239 ? 24.234 -21.594 -9.172 1 98.31 239 SER B O 1
ATOM 5551 N N . ILE B 1 240 ? 22.094 -22.016 -9.008 1 98.69 240 ILE B N 1
ATOM 5552 C CA . ILE B 1 240 ? 21.672 -20.641 -9.242 1 98.69 240 ILE B CA 1
ATOM 5553 C C . ILE B 1 240 ? 22.172 -19.75 -8.109 1 98.69 240 ILE B C 1
ATOM 5555 O O . ILE B 1 240 ? 22.703 -18.656 -8.359 1 98.69 240 ILE B O 1
ATOM 5559 N N . VAL B 1 241 ? 22.016 -20.219 -6.883 1 98.69 241 VAL B N 1
ATOM 5560 C CA . VAL B 1 241 ? 22.453 -19.453 -5.723 1 98.69 241 VAL B CA 1
ATOM 5561 C C . VAL B 1 241 ? 23.969 -19.281 -5.766 1 98.69 241 VAL B C 1
ATOM 5563 O O . VAL B 1 241 ? 24.469 -18.188 -5.488 1 98.69 241 VAL B O 1
ATOM 5566 N N . ALA B 1 242 ? 24.641 -20.344 -6.137 1 98.44 242 ALA B N 1
ATOM 5567 C CA . ALA B 1 242 ? 26.094 -20.266 -6.238 1 98.44 242 ALA B CA 1
ATOM 5568 C C . ALA B 1 242 ? 26.516 -19.25 -7.293 1 98.44 242 ALA B C 1
ATOM 5570 O O . ALA B 1 242 ? 27.469 -18.5 -7.09 1 98.44 242 ALA B O 1
ATOM 5571 N N . MET B 1 243 ? 25.859 -19.25 -8.422 1 98.38 243 MET B N 1
ATOM 5572 C CA . MET B 1 243 ? 26.156 -18.297 -9.484 1 98.38 243 MET B CA 1
ATOM 5573 C C . MET B 1 243 ? 25.891 -16.875 -9.016 1 98.38 243 MET B C 1
ATOM 5575 O O . MET B 1 243 ? 26.641 -15.953 -9.367 1 98.38 243 MET B O 1
ATOM 5579 N N . ALA B 1 244 ? 24.797 -16.688 -8.258 1 98.44 244 ALA B N 1
ATOM 5580 C CA . ALA B 1 244 ? 24.453 -15.367 -7.746 1 98.44 244 ALA B CA 1
ATOM 5581 C C . ALA B 1 244 ? 25.578 -14.812 -6.867 1 98.44 244 ALA B C 1
ATOM 5583 O O . ALA B 1 244 ? 25.922 -13.633 -6.961 1 98.44 244 ALA B O 1
ATOM 5584 N N . GLN B 1 245 ? 26.141 -15.656 -6.051 1 97.62 245 GLN B N 1
ATOM 5585 C CA . GLN B 1 245 ? 27.266 -15.273 -5.203 1 97.62 245 GLN B CA 1
ATOM 5586 C C . GLN B 1 245 ? 28.5 -14.938 -6.039 1 97.62 245 GLN B C 1
ATOM 5588 O O . GLN B 1 245 ? 29.141 -13.906 -5.828 1 97.62 245 GLN B O 1
ATOM 5593 N N . LYS B 1 246 ? 28.719 -15.789 -6.957 1 98.06 246 LYS B N 1
ATOM 5594 C CA . LYS B 1 246 ? 29.922 -15.664 -7.785 1 98.06 246 LYS B CA 1
ATOM 5595 C C . LYS B 1 246 ? 29.922 -14.352 -8.562 1 98.06 246 LYS B C 1
ATOM 5597 O O . LYS B 1 246 ? 30.953 -13.688 -8.68 1 98.06 246 LYS B O 1
ATOM 5602 N N . TYR B 1 247 ? 28.781 -13.914 -9.055 1 98.56 247 TYR B N 1
ATOM 5603 C CA . TYR B 1 247 ? 28.734 -12.781 -9.969 1 98.56 247 TYR B CA 1
ATOM 5604 C C . TYR B 1 247 ? 28.078 -11.57 -9.305 1 98.56 247 TYR B C 1
ATOM 5606 O O . TYR B 1 247 ? 27.766 -10.586 -9.977 1 98.56 247 TYR B O 1
ATOM 5614 N N . ASN B 1 248 ? 27.812 -11.633 -8.031 1 98.31 248 ASN B N 1
ATOM 5615 C CA . ASN B 1 248 ? 27.25 -10.539 -7.234 1 98.31 248 ASN B CA 1
ATOM 5616 C C . ASN B 1 248 ? 25.906 -10.078 -7.777 1 98.31 248 ASN B C 1
ATOM 5618 O O . ASN B 1 248 ? 25.703 -8.898 -8.055 1 98.31 248 ASN B O 1
ATOM 5622 N N . VAL B 1 249 ? 25.062 -11.047 -7.949 1 98.75 249 VAL B N 1
ATOM 5623 C CA . VAL B 1 249 ? 23.672 -10.828 -8.367 1 98.75 249 VAL B CA 1
ATOM 5624 C C . VAL B 1 249 ? 22.734 -11.203 -7.227 1 98.75 249 VAL B C 1
ATOM 5626 O O . VAL B 1 249 ? 22.938 -12.195 -6.535 1 98.75 249 VAL B O 1
ATOM 5629 N N . TYR B 1 250 ? 21.766 -10.344 -6.902 1 98.88 250 TYR B N 1
ATOM 5630 C CA . TYR B 1 250 ? 20.75 -10.727 -5.93 1 98.88 250 TYR B CA 1
ATOM 5631 C C . TYR B 1 250 ? 19.672 -11.594 -6.57 1 98.88 250 TYR B C 1
ATOM 5633 O O . TYR B 1 250 ? 19.453 -11.539 -7.785 1 98.88 250 TYR B O 1
ATOM 5641 N N . ILE B 1 251 ? 19.062 -12.461 -5.789 1 98.88 251 ILE B N 1
ATOM 5642 C CA . ILE B 1 251 ? 17.922 -13.273 -6.215 1 98.88 251 ILE B CA 1
ATOM 5643 C C . ILE B 1 251 ? 16.688 -12.867 -5.434 1 98.88 251 ILE B C 1
ATOM 5645 O O . ILE B 1 251 ? 16.719 -12.742 -4.211 1 98.88 251 ILE B O 1
ATOM 5649 N N . VAL B 1 252 ? 15.641 -12.547 -6.117 1 98.88 252 VAL B N 1
ATOM 5650 C CA . VAL B 1 252 ? 14.32 -12.422 -5.504 1 98.88 252 VAL B CA 1
ATOM 5651 C C . VAL B 1 252 ? 13.531 -13.711 -5.695 1 98.88 252 VAL B C 1
ATOM 5653 O O . VAL B 1 252 ? 13.062 -14 -6.797 1 98.88 252 VAL B O 1
ATOM 5656 N N . GLU B 1 253 ? 13.406 -14.453 -4.652 1 98.75 253 GLU B N 1
ATOM 5657 C CA . GLU B 1 253 ? 12.711 -15.742 -4.645 1 98.75 253 GLU B CA 1
ATOM 5658 C C . GLU B 1 253 ? 11.242 -15.57 -4.262 1 98.75 253 GLU B C 1
ATOM 5660 O O . GLU B 1 253 ? 10.922 -15.344 -3.094 1 98.75 253 GLU B O 1
ATOM 5665 N N . ASP B 1 254 ? 10.43 -15.68 -5.242 1 98.12 254 ASP B N 1
ATOM 5666 C CA . ASP B 1 254 ? 8.984 -15.633 -5.027 1 98.12 254 ASP B CA 1
ATOM 5667 C C . ASP B 1 254 ? 8.438 -17 -4.625 1 98.12 254 ASP B C 1
ATOM 5669 O O . ASP B 1 254 ? 8.172 -17.844 -5.48 1 98.12 254 ASP B O 1
ATOM 5673 N N . ASP B 1 255 ? 8.188 -17.172 -3.363 1 96.69 255 ASP B N 1
ATOM 5674 C CA . ASP B 1 255 ? 7.801 -18.469 -2.812 1 96.69 255 ASP B CA 1
ATOM 5675 C C . ASP B 1 255 ? 6.398 -18.422 -2.217 1 96.69 255 ASP B C 1
ATOM 5677 O O . ASP B 1 255 ? 6.16 -18.938 -1.123 1 96.69 255 ASP B O 1
ATOM 5681 N N . ILE B 1 256 ? 5.477 -17.906 -2.91 1 90.62 256 ILE B N 1
ATOM 5682 C CA . ILE B 1 256 ? 4.164 -17.531 -2.398 1 90.62 256 ILE B CA 1
ATOM 5683 C C . ILE B 1 256 ? 3.309 -18.781 -2.213 1 90.62 256 ILE B C 1
ATOM 5685 O O . ILE B 1 256 ? 2.318 -18.766 -1.478 1 90.62 256 ILE B O 1
ATOM 5689 N N . VAL B 1 257 ? 3.635 -19.953 -2.783 1 91.06 257 VAL B N 1
ATOM 5690 C CA . VAL B 1 257 ? 2.781 -21.141 -2.693 1 91.06 257 VAL B CA 1
ATOM 5691 C C . VAL B 1 257 ? 3.48 -22.219 -1.878 1 91.06 257 VAL B C 1
ATOM 5693 O O . VAL B 1 257 ? 3.076 -23.391 -1.904 1 91.06 257 VAL B O 1
ATOM 5696 N N . SER B 1 258 ? 4.488 -21.875 -1.141 1 92.56 258 SER B N 1
ATOM 5697 C CA . SER B 1 258 ? 5.262 -22.828 -0.359 1 92.56 258 SER B CA 1
ATOM 5698 C C . SER B 1 258 ? 4.371 -23.609 0.607 1 92.56 258 SER B C 1
ATOM 5700 O O . SER B 1 258 ? 4.625 -24.781 0.895 1 92.56 258 SER B O 1
ATOM 5702 N N . ASP B 1 259 ? 3.338 -23 1.049 1 94.12 259 ASP B N 1
ATOM 5703 C CA . ASP B 1 259 ? 2.445 -23.578 2.045 1 94.12 259 ASP B CA 1
ATOM 5704 C C . ASP B 1 259 ? 1.7 -24.781 1.475 1 94.12 259 ASP B C 1
ATOM 5706 O O . ASP B 1 259 ? 1.21 -25.625 2.227 1 94.12 259 ASP B O 1
ATOM 5710 N N . LEU B 1 260 ? 1.648 -24.875 0.189 1 94.19 260 LEU B N 1
ATOM 5711 C CA . LEU B 1 260 ? 0.892 -25.938 -0.455 1 94.19 260 LEU B CA 1
ATOM 5712 C C . LEU B 1 260 ? 1.796 -27.125 -0.792 1 94.19 260 LEU B C 1
ATOM 5714 O O . LEU B 1 260 ? 1.319 -28.156 -1.245 1 94.19 260 LEU B O 1
ATOM 5718 N N . ASP B 1 261 ? 3.068 -26.969 -0.622 1 94.12 261 ASP B N 1
ATOM 5719 C CA . ASP B 1 261 ? 4.016 -28.016 -0.979 1 94.12 261 ASP B CA 1
ATOM 5720 C C . ASP B 1 261 ? 3.965 -29.172 0.03 1 94.12 261 ASP B C 1
ATOM 5722 O O . ASP B 1 261 ? 4.238 -28.969 1.216 1 94.12 261 ASP B O 1
ATOM 5726 N N . ILE B 1 262 ? 3.688 -30.312 -0.395 1 91.25 262 ILE B N 1
ATOM 5727 C CA . ILE B 1 262 ? 3.586 -31.484 0.479 1 91.25 262 ILE B CA 1
ATOM 5728 C C . ILE B 1 262 ? 4.957 -32.125 0.624 1 91.25 262 ILE B C 1
ATOM 5730 O O . ILE B 1 262 ? 5.156 -33 1.499 1 91.25 262 ILE B O 1
ATOM 5734 N N . ASN B 1 263 ? 5.824 -31.75 -0.276 1 91.69 263 ASN B N 1
ATOM 5735 C CA . ASN B 1 263 ? 7.191 -32.25 -0.188 1 91.69 263 ASN B CA 1
ATOM 5736 C C . ASN B 1 263 ? 8.031 -31.438 0.782 1 91.69 263 ASN B C 1
ATOM 5738 O O . ASN B 1 263 ? 8.586 -30.406 0.405 1 91.69 263 ASN B O 1
ATOM 5742 N N . LYS B 1 264 ? 8.266 -31.922 1.925 1 85.06 264 LYS B N 1
ATOM 5743 C CA . LYS B 1 264 ? 8.969 -31.203 2.979 1 85.06 264 LYS B CA 1
ATOM 5744 C C . LYS B 1 264 ? 10.453 -31.062 2.652 1 85.06 264 LYS B C 1
ATOM 5746 O O . LYS B 1 264 ? 11.156 -30.25 3.266 1 85.06 264 LYS B O 1
ATOM 5751 N N . LYS B 1 265 ? 10.945 -31.734 1.692 1 88.5 265 LYS B N 1
ATOM 5752 C CA . LYS B 1 265 ? 12.359 -31.703 1.347 1 88.5 265 LYS B CA 1
ATOM 5753 C C . LYS B 1 265 ? 12.641 -30.672 0.257 1 88.5 265 LYS B C 1
ATOM 5755 O O . LYS B 1 265 ? 13.789 -30.469 -0.128 1 88.5 265 LYS B O 1
ATOM 5760 N N . ASN B 1 266 ? 11.633 -30.078 -0.216 1 94.25 266 ASN B N 1
ATOM 5761 C CA . ASN B 1 266 ? 11.789 -29.062 -1.248 1 94.25 266 ASN B CA 1
ATOM 5762 C C . ASN B 1 266 ? 12.102 -27.703 -0.643 1 94.25 266 ASN B C 1
ATOM 5764 O O . ASN B 1 266 ? 11.273 -26.797 -0.686 1 94.25 266 ASN B O 1
ATOM 5768 N N . ASP B 1 267 ? 13.352 -27.562 -0.26 1 96.44 267 ASP B N 1
ATOM 5769 C CA . ASP B 1 267 ? 13.781 -26.344 0.415 1 96.44 267 ASP B CA 1
ATOM 5770 C C . ASP B 1 267 ? 13.852 -25.172 -0.561 1 96.44 267 ASP B C 1
ATOM 5772 O O . ASP B 1 267 ? 14.133 -25.359 -1.747 1 96.44 267 ASP B O 1
ATOM 5776 N N . PRO B 1 268 ? 13.609 -23.984 -0.045 1 97.69 268 PRO B N 1
ATOM 5777 C CA . PRO B 1 268 ? 13.758 -22.812 -0.912 1 97.69 268 PRO B CA 1
ATOM 5778 C C . PRO B 1 268 ? 15.219 -22.469 -1.21 1 97.69 268 PRO B C 1
ATOM 5780 O O . PRO B 1 268 ? 16.125 -22.969 -0.53 1 97.69 268 PRO B O 1
ATOM 5783 N N . MET B 1 269 ? 15.453 -21.656 -2.229 1 98 269 MET B N 1
ATOM 5784 C CA . MET B 1 269 ? 16.797 -21.188 -2.568 1 98 269 MET B CA 1
ATOM 5785 C C . MET B 1 269 ? 17.438 -20.5 -1.378 1 98 269 MET B C 1
ATOM 5787 O O . MET B 1 269 ? 18.656 -20.562 -1.198 1 98 269 MET B O 1
ATOM 5791 N N . PHE B 1 270 ? 16.625 -19.828 -0.615 1 98.19 270 PHE B N 1
ATOM 5792 C CA . PHE B 1 270 ? 17.094 -19.094 0.562 1 98.19 270 PHE B CA 1
ATOM 5793 C C . PHE B 1 270 ? 17.938 -20 1.454 1 98.19 270 PHE B C 1
ATOM 5795 O O . PHE B 1 270 ? 18.922 -19.547 2.049 1 98.19 270 PHE B O 1
ATOM 5802 N N . THR B 1 271 ? 17.594 -21.25 1.559 1 96.75 271 THR B N 1
ATOM 5803 C CA . THR B 1 271 ? 18.25 -22.219 2.41 1 96.75 271 THR B CA 1
ATOM 5804 C C . THR B 1 271 ? 19.719 -22.375 2.016 1 96.75 271 THR B C 1
ATOM 5806 O O . THR B 1 271 ? 20.578 -22.641 2.865 1 96.75 271 THR B O 1
ATOM 5809 N N . TYR B 1 272 ? 20.031 -22.188 0.79 1 96.94 272 TYR B N 1
ATOM 5810 C CA . TYR B 1 272 ? 21.359 -22.469 0.27 1 96.94 272 TYR B CA 1
ATOM 5811 C C . TYR B 1 272 ? 22.219 -21.219 0.242 1 96.94 272 TYR B C 1
ATOM 5813 O O . TYR B 1 272 ? 23.406 -21.266 -0.111 1 96.94 272 TYR B O 1
ATOM 5821 N N . ASP B 1 273 ? 21.609 -20.094 0.605 1 96 273 ASP B N 1
ATOM 5822 C CA . ASP B 1 273 ? 22.297 -18.812 0.55 1 96 273 ASP B CA 1
ATOM 5823 C C . ASP B 1 273 ? 23.172 -18.594 1.783 1 96 273 ASP B C 1
ATOM 5825 O O . ASP B 1 273 ? 22.672 -18.562 2.908 1 96 273 ASP B O 1
ATOM 5829 N N . THR B 1 274 ? 24.422 -18.375 1.601 1 91.69 274 THR B N 1
ATOM 5830 C CA . THR B 1 274 ? 25.344 -18.156 2.711 1 91.69 274 THR B CA 1
ATOM 5831 C C . THR B 1 274 ? 25.938 -16.75 2.658 1 91.69 274 THR B C 1
ATOM 5833 O O . THR B 1 274 ? 26.734 -16.375 3.523 1 91.69 274 THR B O 1
ATOM 5836 N N . THR B 1 275 ? 25.578 -15.969 1.714 1 93.25 275 THR B N 1
ATOM 5837 C CA . THR B 1 275 ? 26.25 -14.688 1.526 1 93.25 275 THR B CA 1
ATOM 5838 C C . THR B 1 275 ? 25.219 -13.555 1.454 1 93.25 275 THR B C 1
ATOM 5840 O O . THR B 1 275 ? 25.531 -12.453 0.995 1 93.25 275 THR B O 1
ATOM 5843 N N . GLU B 1 276 ? 23.969 -13.797 1.734 1 94.69 276 GLU B N 1
ATOM 5844 C CA . GLU B 1 276 ? 22.891 -12.812 1.789 1 94.69 276 GLU B CA 1
ATOM 5845 C C . GLU B 1 276 ? 22.609 -12.234 0.407 1 94.69 276 GLU B C 1
ATOM 5847 O O . GLU B 1 276 ? 22.594 -11.016 0.228 1 94.69 276 GLU B O 1
ATOM 5852 N N . LYS B 1 277 ? 22.391 -13.133 -0.507 1 97.81 277 LYS B N 1
ATOM 5853 C CA . LYS B 1 277 ? 22.078 -12.703 -1.867 1 97.81 277 LYS B CA 1
ATOM 5854 C C . LYS B 1 277 ? 20.609 -13.008 -2.213 1 97.81 277 LYS B C 1
ATOM 5856 O O . LYS B 1 277 ? 20.094 -12.5 -3.203 1 97.81 277 LYS B O 1
ATOM 5861 N N . VAL B 1 278 ? 19.938 -13.75 -1.36 1 98.62 278 VAL B N 1
ATOM 5862 C CA . VAL B 1 278 ? 18.578 -14.172 -1.687 1 98.62 278 VAL B CA 1
ATOM 5863 C C . VAL B 1 278 ? 17.578 -13.367 -0.866 1 98.62 278 VAL B C 1
ATOM 5865 O O . VAL B 1 278 ? 17.672 -13.312 0.362 1 98.62 278 VAL B O 1
ATOM 5868 N N . ILE B 1 279 ? 16.719 -12.703 -1.539 1 98.75 279 ILE B N 1
ATOM 5869 C CA . ILE B 1 279 ? 15.531 -12.062 -0.966 1 98.75 279 ILE B CA 1
ATOM 5870 C C . ILE B 1 279 ? 14.336 -13.016 -1.055 1 98.75 279 ILE B C 1
ATOM 5872 O O . ILE B 1 279 ? 13.969 -13.461 -2.145 1 98.75 279 ILE B O 1
ATOM 5876 N N . TYR B 1 280 ? 13.773 -13.328 0.077 1 98.44 280 TYR B N 1
ATOM 5877 C CA . TYR B 1 280 ? 12.695 -14.305 0.15 1 98.44 280 TYR B CA 1
ATOM 5878 C C . TYR B 1 280 ? 11.344 -13.625 0.285 1 98.44 280 TYR B C 1
ATOM 5880 O O . TYR B 1 280 ? 11.148 -12.789 1.171 1 98.44 280 TYR B O 1
ATOM 5888 N N . LEU B 1 281 ? 10.438 -13.953 -0.61 1 97.88 281 LEU B N 1
ATOM 5889 C CA . LEU B 1 281 ? 9.094 -13.375 -0.58 1 97.88 281 LEU B CA 1
ATOM 5890 C C . LEU B 1 281 ? 8.062 -14.43 -0.197 1 97.88 281 LEU B C 1
ATOM 5892 O O . LEU B 1 281 ? 7.996 -15.492 -0.81 1 97.88 281 LEU B O 1
ATOM 5896 N N . LYS B 1 282 ? 7.289 -14.07 0.782 1 96.12 282 LYS B N 1
ATOM 5897 C CA . LYS B 1 282 ? 6.164 -14.883 1.238 1 96.12 282 LYS B CA 1
ATOM 5898 C C . LYS B 1 282 ? 4.875 -14.062 1.266 1 96.12 282 LYS B C 1
ATOM 5900 O O . LYS B 1 282 ? 4.883 -12.891 1.652 1 96.12 282 LYS B O 1
ATOM 5905 N N . SER B 1 283 ? 3.814 -14.641 0.78 1 92.75 283 SER B N 1
ATOM 5906 C CA . SER B 1 283 ? 2.518 -13.977 0.823 1 92.75 283 SER B CA 1
ATOM 5907 C C . SER B 1 283 ? 1.495 -14.805 1.59 1 92.75 283 SER B C 1
ATOM 5909 O O . SER B 1 283 ? 1.528 -16.047 1.543 1 92.75 283 SER B O 1
ATOM 5911 N N . TYR B 1 284 ? 0.614 -14.188 2.213 1 92.94 284 TYR B N 1
ATOM 5912 C CA . TYR B 1 284 ? -0.448 -14.883 2.932 1 92.94 284 TYR B CA 1
ATOM 5913 C C . TYR B 1 284 ? -1.781 -14.742 2.207 1 92.94 284 TYR B C 1
ATOM 5915 O O . TYR B 1 284 ? -2.807 -15.234 2.678 1 92.94 284 TYR B O 1
ATOM 5923 N N . SER B 1 285 ? -1.721 -14.109 1.067 1 86.69 285 SER B N 1
ATOM 5924 C CA . SER B 1 285 ? -2.91 -13.922 0.242 1 86.69 285 SER B CA 1
ATOM 5925 C C . SER B 1 285 ? -3.354 -15.234 -0.399 1 86.69 285 SER B C 1
ATOM 5927 O O . SER B 1 285 ? -4.547 -15.445 -0.621 1 86.69 285 SER B O 1
ATOM 5929 N N . LYS B 1 286 ? -2.344 -16.031 -0.739 1 86.88 286 LYS B N 1
ATOM 5930 C CA . LYS B 1 286 ? -2.65 -17.219 -1.52 1 86.88 286 LYS B CA 1
ATOM 5931 C C . LYS B 1 286 ? -3.084 -18.375 -0.617 1 86.88 286 LYS B C 1
ATOM 5933 O O . LYS B 1 286 ? -3.828 -19.266 -1.044 1 86.88 286 LYS B O 1
ATOM 5938 N N . ILE B 1 287 ? -2.631 -18.406 0.567 1 91.25 287 ILE B N 1
ATOM 5939 C CA . ILE B 1 287 ? -2.965 -19.516 1.47 1 91.25 287 ILE B CA 1
ATOM 5940 C C . ILE B 1 287 ? -4.156 -19.109 2.34 1 91.25 287 ILE B C 1
ATOM 5942 O O . ILE B 1 287 ? -4.922 -19.984 2.779 1 91.25 287 ILE B O 1
ATOM 5946 N N . LEU B 1 288 ? -4.258 -17.922 2.67 1 92.06 288 LEU B N 1
ATOM 5947 C CA . LEU B 1 288 ? -5.352 -17.453 3.512 1 92.06 288 LEU B CA 1
ATOM 5948 C C . LEU B 1 288 ? -6.363 -16.656 2.693 1 92.06 288 LEU B C 1
ATOM 5950 O O . LEU B 1 288 ? -7.086 -17.234 1.874 1 92.06 288 LEU B O 1
ATOM 5954 N N . MET B 1 289 ? -6.297 -15.32 2.801 1 89.69 289 MET B N 1
ATOM 5955 C CA . MET B 1 289 ? -7.25 -14.445 2.119 1 89.69 289 MET B CA 1
ATOM 5956 C C . MET B 1 289 ? -6.547 -13.211 1.557 1 89.69 289 MET B C 1
ATOM 5958 O O . MET B 1 289 ? -5.852 -12.508 2.285 1 89.69 289 MET B O 1
ATOM 5962 N N . PRO B 1 290 ? -6.805 -12.945 0.28 1 85.56 290 PRO B N 1
ATOM 5963 C CA . PRO B 1 290 ? -6.117 -11.812 -0.343 1 85.56 290 PRO B CA 1
ATOM 5964 C C . PRO B 1 290 ? -6.473 -10.477 0.309 1 85.56 290 PRO B C 1
ATOM 5966 O O . PRO B 1 290 ? -5.652 -9.562 0.333 1 85.56 290 PRO B O 1
ATOM 5969 N N . GLY B 1 291 ? -7.543 -10.359 0.888 1 85.81 291 GLY B N 1
ATOM 5970 C CA . GLY B 1 291 ? -8 -9.133 1.516 1 85.81 291 GLY B CA 1
ATOM 5971 C C . GLY B 1 291 ? -7.215 -8.773 2.766 1 85.81 291 GLY B C 1
ATOM 5972 O O . GLY B 1 291 ? -7.297 -7.645 3.252 1 85.81 291 GLY B O 1
ATOM 5973 N N . LEU B 1 292 ? -6.461 -9.656 3.281 1 87.62 292 LEU B N 1
ATOM 5974 C CA . LEU B 1 292 ? -5.645 -9.383 4.461 1 87.62 292 LEU B CA 1
ATOM 5975 C C . LEU B 1 292 ? -4.531 -8.391 4.133 1 87.62 292 LEU B C 1
ATOM 5977 O O . LEU B 1 292 ? -4.086 -7.641 5.004 1 87.62 292 LEU B O 1
ATOM 5981 N N . ARG B 1 293 ? -4.074 -8.43 2.973 1 90 293 ARG B N 1
ATOM 5982 C CA . ARG B 1 293 ? -3.037 -7.52 2.502 1 90 293 ARG B CA 1
ATOM 5983 C C . ARG B 1 293 ? -1.791 -7.605 3.375 1 90 293 ARG B C 1
ATOM 5985 O O . ARG B 1 293 ? -1.266 -6.582 3.82 1 90 293 ARG B O 1
ATOM 5992 N N . VAL B 1 294 ? -1.303 -8.828 3.576 1 93.44 294 VAL B N 1
ATOM 5993 C CA . VAL B 1 294 ? -0.088 -9.023 4.363 1 93.44 294 VAL B CA 1
ATOM 5994 C C . VAL B 1 294 ? 0.861 -9.961 3.619 1 93.44 294 VAL B C 1
ATOM 5996 O O . VAL B 1 294 ? 0.48 -11.07 3.246 1 93.44 294 VAL B O 1
ATOM 5999 N N . ALA B 1 295 ? 1.979 -9.531 3.418 1 95.62 295 ALA B N 1
ATOM 6000 C CA . ALA B 1 295 ? 3.1 -10.32 2.912 1 95.62 295 ALA B CA 1
ATOM 6001 C C . ALA B 1 295 ? 4.367 -10.055 3.723 1 95.62 295 ALA B C 1
ATOM 6003 O O . ALA B 1 295 ? 4.438 -9.086 4.48 1 95.62 295 ALA B O 1
ATOM 6004 N N . ALA B 1 296 ? 5.266 -10.945 3.666 1 96.81 296 ALA B N 1
ATOM 6005 C CA . ALA B 1 296 ? 6.543 -10.805 4.363 1 96.81 296 ALA B CA 1
ATOM 6006 C C . ALA B 1 296 ? 7.715 -11 3.402 1 96.81 296 ALA B C 1
ATOM 6008 O O . ALA B 1 296 ? 7.656 -11.852 2.508 1 96.81 296 ALA B O 1
ATOM 6009 N N . LEU B 1 297 ? 8.695 -10.188 3.637 1 96.94 297 LEU B N 1
ATOM 6010 C CA . LEU B 1 297 ? 9.945 -10.32 2.891 1 96.94 297 LEU B CA 1
ATOM 6011 C C . LEU B 1 297 ? 11.133 -10.422 3.838 1 96.94 297 LEU B C 1
ATOM 6013 O O . LEU B 1 297 ? 11.172 -9.742 4.867 1 96.94 297 LEU B O 1
ATOM 6017 N N . ILE B 1 298 ? 12.008 -11.336 3.516 1 98.31 298 ILE B N 1
ATOM 6018 C CA . ILE B 1 298 ? 13.289 -11.414 4.203 1 98.31 298 ILE B CA 1
ATOM 6019 C C . ILE B 1 298 ? 14.375 -10.773 3.338 1 98.31 298 ILE B C 1
ATOM 6021 O O . ILE B 1 298 ? 14.617 -11.211 2.213 1 98.31 298 ILE B O 1
ATOM 6025 N N . LEU B 1 299 ? 14.984 -9.758 3.906 1 98.31 299 LEU B N 1
ATOM 6026 C CA . LEU B 1 299 ? 15.961 -8.977 3.162 1 98.31 299 LEU B CA 1
ATOM 6027 C C . LEU B 1 299 ? 17.375 -9.211 3.707 1 98.31 299 LEU B C 1
ATOM 6029 O O . LEU B 1 299 ? 17.562 -9.344 4.918 1 98.31 299 LEU B O 1
ATOM 6033 N N . PRO B 1 300 ? 18.344 -9.211 2.748 1 97.5 300 PRO B N 1
ATOM 6034 C CA . PRO B 1 300 ? 19.719 -9.031 3.215 1 97.5 300 PRO B CA 1
ATOM 6035 C C . PRO B 1 300 ? 19.891 -7.758 4.039 1 97.5 300 PRO B C 1
ATOM 6037 O O . PRO B 1 300 ? 19.25 -6.742 3.762 1 97.5 300 PRO B O 1
ATOM 6040 N N . SER B 1 301 ? 20.812 -7.793 4.988 1 95.62 301 SER B N 1
ATOM 6041 C CA . SER B 1 301 ? 21.016 -6.703 5.941 1 95.62 301 SER B CA 1
ATOM 6042 C C . SER B 1 301 ? 21.312 -5.391 5.223 1 95.62 301 SER B C 1
ATOM 6044 O O . SER B 1 301 ? 20.812 -4.336 5.613 1 95.62 301 SER B O 1
ATOM 6046 N N . LEU B 1 302 ? 22 -5.465 4.133 1 96.31 302 LEU B N 1
ATOM 6047 C CA . LEU B 1 302 ? 22.469 -4.273 3.441 1 96.31 302 LEU B CA 1
ATOM 6048 C C . LEU B 1 302 ? 21.328 -3.59 2.691 1 96.31 302 LEU B C 1
ATOM 6050 O O . LEU B 1 302 ? 21.469 -2.439 2.268 1 96.31 302 LEU B O 1
ATOM 6054 N N . LEU B 1 303 ? 20.219 -4.305 2.496 1 97.94 303 LEU B N 1
ATOM 6055 C CA . LEU B 1 303 ? 19.109 -3.76 1.718 1 97.94 303 LEU B CA 1
ATOM 6056 C C . LEU B 1 303 ? 18.047 -3.164 2.631 1 97.94 303 LEU B C 1
ATOM 6058 O O . LEU B 1 303 ? 17.172 -2.42 2.174 1 97.94 303 LEU B O 1
ATOM 6062 N N . ILE B 1 304 ? 18.062 -3.416 3.93 1 96.56 304 ILE B N 1
ATOM 6063 C CA . ILE B 1 304 ? 16.969 -3.174 4.852 1 96.56 304 ILE B CA 1
ATOM 6064 C C . ILE B 1 304 ? 16.688 -1.675 4.949 1 96.56 304 ILE B C 1
ATOM 6066 O O . ILE B 1 304 ? 15.555 -1.23 4.773 1 96.56 304 ILE B O 1
ATOM 6070 N N . SER B 1 305 ? 17.688 -0.869 5.191 1 96 305 SER B N 1
ATOM 6071 C CA . SER B 1 305 ? 17.516 0.564 5.406 1 96 305 SER B CA 1
ATOM 6072 C C . SER B 1 305 ? 16.922 1.238 4.172 1 96 305 SER B C 1
ATOM 6074 O O . SER B 1 305 ? 16 2.039 4.281 1 96 305 SER B O 1
ATOM 6076 N N . THR B 1 306 ? 17.484 0.896 2.998 1 96.31 306 THR B N 1
ATOM 6077 C CA . THR B 1 306 ? 17 1.47 1.746 1 96.31 306 THR B CA 1
ATOM 6078 C C . THR B 1 306 ? 15.555 1.054 1.48 1 96.31 306 THR B C 1
ATOM 6080 O O . THR B 1 306 ? 14.727 1.883 1.105 1 96.31 306 THR B O 1
ATOM 6083 N N . PHE B 1 307 ? 15.289 -0.193 1.725 1 97.75 307 PHE B N 1
ATOM 6084 C CA . PHE B 1 307 ? 13.945 -0.702 1.494 1 97.75 307 PHE B CA 1
ATOM 6085 C C . PHE B 1 307 ? 12.938 0.004 2.395 1 97.75 307 PHE B C 1
ATOM 6087 O O . PHE B 1 307 ? 11.875 0.43 1.933 1 97.75 307 PHE B O 1
ATOM 6094 N N . LEU B 1 308 ? 13.242 0.121 3.637 1 95 308 LEU B N 1
ATOM 6095 C CA . LEU B 1 308 ? 12.344 0.747 4.598 1 95 308 LEU B CA 1
ATOM 6096 C C . LEU B 1 308 ? 12.117 2.215 4.258 1 95 308 LEU B C 1
ATOM 6098 O O . LEU B 1 308 ? 11.016 2.738 4.445 1 95 308 LEU B O 1
ATOM 6102 N N . ASN B 1 309 ? 13.141 2.863 3.793 1 94.19 309 ASN B N 1
ATOM 6103 C CA . ASN B 1 309 ? 13.008 4.254 3.373 1 94.19 309 ASN B CA 1
ATOM 6104 C C . ASN B 1 309 ? 12.031 4.398 2.209 1 94.19 309 ASN B C 1
ATOM 6106 O O . ASN B 1 309 ? 11.141 5.246 2.244 1 94.19 309 ASN B O 1
ATOM 6110 N N . TYR B 1 310 ? 12.18 3.568 1.184 1 95.5 310 TYR B N 1
ATOM 6111 C CA . TYR B 1 310 ? 11.273 3.582 0.042 1 95.5 310 TYR B CA 1
ATOM 6112 C C . TYR B 1 310 ? 9.859 3.217 0.468 1 95.5 310 TYR B C 1
ATOM 6114 O O . TYR B 1 310 ? 8.891 3.836 0.023 1 95.5 310 TYR B O 1
ATOM 6122 N N . LYS B 1 311 ? 9.766 2.236 1.29 1 94.38 311 LYS B N 1
ATOM 6123 C CA . LYS B 1 311 ? 8.453 1.797 1.751 1 94.38 311 LYS B CA 1
ATOM 6124 C C . LYS B 1 311 ? 7.734 2.91 2.51 1 94.38 311 LYS B C 1
ATOM 6126 O O . LYS B 1 311 ? 6.559 3.182 2.26 1 94.38 311 LYS B O 1
ATOM 6131 N N . LYS B 1 312 ? 8.422 3.504 3.422 1 91.94 312 LYS B N 1
ATOM 6132 C CA . LYS B 1 312 ? 7.855 4.57 4.238 1 91.94 312 LYS B CA 1
ATOM 6133 C C . LYS B 1 312 ? 7.238 5.664 3.369 1 91.94 312 LYS B C 1
ATOM 6135 O O . LYS B 1 312 ? 6.082 6.039 3.564 1 91.94 312 LYS B O 1
ATOM 6140 N N . TRP B 1 313 ? 7.953 6.027 2.434 1 91.81 313 TRP B N 1
ATOM 6141 C CA . TRP B 1 313 ? 7.539 7.219 1.702 1 91.81 313 TRP B CA 1
ATOM 6142 C C . TRP B 1 313 ? 6.609 6.855 0.547 1 91.81 313 TRP B C 1
ATOM 6144 O O . TRP B 1 313 ? 5.934 7.723 -0.012 1 91.81 313 TRP B O 1
ATOM 6154 N N . THR B 1 314 ? 6.562 5.555 0.201 1 90.25 314 THR B N 1
ATOM 6155 C CA . THR B 1 314 ? 5.605 5.109 -0.806 1 90.25 314 THR B CA 1
ATOM 6156 C C . THR B 1 314 ? 4.191 5.078 -0.233 1 90.25 314 THR B C 1
ATOM 6158 O O . THR B 1 314 ? 3.242 5.512 -0.887 1 90.25 314 THR B O 1
ATOM 6161 N N . ASP B 1 315 ? 4.047 4.559 0.963 1 82.31 315 ASP B N 1
ATOM 6162 C CA . ASP B 1 315 ? 2.689 4.484 1.488 1 82.31 315 ASP B CA 1
ATOM 6163 C C . ASP B 1 315 ? 2.682 4.594 3.012 1 82.31 315 ASP B C 1
ATOM 6165 O O . ASP B 1 315 ? 1.646 4.391 3.648 1 82.31 315 ASP B O 1
ATOM 6169 N N . MET B 1 316 ? 3.748 4.871 3.621 1 76.44 316 MET B N 1
ATOM 6170 C CA . MET B 1 316 ? 3.928 5.125 5.047 1 76.44 316 MET B CA 1
ATOM 6171 C C . MET B 1 316 ? 3.945 3.818 5.836 1 76.44 316 MET B C 1
ATOM 6173 O O . MET B 1 316 ? 4.934 3.504 6.504 1 76.44 316 MET B O 1
ATOM 6177 N N . ASN B 1 317 ? 2.838 3.086 5.754 1 79.38 317 ASN B N 1
ATOM 6178 C CA . ASN B 1 317 ? 2.77 1.874 6.562 1 79.38 317 ASN B CA 1
ATOM 6179 C C . ASN B 1 317 ? 1.844 0.834 5.941 1 79.38 317 ASN B C 1
ATOM 6181 O O . ASN B 1 317 ? 1.082 1.146 5.023 1 79.38 317 ASN B O 1
ATOM 6185 N N . SER B 1 318 ? 2.062 -0.377 6.348 1 83.62 318 SER B N 1
ATOM 6186 C CA . SER B 1 318 ? 1.143 -1.46 6.012 1 83.62 318 SER B CA 1
ATOM 6187 C C . SER B 1 318 ? 0.017 -1.563 7.035 1 83.62 318 SER B C 1
ATOM 6189 O O . SER B 1 318 ? 0.173 -1.143 8.188 1 83.62 318 SER B O 1
ATOM 6191 N N . PRO B 1 319 ? -1.066 -2.137 6.613 1 84.94 319 PRO B N 1
ATOM 6192 C CA . PRO B 1 319 ? -2.199 -2.223 7.539 1 84.94 319 PRO B CA 1
ATOM 6193 C C . PRO B 1 319 ? -1.871 -3.02 8.797 1 84.94 319 PRO B C 1
ATOM 6195 O O . PRO B 1 319 ? -1.636 -4.23 8.727 1 84.94 319 PRO B O 1
ATOM 6198 N N . ILE B 1 320 ? -2.008 -2.492 9.906 1 87.75 320 ILE B N 1
ATOM 6199 C CA . ILE B 1 320 ? -1.558 -3.074 11.164 1 87.75 320 ILE B CA 1
ATOM 6200 C C . ILE B 1 320 ? -2.627 -4.02 11.711 1 87.75 320 ILE B C 1
ATOM 6202 O O . ILE B 1 320 ? -2.309 -5.012 12.367 1 87.75 320 ILE B O 1
ATOM 6206 N N . LEU B 1 321 ? -3.889 -3.74 11.453 1 89.06 321 LEU B N 1
ATOM 6207 C CA . LEU B 1 321 ? -4.98 -4.582 11.93 1 89.06 321 LEU B CA 1
ATOM 6208 C C . LEU B 1 321 ? -4.82 -6.016 11.43 1 89.06 321 LEU B C 1
ATOM 6210 O O . LEU B 1 321 ? -4.934 -6.965 12.211 1 89.06 321 LEU B O 1
ATOM 6214 N N . SER B 1 322 ? -4.539 -6.137 10.18 1 92.5 322 SER B N 1
ATOM 6215 C CA . SER B 1 322 ? -4.355 -7.453 9.586 1 92.5 322 SER B CA 1
ATOM 6216 C C . SER B 1 322 ? -3.131 -8.156 10.164 1 92.5 322 SER B C 1
ATOM 6218 O O . SER B 1 322 ? -3.129 -9.375 10.328 1 92.5 322 SER B O 1
ATOM 6220 N N . GLN B 1 323 ? -2.135 -7.367 10.453 1 93.75 323 GLN B N 1
ATOM 6221 C CA . GLN B 1 323 ? -0.911 -7.926 11.016 1 93.75 323 GLN B CA 1
ATOM 6222 C C . GLN B 1 323 ? -1.165 -8.508 12.406 1 93.75 323 GLN B C 1
ATOM 6224 O O . GLN B 1 323 ? -0.698 -9.609 12.719 1 93.75 323 GLN B O 1
ATOM 6229 N N . GLY B 1 324 ? -1.884 -7.719 13.234 1 93.5 324 GLY B N 1
ATOM 6230 C CA . GLY B 1 324 ? -2.236 -8.227 14.547 1 93.5 324 GLY B CA 1
ATOM 6231 C C . GLY B 1 324 ? -3.047 -9.508 14.492 1 93.5 324 GLY B C 1
ATOM 6232 O O . GLY B 1 324 ? -2.795 -10.445 15.258 1 93.5 324 GLY B O 1
ATOM 6233 N N . ALA B 1 325 ? -3.996 -9.555 13.602 1 92.94 325 ALA B N 1
ATOM 6234 C CA . ALA B 1 325 ? -4.828 -10.75 13.445 1 92.94 325 ALA B CA 1
ATOM 6235 C C . ALA B 1 325 ? -3.992 -11.945 13 1 92.94 325 ALA B C 1
ATOM 6237 O O . ALA B 1 325 ? -4.176 -13.055 13.5 1 92.94 325 ALA B O 1
ATOM 6238 N N . LEU B 1 326 ? -3.096 -11.734 12.062 1 95.88 326 LEU B N 1
ATOM 6239 C CA . LEU B 1 326 ? -2.238 -12.812 11.57 1 95.88 326 LEU B CA 1
ATOM 6240 C C . LEU B 1 326 ? -1.352 -13.352 12.688 1 95.88 326 LEU B C 1
ATOM 6242 O O . LEU B 1 326 ? -1.145 -14.562 12.781 1 95.88 326 LEU B O 1
ATOM 6246 N N . GLU B 1 327 ? -0.837 -12.414 13.5 1 95.69 327 GLU B N 1
ATOM 6247 C CA . GLU B 1 327 ? -0.009 -12.82 14.633 1 95.69 327 GLU B CA 1
ATOM 6248 C C . GLU B 1 327 ? -0.74 -13.82 15.516 1 95.69 327 GLU B C 1
ATOM 6250 O O . GLU B 1 327 ? -0.198 -14.883 15.844 1 95.69 327 GLU B O 1
ATOM 6255 N N . ILE B 1 328 ? -1.973 -13.492 15.852 1 92.69 328 ILE B N 1
ATOM 6256 C CA . ILE B 1 328 ? -2.773 -14.352 16.719 1 92.69 328 ILE B CA 1
ATOM 6257 C C . ILE B 1 328 ? -3.105 -15.656 16 1 92.69 328 ILE B C 1
ATOM 6259 O O . ILE B 1 328 ? -3.051 -16.734 16.609 1 92.69 328 ILE B O 1
ATOM 6263 N N . TYR B 1 329 ? -3.408 -15.57 14.742 1 94.75 329 TYR B N 1
ATOM 6264 C CA . TYR B 1 329 ? -3.754 -16.734 13.938 1 94.75 329 TYR B CA 1
ATOM 6265 C C . TYR B 1 329 ? -2.594 -17.719 13.883 1 94.75 329 TYR B C 1
ATOM 6267 O O . TYR B 1 329 ? -2.797 -18.938 13.992 1 94.75 329 TYR B O 1
ATOM 6275 N N . LEU B 1 330 ? -1.403 -17.25 13.758 1 95.62 330 LEU B N 1
ATOM 6276 C CA . LEU B 1 330 ? -0.203 -18.078 13.711 1 95.62 330 LEU B CA 1
ATOM 6277 C C . LEU B 1 330 ? 0.078 -18.703 15.078 1 95.62 330 LEU B C 1
ATOM 6279 O O . LEU B 1 330 ? 0.334 -19.906 15.172 1 95.62 330 LEU B O 1
ATOM 6283 N N . LYS B 1 331 ? -0.044 -17.922 16.094 1 91.5 331 LYS B N 1
ATOM 6284 C CA . LYS B 1 331 ? 0.273 -18.375 17.438 1 91.5 331 LYS B CA 1
ATOM 6285 C C . LYS B 1 331 ? -0.721 -19.438 17.922 1 91.5 331 LYS B C 1
ATOM 6287 O O . LYS B 1 331 ? -0.368 -20.312 18.703 1 91.5 331 LYS B O 1
ATOM 6292 N N . SER B 1 332 ? -1.928 -19.375 17.406 1 89 332 SER B N 1
ATOM 6293 C CA . SER B 1 332 ? -2.996 -20.234 17.891 1 89 332 SER B CA 1
ATOM 6294 C C . SER B 1 332 ? -2.916 -21.625 17.234 1 89 332 SER B C 1
ATOM 6296 O O . SER B 1 332 ? -3.611 -22.547 17.656 1 89 332 SER B O 1
ATOM 6298 N N . GLY B 1 333 ? -2.184 -21.766 16.156 1 88.88 333 GLY B N 1
ATOM 6299 C CA . GLY B 1 333 ? -2.098 -23.031 15.445 1 88.88 333 GLY B CA 1
ATOM 6300 C C . GLY B 1 333 ? -3.143 -23.188 14.359 1 88.88 333 GLY B C 1
ATOM 6301 O O . GLY B 1 333 ? -3.094 -24.141 13.57 1 88.88 333 GLY B O 1
ATOM 6302 N N . LEU B 1 334 ? -4.035 -22.219 14.312 1 89.81 334 LEU B N 1
ATOM 6303 C CA . LEU B 1 334 ? -5.105 -22.25 13.32 1 89.81 334 LEU B CA 1
ATOM 6304 C C . LEU B 1 334 ? -4.539 -22.234 11.906 1 89.81 334 LEU B C 1
ATOM 6306 O O . LEU B 1 334 ? -5.117 -22.828 10.992 1 89.81 334 LEU B O 1
ATOM 6310 N N . PHE B 1 335 ? -3.398 -21.641 11.758 1 94.88 335 PHE B N 1
ATOM 6311 C CA . PHE B 1 335 ? -2.771 -21.547 10.438 1 94.88 335 PHE B CA 1
ATOM 6312 C C . PHE B 1 335 ? -2.395 -22.938 9.93 1 94.88 335 PHE B C 1
ATOM 6314 O O . PHE B 1 335 ? -2.68 -23.281 8.773 1 94.88 335 PHE B O 1
ATOM 6321 N N . ASP B 1 336 ? -1.793 -23.688 10.773 1 92.69 336 ASP B N 1
ATOM 6322 C CA . ASP B 1 336 ? -1.333 -25.016 10.367 1 92.69 336 ASP B CA 1
ATOM 6323 C C . ASP B 1 336 ? -2.51 -25.906 10 1 92.69 336 ASP B C 1
ATOM 6325 O O . ASP B 1 336 ? -2.428 -26.688 9.039 1 92.69 336 ASP B O 1
ATOM 6329 N N . ILE B 1 337 ? -3.543 -25.781 10.727 1 92.25 337 ILE B N 1
ATOM 6330 C CA . ILE B 1 337 ? -4.75 -26.562 10.445 1 92.25 337 ILE B CA 1
ATOM 6331 C C . ILE B 1 337 ? -5.301 -26.172 9.078 1 92.25 337 ILE B C 1
ATOM 6333 O O . ILE B 1 337 ? -5.598 -27.047 8.25 1 92.25 337 ILE B O 1
ATOM 6337 N N . HIS B 1 338 ? -5.359 -24.891 8.852 1 93.06 338 HIS B N 1
ATOM 6338 C CA . HIS B 1 338 ? -5.875 -24.406 7.578 1 93.06 338 HIS B CA 1
ATOM 6339 C C . HIS B 1 338 ? -4.957 -24.797 6.422 1 93.06 338 HIS B C 1
ATOM 6341 O O . HIS B 1 338 ? -5.43 -25.219 5.363 1 93.06 338 HIS B O 1
ATOM 6347 N N . ARG B 1 339 ? -3.713 -24.609 6.609 1 94.19 339 ARG B N 1
ATOM 6348 C CA . ARG B 1 339 ? -2.717 -24.922 5.594 1 94.19 339 ARG B CA 1
ATOM 6349 C C . ARG B 1 339 ? -2.834 -26.391 5.152 1 94.19 339 ARG B C 1
ATOM 6351 O O . ARG B 1 339 ? -2.791 -26.688 3.957 1 94.19 339 ARG B O 1
ATOM 6358 N N . ASN B 1 340 ? -2.961 -27.25 6.102 1 93.69 340 ASN B N 1
ATOM 6359 C CA . ASN B 1 340 ? -3.094 -28.672 5.793 1 93.69 340 ASN B CA 1
ATOM 6360 C C . ASN B 1 340 ? -4.363 -28.953 4.992 1 93.69 340 ASN B C 1
ATOM 6362 O O . ASN B 1 340 ? -4.348 -29.766 4.059 1 93.69 340 ASN B O 1
ATOM 6366 N N . LYS B 1 341 ? -5.375 -28.312 5.41 1 93.31 341 LYS B N 1
ATOM 6367 C CA . LYS B 1 341 ? -6.637 -28.453 4.688 1 93.31 341 LYS B CA 1
ATOM 6368 C C . LYS B 1 341 ? -6.492 -27.984 3.236 1 93.31 341 LYS B C 1
ATOM 6370 O O . LYS B 1 341 ? -6.949 -28.672 2.316 1 93.31 341 LYS B O 1
ATOM 6375 N N . MET B 1 342 ? -5.855 -26.906 3.043 1 94.25 342 MET B N 1
ATOM 6376 C CA . MET B 1 342 ? -5.684 -26.344 1.705 1 94.25 342 MET B CA 1
ATOM 6377 C C . MET B 1 342 ? -4.742 -27.203 0.87 1 94.25 342 MET B C 1
ATOM 6379 O O . MET B 1 342 ? -4.98 -27.422 -0.321 1 94.25 342 MET B O 1
ATOM 6383 N N . SER B 1 343 ? -3.668 -27.641 1.474 1 94.44 343 SER B N 1
ATOM 6384 C CA . SER B 1 343 ? -2.721 -28.5 0.77 1 94.44 343 SER B CA 1
ATOM 6385 C C . SER B 1 343 ? -3.4 -29.75 0.237 1 94.44 343 SER B C 1
ATOM 6387 O O . SER B 1 343 ? -3.201 -30.141 -0.919 1 94.44 343 SER B O 1
ATOM 6389 N N . THR B 1 344 ? -4.207 -30.344 1.058 1 94.75 344 THR B N 1
ATOM 6390 C CA . THR B 1 344 ? -4.93 -31.547 0.65 1 94.75 344 THR B CA 1
ATOM 6391 C C . THR B 1 344 ? -5.91 -31.219 -0.478 1 94.75 344 THR B C 1
ATOM 6393 O O . THR B 1 344 ? -5.977 -31.953 -1.471 1 94.75 344 THR B O 1
ATOM 6396 N N . LEU B 1 345 ? -6.59 -30.172 -0.329 1 94.38 345 LEU B N 1
ATOM 6397 C CA . LEU B 1 345 ? -7.586 -29.75 -1.309 1 94.38 345 LEU B CA 1
ATOM 6398 C C . LEU B 1 345 ? -6.953 -29.562 -2.684 1 94.38 345 LEU B C 1
ATOM 6400 O O . LEU B 1 345 ? -7.445 -30.094 -3.678 1 94.38 345 LEU B O 1
ATOM 6404 N N . TYR B 1 346 ? -5.871 -28.875 -2.732 1 95.31 346 TYR B N 1
ATOM 6405 C CA . TYR B 1 346 ? -5.301 -28.516 -4.027 1 95.31 346 TYR B CA 1
ATOM 6406 C C . TYR B 1 346 ? -4.492 -29.672 -4.598 1 95.31 346 TYR B C 1
ATOM 6408 O O . TYR B 1 346 ? -4.344 -29.797 -5.816 1 95.31 346 TYR B O 1
ATOM 6416 N N . CYS B 1 347 ? -3.992 -30.562 -3.748 1 96.75 347 CYS B N 1
ATOM 6417 C CA . CYS B 1 347 ? -3.42 -31.812 -4.238 1 96.75 347 CYS B CA 1
ATOM 6418 C C . CYS B 1 347 ? -4.477 -32.656 -4.934 1 96.75 347 CYS B C 1
ATOM 6420 O O . CYS B 1 347 ? -4.23 -33.188 -6.012 1 96.75 347 CYS B O 1
ATOM 6422 N N . ASP B 1 348 ? -5.609 -32.719 -4.309 1 96.25 348 ASP B N 1
ATOM 6423 C CA . ASP B 1 348 ? -6.711 -33.5 -4.879 1 96.25 348 ASP B CA 1
ATOM 6424 C C . ASP B 1 348 ? -7.164 -32.906 -6.211 1 96.25 348 ASP B C 1
ATOM 6426 O O . ASP B 1 348 ? -7.402 -33.656 -7.172 1 96.25 348 ASP B O 1
ATOM 6430 N N . ARG B 1 349 ? -7.254 -31.625 -6.234 1 95.69 349 ARG B N 1
ATOM 6431 C CA . ARG B 1 349 ? -7.695 -30.969 -7.453 1 95.69 349 ARG B CA 1
ATOM 6432 C C . ARG B 1 349 ? -6.688 -31.156 -8.578 1 95.69 349 ARG B C 1
ATOM 6434 O O . ARG B 1 349 ? -7.066 -31.359 -9.734 1 95.69 349 ARG B O 1
ATOM 6441 N N . MET B 1 350 ? -5.426 -31.078 -8.227 1 97.44 350 MET B N 1
ATOM 6442 C CA . MET B 1 350 ? -4.387 -31.281 -9.227 1 97.44 350 MET B CA 1
ATOM 6443 C C . MET B 1 350 ? -4.414 -32.719 -9.758 1 97.44 350 MET B C 1
ATOM 6445 O O . MET B 1 350 ? -4.246 -32.938 -10.961 1 97.44 350 MET B O 1
ATOM 6449 N N . THR B 1 351 ? -4.609 -33.625 -8.883 1 97.31 351 THR B N 1
ATOM 6450 C CA . THR B 1 351 ? -4.715 -35 -9.289 1 97.31 351 THR B CA 1
ATOM 6451 C C . THR B 1 351 ? -5.898 -35.219 -10.234 1 97.31 351 THR B C 1
ATOM 6453 O O . THR B 1 351 ? -5.777 -35.906 -11.242 1 97.31 351 THR B O 1
ATOM 6456 N N . TYR B 1 352 ? -6.941 -34.594 -9.875 1 97.31 352 TYR B N 1
ATOM 6457 C CA . TYR B 1 352 ? -8.133 -34.688 -10.719 1 97.31 352 TYR B CA 1
ATOM 6458 C C . TYR B 1 352 ? -7.879 -34.094 -12.094 1 97.31 352 TYR B C 1
ATOM 6460 O O . TYR B 1 352 ? -8.297 -34.656 -13.109 1 97.31 352 TYR B O 1
ATOM 6468 N N . LEU B 1 353 ? -7.277 -32.969 -12.102 1 97.69 353 LEU B N 1
ATOM 6469 C CA . LEU B 1 353 ? -6.922 -32.344 -13.359 1 97.69 353 LEU B CA 1
ATOM 6470 C C . LEU B 1 353 ? -6.031 -33.25 -14.203 1 97.69 353 LEU B C 1
ATOM 6472 O O . LEU B 1 353 ? -6.266 -33.406 -15.406 1 97.69 353 LEU B O 1
ATOM 6476 N N . LYS B 1 354 ? -5.016 -33.781 -13.617 1 96.69 354 LYS B N 1
ATOM 6477 C CA . LYS B 1 354 ? -4.09 -34.688 -14.312 1 96.69 354 LYS B CA 1
ATOM 6478 C C . LYS B 1 354 ? -4.828 -35.875 -14.922 1 96.69 354 LYS B C 1
ATOM 6480 O O . LYS B 1 354 ? -4.59 -36.25 -16.078 1 96.69 354 LYS B O 1
ATOM 6485 N N . ASN B 1 355 ? -5.695 -36.438 -14.133 1 96.25 355 ASN B N 1
ATOM 6486 C CA . ASN B 1 355 ? -6.477 -37.562 -14.609 1 96.25 355 ASN B CA 1
ATOM 6487 C C . ASN B 1 355 ? -7.375 -37.188 -15.781 1 96.25 355 ASN B C 1
ATOM 6489 O O . ASN B 1 355 ? -7.516 -37.938 -16.75 1 96.25 355 ASN B O 1
ATOM 6493 N N . THR B 1 356 ? -7.941 -36.031 -15.664 1 95.31 356 THR B N 1
ATOM 6494 C CA . THR B 1 356 ? -8.852 -35.562 -16.688 1 95.31 356 THR B CA 1
ATOM 6495 C C . THR B 1 356 ? -8.109 -35.312 -18 1 95.31 356 THR B C 1
ATOM 6497 O O . THR B 1 356 ? -8.547 -35.75 -19.062 1 95.31 356 THR B O 1
ATOM 6500 N N . ILE B 1 357 ? -7.02 -34.656 -17.938 1 93.81 357 ILE B N 1
ATOM 6501 C CA . ILE B 1 357 ? -6.277 -34.312 -19.141 1 93.81 357 ILE B CA 1
ATOM 6502 C C . ILE B 1 357 ? -5.652 -35.562 -19.766 1 93.81 357 ILE B C 1
ATOM 6504 O O . ILE B 1 357 ? -5.566 -35.688 -20.984 1 93.81 357 ILE B O 1
ATOM 6508 N N . SER B 1 358 ? -5.223 -36.469 -18.969 1 91.94 358 SER B N 1
ATOM 6509 C CA . SER B 1 358 ? -4.559 -37.688 -19.438 1 91.94 358 SER B CA 1
ATOM 6510 C C . SER B 1 358 ? -5.504 -38.562 -20.281 1 91.94 358 SER B C 1
ATOM 6512 O O . SER B 1 358 ? -5.055 -39.344 -21.109 1 91.94 358 SER B O 1
ATOM 6514 N N . LEU B 1 359 ? -6.738 -38.375 -20.094 1 89.81 359 LEU B N 1
ATOM 6515 C CA . LEU B 1 359 ? -7.738 -39.156 -20.812 1 89.81 359 LEU B CA 1
ATOM 6516 C C . LEU B 1 359 ? -8.023 -38.562 -22.188 1 89.81 359 LEU B C 1
ATOM 6518 O O . LEU B 1 359 ? -8.625 -39.219 -23.031 1 89.81 359 LEU B O 1
ATOM 6522 N N . LEU B 1 360 ? -7.586 -37.5 -22.281 1 83.5 360 LEU B N 1
ATOM 6523 C CA . LEU B 1 360 ? -7.902 -36.812 -23.531 1 83.5 360 LEU B CA 1
ATOM 6524 C C . LEU B 1 360 ? -6.812 -37.062 -24.578 1 83.5 360 LEU B C 1
ATOM 6526 O O . LEU B 1 360 ? -5.637 -37.156 -24.234 1 83.5 360 LEU B O 1
ATOM 6530 N N . GLN B 1 361 ? -7.301 -37.438 -25.859 1 67.12 361 GLN B N 1
ATOM 6531 C CA . GLN B 1 361 ? -6.395 -37.688 -26.969 1 67.12 361 GLN B CA 1
ATOM 6532 C C . GLN B 1 361 ? -5.742 -36.406 -27.453 1 67.12 361 GLN B C 1
ATOM 6534 O O . GLN B 1 361 ? -6.43 -35.406 -27.719 1 67.12 361 GLN B O 1
ATOM 6539 N N . GLN B 1 362 ? -4.453 -36.281 -27.344 1 66.88 362 GLN B N 1
ATOM 6540 C CA . GLN B 1 362 ? -3.877 -35 -27.703 1 66.88 362 GLN B CA 1
ATOM 6541 C C . GLN B 1 362 ? -2.57 -35.156 -28.469 1 66.88 362 GLN B C 1
ATOM 6543 O O . GLN B 1 362 ? -1.62 -35.781 -27.953 1 66.88 362 GLN B O 1
ATOM 6548 N N . SER B 1 363 ? -2.762 -35 -29.812 1 71.5 363 SER B N 1
ATOM 6549 C CA . SER B 1 363 ? -1.511 -34.969 -30.562 1 71.5 363 SER B CA 1
ATOM 6550 C C . SER B 1 363 ? -0.912 -33.562 -30.547 1 71.5 363 SER B C 1
ATOM 6552 O O . SER B 1 363 ? -1.639 -32.562 -30.625 1 71.5 363 SER B O 1
ATOM 6554 N N . LYS B 1 364 ? 0.253 -33.219 -30.094 1 85.06 364 LYS B N 1
ATOM 6555 C CA . LYS B 1 364 ? 1.035 -32 -30.188 1 85.06 364 LYS B CA 1
ATOM 6556 C C . LYS B 1 364 ? 0.805 -31.109 -28.984 1 85.06 364 LYS B C 1
ATOM 6558 O O . LYS B 1 364 ? 1.098 -29.906 -29.016 1 85.06 364 LYS B O 1
ATOM 6563 N N . ILE B 1 365 ? -0.018 -31.641 -28.094 1 90.06 365 ILE B N 1
ATOM 6564 C CA . ILE B 1 365 ? -0.255 -30.875 -26.875 1 90.06 365 ILE B CA 1
ATOM 6565 C C . ILE B 1 365 ? 0.549 -31.484 -25.734 1 90.06 365 ILE B C 1
ATOM 6567 O O . ILE B 1 365 ? 0.452 -32.688 -25.453 1 90.06 365 ILE B O 1
ATOM 6571 N N . LYS B 1 366 ? 1.38 -30.688 -25.266 1 91.94 366 LYS B N 1
ATOM 6572 C CA . LYS B 1 366 ? 2.115 -31.047 -24.047 1 91.94 366 LYS B CA 1
ATOM 6573 C C . LYS B 1 366 ? 1.562 -30.297 -22.844 1 91.94 366 LYS B C 1
ATOM 6575 O O . LYS B 1 366 ? 0.841 -29.312 -22.984 1 91.94 366 LYS B O 1
ATOM 6580 N N . TRP B 1 367 ? 1.774 -30.891 -21.672 1 93.25 367 TRP B N 1
ATOM 6581 C CA . TRP B 1 367 ? 1.297 -30.203 -20.469 1 93.25 367 TRP B CA 1
ATOM 6582 C C . TRP B 1 367 ? 2.186 -30.516 -19.281 1 93.25 367 TRP B C 1
ATOM 6584 O O . TRP B 1 367 ? 2.922 -31.5 -19.281 1 93.25 367 TRP B O 1
ATOM 6594 N N . ASN B 1 368 ? 2.254 -29.625 -18.359 1 95.44 368 ASN B N 1
ATOM 6595 C CA . ASN B 1 368 ? 2.818 -29.828 -17.031 1 95.44 368 ASN B CA 1
ATOM 6596 C C . ASN B 1 368 ? 1.768 -29.656 -15.945 1 95.44 368 ASN B C 1
ATOM 6598 O O . ASN B 1 368 ? 1.174 -28.578 -15.82 1 95.44 368 ASN B O 1
ATOM 6602 N N . ILE B 1 369 ? 1.522 -30.719 -15.195 1 96.69 369 ILE B N 1
ATOM 6603 C CA . ILE B 1 369 ? 0.621 -30.672 -14.047 1 96.69 369 ILE B CA 1
ATOM 6604 C C . ILE B 1 369 ? 1.363 -31.125 -12.797 1 96.69 369 ILE B C 1
ATOM 6606 O O . ILE B 1 369 ? 1.652 -32.312 -12.633 1 96.69 369 ILE B O 1
ATOM 6610 N N . PRO B 1 370 ? 1.61 -30.219 -11.906 1 96.44 370 PRO B N 1
ATOM 6611 C CA . PRO B 1 370 ? 2.34 -30.578 -10.688 1 96.44 370 PRO B CA 1
ATOM 6612 C C . PRO B 1 370 ? 1.475 -31.344 -9.688 1 96.44 370 PRO B C 1
ATOM 6614 O O . PRO B 1 370 ? 0.278 -31.531 -9.922 1 96.44 370 PRO B O 1
ATOM 6617 N N . LYS B 1 371 ? 2.135 -31.781 -8.656 1 95.5 371 LYS B N 1
ATOM 6618 C CA . LYS B 1 371 ? 1.445 -32.562 -7.629 1 95.5 371 LYS B CA 1
ATOM 6619 C C . LYS B 1 371 ? 0.576 -31.656 -6.754 1 95.5 371 LYS B C 1
ATOM 6621 O O . LYS B 1 371 ? -0.373 -32.125 -6.121 1 95.5 371 LYS B O 1
ATOM 6626 N N . SER B 1 372 ? 0.956 -30.422 -6.617 1 95.31 372 SER B N 1
ATOM 6627 C CA . SER B 1 372 ? 0.245 -29.422 -5.828 1 95.31 372 SER B CA 1
ATOM 6628 C C . SER B 1 372 ? 0.401 -28.031 -6.426 1 95.31 372 SER B C 1
ATOM 6630 O O . SER B 1 372 ? 0.824 -27.891 -7.574 1 95.31 372 SER B O 1
ATOM 6632 N N . GLY B 1 373 ? -0.055 -27 -5.648 1 94.38 373 GLY B N 1
ATOM 6633 C CA . GLY B 1 373 ? -0.014 -25.641 -6.164 1 94.38 373 GLY B CA 1
ATOM 6634 C C . GLY B 1 373 ? -1.302 -25.234 -6.848 1 94.38 373 GLY B C 1
ATOM 6635 O O . GLY B 1 373 ? -2.33 -25.891 -6.707 1 94.38 373 GLY B O 1
ATOM 6636 N N . TYR B 1 374 ? -1.177 -24.109 -7.594 1 95.38 374 TYR B N 1
ATOM 6637 C CA . TYR B 1 374 ? -2.371 -23.531 -8.211 1 95.38 374 TYR B CA 1
ATOM 6638 C C . TYR B 1 374 ? -2.324 -23.688 -9.727 1 95.38 374 TYR B C 1
ATOM 6640 O O . TYR B 1 374 ? -3.365 -23.719 -10.391 1 95.38 374 TYR B O 1
ATOM 6648 N N . PHE B 1 375 ? -1.145 -23.828 -10.258 1 96.94 375 PHE B N 1
ATOM 6649 C CA . PHE B 1 375 ? -1.019 -23.562 -11.688 1 96.94 375 PHE B CA 1
ATOM 6650 C C . PHE B 1 375 ? -0.495 -24.797 -12.414 1 96.94 375 PHE B C 1
ATOM 6652 O O . PHE B 1 375 ? 0.376 -25.5 -11.906 1 96.94 375 PHE B O 1
ATOM 6659 N N . SER B 1 376 ? -1.045 -25.031 -13.508 1 96.88 376 SER B N 1
ATOM 6660 C CA . SER B 1 376 ? -0.57 -25.953 -14.539 1 96.88 376 SER B CA 1
ATOM 6661 C C . SER B 1 376 ? -0.524 -25.281 -15.906 1 96.88 376 SER B C 1
ATOM 6663 O O . SER B 1 376 ? -0.957 -24.125 -16.047 1 96.88 376 SER B O 1
ATOM 6665 N N . CYS B 1 377 ? 0.069 -25.984 -16.859 1 96.69 377 CYS B N 1
ATOM 6666 C CA . CYS B 1 377 ? 0.268 -25.312 -18.141 1 96.69 377 CYS B CA 1
ATOM 6667 C C . CYS B 1 377 ? 0.134 -26.297 -19.297 1 96.69 377 CYS B C 1
ATOM 6669 O O . CYS B 1 377 ? 0.574 -27.438 -19.188 1 96.69 377 CYS B O 1
ATOM 6671 N N . ILE B 1 378 ? -0.53 -25.828 -20.312 1 95.12 378 ILE B N 1
ATOM 6672 C CA . ILE B 1 378 ? -0.591 -26.531 -21.594 1 95.12 378 ILE B CA 1
ATOM 6673 C C . ILE B 1 378 ? 0.328 -25.844 -22.594 1 95.12 378 ILE B C 1
ATOM 6675 O O . ILE B 1 378 ? 0.368 -24.609 -22.672 1 95.12 378 ILE B O 1
ATOM 6679 N N . TYR B 1 379 ? 1.136 -26.578 -23.234 1 94.31 379 TYR B N 1
ATOM 6680 C CA . TYR B 1 379 ? 2.008 -26.109 -24.297 1 94.31 379 TYR B CA 1
ATOM 6681 C C . TYR B 1 379 ? 1.656 -26.766 -25.625 1 94.31 379 TYR B C 1
ATOM 6683 O O . TYR B 1 379 ? 1.565 -27.984 -25.719 1 94.31 379 TYR B O 1
ATOM 6691 N N . VAL B 1 380 ? 1.474 -25.953 -26.672 1 93.06 380 VAL B N 1
ATOM 6692 C CA . VAL B 1 380 ? 1.151 -26.469 -28 1 93.06 380 VAL B CA 1
ATOM 6693 C C . VAL B 1 380 ? 2.287 -26.156 -28.969 1 93.06 380 VAL B C 1
ATOM 6695 O O . VAL B 1 380 ? 2.572 -24.984 -29.234 1 93.06 380 VAL B O 1
ATOM 6698 N N . ASP B 1 381 ? 2.82 -27.203 -29.422 1 85.75 381 ASP B N 1
ATOM 6699 C CA . ASP B 1 381 ? 3.939 -27.062 -30.344 1 85.75 381 ASP B CA 1
ATOM 6700 C C . ASP B 1 381 ? 3.447 -26.938 -31.781 1 85.75 381 ASP B C 1
ATOM 6702 O O . ASP B 1 381 ? 3.775 -27.781 -32.625 1 85.75 381 ASP B O 1
ATOM 6706 N N . ASP B 1 382 ? 2.637 -26.078 -32.125 1 87.12 382 ASP B N 1
ATOM 6707 C CA . ASP B 1 382 ? 2.094 -25.812 -33.438 1 87.12 382 ASP B CA 1
ATOM 6708 C C . ASP B 1 382 ? 1.604 -24.375 -33.562 1 87.12 382 ASP B C 1
ATOM 6710 O O . ASP B 1 382 ? 1.527 -23.656 -32.562 1 87.12 382 ASP B O 1
ATOM 6714 N N . SER B 1 383 ? 1.366 -24 -34.844 1 89.12 383 SER B N 1
ATOM 6715 C CA . SER B 1 383 ? 0.8 -22.672 -35.062 1 89.12 383 SER B CA 1
ATOM 6716 C C . SER B 1 383 ? -0.643 -22.609 -34.562 1 89.12 383 SER B C 1
ATOM 6718 O O . SER B 1 383 ? -1.409 -23.547 -34.75 1 89.12 383 SER B O 1
ATOM 6720 N N . LEU B 1 384 ? -0.864 -21.516 -33.875 1 91.94 384 LEU B N 1
ATOM 6721 C CA . LEU B 1 384 ? -2.182 -21.359 -33.25 1 91.94 384 LEU B CA 1
ATOM 6722 C C . LEU B 1 384 ? -2.756 -19.969 -33.562 1 91.94 384 LEU B C 1
ATOM 6724 O O . LEU B 1 384 ? -2.008 -19 -33.719 1 91.94 384 LEU B O 1
ATOM 6728 N N . GLN B 1 385 ? -4.051 -19.938 -33.719 1 92.81 385 GLN B N 1
ATOM 6729 C CA . GLN B 1 385 ? -4.77 -18.672 -33.625 1 92.81 385 GLN B CA 1
ATOM 6730 C C . GLN B 1 385 ? -5.113 -18.328 -32.188 1 92.81 385 GLN B C 1
ATOM 6732 O O . GLN B 1 385 ? -6.273 -18.406 -31.766 1 92.81 385 GLN B O 1
ATOM 6737 N N . TYR B 1 386 ? -4.18 -17.891 -31.469 1 94.5 386 TYR B N 1
ATOM 6738 C CA . TYR B 1 386 ? -4.203 -17.75 -30.031 1 94.5 386 TYR B CA 1
ATOM 6739 C C . TYR B 1 386 ? -5.391 -16.906 -29.578 1 94.5 386 TYR B C 1
ATOM 6741 O O . TYR B 1 386 ? -6.156 -17.312 -28.703 1 94.5 386 TYR B O 1
ATOM 6749 N N . ASP B 1 387 ? -5.57 -15.703 -30.203 1 93.44 387 ASP B N 1
ATOM 6750 C CA . ASP B 1 387 ? -6.625 -14.781 -29.812 1 93.44 387 ASP B CA 1
ATOM 6751 C C . ASP B 1 387 ? -8.008 -15.398 -30.031 1 93.44 387 ASP B C 1
ATOM 6753 O O . ASP B 1 387 ? -8.922 -15.164 -29.234 1 93.44 387 ASP B O 1
ATOM 6757 N N . LYS B 1 388 ? -8.156 -16.156 -31.047 1 94.25 388 LYS B N 1
ATOM 6758 C CA . LYS B 1 388 ? -9.43 -16.812 -31.328 1 94.25 388 LYS B CA 1
ATOM 6759 C C . LYS B 1 388 ? -9.734 -17.875 -30.281 1 94.25 388 LYS B C 1
ATOM 6761 O O . LYS B 1 388 ? -10.898 -18.094 -29.922 1 94.25 388 LYS B O 1
ATOM 6766 N N . ILE B 1 389 ? -8.711 -18.516 -29.875 1 96.31 389 ILE B N 1
ATOM 6767 C CA . ILE B 1 389 ? -8.883 -19.547 -28.844 1 96.31 389 ILE B CA 1
ATOM 6768 C C . ILE B 1 389 ? -9.406 -18.906 -27.562 1 96.31 389 ILE B C 1
ATOM 6770 O O . ILE B 1 389 ? -10.414 -19.344 -27.016 1 96.31 389 ILE B O 1
ATOM 6774 N N . ILE B 1 390 ? -8.75 -17.844 -27.125 1 96.12 390 ILE B N 1
ATOM 6775 C CA . ILE B 1 390 ? -9.109 -17.188 -25.875 1 96.12 390 ILE B CA 1
ATOM 6776 C C . ILE B 1 390 ? -10.531 -16.641 -25.969 1 96.12 390 ILE B C 1
ATOM 6778 O O . ILE B 1 390 ? -11.336 -16.812 -25.047 1 96.12 390 ILE B O 1
ATOM 6782 N N . SER B 1 391 ? -10.867 -16.016 -27.047 1 94.88 391 SER B N 1
ATOM 6783 C CA . SER B 1 391 ? -12.195 -15.445 -27.234 1 94.88 391 SER B CA 1
ATOM 6784 C C . SER B 1 391 ? -13.266 -16.531 -27.312 1 94.88 391 SER B C 1
ATOM 6786 O O . SER B 1 391 ? -14.359 -16.375 -26.766 1 94.88 391 SER B O 1
ATOM 6788 N N . SER B 1 392 ? -12.984 -17.594 -28.047 1 95.88 392 SER B N 1
ATOM 6789 C CA . SER B 1 392 ? -13.922 -18.703 -28.188 1 95.88 392 SER B CA 1
ATOM 6790 C C . SER B 1 392 ? -14.227 -19.344 -26.844 1 95.88 392 SER B C 1
ATOM 6792 O O . SER B 1 392 ? -15.375 -19.672 -26.547 1 95.88 392 SER B O 1
ATOM 6794 N N . LEU B 1 393 ? -13.18 -19.5 -26.031 1 97.38 393 LEU B N 1
ATOM 6795 C CA . LEU B 1 393 ? -13.359 -20.078 -24.719 1 97.38 393 LEU B CA 1
ATOM 6796 C C . LEU B 1 393 ? -14.219 -19.172 -23.844 1 97.38 393 LEU B C 1
ATOM 6798 O O . LEU B 1 393 ? -15.117 -19.656 -23.141 1 97.38 393 LEU B O 1
ATOM 6802 N N . LEU B 1 394 ? -13.938 -17.906 -23.906 1 95.31 394 LEU B N 1
ATOM 6803 C CA . LEU B 1 394 ? -14.734 -16.969 -23.125 1 95.31 394 LEU B CA 1
ATOM 6804 C C . LEU B 1 394 ? -16.203 -17.031 -23.562 1 95.31 394 LEU B C 1
ATOM 6806 O O . LEU B 1 394 ? -17.094 -16.969 -22.719 1 95.31 394 LEU B O 1
ATOM 6810 N N . ASN B 1 395 ? -16.469 -17.109 -24.828 1 92.69 395 ASN B N 1
ATOM 6811 C CA . ASN B 1 395 ? -17.828 -17.234 -25.375 1 92.69 395 ASN B CA 1
ATOM 6812 C C . ASN B 1 395 ? -18.5 -18.516 -24.891 1 92.69 395 ASN B C 1
ATOM 6814 O O . ASN B 1 395 ? -19.734 -18.594 -24.859 1 92.69 395 ASN B O 1
ATOM 6818 N N . ASN B 1 396 ? -17.719 -19.453 -24.516 1 94.19 396 ASN B N 1
ATOM 6819 C CA . ASN B 1 396 ? -18.234 -20.703 -23.969 1 94.19 396 ASN B CA 1
ATOM 6820 C C . ASN B 1 396 ? -18.188 -20.703 -22.438 1 94.19 396 ASN B C 1
ATOM 6822 O O . ASN B 1 396 ? -18.156 -21.766 -21.812 1 94.19 396 ASN B O 1
ATOM 6826 N N . ASN B 1 397 ? -17.969 -19.547 -21.844 1 94.12 397 ASN B N 1
ATOM 6827 C CA . ASN B 1 397 ? -18.016 -19.328 -20.391 1 94.12 397 ASN B CA 1
ATOM 6828 C C . ASN B 1 397 ? -16.797 -19.938 -19.688 1 94.12 397 ASN B C 1
ATOM 6830 O O . ASN B 1 397 ? -16.922 -20.453 -18.578 1 94.12 397 ASN B O 1
ATOM 6834 N N . ILE B 1 398 ? -15.75 -20.062 -20.438 1 96.94 398 ILE B N 1
ATOM 6835 C CA . ILE B 1 398 ? -14.477 -20.469 -19.875 1 96.94 398 ILE B CA 1
ATOM 6836 C C . ILE B 1 398 ? -13.492 -19.297 -19.922 1 96.94 398 ILE B C 1
ATOM 6838 O O . ILE B 1 398 ? -13.148 -18.812 -21.016 1 96.94 398 ILE B O 1
ATOM 6842 N N . LYS B 1 399 ? -13.102 -18.875 -18.781 1 96.19 399 LYS B N 1
ATOM 6843 C CA . LYS B 1 399 ? -12.156 -17.75 -18.703 1 96.19 399 LYS B CA 1
ATOM 6844 C C . LYS B 1 399 ? -10.727 -18.266 -18.531 1 96.19 399 LYS B C 1
ATOM 6846 O O . LYS B 1 399 ? -10.438 -19.047 -17.625 1 96.19 399 LYS B O 1
ATOM 6851 N N . MET B 1 400 ? -9.859 -17.828 -19.453 1 96.44 400 MET B N 1
ATOM 6852 C CA . MET B 1 400 ? -8.43 -18.141 -19.406 1 96.44 400 MET B CA 1
ATOM 6853 C C . MET B 1 400 ? -7.602 -16.859 -19.25 1 96.44 400 MET B C 1
ATOM 6855 O O . MET B 1 400 ? -8.008 -15.797 -19.703 1 96.44 400 MET B O 1
ATOM 6859 N N . LEU B 1 401 ? -6.539 -16.984 -18.578 1 95.75 401 LEU B N 1
ATOM 6860 C CA . LEU B 1 401 ? -5.562 -15.898 -18.609 1 95.75 401 LEU B CA 1
ATOM 6861 C C . LEU B 1 401 ? -4.93 -15.773 -20 1 95.75 401 LEU B C 1
ATOM 6863 O O . LEU B 1 401 ? -4.594 -16.781 -20.625 1 95.75 401 LEU B O 1
ATOM 6867 N N . ASP B 1 402 ? -4.84 -14.562 -20.531 1 95.25 402 ASP B N 1
ATOM 6868 C CA . ASP B 1 402 ? -3.93 -14.352 -21.656 1 95.25 402 ASP B CA 1
ATOM 6869 C C . ASP B 1 402 ? -2.477 -14.539 -21.219 1 95.25 402 ASP B C 1
ATOM 6871 O O . ASP B 1 402 ? -1.857 -13.609 -20.688 1 95.25 402 ASP B O 1
ATOM 6875 N N . THR B 1 403 ? -1.902 -15.672 -21.469 1 96.06 403 THR B N 1
ATOM 6876 C CA . THR B 1 403 ? -0.588 -16.031 -20.938 1 96.06 403 THR B CA 1
ATOM 6877 C C . THR B 1 403 ? 0.498 -15.156 -21.562 1 96.06 403 THR B C 1
ATOM 6879 O O . THR B 1 403 ? 1.621 -15.102 -21.062 1 96.06 403 THR B O 1
ATOM 6882 N N . ASN B 1 404 ? 0.136 -14.422 -22.625 1 94.56 404 ASN B N 1
ATOM 6883 C CA . ASN B 1 404 ? 1.094 -13.484 -23.203 1 94.56 404 ASN B CA 1
ATOM 6884 C C . ASN B 1 404 ? 1.452 -12.367 -22.234 1 94.56 404 ASN B C 1
ATOM 6886 O O . ASN B 1 404 ? 2.516 -11.758 -22.344 1 94.56 404 ASN B O 1
ATOM 6890 N N . LEU B 1 405 ? 0.596 -12.18 -21.25 1 95.56 405 LEU B N 1
ATOM 6891 C CA . LEU B 1 405 ? 0.866 -11.188 -20.219 1 95.56 405 LEU B CA 1
ATOM 6892 C C . LEU B 1 405 ? 2.051 -11.609 -19.359 1 95.56 405 LEU B C 1
ATOM 6894 O O . LEU B 1 405 ? 2.617 -10.789 -18.625 1 95.56 405 LEU B O 1
ATOM 6898 N N . CYS B 1 406 ? 2.408 -12.875 -19.453 1 97.69 406 CYS B N 1
ATOM 6899 C CA . CYS B 1 406 ? 3.471 -13.43 -18.609 1 97.69 406 CYS B CA 1
ATOM 6900 C C . CYS B 1 406 ? 4.82 -13.336 -19.312 1 97.69 406 CYS B C 1
ATOM 6902 O O . CYS B 1 406 ? 5.809 -13.906 -18.859 1 97.69 406 CYS B O 1
ATOM 6904 N N . PHE B 1 407 ? 4.828 -12.641 -20.469 1 97.62 407 PHE B N 1
ATOM 6905 C CA . PHE B 1 407 ? 6.043 -12.469 -21.25 1 97.62 407 PHE B CA 1
ATOM 6906 C C . PHE B 1 407 ? 6.383 -10.984 -21.406 1 97.62 407 PHE B C 1
ATOM 6908 O O . PHE B 1 407 ? 5.484 -10.141 -21.453 1 97.62 407 PHE B O 1
ATOM 6915 N N . LEU B 1 408 ? 7.672 -10.773 -21.453 1 97.19 408 LEU B N 1
ATOM 6916 C CA . LEU B 1 408 ? 8.07 -9.484 -22 1 97.19 408 LEU B CA 1
ATOM 6917 C C . LEU B 1 408 ? 7.621 -9.352 -23.453 1 97.19 408 LEU B C 1
ATOM 6919 O O . LEU B 1 408 ? 7.504 -10.352 -24.156 1 97.19 408 LEU B O 1
ATOM 6923 N N . GLU B 1 409 ? 7.426 -8.133 -23.906 1 93.69 409 GLU B N 1
ATOM 6924 C CA . GLU B 1 409 ? 6.91 -7.891 -25.25 1 93.69 409 GLU B CA 1
ATOM 6925 C C . GLU B 1 409 ? 7.777 -8.562 -26.312 1 93.69 409 GLU B C 1
ATOM 6927 O O . GLU B 1 409 ? 7.262 -9.18 -27.234 1 93.69 409 GLU B O 1
ATOM 6932 N N . GLN B 1 410 ? 9.047 -8.523 -26.172 1 93.19 410 GLN B N 1
ATOM 6933 C CA . GLN B 1 410 ? 9.984 -9.055 -27.156 1 93.19 410 GLN B CA 1
ATOM 6934 C C . GLN B 1 410 ? 10.055 -10.578 -27.078 1 93.19 410 GLN B C 1
ATOM 6936 O O . GLN B 1 410 ? 10.594 -11.227 -27.984 1 93.19 410 GLN B O 1
ATOM 6941 N N . ASN B 1 411 ? 9.492 -11.18 -26 1 93.19 411 ASN B N 1
ATOM 6942 C CA . ASN B 1 411 ? 9.57 -12.617 -25.781 1 93.19 411 ASN B CA 1
ATOM 6943 C C . ASN B 1 411 ? 8.211 -13.289 -25.953 1 93.19 411 ASN B C 1
ATOM 6945 O O . ASN B 1 411 ? 8.055 -14.469 -25.641 1 93.19 411 ASN B O 1
ATOM 6949 N N . ARG B 1 412 ? 7.305 -12.578 -26.422 1 90.31 412 ARG B N 1
ATOM 6950 C CA . ARG B 1 412 ? 5.945 -13.094 -26.531 1 90.31 412 ARG B CA 1
ATOM 6951 C C . ARG B 1 412 ? 5.926 -14.445 -27.234 1 90.31 412 ARG B C 1
ATOM 6953 O O . ARG B 1 412 ? 6.672 -14.664 -28.188 1 90.31 412 ARG B O 1
ATOM 6960 N N . ASN B 1 413 ? 5.078 -15.352 -26.703 1 90.38 413 ASN B N 1
ATOM 6961 C CA . ASN B 1 413 ? 4.941 -16.734 -27.172 1 90.38 413 ASN B CA 1
ATOM 6962 C C . ASN B 1 413 ? 3.5 -17.219 -27.047 1 90.38 413 ASN B C 1
ATOM 6964 O O . ASN B 1 413 ? 2.998 -17.406 -25.938 1 90.38 413 ASN B O 1
ATOM 6968 N N . ASP B 1 414 ? 2.891 -17.562 -28.094 1 90.94 414 ASP B N 1
ATOM 6969 C CA . ASP B 1 414 ? 1.468 -17.891 -28.125 1 90.94 414 ASP B CA 1
ATOM 6970 C C . ASP B 1 414 ? 1.236 -19.391 -27.938 1 90.94 414 ASP B C 1
ATOM 6972 O O . ASP B 1 414 ? 0.16 -19.906 -28.25 1 90.94 414 ASP B O 1
ATOM 6976 N N . HIS B 1 415 ? 2.221 -20.047 -27.406 1 93.56 415 HIS B N 1
ATOM 6977 C CA . HIS B 1 415 ? 2.125 -21.5 -27.328 1 93.56 415 HIS B CA 1
ATOM 6978 C C . HIS B 1 415 ? 1.722 -21.953 -25.938 1 93.56 415 HIS B C 1
ATOM 6980 O O . HIS B 1 415 ? 1.466 -23.141 -25.703 1 93.56 415 HIS B O 1
ATOM 6986 N N . TYR B 1 416 ? 1.675 -21 -25 1 95.5 416 TYR B N 1
ATOM 6987 C CA . TYR B 1 416 ? 1.441 -21.375 -23.609 1 95.5 416 TYR B CA 1
ATOM 6988 C C . TYR B 1 416 ? 0.027 -21 -23.172 1 95.5 416 TYR B C 1
ATOM 6990 O O . TYR B 1 416 ? -0.473 -19.922 -23.516 1 95.5 416 TYR B O 1
ATOM 6998 N N . PHE B 1 417 ? -0.628 -21.891 -22.406 1 96.69 417 PHE B N 1
ATOM 6999 C CA . PHE B 1 417 ? -1.908 -21.656 -21.75 1 96.69 417 PHE B CA 1
ATOM 7000 C C . PHE B 1 417 ? -1.843 -22.031 -20.281 1 96.69 417 PHE B C 1
ATOM 7002 O O . PHE B 1 417 ? -1.771 -23.219 -19.938 1 96.69 417 PHE B O 1
ATOM 7009 N N . ARG B 1 418 ? -1.889 -21.078 -19.391 1 97.25 418 ARG B N 1
ATOM 7010 C CA . ARG B 1 418 ? -1.917 -21.375 -17.953 1 97.25 418 ARG B CA 1
ATOM 7011 C C . ARG B 1 418 ? -3.283 -21.906 -17.531 1 97.25 418 ARG B C 1
ATOM 7013 O O . ARG B 1 418 ? -4.316 -21.359 -17.938 1 97.25 418 ARG B O 1
ATOM 7020 N N . ILE B 1 419 ? -3.295 -22.922 -16.781 1 97.44 419 ILE B N 1
ATOM 7021 C CA . ILE B 1 419 ? -4.508 -23.438 -16.156 1 97.44 419 ILE B CA 1
ATOM 7022 C C . ILE B 1 419 ? -4.406 -23.312 -14.641 1 97.44 419 ILE B C 1
ATOM 7024 O O . ILE B 1 419 ? -3.561 -23.953 -14.008 1 97.44 419 ILE B O 1
ATOM 7028 N N . SER B 1 420 ? -5.273 -22.547 -14.086 1 97.25 420 SER B N 1
ATOM 7029 C CA . SER B 1 420 ? -5.312 -22.391 -12.641 1 97.25 420 SER B CA 1
ATOM 7030 C C . SER B 1 420 ? -6.457 -23.203 -12.031 1 97.25 420 SER B C 1
ATOM 7032 O O . SER B 1 420 ? -7.582 -23.172 -12.539 1 97.25 420 SER B O 1
ATOM 7034 N N . ILE B 1 421 ? -6.203 -23.891 -10.984 1 96.06 421 ILE B N 1
ATOM 7035 C CA . ILE B 1 421 ? -7.242 -24.672 -10.312 1 96.06 421 ILE B CA 1
ATOM 7036 C C . ILE B 1 421 ? -7.621 -23.984 -9 1 96.06 421 ILE B C 1
ATOM 7038 O O . ILE B 1 421 ? -8.312 -24.578 -8.164 1 96.06 421 ILE B O 1
ATOM 7042 N N . SER B 1 422 ? -7.133 -22.781 -8.812 1 92.31 422 SER B N 1
ATOM 7043 C CA . SER B 1 422 ? -7.309 -22.094 -7.535 1 92.31 422 SER B CA 1
ATOM 7044 C C . SER B 1 422 ? -8.781 -21.906 -7.211 1 92.31 422 SER B C 1
ATOM 7046 O O . SER B 1 422 ? -9.188 -22.016 -6.051 1 92.31 422 SER B O 1
ATOM 7048 N N . ASN B 1 423 ? -9.586 -21.625 -8.227 1 89.12 423 ASN B N 1
ATOM 7049 C CA . ASN B 1 423 ? -10.977 -21.266 -7.98 1 89.12 423 ASN B CA 1
ATOM 7050 C C . ASN B 1 423 ? -11.938 -22.219 -8.711 1 89.12 423 ASN B C 1
ATOM 7052 O O . ASN B 1 423 ? -13.047 -21.828 -9.07 1 89.12 423 ASN B O 1
ATOM 7056 N N . VAL B 1 424 ? -11.523 -23.422 -9.039 1 92.94 424 VAL B N 1
ATOM 7057 C CA . VAL B 1 424 ? -12.375 -24.375 -9.719 1 92.94 424 VAL B CA 1
ATOM 7058 C C . VAL B 1 424 ? -12.367 -25.703 -8.961 1 92.94 424 VAL B C 1
ATOM 7060 O O . VAL B 1 424 ? -11.328 -26.141 -8.469 1 92.94 424 VAL B O 1
ATOM 7063 N N . ASN B 1 425 ? -13.508 -26.234 -8.805 1 92.12 425 ASN B N 1
ATOM 7064 C CA . ASN B 1 425 ? -13.602 -27.547 -8.188 1 92.12 425 ASN B CA 1
ATOM 7065 C C . ASN B 1 425 ? -13.555 -28.656 -9.227 1 92.12 425 ASN B C 1
ATOM 7067 O O . ASN B 1 425 ? -13.367 -28.406 -10.414 1 92.12 425 ASN B O 1
ATOM 7071 N N . GLU B 1 426 ? -13.703 -29.875 -8.766 1 94.19 426 GLU B N 1
ATOM 7072 C CA . GLU B 1 426 ? -13.57 -31.047 -9.625 1 94.19 426 GLU B CA 1
ATOM 7073 C C . GLU B 1 426 ? -14.641 -31.062 -10.719 1 94.19 426 GLU B C 1
ATOM 7075 O O . GLU B 1 426 ? -14.367 -31.422 -11.859 1 94.19 426 GLU B O 1
ATOM 7080 N N . GLU B 1 427 ? -15.828 -30.594 -10.367 1 93.44 427 GLU B N 1
ATOM 7081 C CA . GLU B 1 427 ? -16.906 -30.547 -11.344 1 93.44 427 GLU B CA 1
ATOM 7082 C C . GLU B 1 427 ? -16.594 -29.594 -12.484 1 93.44 427 GLU B C 1
ATOM 7084 O O . GLU B 1 427 ? -16.828 -29.891 -13.648 1 93.44 427 GLU B O 1
ATOM 7089 N N . LYS B 1 428 ? -16.078 -28.516 -12.125 1 95.06 428 LYS B N 1
ATOM 7090 C CA . LYS B 1 428 ? -15.703 -27.5 -13.117 1 95.06 428 LYS B CA 1
ATOM 7091 C C . LYS B 1 428 ? -14.531 -27.984 -13.969 1 95.06 428 LYS B C 1
ATOM 7093 O O . LYS B 1 428 ? -14.477 -27.703 -15.172 1 95.06 428 LYS B O 1
ATOM 7098 N N . ILE B 1 429 ? -13.617 -28.703 -13.398 1 96.69 429 ILE B N 1
ATOM 7099 C CA . ILE B 1 429 ? -12.484 -29.266 -14.133 1 96.69 429 ILE B CA 1
ATOM 7100 C C . ILE B 1 429 ? -12.992 -30.297 -15.156 1 96.69 429 ILE B C 1
ATOM 7102 O O . ILE B 1 429 ? -12.617 -30.234 -16.328 1 96.69 429 ILE B O 1
ATOM 7106 N N . LYS B 1 430 ? -13.852 -31.125 -14.727 1 95.31 430 LYS B N 1
ATOM 7107 C CA . LYS B 1 430 ? -14.398 -32.156 -15.578 1 95.31 430 LYS B CA 1
ATOM 7108 C C . LYS B 1 430 ? -15.133 -31.578 -16.781 1 95.31 430 LYS B C 1
ATOM 7110 O O . LYS B 1 430 ? -15.031 -32.094 -17.891 1 95.31 430 LYS B O 1
ATOM 7115 N N . LYS B 1 431 ? -15.773 -30.516 -16.5 1 95.44 431 LYS B N 1
ATOM 7116 C CA . LYS B 1 431 ? -16.594 -29.875 -17.531 1 95.44 431 LYS B CA 1
ATOM 7117 C C . LYS B 1 431 ? -15.734 -28.984 -18.438 1 95.44 431 LYS B C 1
ATOM 7119 O O . LYS B 1 431 ? -15.922 -28.969 -19.656 1 95.44 431 LYS B O 1
ATOM 7124 N N . GLY B 1 432 ? -14.867 -28.25 -17.891 1 96.88 432 GLY B N 1
ATOM 7125 C CA . GLY B 1 432 ? -14.18 -27.172 -18.578 1 96.88 432 GLY B CA 1
ATOM 7126 C C . GLY B 1 432 ? -12.969 -27.641 -19.375 1 96.88 432 GLY B C 1
ATOM 7127 O O . GLY B 1 432 ? -12.734 -27.172 -20.484 1 96.88 432 GLY B O 1
ATOM 7128 N N . ILE B 1 433 ? -12.203 -28.578 -18.906 1 96.62 433 ILE B N 1
ATOM 7129 C CA . ILE B 1 433 ? -10.914 -28.938 -19.469 1 96.62 433 ILE B CA 1
ATOM 7130 C C . ILE B 1 433 ? -11.109 -29.562 -20.844 1 96.62 433 ILE B C 1
ATOM 7132 O O . ILE B 1 433 ? -10.398 -29.234 -21.797 1 96.62 433 ILE B O 1
ATOM 7136 N N . PRO B 1 434 ? -12.102 -30.484 -21.047 1 95.44 434 PRO B N 1
ATOM 7137 C CA . PRO B 1 434 ? -12.328 -31.016 -22.391 1 95.44 434 PRO B CA 1
ATOM 7138 C C . PRO B 1 434 ? -12.641 -29.922 -23.406 1 95.44 434 PRO B C 1
ATOM 7140 O O . PRO B 1 434 ? -12.172 -29.984 -24.547 1 95.44 434 PRO B O 1
ATOM 7143 N N . ILE B 1 435 ? -13.367 -28.922 -22.938 1 95.56 435 ILE B N 1
ATOM 7144 C CA . ILE B 1 435 ? -13.703 -27.812 -23.828 1 95.56 435 ILE B CA 1
ATOM 7145 C C . ILE B 1 435 ? -12.445 -27.031 -24.203 1 95.56 435 ILE B C 1
ATOM 7147 O O . ILE B 1 435 ? -12.266 -26.641 -25.344 1 95.56 435 ILE B O 1
ATOM 7151 N N . VAL B 1 436 ? -11.586 -26.828 -23.234 1 96.44 436 VAL B N 1
ATOM 7152 C CA . VAL B 1 436 ? -10.328 -26.125 -23.453 1 96.44 436 VAL B CA 1
ATOM 7153 C C . VAL B 1 436 ? -9.5 -26.875 -24.5 1 96.44 436 VAL B C 1
ATOM 7155 O O . VAL B 1 436 ? -9.055 -26.281 -25.484 1 96.44 436 VAL B O 1
ATOM 7158 N N . ILE B 1 437 ? -9.328 -28.141 -24.328 1 94.69 437 ILE B N 1
ATOM 7159 C CA . ILE B 1 437 ? -8.492 -28.953 -25.203 1 94.69 437 ILE B CA 1
ATOM 7160 C C . ILE B 1 437 ? -9.109 -29 -26.609 1 94.69 437 ILE B C 1
ATOM 7162 O O . ILE B 1 437 ? -8.398 -28.844 -27.609 1 94.69 437 ILE B O 1
ATOM 7166 N N . ASP B 1 438 ? -10.391 -29.188 -26.688 1 93.38 438 ASP B N 1
ATOM 7167 C CA . ASP B 1 438 ? -11.086 -29.234 -27.969 1 93.38 438 ASP B CA 1
ATOM 7168 C C . ASP B 1 438 ? -10.938 -27.922 -28.719 1 93.38 438 ASP B C 1
ATOM 7170 O O . ASP B 1 438 ? -10.734 -27.922 -29.938 1 93.38 438 ASP B O 1
ATOM 7174 N N . THR B 1 439 ? -11.102 -26.844 -28 1 94.88 439 THR B N 1
ATOM 7175 C CA . THR B 1 439 ? -11 -25.516 -28.625 1 94.88 439 THR B CA 1
ATOM 7176 C C . THR B 1 439 ? -9.586 -25.281 -29.141 1 94.88 439 THR B C 1
ATOM 7178 O O . THR B 1 439 ? -9.398 -24.734 -30.219 1 94.88 439 THR B O 1
ATOM 7181 N N . ILE B 1 440 ? -8.555 -25.641 -28.375 1 94.44 440 ILE B N 1
ATOM 7182 C CA . ILE B 1 440 ? -7.168 -25.5 -28.797 1 94.44 440 ILE B CA 1
ATOM 7183 C C . ILE B 1 440 ? -6.934 -26.312 -30.062 1 94.44 440 ILE B C 1
ATOM 7185 O O . ILE B 1 440 ? -6.34 -25.812 -31.031 1 94.44 440 ILE B O 1
ATOM 7189 N N . GLN B 1 441 ? -7.477 -27.5 -30.156 1 92.06 441 GLN B N 1
ATOM 7190 C CA . GLN B 1 441 ? -7.285 -28.359 -31.312 1 92.06 441 GLN B CA 1
ATOM 7191 C C . GLN B 1 441 ? -7.996 -27.797 -32.531 1 92.06 441 GLN B C 1
ATOM 7193 O O . GLN B 1 441 ? -7.488 -27.922 -33.656 1 92.06 441 GLN B O 1
ATOM 7198 N N . LYS B 1 442 ? -9.102 -27.266 -32.281 1 91.75 442 LYS B N 1
ATOM 7199 C CA . LYS B 1 442 ? -9.891 -26.688 -33.344 1 91.75 442 LYS B CA 1
ATOM 7200 C C . LYS B 1 442 ? -9.133 -25.562 -34.062 1 91.75 442 LYS B C 1
ATOM 7202 O O . LYS B 1 442 ? -9.266 -25.375 -35.25 1 91.75 442 LYS B O 1
ATOM 7207 N N . TYR B 1 443 ? -8.414 -24.812 -33.312 1 91.81 443 TYR B N 1
ATOM 7208 C CA . TYR B 1 443 ? -7.785 -23.625 -33.875 1 91.81 443 TYR B CA 1
ATOM 7209 C C . TYR B 1 443 ? -6.281 -23.828 -34.031 1 91.81 443 TYR B C 1
ATOM 7211 O O . TYR B 1 443 ? -5.52 -22.859 -34.062 1 91.81 443 TYR B O 1
ATOM 7219 N N . MET B 1 444 ? -5.926 -25.062 -34.031 1 88 444 MET B N 1
ATOM 7220 C CA . MET B 1 444 ? -4.578 -25.422 -34.438 1 88 444 MET B CA 1
ATOM 7221 C C . MET B 1 444 ? -4.461 -25.391 -35.969 1 88 444 MET B C 1
ATOM 7223 O O . MET B 1 444 ? -5.395 -25.781 -36.688 1 88 444 MET B O 1
ATOM 7227 N N . ILE B 1 445 ? -3.516 -24.719 -36.469 1 78.12 445 ILE B N 1
ATOM 7228 C CA . ILE B 1 445 ? -3.324 -24.594 -37.906 1 78.12 445 ILE B CA 1
ATOM 7229 C C . ILE B 1 445 ? -2.455 -25.734 -38.438 1 78.12 445 ILE B C 1
ATOM 7231 O O . ILE B 1 445 ? -1.446 -26.078 -37.812 1 78.12 445 ILE B O 1
#

Foldseek 3Di:
DDLLVVLLVVLLVCVVVVVAAAPDADDALVRSCVVSVHDSVSPCVNVVVCVVLQQWDADPPRHIHGHHPPPRPDDDDLAQLEQADLFFAPVLAPVVLLVVLLVVLCVVCPCVLVDQDQQQFDLLLLCLVQVVCVLLVQHDDSLQKRKFLFVLVVLLLLQPFDDPVRFFEEEEEVQADLSNVVSCVVVVGHYDYFYQAPVGGDLVVVLVCLQPVSHQAYEAAAALTVFAGDHDDPVRLLSNLVSCVVSVHAYEYEDAFSLLDPPSPPHHSSNNHDPFRYKYKYGPCNQHNSVLSIIMIGHRPRCSVRSSVSSCVVPNHHNRSSSSSVSSCSVVCVSVVSSVVQSVQQLVQLVLLVVLVVPDDDDQKDWDGDSGDWKIKIFGPADFPQVCLQVVLVVSSYHWDPSQSSRNPVSGDSGMTMGTCSHPHSVSSNVRVVVSRVSRVVGGD/DDLLVVLLVVVLVCVVVVVAAAPDADDALVRSCVVSVHDSVSPCVNLVVCVVVQQWDADPPRHIHGHHPPPRPPDDDLAQLEQADLFFAPVLAPVVLLVVLLVVLCVVCPCVLVDQDQQQFDLLLLCLVQVVCVLLVQHDDSLQKRKFLFVLVVLLLLQPFDDPVRFFEEEEEVQADLSNVVSCVVVVGHYDYFYQAPVGGDLVVVLVCLQPVSHQAYEAAAALTVFAGDHDDPVRLLSNLVSCVVSVHAYEYEDAFSLLDPPSPPHHSSNNHDPFRYKYKYGPCNLHNSVLSIIMIGHRPRCSVRSSVSSCVVPNHHNRSSSSSVSSCSVVCVSVVSSVVQSVQQLVQLVLLVVLVVPDDDDQKDWDGDSGDWKIKIFGPADFPQVCLQVVLVVSSYHWDPSQSSRNPVSGDSGMTMGTCSHPHSVSSNVRVVVSRVSRVVGGD